Protein AF-A0A2T4UR59-F1 (afdb_monomer)

Organism: NCBI:txid1328867

Solvent-accessible surface area (backbone atoms only — not comparable to full-atom values): 42823 Å² total; per-residue (Å²): 145,85,80,87,81,84,85,86,85,82,85,82,84,80,84,79,84,79,87,77,90,80,88,79,94,71,85,86,74,57,68,52,73,51,76,54,74,57,86,53,96,92,55,79,56,76,52,78,48,81,48,75,57,76,88,79,81,82,74,79,90,66,83,77,55,69,66,47,56,52,28,46,53,28,44,76,69,71,34,22,68,61,21,36,53,54,49,52,52,50,26,62,75,52,42,82,84,19,71,66,63,47,52,65,55,45,51,51,19,53,55,47,53,75,57,45,66,96,44,80,66,34,50,48,51,51,50,45,52,49,47,38,58,72,62,43,53,73,45,45,63,61,48,49,52,52,49,49,51,50,51,48,51,39,39,52,46,22,42,54,55,56,61,48,87,69,74,78,76,70,80,70,51,76,68,53,45,52,50,29,47,51,51,16,52,52,28,44,54,51,23,51,51,51,51,52,51,53,52,52,52,62,75,71,68,70,82,70,75,88,70,87,68,94,64,100,64,88,70,74,72,64,70,71,71,59,48,56,44,50,50,30,42,51,51,17,23,50,29,44,24,56,33,50,74,68,46,72,37,73,42,74,46,30,41,38,65,83,64,44,66,68,59,12,50,51,47,27,51,51,37,53,55,44,34,44,49,45,31,22,31,75,59,35,67,64,58,41,68,45,40,40,44,14,45,62,40,53,87,46,71,71,76,76,76,63,87,47,69,68,56,40,52,52,49,48,53,48,45,66,67,54,51,67,56,39,25,38,36,42,36,40,32,73,55,62,45,34,30,39,35,39,34,23,46,56,87,39,79,77,45,73,46,79,46,60,58,62,60,55,96,92,44,76,63,82,58,64,93,86,42,51,68,60,38,46,58,51,50,42,45,27,49,32,20,37,51,50,40,60,47,42,78,75,42,77,62,41,61,46,43,40,64,46,79,41,16,57,23,49,11,30,28,26,42,20,42,56,79,28,57,88,39,60,70,62,18,43,41,31,20,35,48,15,24,70,72,22,65,47,24,43,57,32,46,54,42,40,54,43,72,74,48,70,82,59,67,51,45,62,52,35,48,52,50,35,54,38,30,53,54,48,25,54,52,28,48,76,74,63,23,51,70,61,20,48,14,34,49,47,40,32,44,51,39,52,45,52,28,36,75,52,34,76,84,59,55,34,65,69,57,49,69,58,52,54,52,51,51,53,50,47,53,54,54,50,50,62,56,29,75,76,70,59,89,53,68,54,59,54,53,42,52,54,52,44,52,55,36,49,56,47,42,55,60,76,45,58,93,50,55,68,38,76,80,76,58,102,81,54,67,67,71,59,59,67,42,65,28,32,65,45,10,36,55,36,13,52,51,29,47,74,74,65,39,43,60,54,16,43,55,32,31,53,48,14,55,45,35,68,66,46,55,57,42,54,74,70,34,67,71,47,32,50,40,50,89,39,70,41,44,28,52,68,76,47,62,88,57,56,63,54,69,43,70,39,82,88,36,41,87,45,42,69,40,38,44,74,74,67,41,90,50,50,52,62,37,43,78,52,74,81,41,70,65,58,16,57,77,46,71,45,51,64,69,55,41,42,54,49,24,53,51,12,40,56,45,40,38,62,71,71,50,87,52,60,69,63,48,101,87,45,49,47,59,71,41,44,47,60,50,42,47,44,53,72,52,41,88,41,88,39,28,66,34,56,66,30,40,45,50,58,49,39,71,56,47,42,60,63,41,58,84,87,38,46,76,56,40,59,62,54,52,48,53,54,45,56,77,48,69,76,50,122

pLDDT: mean 79.57, std 17.16, range [24.64, 98.0]

Secondary structure (DSSP, 8-state):
---SSS-----------------------EEEEEEEEEEETTEEEEEEEEEEEPPPPPPP-----HHHHHHHHHHHTT-HHHHHHHHHHHHHHHGGGGTTTTHHHHHHHHHHHHT--SSHHHHHHHHHHHHIIIIIHHHHHHHHHHHHHHHHHHHHHHHHHHHS---------HHHHHHHHHHHHHHHHHHHHHHHHHHHHHHHS-----------------THHHHHHHHHHHHHHHHHHHHHHT---EEEEEE-TT--HHHHHHHHHHHHHHHHHHHHSPP--SSS-SS----TTTTTS-PPPPSSHHHHHHHHHHHHHH-S-SEEEEEEE-SSSEEEEEEEETTEEEEEEEEESS--TTSPPSS-TT-HHHHHHHHHHHHHHHHHHHHHTTSS--GGGTT---HHHHHHHHHHHHTTTT-HHHHHHHHHHHHHH-TT-HHHHHHHHHHHHTT---HHHHHHHHHHHHHHHHHHHHTT-HHHHHHHHHHHHHHHHHHHHH-TTPPBPTTHHHHHHHHHHHHHHHHHHHTTT---HHHHHHHHHHHHHHHHHHHHTTTPPBPPPPPTT-GGGTTS--SHHHHHHHHHHHHHTT-HHHHHHHHHHHHTSHHHHHHTTT-HHHHHTTTSHHHHHHT-SSS---GGGSTTTGGGHHHHHHTT-SSGGGGGGS---HHHHHHTT--HHHHHHHHHHHHHHHHHHHSPPPEEETTEEGGGGHHHHHHHHHTTTSTTTSSHHHHHHHHHHHHGGGS-GGGHHHHHHHHHHHHHHTT---

Foldseek 3Di:
DPPPPDPPDDDDPDDDDDDDDDDDDDDDFDKDKDWDWDDDPPDIDIDIDIDTDDDDDDDPDDDQDVLLVVLVVCVVVLNLVVSLVSLVVVLVVVDPVSPCPNVVSNVSSVVSVVLDGPDPVSVVVVVVVVCCVPPVVVLCVVVVVVVVVLVLVLLVLLLVLLPDPPPQDPAQDPVNLVVLVVLLVVLLVVLVVLVVVVSVVVVPDPPPPPPPDPDPPPPPPPPVSVVVSVVSSNSSSNSVSVSLLQAPEEAEWEAEQVRDPVVRVVLSVLLLVLLCVQAQDAFDDQQATQHLRHNPCNVRYDDDQPPDPVSNVVVVVVCVSSDDNQWYWYWYANDLFWIKIFIDGSNHTQDIDIGGQQPDPQDDRLDDPPPSVVSNSLVSLLNSLQVLLSVVVNHPRSLSQQQFNHSNLSSLQNCLSHVCVVVLLSSLLSLLVSCVVPLRRVSSVSVNLCSQQVPDLALLLLVLSLLLLVLSLVVCVVVPSLSRSLSSLLSSLSSLLSNCVSPLLDAAEPCVVVSVVSNVVSLVVVVVVCVVVDDDPSSVVSVVSVVVSVVSNCVSNPVGHYDDDDDPVDDSVLSVGLNLVSLQVSLLVCVVVVNLSSSLSSNPSVCSDPVSLVVCLVDLSLLLCVVDPSSCVSNPHQDQQQLCNQSLNVVQVVLCVVVVNPGLLVLLPDDLDPVVCVSSVHDSVSSVLSNVLSVLLNLLVVDAFDALDPPRTCNSCSSVLSNLCSVVVDPLNAALQSSLVSVLSRCLSVDDPVSSVVSSVSSSVSVVSSVSHD

Nearest PDB structures (foldseek):
  5cwq-assembly1_A  TM=2.868E-01  e=3.160E+00  synthetic construct
  8qai-assembly1_A  TM=2.058E-01  e=2.809E+00  synthetic construct
  6xr1-assembly1_A  TM=1.713E-01  e=2.136E+00  synthetic construct

Sequence (774 aa):
MMIALLLSSWAVVTATSAVATDAGSSGPVVIVEETVTTPAPGTTTTTTRTSTSIPSVEPPVTAVDPVCTAATTLLDQNRPTAALALIDAERTARGDDGAQLCADERRAALMADTTGPQGPTGDADRAWESVVGQWIAPLLGGLLIALGWTALVFIVAVRALTALPWAQSRRSGRGSQAALAAGATGSIVFALGMLAGLLSQRGRGLRLEESGAAGEAITQAPSAFWLAPAALLAVAAVLTALHLLGRLRVSLQATDKEGDADRSQQRTTQLIALLGRVGGSPPAGVEIPRGSDVTSLGDSMLLPAPANALAKAVLGVLAALIGSTPWKVVLDYLDDDTAAVVVSRNGRTVQTAVLSTSAGAGAEPLYGADETEQKRSMLCPLAAGVVIVALSRAHPGFEGLAGATDGRSVGLQYVATTTFADDHRTAELLLGRALKIDPGNRAADVALQNLLHRGATDAAELRAYRDSLAATADRLREDGHTLLAQRVMITYFAVLVNLHAAASDTLRPHDLAQRHAQMSELLAQTERLDRLTEQDPLLLATRQRYAVLTTAVETEYEGVGEEPLPGPGDTAGLYSRLDPHGAYNSALVALQTGDDALAEFLVRPALTLLELRRWIRRDPDVVRNRGRAAVARMVGSRSPVGLWDLELFAPHRAACRRAGFMTPLALAAVAADEKTAADLNITMTGLRRLTEAAGVAARLWSVDAPAVADETTLAEWRVDVAEIVLDGHSADGSTLLGVVEALGRRVRPALPEGDRDAFGPIATAWLIELDLVT

Radius of gyration: 42.96 Å; Cα contacts (8 Å, |Δi|>4): 950; chains: 1; bounding box: 102×63×139 Å

Structure (mmCIF, N/CA/C/O backbone):
data_AF-A0A2T4UR59-F1
#
_entry.id   AF-A0A2T4UR59-F1
#
loop_
_atom_site.group_PDB
_atom_site.id
_atom_site.type_symbol
_atom_site.label_atom_id
_atom_site.label_alt_id
_atom_site.label_comp_id
_atom_site.label_asym_id
_atom_site.label_entity_id
_atom_site.label_seq_id
_atom_site.pdbx_PDB_ins_code
_atom_site.Cartn_x
_atom_site.Cartn_y
_atom_site.Cartn_z
_atom_site.occupancy
_atom_site.B_iso_or_equiv
_atom_site.auth_seq_id
_atom_site.auth_comp_id
_atom_site.auth_asym_id
_atom_site.auth_atom_id
_atom_site.pdbx_PDB_model_num
ATOM 1 N N . MET A 1 1 ? -23.744 -31.073 18.237 1.00 37.19 1 MET A N 1
ATOM 2 C CA . MET A 1 1 ? -23.943 -32.193 19.185 1.00 37.19 1 MET A CA 1
ATOM 3 C C . MET A 1 1 ? -22.911 -32.135 20.323 1.00 37.19 1 MET A C 1
ATOM 5 O O . MET A 1 1 ? -22.251 -33.116 20.612 1.00 37.19 1 MET A O 1
ATOM 9 N N . MET A 1 2 ? -22.752 -30.960 20.952 1.00 26.59 2 MET A N 1
ATOM 10 C CA . MET A 1 2 ? -21.727 -30.684 21.979 1.00 26.59 2 MET A CA 1
ATOM 11 C C . MET A 1 2 ? -22.259 -29.661 23.007 1.00 26.59 2 MET A C 1
ATOM 13 O O . MET A 1 2 ? -21.553 -28.762 23.440 1.00 26.59 2 MET A O 1
ATOM 17 N N . ILE A 1 3 ? -23.562 -29.753 23.315 1.00 29.39 3 ILE A N 1
ATOM 18 C CA . ILE A 1 3 ? -24.298 -28.842 24.219 1.00 29.39 3 ILE A CA 1
ATOM 19 C C . ILE A 1 3 ? -24.905 -29.609 25.419 1.00 29.39 3 ILE A C 1
ATOM 21 O O . ILE A 1 3 ? -25.454 -29.012 26.333 1.00 29.39 3 ILE A O 1
ATOM 25 N N . ALA A 1 4 ? -24.738 -30.935 25.494 1.00 28.03 4 ALA A N 1
ATOM 26 C CA . ALA A 1 4 ? -25.395 -31.773 26.505 1.00 28.03 4 ALA A CA 1
ATOM 27 C C . ALA A 1 4 ? -24.540 -32.122 27.749 1.00 28.03 4 ALA A C 1
ATOM 29 O O . ALA A 1 4 ? -24.976 -32.932 28.555 1.00 28.03 4 ALA A O 1
ATOM 30 N N . LEU A 1 5 ? -23.344 -31.543 27.933 1.00 27.12 5 LEU A N 1
ATOM 31 C CA . LEU A 1 5 ? -22.382 -31.997 28.963 1.00 27.12 5 LEU A CA 1
ATOM 32 C C . LEU A 1 5 ? -21.957 -30.945 30.007 1.00 27.12 5 LEU A C 1
ATOM 34 O O . LEU A 1 5 ? -21.051 -31.202 30.788 1.00 27.12 5 LEU A O 1
ATOM 38 N N . LEU A 1 6 ? -22.614 -29.781 30.077 1.00 26.16 6 LEU A N 1
ATOM 39 C CA . LEU A 1 6 ? -22.234 -28.688 30.997 1.00 26.16 6 LEU A CA 1
ATOM 40 C C . LEU A 1 6 ? -23.231 -28.423 32.144 1.00 26.16 6 LEU A C 1
ATOM 42 O O . LEU A 1 6 ? -23.203 -27.352 32.741 1.00 26.16 6 LEU A O 1
ATOM 46 N N . LEU A 1 7 ? -24.098 -29.386 32.483 1.00 27.09 7 LEU A N 1
ATOM 47 C CA . LEU A 1 7 ? -25.155 -29.208 33.498 1.00 27.09 7 LEU A CA 1
ATOM 48 C C . LEU A 1 7 ? -25.011 -30.046 34.783 1.00 27.09 7 LEU A C 1
ATOM 50 O O . LEU A 1 7 ? -25.939 -30.091 35.582 1.00 27.09 7 LEU A O 1
ATOM 54 N N . SER A 1 8 ? -23.860 -30.662 35.054 1.00 26.83 8 SER A N 1
ATOM 55 C CA . SER A 1 8 ? -23.680 -31.505 36.248 1.00 26.83 8 SER A CA 1
ATOM 56 C C . SER A 1 8 ? -22.456 -31.108 37.073 1.00 26.83 8 SER A C 1
ATOM 58 O O . SER A 1 8 ? -21.433 -31.780 36.990 1.00 26.83 8 SER A O 1
ATOM 60 N N . SER A 1 9 ? -22.539 -30.018 37.847 1.00 25.59 9 SER A N 1
ATOM 61 C CA . SER A 1 9 ? -21.675 -29.746 39.020 1.00 25.59 9 SER A CA 1
ATOM 62 C C . SER A 1 9 ? -22.150 -28.498 39.777 1.00 25.59 9 SER A C 1
ATOM 64 O O . SER A 1 9 ? -21.549 -27.435 39.676 1.00 25.59 9 SER A O 1
ATOM 66 N N . TRP A 1 10 ? -23.241 -28.616 40.534 1.00 24.64 10 TRP A N 1
ATOM 67 C CA . TRP A 1 10 ? -23.560 -27.698 41.634 1.00 24.64 10 TRP A CA 1
ATOM 68 C C . TRP A 1 10 ? -23.743 -28.552 42.890 1.00 24.64 10 TRP A C 1
ATOM 70 O O . TRP A 1 10 ? -24.820 -29.085 43.145 1.00 24.64 10 TRP A O 1
ATOM 80 N N . ALA A 1 11 ? -22.654 -28.749 43.636 1.00 27.00 11 ALA A N 1
ATOM 81 C CA . ALA A 1 11 ? -22.707 -29.317 44.974 1.00 27.00 11 ALA A CA 1
ATOM 82 C C . ALA A 1 11 ? -23.085 -28.197 45.949 1.00 27.00 11 ALA A C 1
ATOM 84 O O . ALA A 1 11 ? -22.326 -27.259 46.185 1.00 27.00 11 ALA A O 1
ATOM 85 N N . VAL A 1 12 ? -24.302 -28.296 46.466 1.00 27.22 12 VAL A N 1
ATOM 86 C CA . VAL A 1 12 ? -24.841 -27.485 47.551 1.00 27.22 12 VAL A CA 1
ATOM 87 C C . VAL A 1 12 ? -24.113 -27.871 48.843 1.00 27.22 12 VAL A C 1
ATOM 89 O O . VAL A 1 12 ? -24.238 -29.002 49.304 1.00 27.22 12 VAL A O 1
ATOM 92 N N . VAL A 1 13 ? -23.363 -26.944 49.443 1.00 25.98 13 VAL A N 1
ATOM 93 C CA . VAL A 1 13 ? -22.933 -27.056 50.845 1.00 25.98 13 VAL A CA 1
ATOM 94 C C . VAL A 1 13 ? -24.024 -26.418 51.701 1.00 25.98 13 VAL A C 1
ATOM 96 O O . VAL A 1 13 ? -24.027 -25.215 51.944 1.00 25.98 13 VAL A O 1
ATOM 99 N N . THR A 1 14 ? -24.995 -27.223 52.126 1.00 28.62 14 THR A N 1
ATOM 100 C CA . THR A 1 14 ? -25.899 -26.889 53.232 1.00 28.62 14 THR A CA 1
ATOM 101 C C . THR A 1 14 ? -25.214 -27.269 54.536 1.00 28.62 14 THR A C 1
ATOM 103 O O . THR A 1 14 ? -25.176 -28.444 54.895 1.00 28.62 14 THR A O 1
ATOM 106 N N . ALA A 1 15 ? -24.670 -26.287 55.251 1.00 26.05 15 ALA A N 1
ATOM 107 C CA . ALA A 1 15 ? -24.312 -26.461 56.652 1.00 26.05 15 ALA A CA 1
ATOM 108 C C . ALA A 1 15 ? -25.579 -26.271 57.501 1.00 26.05 15 ALA A C 1
ATOM 110 O O . ALA A 1 15 ? -26.026 -25.153 57.741 1.00 26.05 15 ALA A O 1
ATOM 111 N N . THR A 1 16 ? -26.189 -27.382 57.907 1.00 28.06 16 THR A N 1
ATOM 112 C CA . THR A 1 16 ? -27.223 -27.440 58.945 1.00 28.06 16 THR A CA 1
ATOM 113 C C . THR A 1 16 ? -26.572 -27.274 60.315 1.00 28.06 16 THR A C 1
ATOM 115 O O . THR A 1 16 ? -25.803 -28.134 60.743 1.00 28.06 16 THR A O 1
ATOM 118 N N . SER A 1 17 ? -26.885 -26.190 61.020 1.00 28.58 17 SER A N 1
ATOM 119 C CA . SER A 1 17 ? -26.572 -26.023 62.439 1.00 28.58 17 SER A CA 1
ATOM 120 C C . SER A 1 17 ? -27.524 -26.885 63.274 1.00 28.58 17 SER A C 1
ATOM 122 O O . SER A 1 17 ? -28.715 -26.600 63.384 1.00 28.58 17 SER A O 1
ATOM 124 N N . ALA A 1 18 ? -26.995 -27.967 63.847 1.00 29.89 18 ALA A N 1
ATOM 125 C CA . ALA A 1 18 ? -27.681 -28.757 64.860 1.00 29.89 18 ALA A CA 1
ATOM 126 C C . ALA A 1 18 ? -27.572 -28.049 66.219 1.00 29.89 18 ALA A C 1
ATOM 128 O O . ALA A 1 18 ? -26.476 -27.753 66.693 1.00 29.89 18 ALA A O 1
ATOM 129 N N . VAL A 1 19 ? -28.722 -27.780 66.835 1.00 35.47 19 VAL A N 1
ATOM 130 C CA . VAL A 1 19 ? -28.835 -27.349 68.231 1.00 35.47 19 VAL A CA 1
ATOM 131 C C . VAL A 1 19 ? -28.645 -28.582 69.111 1.00 35.47 19 VAL A C 1
ATOM 133 O O . VAL A 1 19 ? -29.460 -29.501 69.063 1.00 35.47 19 VAL A O 1
ATOM 136 N N . ALA A 1 20 ? -27.581 -28.598 69.912 1.00 32.44 20 ALA A N 1
ATOM 137 C CA . ALA A 1 20 ? -27.433 -29.509 71.039 1.00 32.44 20 ALA A CA 1
ATOM 138 C C . ALA A 1 20 ? -27.548 -28.687 72.327 1.00 32.44 20 ALA A C 1
ATOM 140 O O . ALA A 1 20 ? -26.686 -27.871 72.646 1.00 32.44 20 ALA A O 1
ATOM 141 N N . THR A 1 21 ? -28.658 -28.873 73.031 1.00 39.84 21 THR A N 1
ATOM 142 C CA . THR A 1 21 ? -28.815 -28.500 74.435 1.00 39.84 21 THR A CA 1
ATOM 143 C C . THR A 1 21 ? -27.981 -29.445 75.285 1.00 39.84 21 THR A C 1
ATOM 145 O O . THR A 1 21 ? -28.242 -30.645 75.253 1.00 39.84 21 THR A O 1
ATOM 148 N N . ASP A 1 22 ? -27.054 -28.917 76.081 1.00 32.12 22 ASP A N 1
ATOM 149 C CA . ASP A 1 22 ? -26.674 -29.589 77.318 1.00 32.12 22 ASP A CA 1
ATOM 150 C C . ASP A 1 22 ? -26.284 -28.590 78.408 1.00 32.12 22 ASP A C 1
ATOM 152 O O . ASP A 1 22 ? -25.680 -27.544 78.157 1.00 32.12 22 ASP A O 1
ATOM 156 N N . ALA A 1 23 ? -26.728 -28.904 79.619 1.00 41.69 23 ALA A N 1
ATOM 157 C CA . ALA A 1 23 ? -26.637 -28.080 80.809 1.00 41.69 23 ALA A CA 1
ATOM 158 C C . ALA A 1 23 ? -25.366 -28.415 81.599 1.00 41.69 23 ALA A C 1
ATOM 160 O O . ALA A 1 23 ? -25.072 -29.579 81.856 1.00 41.69 23 ALA A O 1
ATOM 161 N N . GLY A 1 24 ? -24.644 -27.394 82.057 1.00 33.44 24 GLY A N 1
ATOM 162 C CA . GLY A 1 24 ? -23.515 -27.572 82.968 1.00 33.44 24 GLY A CA 1
ATOM 163 C C . GLY A 1 24 ? -22.918 -26.234 83.379 1.00 33.44 24 GLY A C 1
ATOM 164 O O . GLY A 1 24 ? -22.247 -25.576 82.594 1.00 33.44 24 GLY A O 1
ATOM 165 N N . SER A 1 25 ? -23.208 -25.811 84.606 1.00 46.84 25 SER A N 1
ATOM 166 C CA . SER A 1 25 ? -22.794 -24.531 85.174 1.00 46.84 25 SER A CA 1
ATOM 167 C C . SER A 1 25 ? -21.294 -24.482 85.499 1.00 46.84 25 SER A C 1
ATOM 169 O O . SER A 1 25 ? -20.838 -25.138 86.436 1.00 46.84 25 SER A O 1
ATOM 171 N N . SER A 1 26 ? -20.559 -23.616 84.809 1.00 41.81 26 SER A N 1
ATOM 172 C CA . SER A 1 26 ? -19.331 -22.969 85.290 1.00 41.81 26 SER A CA 1
ATOM 173 C C . SER A 1 26 ? -19.119 -21.684 84.474 1.00 41.81 26 SER A C 1
ATOM 175 O O . SER A 1 26 ? -19.309 -21.674 83.261 1.00 41.81 26 SER A O 1
ATOM 177 N N . GLY A 1 27 ? -18.865 -20.558 85.153 1.00 45.84 27 GLY A N 1
ATOM 178 C CA . GLY A 1 27 ? -18.909 -19.211 84.558 1.00 45.84 27 GLY A CA 1
ATOM 179 C C . GLY A 1 27 ? -17.920 -19.010 83.397 1.00 45.84 27 GLY A C 1
ATOM 180 O O . GLY A 1 27 ? -16.833 -19.591 83.426 1.00 45.84 27 GLY A O 1
ATOM 181 N N . PRO A 1 28 ? -18.262 -18.207 82.370 1.00 44.53 28 PRO A N 1
ATOM 182 C CA . PRO A 1 28 ? -17.493 -18.173 81.136 1.00 44.53 28 PRO A CA 1
ATOM 183 C C . PRO A 1 28 ? -16.232 -17.315 81.286 1.00 44.53 28 PRO A C 1
ATOM 185 O O . PRO A 1 28 ? -16.301 -16.113 81.539 1.00 44.53 28 PRO A O 1
ATOM 188 N N . VAL A 1 29 ? -15.071 -17.927 81.060 1.00 49.69 29 VAL A N 1
ATOM 189 C CA . VAL A 1 29 ? -13.860 -17.209 80.650 1.00 49.69 29 VAL A CA 1
ATOM 190 C C . VAL A 1 29 ? -14.003 -16.940 79.154 1.00 49.69 29 VAL A C 1
ATOM 192 O O . VAL A 1 29 ? -14.059 -17.879 78.361 1.00 49.69 29 VAL A O 1
ATOM 195 N N . VAL A 1 30 ? -14.104 -15.670 78.760 1.00 50.84 30 VAL A N 1
ATOM 196 C CA . VAL A 1 30 ? -14.170 -15.286 77.345 1.00 50.84 30 VAL A CA 1
ATOM 197 C C . VAL A 1 30 ? -12.742 -15.196 76.813 1.00 50.84 30 VAL A C 1
ATOM 199 O O . VAL A 1 30 ? -11.970 -14.318 77.204 1.00 50.84 30 VAL A O 1
ATOM 202 N N . ILE A 1 31 ? -12.384 -16.139 75.944 1.00 54.47 31 ILE A N 1
ATOM 203 C CA . ILE A 1 31 ? -11.135 -16.127 75.183 1.00 54.47 31 ILE A CA 1
ATOM 204 C C . ILE A 1 31 ? -11.483 -15.618 73.786 1.00 54.47 31 ILE A C 1
ATOM 206 O O . ILE A 1 31 ? -12.300 -16.226 73.096 1.00 54.47 31 ILE A O 1
ATOM 210 N N . VAL A 1 32 ? -10.889 -14.496 73.384 1.00 56.41 32 VAL A N 1
ATOM 211 C CA . VAL A 1 32 ? -11.038 -13.955 72.027 1.00 56.41 32 VAL A CA 1
ATOM 212 C C . VAL A 1 32 ? -9.741 -14.225 71.276 1.00 56.41 32 VAL A C 1
ATOM 214 O O . VAL A 1 32 ? -8.672 -13.763 71.685 1.00 56.41 32 VAL A O 1
ATOM 217 N N . GLU A 1 33 ? -9.839 -14.996 70.195 1.00 57.78 33 GLU A N 1
ATOM 218 C CA . GLU A 1 33 ? -8.743 -15.215 69.254 1.00 57.78 33 GLU A CA 1
ATOM 219 C C . GLU A 1 33 ? -8.955 -14.345 68.022 1.00 57.78 33 GLU A C 1
ATOM 221 O O . GLU A 1 33 ? -9.969 -14.449 67.333 1.00 57.78 33 GLU A O 1
ATOM 226 N N . GLU A 1 34 ? -7.984 -13.483 67.743 1.00 54.25 34 GLU A N 1
ATOM 227 C CA . GLU A 1 34 ? -7.977 -12.648 66.550 1.00 54.25 34 GLU A CA 1
ATOM 228 C C . GLU A 1 34 ? -6.825 -13.100 65.650 1.00 54.25 34 GLU A C 1
ATOM 230 O O . GLU A 1 34 ? -5.660 -13.156 66.063 1.00 54.25 34 GLU A O 1
ATOM 235 N N . THR A 1 35 ? -7.157 -13.484 64.417 1.00 53.09 35 THR A N 1
ATOM 236 C CA . THR A 1 35 ? -6.186 -13.926 63.414 1.00 53.09 35 THR A CA 1
ATOM 237 C C . THR A 1 35 ? -6.081 -12.871 62.326 1.00 53.09 35 THR A C 1
ATOM 239 O O . THR A 1 35 ? -7.022 -12.659 61.562 1.00 53.09 35 THR A O 1
ATOM 242 N N . VAL A 1 36 ? -4.922 -12.222 62.230 1.00 50.28 36 VAL A N 1
ATOM 243 C CA . VAL A 1 36 ? -4.656 -11.221 61.192 1.00 50.28 36 VAL A CA 1
ATOM 244 C C . VAL A 1 36 ? -3.676 -11.810 60.186 1.00 50.28 36 VAL A C 1
ATOM 246 O O . VAL A 1 36 ? -2.610 -12.310 60.550 1.00 50.28 36 VAL A O 1
ATOM 249 N N . THR A 1 37 ? -4.057 -11.765 58.909 1.00 50.03 37 THR A N 1
ATOM 250 C CA . THR A 1 37 ? -3.233 -12.251 57.798 1.00 50.03 37 THR A CA 1
ATOM 251 C C . THR A 1 37 ? -2.845 -11.074 56.918 1.00 50.03 37 THR A C 1
ATOM 253 O O . THR A 1 37 ? -3.713 -10.433 56.325 1.00 50.03 37 THR A O 1
ATOM 256 N N . THR A 1 38 ? -1.547 -10.795 56.819 1.00 50.56 38 THR A N 1
ATOM 257 C CA . THR A 1 38 ? -1.034 -9.665 56.033 1.00 50.56 38 THR A CA 1
ATOM 258 C C . THR A 1 38 ? -0.304 -10.195 54.796 1.00 50.56 38 THR A C 1
ATOM 260 O O . THR A 1 38 ? 0.663 -10.945 54.947 1.00 50.56 38 THR A O 1
ATOM 263 N N . PRO A 1 39 ? -0.733 -9.854 53.567 1.00 49.12 39 PRO A N 1
ATOM 264 C CA . PRO A 1 39 ? -0.068 -10.333 52.361 1.00 49.12 39 PRO A CA 1
ATOM 265 C C . PRO A 1 39 ? 1.173 -9.494 52.015 1.00 49.12 39 PRO A C 1
ATOM 267 O O . PRO A 1 39 ? 1.097 -8.270 51.913 1.00 49.12 39 PRO A O 1
ATOM 270 N N . ALA A 1 40 ? 2.296 -10.173 51.767 1.00 49.19 40 ALA A N 1
ATOM 271 C CA . ALA A 1 40 ? 3.491 -9.638 51.111 1.00 49.19 40 ALA A CA 1
ATOM 272 C C . ALA A 1 40 ? 3.848 -10.516 49.889 1.00 49.19 40 ALA A C 1
ATOM 274 O O . ALA A 1 40 ? 3.470 -11.693 49.859 1.00 49.19 40 ALA A O 1
ATOM 275 N N . PRO A 1 41 ? 4.548 -9.994 48.861 1.00 41.62 41 PRO A N 1
ATOM 276 C CA . PRO A 1 41 ? 4.847 -10.767 47.660 1.00 41.62 41 PRO A CA 1
ATOM 277 C C . PRO A 1 41 ? 5.809 -11.914 48.001 1.00 41.62 41 PRO A C 1
ATOM 279 O O . PRO A 1 41 ? 6.951 -11.673 48.382 1.00 41.62 41 PRO A O 1
ATOM 282 N N . GLY A 1 42 ? 5.339 -13.157 47.867 1.00 56.88 42 GLY A N 1
ATOM 283 C CA . GLY A 1 42 ? 6.155 -14.372 47.994 1.00 56.88 42 GLY A CA 1
ATOM 284 C C . GLY A 1 42 ? 5.988 -15.184 49.284 1.00 56.88 42 GLY A C 1
ATOM 285 O O . GLY A 1 42 ? 6.397 -16.339 49.293 1.00 56.88 42 GLY A O 1
ATOM 286 N N . THR A 1 43 ? 5.340 -14.661 50.332 1.00 44.41 43 THR A N 1
ATOM 287 C CA . THR A 1 43 ? 5.030 -15.433 51.558 1.00 44.41 43 THR A CA 1
ATOM 288 C C . THR A 1 43 ? 3.863 -14.816 52.327 1.00 44.41 43 THR A C 1
ATOM 290 O O . THR A 1 43 ? 3.773 -13.595 52.453 1.00 44.41 43 THR A O 1
ATOM 293 N N . THR A 1 44 ? 2.979 -15.657 52.868 1.00 49.06 44 THR A N 1
ATOM 294 C CA . THR A 1 44 ? 1.870 -15.241 53.739 1.00 49.06 44 THR A CA 1
ATOM 295 C C . THR A 1 44 ? 2.217 -15.580 55.185 1.00 49.06 44 THR A C 1
ATOM 297 O O . THR A 1 44 ? 2.415 -16.750 55.505 1.00 49.06 44 THR A O 1
ATOM 300 N N . THR A 1 45 ? 2.293 -14.572 56.054 1.00 46.00 45 THR A N 1
ATOM 301 C CA . THR A 1 45 ? 2.544 -14.768 57.490 1.00 46.00 45 THR A CA 1
ATOM 302 C C . THR A 1 45 ? 1.237 -14.566 58.248 1.00 46.00 45 THR A C 1
ATOM 304 O O . THR A 1 45 ? 0.633 -13.494 58.174 1.00 46.00 45 THR A O 1
ATOM 307 N N . THR A 1 46 ? 0.793 -15.599 58.962 1.00 54.34 46 THR A N 1
ATOM 308 C CA . THR A 1 46 ? -0.410 -15.562 59.801 1.00 54.34 46 THR A CA 1
ATOM 309 C C . THR A 1 46 ? 0.012 -15.511 61.263 1.00 54.34 46 THR A C 1
ATOM 311 O O . THR A 1 46 ? 0.717 -16.404 61.732 1.00 54.34 46 THR A O 1
ATOM 314 N N . THR A 1 47 ? -0.423 -14.476 61.983 1.00 57.00 47 THR A N 1
ATOM 315 C CA . THR A 1 47 ? -0.148 -14.321 63.417 1.00 57.00 47 THR A CA 1
ATOM 316 C C . THR A 1 47 ? -1.467 -14.397 64.176 1.00 57.00 47 THR A C 1
ATOM 318 O O . THR A 1 47 ? -2.351 -13.563 63.971 1.00 57.00 47 THR A O 1
ATOM 321 N N . THR A 1 48 ? -1.601 -15.391 65.053 1.00 58.06 48 THR A N 1
ATOM 322 C CA . THR A 1 48 ? -2.764 -15.548 65.939 1.00 58.06 48 THR A CA 1
ATOM 323 C C . THR A 1 48 ? -2.437 -14.966 67.305 1.00 58.06 48 THR A C 1
ATOM 325 O O . THR A 1 48 ? -1.403 -15.300 67.888 1.00 58.06 48 THR A O 1
ATOM 328 N N . ARG A 1 49 ? -3.306 -14.094 67.825 1.00 55.19 49 ARG A N 1
ATOM 329 C CA . ARG A 1 49 ? -3.175 -13.536 69.175 1.00 55.19 49 ARG A CA 1
ATOM 330 C C . ARG A 1 49 ? -4.367 -13.969 70.024 1.00 55.19 49 ARG A C 1
ATOM 332 O O . ARG A 1 49 ? -5.509 -13.699 69.661 1.00 55.19 49 ARG A O 1
ATOM 339 N N . THR A 1 50 ? -4.085 -14.611 71.153 1.00 55.97 50 THR A N 1
ATOM 340 C CA . THR A 1 50 ? -5.092 -15.086 72.109 1.00 55.97 50 THR A CA 1
ATOM 341 C C . THR A 1 50 ? -5.099 -14.157 73.322 1.00 55.97 50 THR A C 1
ATOM 343 O O . THR A 1 50 ? -4.094 -14.060 74.028 1.00 55.97 50 THR A O 1
ATOM 346 N N . SER A 1 51 ? -6.216 -13.472 73.572 1.00 47.88 51 SER A N 1
ATOM 347 C CA . SER A 1 51 ? -6.406 -12.642 74.769 1.00 47.88 51 SER A CA 1
ATOM 348 C C . SER A 1 51 ? -7.446 -13.281 75.688 1.00 47.88 51 SER A C 1
ATOM 350 O O . SER A 1 51 ? -8.558 -13.590 75.264 1.00 47.88 51 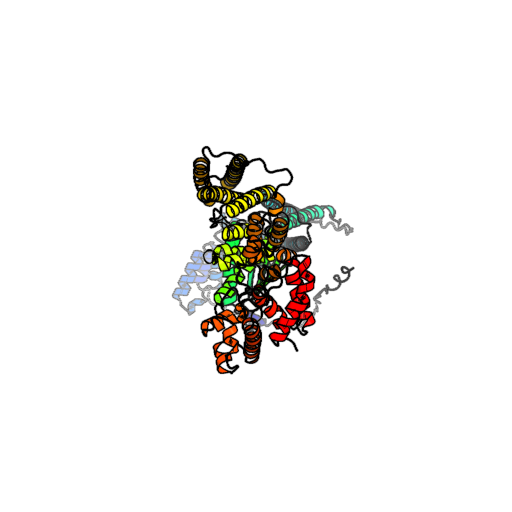SER A O 1
ATOM 352 N N . THR A 1 52 ? -7.075 -13.474 76.957 1.00 54.91 52 THR A N 1
ATOM 353 C CA . THR A 1 52 ? -7.947 -14.019 78.010 1.00 54.91 52 THR A CA 1
ATOM 354 C C . THR A 1 52 ? -8.335 -12.889 78.960 1.00 54.91 52 THR A C 1
ATOM 356 O O . THR A 1 52 ? -7.463 -12.340 79.632 1.00 54.91 52 THR A O 1
ATOM 359 N N . SER A 1 53 ? -9.618 -12.522 79.025 1.00 47.12 53 SER A N 1
ATOM 360 C CA . SER A 1 53 ? -10.107 -11.534 79.998 1.00 47.12 53 SER A CA 1
ATOM 361 C C . SER A 1 53 ? -10.681 -12.230 81.234 1.00 47.12 53 SER A C 1
ATOM 363 O O . SER A 1 53 ? -11.619 -13.019 81.119 1.00 47.12 53 SER A O 1
ATOM 365 N N . ILE A 1 54 ? -10.139 -11.922 82.414 1.00 52.72 54 ILE A N 1
ATOM 366 C CA . ILE A 1 54 ? -10.677 -12.337 83.720 1.00 52.72 54 ILE A CA 1
ATOM 367 C C . ILE A 1 54 ? -11.643 -11.235 84.198 1.00 52.72 54 ILE A C 1
ATOM 369 O O . ILE A 1 54 ? -11.301 -10.059 84.050 1.00 52.72 54 ILE A O 1
ATOM 373 N N . PRO A 1 55 ? -12.831 -11.556 84.749 1.00 43.66 55 PRO A N 1
ATOM 374 C CA . PRO A 1 55 ? -13.752 -10.544 85.263 1.00 43.66 55 PRO A CA 1
ATOM 375 C C . PRO A 1 55 ? -13.095 -9.720 86.379 1.00 43.66 55 PRO A C 1
ATOM 377 O O . PRO A 1 55 ? -12.602 -10.263 87.368 1.00 43.66 55 PRO A O 1
ATOM 380 N N . SER A 1 56 ? -13.076 -8.401 86.185 1.00 45.88 56 SER A N 1
ATOM 381 C CA . SER A 1 56 ? -12.540 -7.429 87.136 1.00 45.88 56 SER A CA 1
ATOM 382 C C . SER A 1 56 ? -13.418 -7.389 88.385 1.00 45.88 56 SER A C 1
ATOM 384 O O . SER A 1 56 ? -14.617 -7.137 88.296 1.00 45.88 56 SER A O 1
ATOM 386 N N . VAL A 1 57 ? -12.812 -7.637 89.546 1.00 41.97 57 VAL A N 1
ATOM 387 C CA . VAL A 1 57 ? -13.435 -7.457 90.862 1.00 41.97 57 VAL A CA 1
ATOM 388 C C . VAL A 1 57 ? -13.761 -5.972 91.044 1.00 41.97 57 VAL A C 1
ATOM 390 O O . VAL A 1 57 ? -12.892 -5.121 90.863 1.00 41.97 57 VAL A O 1
ATOM 393 N N . GLU A 1 58 ? -15.021 -5.679 91.363 1.00 38.00 58 GLU A N 1
ATOM 394 C CA . GLU A 1 58 ? -15.563 -4.340 91.607 1.00 38.00 58 GLU A CA 1
ATOM 395 C C . GLU A 1 58 ? -14.869 -3.709 92.836 1.00 38.00 58 GLU A C 1
ATOM 397 O O . GLU A 1 58 ? -14.952 -4.268 93.936 1.00 38.00 58 GLU A O 1
ATOM 402 N N . PRO A 1 59 ? -14.122 -2.598 92.683 1.00 47.81 59 PRO A N 1
ATOM 403 C CA . PRO A 1 59 ? -13.506 -1.922 93.815 1.00 47.81 59 PRO A CA 1
ATOM 404 C C . PRO A 1 59 ? -14.567 -1.158 94.628 1.00 47.81 59 PRO A C 1
ATOM 406 O O . PRO A 1 59 ? -15.578 -0.715 94.080 1.00 47.81 59 PRO A O 1
ATOM 409 N N . PRO A 1 60 ? -14.357 -0.984 95.945 1.00 44.06 60 PRO A N 1
ATOM 410 C CA . PRO A 1 60 ? -15.290 -0.273 96.810 1.00 44.06 60 PRO A CA 1
ATOM 411 C C . PRO A 1 60 ? -15.472 1.170 96.332 1.00 44.06 60 PRO A C 1
ATOM 413 O O . PRO A 1 60 ? -14.490 1.833 96.009 1.00 44.06 60 PRO A O 1
ATOM 416 N N . VAL A 1 61 ? -16.729 1.632 96.322 1.00 46.62 61 VAL A N 1
ATOM 417 C CA . VAL A 1 61 ? -17.181 2.977 95.932 1.00 46.62 61 VAL A CA 1
ATOM 418 C C . VAL A 1 61 ? -16.312 4.050 96.595 1.00 46.62 61 VAL A C 1
ATOM 420 O O . VAL A 1 61 ? -16.547 4.470 97.729 1.00 46.62 61 VAL A O 1
ATOM 423 N N . THR A 1 62 ? -15.270 4.475 95.888 1.00 52.25 62 THR A N 1
ATOM 424 C CA . THR A 1 62 ? -14.478 5.653 96.220 1.00 52.25 62 THR A CA 1
ATOM 425 C C . THR A 1 62 ? -15.312 6.889 95.928 1.00 52.25 62 THR A C 1
ATOM 427 O O . THR A 1 62 ? -16.053 6.922 94.946 1.00 52.25 62 THR A O 1
ATOM 430 N N . ALA A 1 63 ? -15.207 7.889 96.803 1.00 59.66 63 ALA A N 1
ATOM 431 C CA . ALA A 1 63 ? -15.889 9.171 96.679 1.00 59.66 63 ALA A CA 1
ATOM 432 C C . ALA A 1 63 ? -15.822 9.693 95.233 1.00 59.66 63 ALA A C 1
ATOM 434 O O . ALA A 1 63 ? -14.731 9.838 94.680 1.00 59.66 63 ALA A O 1
ATOM 435 N N . VAL A 1 64 ? -16.991 9.922 94.626 1.00 70.38 64 VAL A N 1
ATOM 436 C CA . VAL A 1 64 ? -17.115 10.406 93.246 1.00 70.38 64 VAL A CA 1
ATOM 437 C C . VAL A 1 64 ? -16.358 11.725 93.134 1.00 70.38 64 VAL A C 1
ATOM 439 O O . VAL A 1 64 ? -16.619 12.655 93.901 1.00 70.38 64 VAL A O 1
ATOM 442 N N . ASP A 1 65 ? -15.403 11.795 92.205 1.00 84.44 65 ASP A N 1
ATOM 443 C CA . ASP A 1 65 ? -14.627 13.011 91.984 1.00 84.44 65 ASP A CA 1
ATOM 444 C C . ASP A 1 65 ? -15.599 14.148 91.597 1.00 84.44 65 ASP A C 1
ATOM 446 O O . ASP A 1 65 ? -16.439 13.973 90.698 1.00 84.44 65 ASP A O 1
ATOM 450 N N . PRO A 1 66 ? -15.547 15.308 92.279 1.00 90.31 66 PRO A N 1
ATOM 451 C CA . PRO A 1 66 ? -16.457 16.419 92.012 1.00 90.31 66 PRO A CA 1
ATOM 452 C C . PRO A 1 66 ? -16.402 16.885 90.550 1.00 90.31 66 PRO A C 1
ATOM 454 O O . PRO A 1 66 ? -17.407 17.379 90.038 1.00 90.31 66 PRO A O 1
ATOM 457 N N . VAL A 1 67 ? -15.278 16.675 89.852 1.00 92.69 67 VAL A N 1
ATOM 458 C CA . VAL A 1 67 ? -15.125 17.014 88.433 1.00 92.69 67 VAL A CA 1
ATOM 459 C C . VAL A 1 67 ? -15.980 16.112 87.542 1.00 92.69 67 VAL A C 1
ATOM 461 O O . VAL A 1 67 ? -16.640 16.618 86.635 1.00 92.69 67 VAL A O 1
ATOM 464 N N . CYS A 1 68 ? -16.064 14.808 87.824 1.00 93.94 68 CYS A N 1
ATOM 465 C CA . CYS A 1 68 ? -16.906 13.896 87.040 1.00 93.94 68 CYS A CA 1
ATOM 466 C C . CYS A 1 68 ? -18.398 14.178 87.268 1.00 93.94 68 CYS A C 1
ATOM 468 O O . CYS A 1 68 ? -19.197 14.165 86.331 1.00 93.94 68 CYS A O 1
ATOM 470 N N . THR A 1 69 ? -18.768 14.564 88.493 1.00 93.75 69 THR A N 1
ATOM 471 C CA . THR A 1 69 ? -20.144 14.983 88.812 1.00 93.75 69 THR A CA 1
ATOM 472 C C . THR A 1 69 ? -20.518 16.284 88.087 1.00 93.75 69 THR A C 1
ATOM 474 O O . THR A 1 69 ? -21.607 16.406 87.519 1.00 93.75 69 THR A O 1
ATOM 477 N N . ALA A 1 70 ? -19.601 17.256 88.047 1.00 94.50 70 ALA A N 1
ATOM 478 C CA . ALA A 1 70 ? -19.792 18.501 87.309 1.00 94.50 70 ALA A CA 1
ATOM 479 C C . ALA A 1 70 ? -19.863 18.268 85.790 1.00 94.50 70 ALA A C 1
ATOM 481 O O . ALA A 1 70 ? -20.709 18.860 85.118 1.00 94.50 70 ALA A O 1
ATOM 482 N N . ALA A 1 71 ? -19.035 17.370 85.250 1.00 94.88 71 ALA A N 1
ATOM 483 C CA . ALA A 1 71 ? -19.083 16.990 83.844 1.00 94.88 71 ALA A CA 1
ATOM 484 C C . ALA A 1 71 ? -20.399 16.285 83.479 1.00 94.88 71 ALA A C 1
ATOM 486 O O . ALA A 1 71 ? -20.997 16.617 82.458 1.00 94.88 71 ALA A O 1
ATOM 487 N N . THR A 1 72 ? -20.900 15.399 84.344 1.00 95.25 72 THR A N 1
ATOM 488 C CA . THR A 1 72 ? -22.221 14.767 84.183 1.00 95.25 72 THR A CA 1
ATOM 489 C C . THR A 1 72 ? -23.328 15.820 84.160 1.00 95.25 72 THR A C 1
ATOM 491 O O . THR A 1 72 ? -24.145 15.839 83.247 1.00 95.25 72 THR A O 1
ATOM 494 N N . THR A 1 73 ? -23.284 16.792 85.076 1.00 94.69 73 THR A N 1
ATOM 495 C CA . THR A 1 73 ? -24.256 17.900 85.103 1.00 94.69 73 THR A CA 1
ATOM 496 C C . THR A 1 73 ? -24.222 18.728 83.810 1.00 94.69 73 THR A C 1
ATOM 498 O O . THR A 1 73 ? -25.263 19.159 83.316 1.00 94.69 73 THR A O 1
ATOM 501 N N . LEU A 1 74 ? -23.037 18.957 83.231 1.00 94.25 74 LEU A N 1
ATOM 502 C CA . LEU A 1 74 ? -22.896 19.651 81.945 1.00 94.25 74 LEU A CA 1
ATOM 503 C C . LEU A 1 74 ? -23.441 18.825 80.772 1.00 94.25 74 LEU A C 1
ATOM 505 O O . LEU A 1 74 ? -24.001 19.403 79.839 1.00 94.25 74 LEU A O 1
ATOM 509 N N . LEU A 1 75 ? -23.319 17.497 80.819 1.00 91.25 75 LEU A N 1
ATOM 510 C CA . LEU A 1 75 ? -23.924 16.600 79.833 1.00 91.25 75 LEU A CA 1
ATOM 511 C C . LEU A 1 75 ? -25.448 16.584 79.938 1.00 91.25 75 LEU A C 1
ATOM 513 O O . LEU A 1 75 ? -26.115 16.719 78.915 1.00 91.25 75 LEU A O 1
ATOM 517 N N . ASP A 1 76 ? -25.995 16.545 81.152 1.00 90.62 76 ASP A N 1
ATOM 518 C CA . ASP A 1 76 ? -27.442 16.617 81.395 1.00 90.62 76 ASP A CA 1
ATOM 519 C C . ASP A 1 76 ? -28.038 17.958 80.933 1.00 90.62 76 ASP A C 1
ATOM 521 O O . ASP A 1 76 ? -29.181 18.032 80.483 1.00 90.62 76 ASP A O 1
ATOM 525 N N . GLN A 1 77 ? -27.244 19.033 80.979 1.00 89.81 77 GLN A N 1
ATOM 526 C CA . GLN A 1 77 ? -27.591 20.348 80.425 1.00 89.81 77 GLN A CA 1
ATOM 527 C C . GLN A 1 77 ? -27.380 20.455 78.906 1.00 89.81 77 GLN A C 1
ATOM 529 O O . GLN A 1 77 ? -27.529 21.541 78.343 1.00 89.81 77 GLN A O 1
ATOM 534 N N . ASN A 1 78 ? -27.028 19.355 78.239 1.00 86.75 78 ASN A N 1
ATOM 535 C CA . ASN A 1 78 ? -26.755 19.280 76.807 1.00 86.75 78 ASN A CA 1
ATOM 536 C C . ASN A 1 78 ? -25.601 20.201 76.353 1.00 86.75 78 ASN A C 1
ATOM 538 O O . ASN A 1 78 ? -25.651 20.825 75.292 1.00 86.75 78 ASN A O 1
ATOM 542 N N . ARG A 1 79 ? -24.545 20.310 77.174 1.00 87.44 79 ARG A N 1
ATOM 543 C CA . ARG A 1 79 ? -23.326 21.098 76.904 1.00 87.44 79 ARG A CA 1
ATOM 544 C C . ARG A 1 79 ? -22.080 20.197 76.822 1.00 87.44 79 ARG A C 1
ATOM 546 O O . ARG A 1 79 ? -21.153 20.362 77.621 1.00 87.44 79 ARG A O 1
ATOM 553 N N . PRO A 1 80 ? -22.016 19.262 75.855 1.00 90.88 80 PRO A N 1
ATOM 554 C CA . PRO A 1 80 ? -20.967 18.243 75.799 1.00 90.88 80 PRO A CA 1
ATOM 555 C C . PRO A 1 80 ? -19.561 18.815 75.584 1.00 90.88 80 PRO A C 1
ATOM 557 O O . PRO A 1 80 ? -18.616 18.329 76.196 1.00 90.88 80 PRO A O 1
ATOM 560 N N . THR A 1 81 ? -19.413 19.899 74.816 1.00 90.06 81 THR A N 1
ATOM 561 C CA . THR A 1 81 ? -18.122 20.588 74.625 1.00 90.06 81 THR A CA 1
ATOM 562 C C . THR A 1 81 ? -17.576 21.190 75.917 1.00 90.06 81 THR A C 1
ATOM 564 O O . THR A 1 81 ? -16.375 21.130 76.172 1.00 90.06 81 THR A O 1
ATOM 567 N N . ALA A 1 82 ? -18.451 21.735 76.767 1.00 92.12 82 ALA A N 1
ATOM 568 C CA . ALA A 1 82 ? -18.058 22.262 78.071 1.00 92.12 82 ALA A CA 1
ATOM 569 C C . ALA A 1 82 ? -17.670 21.133 79.039 1.00 92.12 82 ALA A C 1
ATOM 571 O O . ALA A 1 82 ? -16.707 21.287 79.788 1.00 92.12 82 ALA A O 1
ATOM 572 N N . ALA A 1 83 ? -18.381 19.999 78.999 1.00 94.62 83 ALA A N 1
ATOM 573 C CA . ALA A 1 83 ? -18.032 18.809 79.773 1.00 94.62 83 ALA A CA 1
ATOM 574 C C . ALA A 1 83 ? -16.668 18.236 79.346 1.00 94.62 83 ALA A C 1
ATOM 576 O O . ALA A 1 83 ? -15.825 17.966 80.197 1.00 94.62 83 ALA A O 1
ATOM 577 N N . LEU A 1 84 ? -16.416 18.128 78.037 1.00 94.50 84 LEU A N 1
ATOM 578 C CA . LEU A 1 84 ? -15.133 17.693 77.472 1.00 94.50 84 LEU A CA 1
ATOM 579 C C . LEU A 1 84 ? -13.981 18.608 77.878 1.00 94.50 84 LEU A C 1
ATOM 581 O O . LEU A 1 84 ? -12.968 18.119 78.365 1.00 94.50 84 LEU A O 1
ATOM 585 N N . ALA A 1 85 ? -14.155 19.925 77.738 1.00 95.19 85 ALA A N 1
ATOM 586 C CA . ALA A 1 85 ? -13.135 20.896 78.122 1.00 95.19 85 ALA A CA 1
ATOM 587 C C . ALA A 1 85 ? -12.813 20.832 79.624 1.00 95.19 85 ALA A C 1
ATOM 589 O O . ALA A 1 85 ? -11.646 20.923 79.999 1.00 95.19 85 ALA A O 1
ATOM 590 N N . LEU A 1 86 ? -13.829 20.640 80.476 1.00 95.88 86 LEU A N 1
ATOM 591 C CA . LEU A 1 86 ? -13.650 20.470 81.918 1.00 95.88 86 LEU A CA 1
ATOM 592 C C . LEU A 1 86 ? -12.851 19.197 82.239 1.00 95.88 86 LEU A C 1
ATOM 594 O O . LEU A 1 86 ? -11.897 19.252 83.013 1.00 95.88 86 LEU A O 1
ATOM 598 N N . ILE A 1 87 ? -13.212 18.068 81.621 1.00 95.31 87 ILE A N 1
ATOM 599 C CA . ILE A 1 87 ? -12.529 16.788 81.838 1.00 95.31 87 ILE A CA 1
ATOM 600 C C . ILE A 1 87 ? -11.086 16.842 81.315 1.00 95.31 87 ILE A C 1
ATOM 602 O O . ILE A 1 87 ? -10.166 16.424 82.014 1.00 95.31 87 ILE A O 1
ATOM 606 N N . ASP A 1 88 ? -10.862 17.362 80.107 1.00 94.50 88 ASP A N 1
ATOM 607 C CA . ASP A 1 88 ? -9.530 17.419 79.497 1.00 94.50 88 ASP A CA 1
ATOM 608 C C . ASP A 1 88 ? -8.595 18.378 80.249 1.00 94.50 88 ASP A C 1
ATOM 610 O O . ASP A 1 88 ? -7.413 18.066 80.421 1.00 94.50 88 ASP A O 1
ATOM 614 N N . ALA A 1 89 ? -9.111 19.504 80.759 1.00 95.31 89 ALA A N 1
ATOM 615 C CA . ALA A 1 89 ? -8.343 20.414 81.606 1.00 95.31 89 ALA A CA 1
ATOM 616 C C . ALA A 1 89 ? -7.868 19.721 82.893 1.00 95.31 89 ALA A C 1
ATOM 618 O O . ALA A 1 89 ? -6.690 19.816 83.240 1.00 95.31 89 ALA A O 1
ATOM 619 N N . GLU A 1 90 ? -8.750 18.970 83.558 1.00 95.06 90 GLU A N 1
ATOM 620 C CA . GLU A 1 90 ? -8.408 18.269 84.799 1.00 95.06 90 GLU A CA 1
ATOM 621 C C . GLU A 1 90 ? -7.440 17.100 84.558 1.00 95.06 90 GLU A C 1
ATOM 623 O O . GLU A 1 90 ? -6.474 16.923 85.303 1.00 95.06 90 GLU A O 1
ATOM 628 N N . ARG A 1 91 ? -7.635 16.329 83.479 1.00 93.94 91 ARG A N 1
ATOM 629 C CA . ARG A 1 91 ? -6.710 15.247 83.092 1.00 93.94 91 ARG A CA 1
ATOM 630 C C . ARG A 1 91 ? -5.321 15.793 82.779 1.00 93.94 91 ARG A C 1
ATOM 632 O O . ARG A 1 91 ? -4.329 15.203 83.191 1.00 93.94 91 ARG A O 1
ATOM 639 N N . THR A 1 92 ? -5.247 16.945 82.113 1.00 92.75 92 THR A N 1
ATOM 640 C CA . THR A 1 92 ? -3.972 17.615 81.822 1.00 92.75 92 THR A CA 1
ATOM 641 C C . THR A 1 92 ? -3.300 18.117 83.101 1.00 92.75 92 THR A C 1
ATOM 643 O O . THR A 1 92 ? -2.090 17.968 83.251 1.00 92.75 92 THR A O 1
ATOM 646 N N . ALA A 1 93 ? -4.068 18.668 84.048 1.00 92.25 93 ALA A N 1
ATOM 647 C CA . ALA A 1 93 ? -3.541 19.176 85.315 1.00 92.25 93 ALA A CA 1
ATOM 648 C C . ALA A 1 93 ? -2.960 18.072 86.218 1.00 92.25 93 ALA A C 1
ATOM 650 O O . ALA A 1 93 ? -1.992 18.321 86.935 1.00 92.25 93 ALA A O 1
ATOM 651 N N . ARG A 1 94 ? -3.525 16.857 86.176 1.00 90.38 94 ARG A N 1
ATOM 652 C CA . ARG A 1 94 ? -3.083 15.713 86.997 1.00 90.38 94 ARG A CA 1
ATOM 653 C C . ARG A 1 94 ? -2.044 14.805 86.324 1.00 90.38 94 ARG A C 1
ATOM 655 O O . ARG A 1 94 ? -1.510 13.923 86.989 1.00 90.38 94 ARG A O 1
ATOM 662 N N . GLY A 1 95 ? -1.732 15.015 85.044 1.00 89.94 95 GLY A N 1
ATOM 663 C CA . GLY A 1 95 ? -0.743 14.215 84.313 1.00 89.94 95 GLY A CA 1
ATOM 664 C C . GLY A 1 95 ? -1.148 12.741 84.167 1.00 89.94 95 GLY A C 1
ATOM 665 O O . GLY A 1 95 ? -2.326 12.430 83.985 1.00 89.94 95 GLY A O 1
ATOM 666 N N . ASP A 1 96 ? -0.173 11.830 84.247 1.00 81.25 96 ASP A N 1
ATOM 667 C CA . ASP A 1 96 ? -0.375 10.392 83.997 1.00 81.25 96 ASP A CA 1
ATOM 668 C C . ASP A 1 96 ? -1.378 9.742 84.970 1.00 81.25 96 ASP A C 1
ATOM 670 O O . ASP A 1 96 ? -2.171 8.891 84.562 1.00 81.25 96 ASP A O 1
ATOM 674 N N . ASP A 1 97 ? -1.440 10.212 86.220 1.00 79.19 97 ASP A N 1
ATOM 675 C CA . ASP A 1 97 ? -2.390 9.722 87.233 1.00 79.19 97 ASP A CA 1
ATOM 676 C C . ASP A 1 97 ? -3.843 10.149 86.934 1.00 79.19 97 ASP A C 1
ATOM 678 O O . ASP A 1 97 ? -4.803 9.513 87.372 1.00 79.19 97 ASP A O 1
ATOM 682 N N . GLY A 1 98 ? -4.031 11.214 86.144 1.00 80.19 98 GLY A N 1
ATOM 683 C CA . GLY A 1 98 ? -5.334 11.693 85.679 1.00 80.19 98 GLY A CA 1
ATOM 684 C C . GLY A 1 98 ? -5.841 10.979 84.428 1.00 80.19 98 GLY A C 1
ATOM 685 O O . GLY A 1 98 ? -6.982 11.192 84.021 1.00 80.19 98 GLY A O 1
ATOM 686 N N . ALA A 1 99 ? -5.040 10.115 83.800 1.00 83.19 99 ALA A N 1
ATOM 687 C CA . ALA A 1 99 ? -5.342 9.572 82.480 1.00 83.19 99 ALA A CA 1
ATOM 688 C C . ALA A 1 99 ? -6.597 8.689 82.418 1.00 83.19 99 ALA A C 1
ATOM 690 O O . ALA A 1 99 ? -7.051 8.413 81.313 1.00 83.19 99 ALA A O 1
ATOM 691 N N . GLN A 1 100 ? -7.189 8.269 83.541 1.00 87.25 100 GLN A N 1
ATOM 692 C CA . GLN A 1 100 ? -8.480 7.562 83.576 1.00 87.25 100 GLN A CA 1
ATOM 693 C C . GLN A 1 100 ? -9.619 8.366 84.225 1.00 87.25 100 GLN A C 1
ATOM 695 O O . GLN A 1 100 ? -10.746 7.878 84.287 1.00 87.25 100 GLN A O 1
ATOM 700 N N . LEU A 1 101 ? -9.368 9.608 84.651 1.00 88.56 101 LEU A N 1
ATOM 701 C CA . LEU A 1 101 ? -10.381 10.433 85.305 1.00 88.56 101 LEU A CA 1
ATOM 702 C C . LEU A 1 101 ? -11.557 10.722 84.354 1.00 88.56 101 LEU A C 1
ATOM 704 O O . LEU A 1 101 ? -11.360 11.160 83.213 1.00 88.56 101 LEU A O 1
ATOM 708 N N . CYS A 1 102 ? -12.773 10.464 84.839 1.00 92.75 102 CYS A N 1
ATOM 709 C CA . CYS A 1 102 ? -14.042 10.665 84.136 1.00 92.75 102 CYS A CA 1
ATOM 710 C C . CYS A 1 102 ? -14.077 10.033 82.729 1.00 92.75 102 CYS A C 1
ATOM 712 O O . CYS A 1 102 ? -14.449 10.673 81.740 1.00 92.75 102 CYS A O 1
ATOM 714 N N . ALA A 1 103 ? -13.562 8.805 82.587 1.00 91.38 103 ALA A N 1
ATOM 715 C CA . ALA A 1 103 ? -13.463 8.137 81.288 1.00 91.38 103 ALA A CA 1
ATOM 716 C C . ALA A 1 103 ? -14.834 7.914 80.627 1.00 91.38 103 ALA A C 1
ATOM 718 O O . ALA A 1 103 ? -14.951 8.083 79.408 1.00 91.38 103 ALA A O 1
ATOM 719 N N . ASP A 1 104 ? -15.853 7.596 81.423 1.00 92.75 104 ASP A N 1
ATOM 720 C CA . ASP A 1 104 ? -17.207 7.341 80.938 1.00 92.75 104 ASP A CA 1
ATOM 721 C C . ASP A 1 104 ? -17.903 8.639 80.525 1.00 92.75 104 ASP A C 1
ATOM 723 O O . ASP A 1 104 ? -18.446 8.724 79.422 1.00 92.75 104 ASP A O 1
ATOM 727 N N . GLU A 1 105 ? -17.785 9.697 81.327 1.00 94.25 105 GLU A N 1
ATOM 728 C CA . GLU A 1 105 ? -18.326 11.022 81.021 1.00 94.25 105 GLU A CA 1
ATOM 729 C C . GLU A 1 105 ? -17.635 11.631 79.799 1.00 94.25 105 GLU A C 1
ATOM 731 O O . GLU A 1 105 ? -18.291 12.225 78.946 1.00 94.25 105 GLU A O 1
ATOM 736 N N . ARG A 1 106 ? -16.321 11.432 79.637 1.00 92.94 106 ARG A N 1
ATOM 737 C CA . ARG A 1 106 ? -15.592 11.892 78.444 1.00 92.94 106 ARG A CA 1
ATOM 738 C C . ARG A 1 106 ? -16.057 11.167 77.187 1.00 92.94 106 ARG A C 1
ATOM 740 O O . ARG A 1 106 ? -16.206 11.792 76.139 1.00 92.94 106 ARG A O 1
ATOM 747 N N . ARG A 1 107 ? -16.292 9.853 77.273 1.00 91.06 107 ARG A N 1
ATOM 748 C CA . ARG A 1 107 ? -16.845 9.067 76.161 1.00 91.06 107 ARG A CA 1
ATOM 749 C C . ARG A 1 107 ? -18.262 9.536 75.822 1.00 91.06 107 ARG A C 1
ATOM 751 O O . ARG A 1 107 ? -18.554 9.722 74.643 1.00 91.06 107 ARG A O 1
ATOM 758 N N . ALA A 1 108 ? -19.109 9.759 76.826 1.00 88.00 108 ALA A N 1
ATOM 759 C CA . ALA A 1 108 ? -20.459 10.282 76.636 1.00 88.00 108 ALA A CA 1
ATOM 760 C C . ALA A 1 108 ? -20.441 11.678 75.990 1.00 88.00 108 ALA A C 1
ATOM 762 O O . ALA A 1 108 ? -21.170 11.917 75.031 1.00 88.00 108 ALA A O 1
ATOM 763 N N . ALA A 1 109 ? -19.543 12.560 76.434 1.00 88.19 109 ALA A N 1
ATOM 764 C CA . ALA A 1 109 ? -19.349 13.887 75.862 1.00 88.19 109 ALA A CA 1
ATOM 765 C C . ALA A 1 109 ? -18.889 13.843 74.397 1.00 88.19 109 ALA A C 1
ATOM 767 O O . ALA A 1 109 ? -19.431 14.576 73.579 1.00 88.19 109 ALA A O 1
ATOM 768 N N . LEU A 1 110 ? -17.959 12.952 74.035 1.00 88.81 110 LEU A N 1
ATOM 769 C CA . LEU A 1 110 ? -17.516 12.775 72.643 1.00 88.81 110 LEU A CA 1
ATOM 770 C C . LEU A 1 110 ? -18.631 12.231 71.737 1.00 88.81 110 LEU A C 1
ATOM 772 O O . LEU A 1 110 ? -18.763 12.664 70.591 1.00 88.81 110 LEU A O 1
ATOM 776 N N . MET A 1 111 ? -19.455 11.303 72.235 1.00 82.00 111 MET A N 1
ATOM 777 C CA . MET A 1 111 ? -20.614 10.809 71.479 1.00 82.00 111 MET A CA 1
ATOM 778 C C . MET A 1 111 ? -21.702 11.880 71.323 1.00 82.00 111 MET A C 1
ATOM 780 O O . MET A 1 111 ? -22.312 11.995 70.262 1.00 82.00 111 MET A O 1
ATOM 784 N N . ALA A 1 112 ? -21.922 12.702 72.349 1.00 80.25 112 ALA A N 1
ATOM 785 C CA . ALA A 1 112 ? -22.869 13.812 72.291 1.00 80.25 112 ALA A CA 1
ATOM 786 C C . ALA A 1 112 ? -22.377 14.966 71.392 1.00 80.25 112 ALA A C 1
ATOM 788 O O . ALA A 1 112 ? -23.179 15.595 70.710 1.00 80.25 112 ALA A O 1
ATOM 789 N N . ASP A 1 113 ? -21.067 15.223 71.334 1.00 79.56 113 ASP A N 1
ATOM 790 C CA . ASP A 1 113 ? -20.480 16.247 70.458 1.00 79.56 113 ASP A CA 1
ATOM 791 C C . ASP A 1 113 ? -20.517 15.830 68.975 1.00 79.56 113 ASP A C 1
ATOM 793 O O . ASP A 1 113 ? -20.820 16.633 68.095 1.00 79.56 113 ASP A O 1
ATOM 797 N N . THR A 1 114 ? -20.308 14.539 68.689 1.00 72.38 114 THR A N 1
ATOM 798 C CA . THR A 1 114 ? -20.379 13.992 67.318 1.00 72.38 114 THR A CA 1
ATOM 799 C C . THR A 1 114 ? -21.801 13.877 66.767 1.00 72.38 114 THR A C 1
ATOM 801 O O . THR A 1 114 ? -21.974 13.898 65.551 1.00 72.38 114 THR A O 1
ATOM 804 N N . THR A 1 115 ? -22.818 13.799 67.628 1.00 61.44 115 THR A N 1
ATOM 805 C CA . THR A 1 115 ? -24.235 13.729 67.220 1.00 61.44 115 THR A CA 1
ATOM 806 C C . THR A 1 115 ? -24.909 15.103 67.081 1.00 61.44 115 THR A C 1
ATOM 808 O O . THR A 1 115 ? -26.038 15.178 66.593 1.00 61.44 115 THR A O 1
ATOM 811 N N . GLY A 1 116 ? -24.202 16.192 67.422 1.00 56.28 116 GLY A N 1
ATOM 812 C CA . GLY A 1 116 ? -24.656 17.581 67.296 1.00 56.28 116 GLY A CA 1
ATOM 813 C C . GLY A 1 116 ? -25.764 17.973 68.295 1.00 56.28 116 GLY A C 1
ATOM 814 O O . GLY A 1 116 ? -26.521 17.126 68.769 1.00 56.28 116 GLY A O 1
ATOM 815 N N . PRO A 1 117 ? -25.902 19.268 68.649 1.00 55.81 117 PRO A N 1
ATOM 816 C CA . PRO A 1 117 ? -26.939 19.713 69.579 1.00 55.81 117 PRO A CA 1
ATOM 817 C C . PRO A 1 117 ? -28.347 19.425 69.035 1.00 55.81 117 PRO A C 1
ATOM 819 O O . PRO A 1 117 ? -28.589 19.494 67.828 1.00 55.81 117 PRO A O 1
ATOM 822 N N . GLN A 1 118 ? -29.301 19.148 69.934 1.00 52.03 118 GLN A N 1
ATOM 823 C CA . GLN A 1 118 ? -30.719 19.053 69.573 1.00 52.03 118 GLN A CA 1
ATOM 824 C C . GLN A 1 118 ? -31.171 20.383 68.957 1.00 52.03 118 GLN A C 1
ATOM 826 O O . GLN A 1 118 ? -31.251 21.412 69.626 1.00 52.03 118 GLN A O 1
ATOM 831 N N . GLY A 1 119 ? -31.412 20.352 67.653 1.00 55.34 119 GLY A N 1
ATOM 832 C CA . GLY A 1 119 ? -31.750 21.496 66.827 1.00 55.34 119 GLY A CA 1
ATOM 833 C C . GLY A 1 119 ? -32.084 21.032 65.408 1.00 55.34 119 GLY A C 1
ATOM 834 O O . GLY A 1 119 ? -31.823 19.878 65.063 1.00 55.34 119 GLY A O 1
ATOM 835 N N . PRO A 1 120 ? -32.636 21.914 64.561 1.00 49.72 120 PRO A N 1
ATOM 836 C CA . PRO A 1 120 ? -33.208 21.549 63.262 1.00 49.72 120 PRO A CA 1
ATOM 837 C C . PRO A 1 120 ? -32.236 20.845 62.300 1.00 49.72 120 PRO A C 1
ATOM 839 O O . PRO A 1 120 ? -32.680 20.105 61.430 1.00 49.72 120 PRO A O 1
ATOM 842 N N . THR A 1 121 ? -30.922 21.027 62.460 1.00 44.34 121 THR A N 1
ATOM 843 C CA . THR A 1 121 ? -29.898 20.296 61.697 1.00 44.34 121 THR A CA 1
ATOM 844 C C . THR A 1 121 ? -29.635 18.891 62.250 1.00 44.34 121 THR A C 1
ATOM 846 O O . THR A 1 121 ? -29.609 17.942 61.477 1.00 44.34 121 THR A O 1
ATOM 849 N N . GLY A 1 122 ? -29.538 18.715 63.573 1.00 49.28 122 GLY A N 1
ATOM 850 C CA . GLY A 1 122 ? -29.372 17.392 64.198 1.00 49.28 122 GLY A CA 1
ATOM 851 C C . GLY A 1 122 ? -30.643 16.532 64.163 1.00 49.28 122 GLY A C 1
ATOM 852 O O . GLY A 1 122 ? -30.570 15.305 64.126 1.00 49.28 122 GLY A O 1
ATOM 853 N N . ASP A 1 123 ? -31.822 17.159 64.134 1.00 58.69 123 ASP A N 1
ATOM 854 C CA . ASP A 1 123 ? -33.090 16.465 63.890 1.00 58.69 123 ASP A CA 1
ATOM 855 C C . ASP A 1 123 ? -33.224 16.025 62.426 1.00 58.69 123 ASP A C 1
ATOM 857 O O . ASP A 1 123 ? -33.834 14.990 62.171 1.00 58.69 123 ASP A O 1
ATOM 861 N N . ALA A 1 124 ? -32.624 16.749 61.471 1.00 54.53 124 ALA A N 1
ATOM 862 C CA . ALA A 1 124 ? -32.586 16.334 60.070 1.00 54.53 124 ALA A CA 1
ATOM 863 C C . ALA A 1 124 ? -31.689 15.105 59.864 1.00 54.53 124 ALA A C 1
ATOM 865 O O . ALA A 1 124 ? -32.106 14.179 59.172 1.00 54.53 124 ALA A O 1
ATOM 866 N N . ASP A 1 125 ? -30.524 15.046 60.514 1.00 50.97 125 ASP A N 1
ATOM 867 C CA . ASP A 1 125 ? -29.632 13.882 60.436 1.00 50.97 125 ASP A CA 1
ATOM 868 C C . ASP A 1 125 ? -30.226 12.659 61.148 1.00 50.97 125 ASP A C 1
ATOM 870 O O . ASP A 1 125 ? -30.244 11.570 60.578 1.00 50.97 125 ASP A O 1
ATOM 874 N N . ARG A 1 126 ? -30.840 12.829 62.329 1.00 63.97 126 ARG A N 1
ATOM 875 C CA . ARG A 1 126 ? -31.568 11.738 63.007 1.00 63.97 126 ARG A CA 1
ATOM 876 C C . ARG A 1 126 ? -32.814 11.295 62.240 1.00 63.97 126 ARG A C 1
ATOM 878 O O . ARG A 1 126 ? -33.116 10.102 62.200 1.00 63.97 126 ARG A O 1
ATOM 885 N N . ALA A 1 127 ? -33.540 12.219 61.608 1.00 67.50 127 ALA A N 1
ATOM 886 C CA . ALA A 1 127 ? -34.650 11.881 60.720 1.00 67.50 127 ALA A CA 1
ATOM 887 C C . ALA A 1 127 ? -34.156 11.158 59.462 1.00 67.50 127 ALA A C 1
ATOM 889 O O . ALA A 1 127 ? -34.806 10.219 59.010 1.00 67.50 127 ALA A O 1
ATOM 890 N N . TRP A 1 128 ? -32.997 11.537 58.923 1.00 63.22 128 TRP A N 1
ATOM 891 C CA . TRP A 1 128 ? -32.384 10.863 57.788 1.00 63.22 128 TRP A CA 1
ATOM 892 C C . TRP A 1 128 ? -31.891 9.464 58.155 1.00 63.22 128 TRP A C 1
ATOM 894 O O . TRP A 1 128 ? -32.223 8.523 57.447 1.00 63.22 128 TRP A O 1
ATOM 904 N N . GLU A 1 129 ? -31.195 9.276 59.277 1.00 67.31 129 GLU A N 1
ATOM 905 C CA . GLU A 1 129 ? -30.782 7.954 59.768 1.00 67.31 129 GLU A CA 1
ATOM 906 C C . GLU A 1 129 ? -31.978 7.060 60.109 1.00 67.31 129 GLU A C 1
ATOM 908 O O . GLU A 1 129 ? -31.965 5.873 59.796 1.00 67.31 129 GLU A O 1
ATOM 913 N N . SER A 1 130 ? -33.045 7.627 60.675 1.00 72.12 130 SER A N 1
ATOM 914 C CA . SER A 1 130 ? -34.335 6.958 60.875 1.00 72.12 130 SER A CA 1
ATOM 915 C C . SER A 1 130 ? -34.945 6.503 59.546 1.00 72.12 130 SER A C 1
ATOM 917 O O . SER A 1 130 ? -35.325 5.340 59.396 1.00 72.12 130 SER A O 1
ATOM 919 N N . VAL A 1 131 ? -34.974 7.383 58.541 1.00 68.38 131 VAL A N 1
ATOM 920 C CA . VAL A 1 131 ? -35.465 7.066 57.194 1.00 68.38 131 VAL A CA 1
ATOM 921 C C . VAL A 1 131 ? -34.582 6.010 56.527 1.00 68.38 131 VAL A C 1
ATOM 923 O O . VAL A 1 131 ? -35.099 5.046 55.964 1.00 68.38 131 VAL A O 1
ATOM 926 N N . VAL A 1 132 ? -33.259 6.129 56.631 1.00 66.50 132 VAL A N 1
ATOM 927 C CA . VAL A 1 132 ? -32.301 5.153 56.110 1.00 66.50 132 VAL A CA 1
ATOM 928 C C . VAL A 1 132 ? -32.501 3.810 56.809 1.00 66.50 132 VAL A C 1
ATOM 930 O O . VAL A 1 132 ? -32.645 2.801 56.131 1.00 66.50 132 VAL A O 1
ATOM 933 N N . GLY A 1 133 ? -32.585 3.776 58.136 1.00 66.50 133 GLY A N 1
ATOM 934 C CA . GLY A 1 133 ? -32.731 2.558 58.928 1.00 66.50 133 GLY A CA 1
ATOM 935 C C . GLY A 1 133 ? -34.075 1.856 58.734 1.00 66.50 133 GLY A C 1
ATOM 936 O O . GLY A 1 133 ? -34.107 0.640 58.561 1.00 66.50 133 GLY A O 1
ATOM 937 N N . GLN A 1 134 ? -35.187 2.596 58.712 1.00 70.06 134 GLN A N 1
ATOM 938 C CA . GLN A 1 134 ? -36.522 2.011 58.541 1.00 70.06 134 GLN A CA 1
ATOM 939 C C . GLN A 1 134 ? -36.868 1.688 57.089 1.00 70.06 134 GLN A C 1
ATOM 941 O O . GLN A 1 134 ? -37.564 0.704 56.846 1.00 70.06 134 GLN A O 1
ATOM 946 N N . TRP A 1 135 ? -36.421 2.497 56.126 1.00 59.06 135 TRP A N 1
ATOM 947 C CA . TRP A 1 135 ? -36.880 2.380 54.740 1.00 59.06 135 TRP A CA 1
ATOM 948 C C . TRP A 1 135 ? -35.796 1.898 53.777 1.00 59.06 135 TRP A C 1
ATOM 950 O O . TRP A 1 135 ? -36.115 1.156 52.852 1.00 59.06 135 TRP A O 1
ATOM 960 N N . ILE A 1 136 ? -34.529 2.275 53.970 1.00 54.53 136 ILE A N 1
ATOM 961 C CA . ILE A 1 136 ? -33.455 2.009 52.993 1.00 54.53 136 ILE A CA 1
ATOM 962 C C . ILE A 1 136 ? -32.659 0.742 53.350 1.00 54.53 136 ILE A C 1
ATOM 964 O O . ILE A 1 136 ? -32.449 -0.110 52.488 1.00 54.53 136 ILE A O 1
ATOM 968 N N . ALA A 1 137 ? -32.262 0.564 54.610 1.00 65.75 137 ALA A N 1
ATOM 969 C CA . ALA A 1 137 ? -31.487 -0.568 55.118 1.00 65.75 137 ALA A CA 1
ATOM 970 C C . ALA A 1 137 ? -32.159 -1.943 54.906 1.00 65.75 137 ALA A C 1
ATOM 972 O O . ALA A 1 137 ? -31.485 -2.844 54.401 1.00 65.75 137 ALA A O 1
ATOM 973 N N . PRO A 1 138 ? -33.466 -2.141 55.182 1.00 63.66 138 PRO A N 1
ATOM 974 C CA . PRO A 1 138 ? -34.124 -3.421 54.906 1.00 63.66 138 PRO A CA 1
ATOM 975 C C . PRO A 1 138 ? -34.288 -3.706 53.405 1.00 63.66 138 PRO A C 1
ATOM 977 O O . PRO A 1 138 ? -34.362 -4.867 53.004 1.00 63.66 138 PRO A O 1
ATOM 980 N N . LEU A 1 139 ? -34.302 -2.672 52.554 1.00 55.66 139 LEU A N 1
ATOM 981 C CA . LEU A 1 139 ? -34.314 -2.837 51.099 1.00 55.66 139 LEU A CA 1
ATOM 982 C C . LEU A 1 139 ? -32.915 -3.128 50.542 1.00 55.66 139 LEU A C 1
ATOM 984 O O . LEU A 1 139 ? -32.807 -3.892 49.588 1.00 55.66 139 LEU A O 1
ATOM 988 N N . LEU A 1 140 ? -31.854 -2.581 51.143 1.00 61.34 140 LEU A N 1
ATOM 989 C CA . LEU A 1 140 ? -30.468 -2.687 50.674 1.00 61.34 140 LEU A CA 1
ATOM 990 C C . LEU A 1 140 ? -30.005 -4.139 50.497 1.00 61.34 140 LEU A C 1
ATOM 992 O O . LEU A 1 140 ? -29.447 -4.451 49.453 1.00 61.34 140 LEU A O 1
ATOM 996 N N . GLY A 1 141 ? -30.281 -5.048 51.437 1.00 68.12 141 GLY A N 1
ATOM 997 C CA . GLY A 1 141 ? -29.836 -6.446 51.323 1.00 68.12 141 GLY A CA 1
ATOM 998 C C . GLY A 1 141 ? -30.418 -7.172 50.101 1.00 68.12 141 GLY A C 1
ATOM 999 O O . GLY A 1 141 ? -29.683 -7.710 49.273 1.00 68.12 141 GLY A O 1
ATOM 1000 N N . GLY A 1 142 ? -31.746 -7.143 49.943 1.00 65.94 142 GLY A N 1
ATOM 1001 C CA . GLY A 1 142 ? -32.430 -7.788 48.815 1.00 65.94 142 GLY A CA 1
ATOM 1002 C C . GLY A 1 142 ? -32.227 -7.062 47.482 1.00 65.94 142 GLY A C 1
ATOM 1003 O O . GLY A 1 142 ? -32.040 -7.706 46.449 1.00 65.94 142 GLY A O 1
ATOM 1004 N N . LEU A 1 143 ? -32.210 -5.726 47.502 1.00 67.38 143 LEU A N 1
ATOM 1005 C CA . LEU A 1 143 ? -31.947 -4.885 46.334 1.00 67.38 143 LEU A CA 1
ATOM 1006 C C . LEU A 1 143 ? -30.524 -5.101 45.814 1.00 67.38 143 LEU A C 1
ATOM 1008 O O . LEU A 1 143 ? -30.356 -5.257 44.611 1.00 67.38 143 LEU A O 1
ATOM 1012 N N . LEU A 1 144 ? -29.510 -5.152 46.683 1.00 71.94 144 LEU A N 1
ATOM 1013 C CA . LEU A 1 144 ? -28.122 -5.376 46.271 1.00 71.94 144 LEU A CA 1
ATOM 1014 C C . LEU A 1 144 ? -27.922 -6.771 45.681 1.00 71.94 144 LEU A C 1
ATOM 1016 O O . LEU A 1 144 ? -27.229 -6.899 44.676 1.00 71.94 144 LEU A O 1
ATOM 1020 N N . ILE A 1 145 ? -28.563 -7.804 46.239 1.00 72.19 145 ILE A N 1
ATOM 1021 C CA . ILE A 1 145 ? -28.521 -9.159 45.666 1.00 72.19 145 ILE A CA 1
ATOM 1022 C C . ILE A 1 145 ? -29.210 -9.186 44.293 1.00 72.19 145 ILE A C 1
ATOM 1024 O O . ILE A 1 145 ? -28.659 -9.740 43.341 1.00 72.19 145 ILE A O 1
ATOM 1028 N N . ALA A 1 146 ? -30.383 -8.559 44.153 1.00 72.50 146 ALA A N 1
ATOM 1029 C CA . ALA A 1 146 ? -31.101 -8.480 42.879 1.00 72.50 146 ALA A CA 1
ATOM 1030 C C . ALA A 1 146 ? -30.338 -7.655 41.824 1.00 72.50 146 ALA A C 1
ATOM 1032 O O . ALA A 1 146 ? -30.251 -8.056 40.661 1.00 72.50 146 ALA A O 1
ATOM 1033 N N . LEU A 1 147 ? -29.739 -6.530 42.220 1.00 75.00 147 LEU A N 1
ATOM 1034 C CA . LEU A 1 147 ? -28.862 -5.719 41.373 1.00 75.00 147 LEU A CA 1
ATOM 1035 C C . LEU A 1 147 ? -27.595 -6.486 40.983 1.00 75.00 147 LEU A C 1
ATOM 1037 O O . LEU A 1 147 ? -27.199 -6.454 39.824 1.00 75.00 147 LEU A O 1
ATOM 1041 N N . GLY A 1 148 ? -26.998 -7.232 41.914 1.00 75.75 148 GLY A N 1
ATOM 1042 C CA . GLY A 1 148 ? -25.849 -8.093 41.648 1.00 75.75 148 GLY A CA 1
ATOM 1043 C C . GLY A 1 148 ? -26.163 -9.173 40.613 1.00 75.75 148 GLY A C 1
ATOM 1044 O O . GLY A 1 148 ? -25.428 -9.322 39.639 1.00 75.75 148 GLY A O 1
ATOM 1045 N N . TRP A 1 149 ? -27.290 -9.877 40.762 1.00 76.38 149 TRP A N 1
ATOM 1046 C CA . TRP A 1 149 ? -27.734 -10.889 39.798 1.00 76.38 149 TRP A CA 1
ATOM 1047 C C . TRP A 1 149 ? -28.094 -10.302 38.435 1.00 76.38 149 TRP A C 1
ATOM 1049 O O . TRP A 1 149 ? -27.693 -10.850 37.411 1.00 76.38 149 TRP A O 1
ATOM 1059 N N . THR A 1 150 ? -28.821 -9.184 38.394 1.00 76.62 150 THR A N 1
ATOM 1060 C CA . THR A 1 150 ? -29.167 -8.522 37.124 1.00 76.62 150 THR A CA 1
ATOM 1061 C C . THR A 1 150 ? -27.929 -7.991 36.410 1.00 76.62 150 THR A C 1
ATOM 1063 O O . THR A 1 150 ? -27.802 -8.199 35.204 1.00 76.62 150 THR A O 1
ATOM 1066 N N . ALA A 1 151 ? -26.978 -7.400 37.137 1.00 77.94 151 ALA A N 1
ATOM 1067 C CA . ALA A 1 151 ? -25.689 -6.997 36.586 1.00 77.94 151 ALA A CA 1
ATOM 1068 C C . ALA A 1 151 ? -24.905 -8.205 36.052 1.00 77.94 151 ALA A C 1
ATOM 1070 O O . ALA A 1 151 ? -24.405 -8.154 34.931 1.00 77.94 151 ALA A O 1
ATOM 1071 N N . LEU A 1 152 ? -24.846 -9.312 36.801 1.00 79.75 152 LEU A N 1
ATOM 1072 C CA . LEU A 1 152 ? -24.172 -10.538 36.371 1.00 79.75 152 LEU A CA 1
ATOM 1073 C C . LEU A 1 152 ? -24.792 -11.108 35.087 1.00 79.75 152 LEU A C 1
ATOM 1075 O O . LEU A 1 152 ? -24.069 -11.375 34.130 1.00 79.75 152 LEU A O 1
ATOM 1079 N N . VAL A 1 153 ? -26.120 -11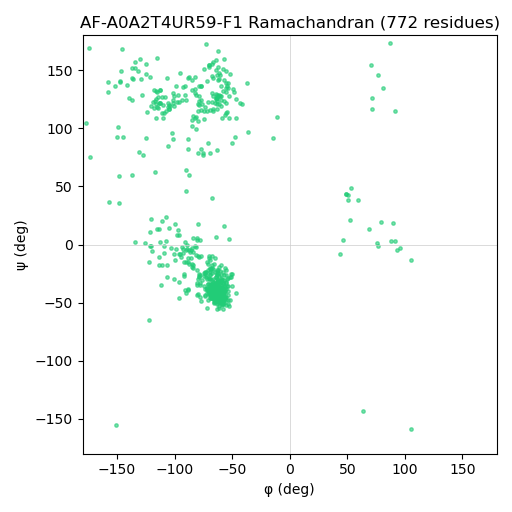.256 35.037 1.00 81.25 153 VAL A N 1
ATOM 1080 C CA . VAL A 1 153 ? -26.841 -11.748 33.850 1.00 81.25 153 VAL A CA 1
ATOM 1081 C C . VAL A 1 153 ? -26.620 -10.819 32.662 1.00 81.25 153 VAL A C 1
ATOM 1083 O O . VAL A 1 153 ? -26.351 -11.295 31.562 1.00 81.25 153 VAL A O 1
ATOM 1086 N N . PHE A 1 154 ? -26.676 -9.504 32.876 1.00 82.38 154 PHE A N 1
ATOM 1087 C CA . PHE A 1 154 ? -26.394 -8.515 31.842 1.00 82.38 154 PHE A CA 1
ATOM 1088 C C . PHE A 1 154 ? -24.967 -8.656 31.295 1.00 82.38 154 PHE A C 1
ATOM 1090 O O . PHE A 1 154 ? -24.782 -8.712 30.082 1.00 82.38 154 PHE A O 1
ATOM 1097 N N . ILE A 1 155 ? -23.962 -8.788 32.166 1.00 80.81 155 ILE A N 1
ATOM 1098 C CA . ILE A 1 155 ? -22.558 -8.979 31.775 1.00 80.81 155 ILE A CA 1
ATOM 1099 C C . ILE A 1 155 ? -22.387 -10.273 30.973 1.00 80.81 155 ILE A C 1
ATOM 1101 O O . ILE A 1 155 ? -21.769 -10.263 29.907 1.00 80.81 155 ILE A O 1
ATOM 1105 N N . VAL A 1 156 ? -22.960 -11.382 31.449 1.00 82.25 156 VAL A N 1
ATOM 1106 C CA . VAL A 1 156 ? -22.910 -12.677 30.755 1.00 82.25 156 VAL A CA 1
ATOM 1107 C C . VAL A 1 156 ? -23.603 -12.590 29.395 1.00 82.25 156 VAL A C 1
ATOM 1109 O O . VAL A 1 156 ? -23.056 -13.082 28.411 1.00 82.25 156 VAL A O 1
ATOM 1112 N N . ALA A 1 157 ? -24.757 -11.924 29.309 1.00 83.19 157 ALA A N 1
ATOM 1113 C CA . ALA A 1 157 ? -25.484 -11.726 28.060 1.00 83.19 157 ALA A CA 1
ATOM 1114 C C . ALA A 1 157 ? -24.685 -10.875 27.067 1.00 83.19 157 ALA A C 1
ATOM 1116 O O . ALA A 1 157 ? -24.505 -11.294 25.927 1.00 83.19 157 ALA A O 1
ATOM 1117 N N . VAL A 1 158 ? -24.141 -9.728 27.492 1.00 82.00 158 VAL A N 1
ATOM 1118 C CA . VAL A 1 158 ? -23.272 -8.887 26.653 1.00 82.00 158 VAL A CA 1
ATOM 1119 C C . VAL A 1 158 ? -22.083 -9.698 26.144 1.00 82.00 158 VAL A C 1
ATOM 1121 O O . VAL A 1 158 ? -21.798 -9.666 24.951 1.00 82.00 158 VAL A O 1
ATOM 1124 N N . ARG A 1 159 ? -21.426 -10.476 27.010 1.00 80.94 159 ARG A N 1
ATOM 1125 C CA . ARG A 1 159 ? -20.267 -11.301 26.642 1.00 80.94 159 ARG A CA 1
ATOM 1126 C C . ARG A 1 159 ? -20.621 -12.441 25.686 1.00 80.94 159 ARG A C 1
ATOM 1128 O O . ARG A 1 159 ? -19.881 -12.707 24.743 1.00 80.94 159 ARG A O 1
ATOM 1135 N N . ALA A 1 160 ? -21.748 -13.114 25.907 1.00 83.06 160 ALA A N 1
ATOM 1136 C CA . ALA A 1 160 ? -22.242 -14.145 25.002 1.00 83.06 160 ALA A CA 1
ATOM 1137 C C . ALA A 1 160 ? -22.572 -13.543 23.629 1.00 83.06 160 ALA A C 1
ATOM 1139 O O . ALA A 1 160 ? -22.182 -14.095 22.602 1.00 83.06 160 ALA A O 1
ATOM 1140 N N . LEU A 1 161 ? -23.219 -12.374 23.613 1.00 83.19 161 LEU A N 1
ATOM 1141 C CA . LEU A 1 161 ? -23.547 -11.653 22.390 1.00 83.19 161 LEU A CA 1
ATOM 1142 C C . LEU A 1 161 ? -22.282 -11.199 21.654 1.00 83.19 161 LEU A C 1
ATOM 1144 O O . LEU A 1 161 ? -22.192 -11.430 20.456 1.00 83.19 161 LEU A O 1
ATOM 1148 N N . THR A 1 162 ? -21.269 -10.634 22.313 1.00 78.81 162 THR A N 1
ATOM 1149 C CA . THR A 1 162 ? -20.031 -10.197 21.633 1.00 78.81 162 THR A CA 1
ATOM 1150 C C . THR A 1 162 ? -19.171 -11.349 21.103 1.00 78.81 162 THR A C 1
ATOM 1152 O O . THR A 1 162 ? -18.369 -11.130 20.189 1.00 78.81 162 THR A O 1
ATOM 1155 N N . ALA A 1 163 ? -19.338 -12.564 21.636 1.00 78.62 163 ALA A N 1
ATOM 1156 C CA . ALA A 1 163 ? -18.660 -13.773 21.165 1.00 78.62 163 ALA A CA 1
ATOM 1157 C C . ALA A 1 163 ? -19.315 -14.404 19.920 1.00 78.62 163 ALA A C 1
ATOM 1159 O O . ALA A 1 163 ? -18.655 -15.153 19.185 1.00 78.62 163 ALA A O 1
ATOM 1160 N N . LEU A 1 164 ? -20.596 -14.112 19.660 1.00 80.88 164 LEU A N 1
ATOM 1161 C CA . LEU A 1 164 ? -21.301 -14.635 18.490 1.00 80.88 164 LEU A CA 1
ATOM 1162 C C . LEU A 1 164 ? -20.661 -14.122 17.184 1.00 80.88 164 LEU A C 1
ATOM 1164 O O . LEU A 1 164 ? -20.171 -12.993 17.119 1.00 80.88 164 LEU A O 1
ATOM 1168 N N . PRO A 1 165 ? -20.655 -14.927 16.107 1.00 75.12 165 PRO A N 1
ATOM 1169 C CA . PRO A 1 165 ? -20.250 -14.476 14.782 1.00 75.12 165 PRO A CA 1
ATOM 1170 C C . PRO A 1 165 ? -21.368 -13.619 14.176 1.00 75.12 165 PRO A C 1
ATOM 1172 O O . PRO A 1 165 ? -22.139 -14.091 13.344 1.00 75.12 165 PRO A O 1
ATOM 1175 N N . TRP A 1 166 ? -21.492 -12.363 14.611 1.00 71.69 166 TRP A N 1
ATOM 1176 C CA . TRP A 1 166 ? -22.416 -11.427 13.973 1.00 71.69 166 TRP A CA 1
ATOM 1177 C C . TRP A 1 166 ? -22.002 -11.285 12.509 1.00 71.69 166 TRP A C 1
ATOM 1179 O O . TRP A 1 166 ? -20.873 -10.878 12.222 1.00 71.69 166 TRP A O 1
ATOM 1189 N N . ALA A 1 167 ? -22.903 -11.647 11.590 1.00 60.56 167 ALA A N 1
ATOM 1190 C CA . ALA A 1 167 ? -22.738 -11.348 10.176 1.00 60.56 167 ALA A CA 1
ATOM 1191 C C . ALA A 1 167 ? -22.514 -9.839 10.075 1.00 60.56 167 ALA A C 1
ATOM 1193 O O . ALA A 1 167 ? -23.385 -9.079 10.492 1.00 60.56 167 ALA A O 1
ATOM 1194 N N . GLN A 1 168 ? -21.307 -9.449 9.647 1.00 57.25 168 GLN A N 1
ATOM 1195 C CA . GLN A 1 168 ? -20.747 -8.098 9.721 1.00 57.25 168 GLN A CA 1
ATOM 1196 C C . GLN A 1 168 ? -21.828 -7.034 9.503 1.00 57.25 168 GLN A C 1
ATOM 1198 O O . GLN A 1 168 ? -22.207 -6.726 8.371 1.00 57.25 168 GLN A O 1
ATOM 1203 N N . SER A 1 169 ? -22.368 -6.499 10.601 1.00 45.59 169 SER A N 1
ATOM 1204 C CA . SER A 1 169 ? -23.395 -5.472 10.524 1.00 45.59 169 SER A CA 1
ATOM 1205 C C . SER A 1 169 ? -22.734 -4.242 9.925 1.00 45.59 169 SER A C 1
ATOM 1207 O O . SER A 1 169 ? -21.770 -3.714 10.482 1.00 45.59 169 SER A O 1
ATOM 1209 N N . ARG A 1 170 ? -23.227 -3.867 8.746 1.00 54.81 170 ARG A N 1
ATOM 1210 C CA . ARG A 1 170 ? -22.756 -2.775 7.893 1.00 54.81 170 ARG A CA 1
ATOM 1211 C C . ARG A 1 170 ? -22.289 -1.553 8.693 1.00 54.81 170 ARG A C 1
ATOM 1213 O O . ARG A 1 170 ? -22.948 -1.146 9.646 1.00 54.81 170 ARG A O 1
ATOM 1220 N N . ARG A 1 171 ? -21.176 -0.977 8.217 1.00 56.38 171 ARG A N 1
ATOM 1221 C CA . ARG A 1 171 ? -20.558 0.321 8.556 1.00 56.38 171 ARG A CA 1
ATOM 1222 C C . ARG A 1 171 ? -21.499 1.255 9.334 1.00 56.38 171 ARG A C 1
ATOM 1224 O O . ARG A 1 171 ? -22.248 2.030 8.745 1.00 56.38 171 ARG A O 1
ATOM 1231 N N . SER A 1 172 ? -21.460 1.189 10.661 1.00 58.44 172 SER A N 1
ATOM 1232 C CA . SER A 1 172 ? -22.236 2.077 11.523 1.00 58.44 172 SER A CA 1
ATOM 1233 C C . SER A 1 172 ? -21.433 3.373 11.719 1.00 58.44 172 SER A C 1
ATOM 1235 O O . SER A 1 172 ? -20.401 3.354 12.391 1.00 58.44 172 SER A O 1
ATOM 1237 N N . GLY A 1 173 ? -21.844 4.488 11.106 1.00 70.19 173 GLY A N 1
ATOM 1238 C CA . GLY A 1 173 ? -21.159 5.782 11.265 1.00 70.19 173 GLY A CA 1
ATOM 1239 C C . GLY A 1 173 ? -21.183 6.308 12.712 1.00 70.19 173 GLY A C 1
ATOM 1240 O O . GLY A 1 173 ? -21.979 5.839 13.530 1.00 70.19 173 GLY A O 1
ATOM 1241 N N . ARG A 1 174 ? -20.360 7.320 13.036 1.00 70.81 174 ARG A N 1
ATOM 1242 C CA . ARG A 1 174 ? -20.258 7.917 14.393 1.00 70.81 174 ARG A CA 1
ATOM 1243 C C . ARG A 1 174 ? -21.629 8.227 15.025 1.00 70.81 174 ARG A C 1
ATOM 1245 O O . ARG A 1 174 ? -21.854 7.894 16.186 1.00 70.81 174 ARG A O 1
ATOM 1252 N N . GLY A 1 175 ? -22.575 8.766 14.248 1.00 76.06 175 GLY A N 1
ATOM 1253 C CA . GLY A 1 175 ? -23.933 9.070 14.724 1.00 76.06 175 GLY A CA 1
ATOM 1254 C C . GLY A 1 175 ? -24.729 7.838 15.175 1.00 76.06 175 GLY A C 1
ATOM 1255 O O . GLY A 1 175 ? -25.399 7.872 16.203 1.00 76.06 175 GLY A O 1
ATOM 1256 N N . SER A 1 176 ? -24.596 6.713 14.470 1.00 79.94 176 SER A N 1
ATOM 1257 C CA . SER A 1 176 ? -25.251 5.462 14.870 1.00 79.94 176 SER A CA 1
ATOM 1258 C C . SER A 1 176 ? -24.647 4.868 16.146 1.00 79.94 176 SER A C 1
ATOM 1260 O O . SER A 1 176 ? -25.382 4.349 16.977 1.00 79.94 176 SER A O 1
ATOM 1262 N N . GLN A 1 177 ? -23.337 5.019 16.366 1.00 78.50 177 GLN A N 1
ATOM 1263 C CA . GLN A 1 177 ? -22.686 4.589 17.607 1.00 78.50 177 GLN A CA 1
ATOM 1264 C C . GLN A 1 177 ? -23.145 5.410 18.817 1.00 78.50 177 GLN A C 1
ATOM 1266 O O . GLN A 1 177 ? -23.386 4.842 19.882 1.00 78.50 177 GLN A O 1
ATOM 1271 N N . ALA A 1 178 ? -23.328 6.723 18.648 1.00 79.62 178 ALA A N 1
ATOM 1272 C CA . ALA A 1 178 ? -23.913 7.578 19.679 1.00 79.62 178 ALA A CA 1
ATOM 1273 C C . ALA A 1 178 ? -25.374 7.194 19.973 1.00 79.62 178 ALA A C 1
ATOM 1275 O O . ALA A 1 178 ? -25.754 7.080 21.138 1.00 79.62 178 ALA A O 1
ATOM 1276 N N . ALA A 1 179 ? -26.171 6.915 18.936 1.00 82.31 179 ALA A N 1
ATOM 1277 C CA . ALA A 1 179 ? -27.550 6.454 19.091 1.00 82.31 179 ALA A CA 1
ATOM 1278 C C . ALA A 1 179 ? -27.637 5.093 19.805 1.00 82.31 179 ALA A C 1
ATOM 1280 O O . ALA A 1 179 ? -28.479 4.919 20.684 1.00 82.31 179 ALA A O 1
ATOM 1281 N N . LEU A 1 180 ? -26.739 4.150 19.493 1.00 83.06 180 LEU A N 1
ATOM 1282 C CA . LEU A 1 180 ? -26.648 2.858 20.183 1.00 83.06 180 LEU A CA 1
ATOM 1283 C C . LEU A 1 180 ? -26.282 3.032 21.662 1.00 83.06 180 LEU A C 1
ATOM 1285 O O . LEU A 1 180 ? -26.905 2.409 22.520 1.00 83.06 180 LEU A O 1
ATOM 1289 N N . ALA A 1 181 ? -25.317 3.902 21.975 1.00 78.75 181 ALA A N 1
ATOM 1290 C CA . ALA A 1 181 ? -24.930 4.196 23.353 1.00 78.75 181 ALA A CA 1
ATOM 1291 C C . ALA A 1 181 ? -26.074 4.851 24.147 1.00 78.75 181 ALA A C 1
ATOM 1293 O O . ALA A 1 181 ? -26.363 4.437 25.274 1.00 78.75 181 ALA A O 1
ATOM 1294 N N . ALA A 1 182 ? -26.757 5.834 23.555 1.00 83.12 182 ALA A N 1
ATOM 1295 C CA . ALA A 1 182 ? -27.910 6.493 24.163 1.00 83.12 182 ALA A CA 1
ATOM 1296 C C . ALA A 1 182 ? -29.078 5.514 24.365 1.00 83.12 182 ALA A C 1
ATOM 1298 O O . ALA A 1 182 ? -29.655 5.466 25.450 1.00 83.12 182 ALA A O 1
ATOM 1299 N N . GLY A 1 183 ? -29.372 4.677 23.365 1.00 81.12 183 GLY A N 1
ATOM 1300 C CA . GLY A 1 183 ? -30.404 3.644 23.442 1.00 81.12 183 GLY A CA 1
ATOM 1301 C C . GLY A 1 183 ? -30.113 2.597 24.518 1.00 81.12 183 GLY A C 1
ATOM 1302 O O . GLY A 1 183 ? -31.004 2.251 25.294 1.00 81.12 183 GLY A O 1
ATOM 1303 N N . ALA A 1 184 ? -28.862 2.136 24.620 1.00 79.56 184 ALA A N 1
ATOM 1304 C CA . ALA A 1 184 ? -28.438 1.217 25.673 1.00 79.56 184 ALA A CA 1
ATOM 1305 C C . ALA A 1 184 ? -28.602 1.849 27.060 1.00 79.56 184 ALA A C 1
ATOM 1307 O O . ALA A 1 184 ? -29.222 1.258 27.941 1.00 79.56 184 ALA A O 1
ATOM 1308 N N . THR A 1 185 ? -28.106 3.076 27.237 1.00 78.12 185 THR A N 1
ATOM 1309 C CA . THR A 1 185 ? -28.169 3.790 28.521 1.00 78.12 185 THR A CA 1
ATOM 1310 C C . THR A 1 185 ? -29.615 4.046 28.942 1.00 78.12 185 THR A C 1
ATOM 1312 O O . THR A 1 185 ? -29.986 3.750 30.076 1.00 78.12 185 THR A O 1
ATOM 1315 N N . GLY A 1 186 ? -30.457 4.517 28.017 1.00 82.19 186 GLY A N 1
ATOM 1316 C CA . GLY A 1 186 ? -31.883 4.728 28.263 1.00 82.19 186 GLY A CA 1
ATOM 1317 C C . GLY A 1 186 ? -32.611 3.438 28.648 1.00 82.19 186 GLY A C 1
ATOM 1318 O O . GLY A 1 186 ? -33.386 3.435 29.602 1.00 82.19 186 GLY A O 1
ATOM 1319 N N . SER A 1 187 ? -32.302 2.323 27.975 1.00 78.50 187 SER A N 1
ATOM 1320 C CA . SER A 1 187 ? -32.893 1.010 28.278 1.00 78.50 187 SER A CA 1
ATOM 1321 C C . SER A 1 187 ? -32.501 0.505 29.672 1.00 78.50 187 SER A C 1
ATOM 1323 O O . SER A 1 187 ? -33.354 -0.008 30.395 1.00 78.50 187 SER A O 1
ATOM 1325 N N . ILE A 1 188 ? -31.239 0.692 30.083 1.00 78.81 188 ILE A N 1
ATOM 1326 C CA . ILE A 1 188 ? -30.752 0.314 31.423 1.00 78.81 188 ILE A CA 1
ATOM 1327 C C . ILE A 1 188 ? -31.444 1.147 32.503 1.00 78.81 188 ILE A C 1
ATOM 1329 O O . ILE A 1 188 ? -31.964 0.585 33.466 1.00 78.81 188 ILE A O 1
ATOM 1333 N N . VAL A 1 189 ? -31.480 2.474 32.346 1.00 82.75 189 VAL A N 1
ATOM 1334 C CA . VAL A 1 189 ? -32.109 3.377 33.324 1.00 82.75 189 VAL A CA 1
ATOM 1335 C C . VAL A 1 189 ? -33.594 3.052 33.477 1.00 82.75 189 VAL A C 1
ATOM 1337 O O . VAL A 1 189 ? -34.093 2.973 34.599 1.00 82.75 189 VAL A O 1
ATOM 1340 N N . PHE A 1 190 ? -34.292 2.788 32.370 1.00 83.31 190 PHE A N 1
ATOM 1341 C CA . PHE A 1 190 ? -35.705 2.424 32.400 1.00 83.31 190 PHE A CA 1
ATOM 1342 C C . PHE A 1 190 ? -35.943 1.056 33.062 1.00 83.31 190 PHE A C 1
ATOM 1344 O O . PHE A 1 190 ? -36.842 0.924 33.894 1.00 83.31 190 PHE A O 1
ATOM 1351 N N . ALA A 1 191 ? -35.102 0.054 32.775 1.00 80.81 191 ALA A N 1
ATOM 1352 C CA . ALA A 1 191 ? -35.179 -1.259 33.416 1.00 80.81 191 ALA A CA 1
ATOM 1353 C C . ALA A 1 191 ? -34.943 -1.180 34.933 1.00 80.81 191 ALA A C 1
ATOM 1355 O O . ALA A 1 191 ? -35.711 -1.754 35.704 1.00 80.81 191 ALA A O 1
ATOM 1356 N N . LEU A 1 192 ? -33.918 -0.436 35.365 1.00 79.81 192 LEU A N 1
ATOM 1357 C CA . LEU A 1 192 ? -33.617 -0.217 36.783 1.00 79.81 192 LEU A CA 1
ATOM 1358 C C . LEU A 1 192 ? -34.739 0.555 37.487 1.00 79.81 192 LEU A C 1
ATOM 1360 O O . LEU A 1 192 ? -35.116 0.194 38.600 1.00 79.81 192 LEU A O 1
ATOM 1364 N N . GLY A 1 193 ? -35.316 1.563 36.825 1.00 83.44 193 GLY A N 1
ATOM 1365 C CA . GLY A 1 193 ? -36.477 2.301 37.322 1.00 83.44 193 GLY A CA 1
ATOM 1366 C C . GLY A 1 193 ? -37.699 1.403 37.534 1.00 83.44 193 GLY A C 1
ATOM 1367 O O . GLY A 1 193 ? -38.315 1.454 38.600 1.00 83.44 193 GLY A O 1
ATOM 1368 N N . MET A 1 194 ? -38.014 0.520 36.573 1.00 82.44 194 MET A N 1
ATOM 1369 C CA . MET A 1 194 ? -39.070 -0.488 36.748 1.00 82.44 194 MET A CA 1
ATOM 1370 C C . MET A 1 194 ? -38.755 -1.442 37.902 1.00 82.44 194 MET A C 1
ATOM 1372 O O . MET A 1 194 ? -39.632 -1.706 38.721 1.00 82.44 194 MET A O 1
ATOM 1376 N N . LEU A 1 195 ? -37.518 -1.939 37.999 1.00 81.00 195 LEU A N 1
ATOM 1377 C CA . LEU A 1 195 ? -37.118 -2.878 39.050 1.00 81.00 195 LEU A CA 1
ATOM 1378 C C . LEU A 1 195 ? -37.253 -2.252 40.449 1.00 81.00 195 LEU A C 1
ATOM 1380 O O . LEU A 1 195 ? -37.806 -2.871 41.356 1.00 81.00 195 LEU A O 1
ATOM 1384 N N . ALA A 1 196 ? -36.806 -1.003 40.608 1.00 80.00 196 ALA A N 1
ATOM 1385 C CA . ALA A 1 196 ? -36.941 -0.242 41.846 1.00 80.00 196 ALA A CA 1
ATOM 1386 C C . ALA A 1 196 ? -38.415 0.031 42.189 1.00 80.00 196 ALA A C 1
ATOM 1388 O O . ALA A 1 196 ? -38.829 -0.160 43.334 1.00 80.00 196 ALA A O 1
ATOM 1389 N N . GLY A 1 197 ? -39.230 0.401 41.194 1.00 81.19 197 GLY A N 1
ATOM 1390 C CA . GLY A 1 197 ? -40.676 0.560 41.350 1.00 81.19 197 GLY A CA 1
ATOM 1391 C C . GLY A 1 197 ? -41.349 -0.720 41.852 1.00 81.19 197 GLY A C 1
ATOM 1392 O O . GLY A 1 197 ? -42.091 -0.678 42.835 1.00 81.19 197 GLY A O 1
ATOM 1393 N N . LEU A 1 198 ? -41.023 -1.868 41.251 1.00 77.94 198 LEU A N 1
ATOM 1394 C CA . LEU A 1 198 ? -41.544 -3.184 41.638 1.00 77.94 198 LEU A CA 1
ATOM 1395 C C . LEU A 1 198 ? -41.144 -3.575 43.066 1.00 77.94 198 LEU A C 1
ATOM 1397 O O . LEU A 1 198 ? -41.981 -4.033 43.845 1.00 77.94 198 LEU A O 1
ATOM 1401 N N . LEU A 1 199 ? -39.882 -3.356 43.438 1.00 76.06 199 LEU A N 1
ATOM 1402 C CA . LEU A 1 199 ? -39.398 -3.631 44.792 1.00 76.06 199 LEU A CA 1
ATOM 1403 C C . LEU A 1 199 ? -40.064 -2.716 45.829 1.00 76.06 199 LEU A C 1
ATOM 1405 O O . LEU A 1 199 ? -40.426 -3.181 46.909 1.00 76.06 199 LEU A O 1
ATOM 1409 N N . SER A 1 200 ? -40.316 -1.449 45.482 1.00 76.56 200 SER A N 1
ATOM 1410 C CA . SER A 1 200 ? -41.025 -0.512 46.361 1.00 76.56 200 SER A CA 1
ATOM 1411 C C . SER A 1 200 ? -42.486 -0.911 46.600 1.00 76.56 200 SER A C 1
ATOM 1413 O O . SER A 1 200 ? -42.976 -0.794 47.721 1.00 76.56 200 SER A O 1
ATOM 1415 N N . GLN A 1 201 ? -43.178 -1.445 45.583 1.00 75.19 201 GLN A N 1
ATOM 1416 C CA . GLN A 1 201 ? -44.541 -1.959 45.745 1.00 75.19 201 GLN A CA 1
ATOM 1417 C C . GLN A 1 201 ? -44.572 -3.209 46.628 1.00 75.19 201 GLN A C 1
ATOM 1419 O O . GLN A 1 201 ? -45.451 -3.336 47.479 1.00 75.19 201 GLN A O 1
ATOM 1424 N N . ARG A 1 202 ? -43.570 -4.086 46.497 1.00 70.62 202 ARG A N 1
ATOM 1425 C CA . ARG A 1 202 ? -43.429 -5.275 47.345 1.00 70.62 202 ARG A CA 1
ATOM 1426 C C . ARG A 1 202 ? -43.177 -4.921 48.815 1.00 70.62 202 ARG A C 1
ATOM 1428 O O . ARG A 1 202 ? -43.709 -5.592 49.691 1.00 70.62 202 ARG A O 1
ATOM 1435 N N . GLY A 1 203 ? -42.424 -3.850 49.079 1.00 67.12 203 GLY A N 1
ATOM 1436 C CA . GLY A 1 203 ? -42.195 -3.334 50.434 1.00 67.12 203 GLY A CA 1
ATOM 1437 C C . GLY A 1 203 ? -43.403 -2.621 51.055 1.00 67.12 203 GLY A C 1
ATOM 1438 O O . GLY A 1 203 ? -43.505 -2.557 52.276 1.00 67.12 203 GLY A O 1
ATOM 1439 N N . ARG A 1 204 ? -44.335 -2.099 50.242 1.00 68.06 204 ARG A N 1
ATOM 1440 C CA . ARG A 1 204 ? -45.480 -1.300 50.719 1.00 68.06 204 ARG A CA 1
ATOM 1441 C C . ARG A 1 204 ? -46.747 -2.094 51.056 1.00 68.06 204 ARG A C 1
ATOM 1443 O O . ARG A 1 204 ? -47.619 -1.513 51.693 1.00 68.06 204 ARG A O 1
ATOM 1450 N N . GLY A 1 205 ? -46.903 -3.357 50.644 1.00 51.84 205 GLY A N 1
ATOM 1451 C CA . GLY A 1 205 ? -48.270 -3.891 50.525 1.00 51.84 205 GLY A CA 1
ATOM 1452 C C . GLY A 1 205 ? -48.504 -5.395 50.582 1.00 51.84 205 GLY A C 1
ATOM 1453 O O . GLY A 1 205 ? -49.420 -5.851 49.913 1.00 51.84 205 GLY A O 1
ATOM 1454 N N . LEU A 1 206 ? -47.767 -6.159 51.391 1.00 48.00 206 LEU A N 1
ATOM 1455 C CA . LEU A 1 206 ? -48.256 -7.455 51.893 1.00 48.00 206 LEU A CA 1
ATOM 1456 C C .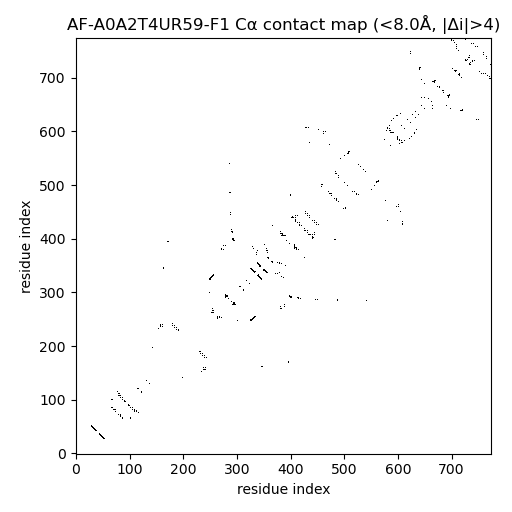 LEU A 1 206 ? -47.918 -7.604 53.384 1.00 48.00 206 LEU A C 1
ATOM 1458 O O . LEU A 1 206 ? -47.238 -8.536 53.801 1.00 48.00 206 LEU A O 1
ATOM 1462 N N . ARG A 1 207 ? -48.427 -6.689 54.217 1.00 50.41 207 ARG A N 1
ATOM 1463 C CA . ARG A 1 207 ? -48.871 -7.122 55.546 1.00 50.41 207 ARG A CA 1
ATOM 1464 C C . ARG A 1 207 ? -50.132 -7.937 55.289 1.00 50.41 207 ARG A C 1
ATOM 1466 O O . ARG A 1 207 ? -51.215 -7.373 55.206 1.00 50.41 207 ARG A O 1
ATOM 1473 N N . LEU A 1 208 ? -49.965 -9.233 55.030 1.00 48.59 208 LEU A N 1
ATOM 1474 C CA . LEU A 1 208 ? -51.069 -10.175 55.147 1.00 48.59 208 LEU A CA 1
ATOM 1475 C C . LEU A 1 208 ? -51.593 -9.994 56.567 1.00 48.59 208 LEU A C 1
ATOM 1477 O O . LEU A 1 208 ? -50.850 -10.213 57.524 1.00 48.59 208 LEU A O 1
ATOM 1481 N N . GLU A 1 209 ? -52.815 -9.477 56.684 1.00 47.88 209 GLU A N 1
ATOM 1482 C CA . GLU A 1 209 ? -53.536 -9.474 57.946 1.00 47.88 209 GLU A CA 1
ATOM 1483 C C . GLU A 1 209 ? -53.409 -10.868 58.547 1.00 47.88 209 GLU A C 1
ATOM 1485 O O . GLU A 1 209 ? -53.730 -11.871 57.909 1.00 47.88 209 GLU A O 1
ATOM 1490 N N . GLU A 1 210 ? -52.918 -10.906 59.778 1.00 50.34 210 GLU A N 1
ATOM 1491 C CA . GLU A 1 210 ? -52.727 -12.071 60.635 1.00 50.34 210 GLU A CA 1
ATOM 1492 C C . GLU A 1 210 ? -54.085 -12.668 61.062 1.00 50.34 210 GLU A C 1
ATOM 1494 O O . GLU A 1 210 ? -54.304 -13.054 62.203 1.00 50.34 210 GLU A O 1
ATOM 1499 N N . SER A 1 211 ? -55.058 -12.717 60.151 1.00 48.75 211 SER A N 1
ATOM 1500 C CA . SER A 1 211 ? -56.366 -13.320 60.362 1.00 48.75 211 SER A CA 1
ATOM 1501 C C . SER A 1 211 ? -56.324 -14.795 59.965 1.00 48.75 211 SER A C 1
ATOM 1503 O O . SER A 1 211 ? -56.969 -15.211 59.017 1.00 48.75 211 SER A O 1
ATOM 1505 N N . GLY A 1 212 ? -55.517 -15.577 60.692 1.00 48.41 212 GLY A N 1
ATOM 1506 C CA . GLY A 1 212 ? -55.744 -16.981 61.084 1.00 48.41 212 GLY A CA 1
ATOM 1507 C C . GLY A 1 212 ? -56.239 -18.052 60.093 1.00 48.41 212 GLY A C 1
ATOM 1508 O O . GLY A 1 212 ? -56.463 -19.179 60.526 1.00 48.41 212 GLY A O 1
ATOM 1509 N N . ALA A 1 213 ? -56.413 -17.785 58.803 1.00 49.38 213 ALA A N 1
ATOM 1510 C CA . ALA A 1 213 ? -56.895 -18.755 57.833 1.00 49.38 213 ALA A CA 1
ATOM 1511 C C . ALA A 1 213 ? -55.713 -19.268 57.012 1.00 49.38 213 ALA A C 1
ATOM 1513 O O . ALA A 1 213 ? -55.292 -18.659 56.029 1.00 49.38 213 ALA A O 1
ATOM 1514 N N . ALA A 1 214 ? -55.173 -20.409 57.440 1.00 49.31 214 ALA A N 1
ATOM 1515 C CA . ALA A 1 214 ? -54.256 -21.229 56.661 1.00 49.31 214 ALA A CA 1
ATOM 1516 C C . ALA A 1 214 ? -54.973 -21.742 55.396 1.00 49.31 214 ALA A C 1
ATOM 1518 O O . ALA A 1 214 ? -55.503 -22.849 55.367 1.00 49.31 214 ALA A O 1
ATOM 1519 N N . GLY A 1 215 ? -55.046 -20.901 54.367 1.00 45.00 215 GLY A N 1
ATOM 1520 C CA . GLY A 1 215 ? -55.516 -21.247 53.033 1.00 45.00 215 GLY A CA 1
ATOM 1521 C C . GLY A 1 215 ? -54.385 -21.037 52.038 1.00 45.00 215 GLY A C 1
ATOM 1522 O O . GLY A 1 215 ? -53.893 -19.922 51.885 1.00 45.00 215 GLY A O 1
ATOM 1523 N N . GLU A 1 216 ? -53.961 -22.120 51.394 1.00 51.50 216 GLU A N 1
ATOM 1524 C CA . GLU A 1 216 ? -52.973 -22.188 50.317 1.00 51.50 216 GLU A CA 1
ATOM 1525 C C . GLU A 1 216 ? -53.266 -21.182 49.192 1.00 51.50 216 GLU A C 1
ATOM 1527 O O . GLU A 1 216 ? -53.917 -21.485 48.197 1.00 51.50 216 GLU A O 1
ATOM 1532 N N . ALA A 1 217 ? -52.776 -19.958 49.329 1.00 48.19 217 ALA A N 1
ATOM 1533 C CA . ALA A 1 217 ? -52.832 -18.970 48.264 1.00 48.19 217 ALA A CA 1
ATOM 1534 C C . ALA A 1 217 ? -51.613 -18.052 48.353 1.00 48.19 217 ALA A C 1
ATOM 1536 O O . ALA A 1 217 ? -51.729 -16.833 48.447 1.00 48.19 217 ALA A O 1
ATOM 1537 N N . ILE A 1 218 ? -50.409 -18.632 48.268 1.00 51.16 218 ILE A N 1
ATOM 1538 C CA . ILE A 1 218 ? -49.261 -17.882 47.745 1.00 51.16 218 ILE A CA 1
ATOM 1539 C C . ILE A 1 218 ? -49.553 -17.692 46.253 1.00 51.16 218 ILE A C 1
ATOM 1541 O O . ILE A 1 218 ? -49.101 -18.450 45.396 1.00 51.16 218 ILE A O 1
ATOM 1545 N N . THR A 1 219 ? -50.422 -16.727 45.956 1.00 47.38 219 THR A N 1
ATOM 1546 C CA . THR A 1 219 ? -50.802 -16.335 44.606 1.00 47.38 219 THR A CA 1
ATOM 1547 C C . THR A 1 219 ? -49.535 -15.968 43.857 1.00 47.38 219 THR A C 1
ATOM 1549 O O . THR A 1 219 ? -48.867 -14.983 44.180 1.00 47.38 219 THR A O 1
ATOM 1552 N N . GLN A 1 220 ? -49.198 -16.803 42.875 1.00 52.53 220 GLN A N 1
ATOM 1553 C CA . GLN A 1 220 ? -48.185 -16.545 41.868 1.00 52.53 220 GLN A CA 1
ATOM 1554 C C . GLN A 1 220 ? -48.414 -15.135 41.322 1.00 52.53 220 GLN A C 1
ATOM 1556 O O . GLN A 1 220 ? -49.396 -14.887 40.623 1.00 52.53 220 GLN A O 1
ATOM 1561 N N . ALA A 1 221 ? -47.529 -14.194 41.656 1.00 53.25 221 ALA A N 1
ATOM 1562 C CA . ALA A 1 221 ? -47.489 -12.932 40.936 1.00 53.25 221 ALA A CA 1
ATOM 1563 C C . ALA A 1 221 ? -47.382 -13.279 39.438 1.00 53.25 221 ALA A C 1
ATOM 1565 O O . ALA A 1 221 ? -46.520 -14.094 39.089 1.00 53.25 221 ALA A O 1
ATOM 1566 N N . PRO A 1 222 ? -48.256 -12.746 38.564 1.00 58.19 222 PRO A N 1
ATOM 1567 C CA . PRO A 1 222 ? -48.299 -13.162 37.171 1.00 58.19 222 PRO A CA 1
ATOM 1568 C C . PRO A 1 222 ? -46.909 -13.000 36.553 1.00 58.19 222 PRO A C 1
ATOM 1570 O O . PRO A 1 222 ? -46.342 -11.907 36.564 1.00 58.19 222 PRO A O 1
ATOM 1573 N N . SER A 1 223 ? -46.349 -14.098 36.037 1.00 61.19 223 SER A N 1
ATOM 1574 C CA . SER A 1 223 ? -44.985 -14.185 35.487 1.00 61.19 223 SER A CA 1
ATOM 1575 C C . SER A 1 223 ? -44.678 -13.092 34.456 1.00 61.19 223 SER A C 1
ATOM 1577 O O . SER A 1 223 ? -43.530 -12.669 34.328 1.00 61.19 223 SER A O 1
ATOM 1579 N N . ALA A 1 224 ? -45.716 -12.557 33.806 1.00 61.31 224 ALA A N 1
ATOM 1580 C CA . ALA A 1 224 ? -45.668 -11.404 32.914 1.00 61.31 224 ALA A CA 1
ATOM 1581 C C . ALA A 1 224 ? -45.015 -10.142 33.521 1.00 61.31 224 ALA A C 1
ATOM 1583 O O . ALA A 1 224 ? -44.400 -9.374 32.784 1.00 61.31 224 ALA A O 1
ATOM 1584 N N . PHE A 1 225 ? -45.073 -9.936 34.843 1.00 68.44 225 PHE A N 1
ATOM 1585 C CA . PHE A 1 225 ? -44.511 -8.743 35.496 1.00 68.44 225 PHE A CA 1
ATOM 1586 C C . PHE A 1 225 ? -42.977 -8.696 35.509 1.00 68.44 225 PHE A C 1
ATOM 1588 O O . PHE A 1 225 ? -42.400 -7.611 35.478 1.00 68.44 225 PHE A O 1
ATOM 1595 N N . TRP A 1 226 ? -42.304 -9.851 35.509 1.00 73.00 226 TRP A N 1
ATOM 1596 C CA . TRP A 1 226 ? -40.838 -9.919 35.433 1.00 73.00 226 TRP A CA 1
ATOM 1597 C C . TRP A 1 226 ? -40.320 -9.921 33.990 1.00 73.00 226 TRP A C 1
ATOM 1599 O O . TRP A 1 226 ? -39.153 -9.606 33.758 1.00 73.00 226 TRP A O 1
ATOM 1609 N N . LEU A 1 227 ? -41.186 -10.214 33.011 1.00 78.50 227 LEU A N 1
ATOM 1610 C CA . LEU A 1 227 ? -40.807 -10.262 31.597 1.00 78.50 227 LEU A CA 1
ATOM 1611 C C . LEU A 1 227 ? -40.439 -8.881 31.046 1.00 78.50 227 LEU A C 1
ATOM 1613 O O . LEU A 1 227 ? -39.502 -8.789 30.262 1.00 78.50 227 LEU A O 1
ATOM 1617 N N . ALA A 1 228 ? -41.119 -7.810 31.467 1.00 79.25 228 ALA A N 1
ATOM 1618 C CA . ALA A 1 228 ? -40.840 -6.455 30.981 1.00 79.25 228 ALA A CA 1
ATOM 1619 C C . ALA A 1 228 ? -39.419 -5.952 31.333 1.00 79.25 228 ALA A C 1
ATOM 1621 O O . ALA A 1 228 ? -38.670 -5.625 30.407 1.00 79.25 228 ALA A O 1
ATOM 1622 N N . PRO A 1 229 ? -38.980 -5.927 32.612 1.00 78.88 229 PRO A N 1
ATOM 1623 C CA . PRO A 1 229 ? -37.615 -5.519 32.948 1.00 78.88 229 PRO A CA 1
ATOM 1624 C C . PRO A 1 229 ? -36.560 -6.486 32.390 1.00 78.88 229 PRO A C 1
ATOM 1626 O O . PRO A 1 229 ? -35.494 -6.038 31.971 1.00 78.88 229 PRO A O 1
ATOM 1629 N N . ALA A 1 230 ? -36.857 -7.789 32.311 1.00 79.19 230 ALA A N 1
ATOM 1630 C CA . ALA A 1 230 ? -35.960 -8.761 31.684 1.00 79.19 230 ALA A CA 1
ATOM 1631 C C . ALA A 1 230 ? -35.789 -8.507 30.174 1.00 79.19 230 ALA A C 1
ATOM 1633 O O . ALA A 1 230 ? -34.666 -8.529 29.672 1.00 79.19 230 ALA A O 1
ATOM 1634 N N . ALA A 1 231 ? -36.875 -8.207 29.455 1.00 83.38 231 ALA A N 1
ATOM 1635 C CA . ALA A 1 231 ? -36.836 -7.863 28.036 1.00 83.38 231 ALA A CA 1
ATOM 1636 C C . ALA A 1 231 ? -36.052 -6.564 27.793 1.00 83.38 231 ALA A C 1
ATOM 1638 O O . ALA A 1 231 ? -35.228 -6.511 26.884 1.00 83.38 231 ALA A O 1
ATOM 1639 N N . LEU A 1 232 ? -36.239 -5.542 28.634 1.00 84.12 232 LEU A N 1
ATOM 1640 C CA . LEU A 1 232 ? -35.477 -4.291 28.556 1.00 84.12 232 LEU A CA 1
ATOM 1641 C C . LEU A 1 232 ? -33.985 -4.495 28.831 1.00 84.12 232 LEU A C 1
ATOM 1643 O O . LEU A 1 232 ? -33.160 -3.930 28.119 1.00 84.12 232 LEU A O 1
ATOM 1647 N N . LEU A 1 233 ? -33.626 -5.327 29.815 1.00 82.00 233 LEU A N 1
ATOM 1648 C CA . LEU A 1 233 ? -32.231 -5.698 30.070 1.00 82.00 233 LEU A CA 1
ATOM 1649 C C . LEU A 1 233 ? -31.627 -6.486 28.904 1.00 82.00 233 LEU A C 1
ATOM 1651 O O . LEU A 1 233 ? -30.467 -6.264 28.566 1.00 82.00 233 LEU A O 1
ATOM 1655 N N . ALA A 1 234 ? -32.397 -7.361 28.255 1.00 81.62 234 ALA A N 1
ATOM 1656 C CA . ALA A 1 234 ? -31.949 -8.070 27.059 1.00 81.62 234 ALA A CA 1
ATOM 1657 C C . ALA A 1 234 ? -31.720 -7.107 25.880 1.00 81.62 234 ALA A C 1
ATOM 1659 O O . ALA A 1 234 ? -30.677 -7.175 25.230 1.00 81.62 234 ALA A O 1
ATOM 1660 N N . VAL A 1 235 ? -32.640 -6.163 25.640 1.00 85.94 235 VAL A N 1
ATOM 1661 C CA . VAL A 1 235 ? -32.475 -5.102 24.629 1.00 85.94 235 VAL A CA 1
ATOM 1662 C C . VAL A 1 235 ? -31.258 -4.238 24.951 1.00 85.94 235 VAL A C 1
ATOM 1664 O O . VAL A 1 235 ? -30.425 -4.006 24.077 1.00 85.94 235 VAL A O 1
ATOM 1667 N N . ALA A 1 236 ? -31.101 -3.819 26.207 1.00 84.12 236 ALA A N 1
ATOM 1668 C CA . ALA A 1 236 ? -29.930 -3.087 26.663 1.00 84.12 236 ALA A CA 1
ATOM 1669 C C . ALA A 1 236 ? -28.640 -3.874 26.404 1.00 84.12 236 ALA A C 1
ATOM 1671 O O . ALA A 1 236 ? -27.691 -3.310 25.872 1.00 84.12 236 ALA A O 1
ATOM 1672 N N . ALA A 1 237 ? -28.611 -5.174 26.714 1.00 83.94 237 ALA A N 1
ATOM 1673 C CA . ALA A 1 237 ? -27.443 -6.022 26.498 1.00 83.94 237 ALA A CA 1
ATOM 1674 C C . ALA A 1 237 ? -27.093 -6.126 25.008 1.00 83.94 237 ALA A C 1
ATOM 1676 O O . ALA A 1 237 ? -25.922 -6.031 24.649 1.00 83.94 237 ALA A O 1
ATOM 1677 N N . VAL A 1 238 ? -28.096 -6.241 24.131 1.00 84.75 238 VAL A N 1
ATOM 1678 C CA . VAL A 1 238 ? -27.912 -6.217 22.672 1.00 84.75 238 VAL A CA 1
ATOM 1679 C C . VAL A 1 238 ? -27.354 -4.875 22.201 1.00 84.75 238 VAL A C 1
ATOM 1681 O O . VAL A 1 238 ? -26.362 -4.853 21.476 1.00 84.75 238 VAL A O 1
ATOM 1684 N N . LEU A 1 239 ? -27.933 -3.754 22.634 1.00 84.88 239 LEU A N 1
ATOM 1685 C CA . LEU A 1 239 ? -27.471 -2.417 22.249 1.00 84.88 239 LEU A CA 1
ATOM 1686 C C . LEU A 1 239 ? -26.058 -2.128 22.773 1.00 84.88 239 LEU A C 1
ATOM 1688 O O . LEU A 1 239 ? -25.224 -1.599 22.040 1.00 84.88 239 LEU A O 1
ATOM 1692 N N . THR A 1 240 ? -25.754 -2.522 24.012 1.00 81.19 240 THR A N 1
ATOM 1693 C CA . THR A 1 240 ? -24.410 -2.425 24.588 1.00 81.19 240 THR A CA 1
ATOM 1694 C C . THR A 1 240 ? -23.424 -3.317 23.844 1.00 81.19 240 THR A C 1
ATOM 1696 O O . THR A 1 240 ? -22.333 -2.854 23.526 1.00 81.19 240 THR A O 1
ATOM 1699 N N . ALA A 1 241 ? -23.789 -4.556 23.507 1.00 81.44 241 ALA A N 1
ATOM 1700 C CA . ALA A 1 241 ? -22.940 -5.439 22.713 1.00 81.44 241 ALA A CA 1
ATOM 1701 C C . ALA A 1 241 ? -22.646 -4.833 21.331 1.00 81.44 241 ALA A C 1
ATOM 1703 O O . ALA A 1 241 ? -21.486 -4.767 20.937 1.00 81.44 241 ALA A O 1
ATOM 1704 N N . LEU A 1 242 ? -23.660 -4.307 20.635 1.00 82.38 242 LEU A N 1
ATOM 1705 C CA . LEU A 1 242 ? -23.500 -3.611 19.352 1.00 82.38 242 LEU A CA 1
ATOM 1706 C C . LEU A 1 242 ? -22.612 -2.363 19.465 1.00 82.38 242 LEU A C 1
ATOM 1708 O O . LEU A 1 242 ? -21.759 -2.129 18.608 1.00 82.38 242 LEU A O 1
ATOM 1712 N N . HIS A 1 243 ? -22.767 -1.587 20.539 1.00 82.81 243 HIS A N 1
ATOM 1713 C CA . HIS A 1 243 ? -21.917 -0.430 20.810 1.00 82.81 243 HIS A CA 1
ATOM 1714 C C . HIS A 1 243 ? -20.456 -0.834 21.070 1.00 82.81 243 HIS A C 1
ATOM 1716 O O . HIS A 1 243 ? -19.526 -0.259 20.505 1.00 82.81 243 HIS A O 1
ATOM 1722 N N . LEU A 1 244 ? -20.230 -1.861 21.895 1.00 78.50 244 LEU A N 1
ATOM 1723 C CA . LEU A 1 244 ? -18.890 -2.373 22.191 1.00 78.50 244 LEU A CA 1
ATOM 1724 C C . LEU A 1 244 ? -18.228 -2.992 20.953 1.00 78.50 244 LEU A C 1
ATOM 1726 O O . LEU A 1 244 ? -17.032 -2.797 20.747 1.00 78.50 244 LEU A O 1
ATOM 1730 N N . LEU A 1 245 ? -19.000 -3.670 20.098 1.00 76.81 245 LEU A N 1
ATOM 1731 C CA . LEU A 1 245 ? -18.523 -4.230 18.831 1.00 76.81 245 LEU A CA 1
ATOM 1732 C C . LEU A 1 245 ? -18.034 -3.155 17.857 1.00 76.81 245 LEU A C 1
ATOM 1734 O O . LEU A 1 245 ? -17.112 -3.427 17.082 1.00 76.81 245 LEU A O 1
ATOM 1738 N N . GLY A 1 246 ? -18.632 -1.963 17.900 1.00 77.19 246 GLY A N 1
ATOM 1739 C CA . GLY A 1 246 ? -18.241 -0.815 17.084 1.00 77.19 246 GLY A CA 1
ATOM 1740 C C . GLY A 1 246 ? -17.126 0.046 17.676 1.00 77.19 246 GLY A C 1
ATOM 1741 O O . GLY A 1 246 ? -16.639 0.947 16.998 1.00 77.19 246 GLY A O 1
ATOM 1742 N N . ARG A 1 247 ? -16.680 -0.209 18.914 1.00 79.75 247 ARG A N 1
ATOM 1743 C CA . ARG A 1 247 ? -15.581 0.557 19.513 1.00 79.75 247 ARG A CA 1
ATOM 1744 C C . ARG A 1 247 ? -14.220 0.121 18.971 1.00 79.75 247 ARG A C 1
ATOM 1746 O O . ARG A 1 247 ? -13.797 -1.026 19.118 1.00 79.75 247 ARG A O 1
ATOM 1753 N N . LEU A 1 248 ? -13.484 1.093 18.444 1.00 80.19 248 LEU A N 1
ATOM 1754 C CA . LEU A 1 248 ? -12.062 1.001 18.119 1.00 80.19 248 LEU A CA 1
ATOM 1755 C C . LEU A 1 248 ? -11.231 1.191 19.395 1.00 80.19 248 LEU A C 1
ATOM 1757 O O . LEU A 1 248 ? -10.729 2.272 19.673 1.00 80.19 248 LEU A O 1
ATOM 1761 N N . ARG A 1 249 ? -11.128 0.145 20.219 1.00 81.62 249 ARG A N 1
ATOM 1762 C CA . ARG A 1 249 ? -10.196 0.113 21.356 1.00 81.62 249 ARG A CA 1
ATOM 1763 C C . ARG A 1 249 ? -9.235 -1.047 21.195 1.00 81.62 249 ARG A C 1
ATOM 1765 O O . ARG A 1 249 ? -9.669 -2.200 21.181 1.00 81.62 249 ARG A O 1
ATOM 1772 N N . VAL A 1 250 ? -7.953 -0.718 21.106 1.00 85.06 250 VAL A N 1
ATOM 1773 C CA . VAL A 1 250 ? -6.871 -1.668 20.856 1.00 85.06 250 VAL A CA 1
ATOM 1774 C C . VAL A 1 250 ? -5.997 -1.760 22.102 1.00 85.06 250 VAL A C 1
ATOM 1776 O O . VAL A 1 250 ? -5.471 -0.757 22.569 1.00 85.06 250 VAL A O 1
ATOM 1779 N N . SER A 1 251 ? -5.863 -2.963 22.656 1.00 87.75 251 SER A N 1
ATOM 1780 C CA . SER A 1 251 ? -4.804 -3.289 23.613 1.00 87.75 251 SER A CA 1
ATOM 1781 C C . SER A 1 251 ? -3.613 -3.831 22.838 1.00 87.75 251 SER A C 1
ATOM 1783 O O . SER A 1 251 ? -3.775 -4.728 22.011 1.00 87.75 251 SER A O 1
ATOM 1785 N N . LEU A 1 252 ? -2.437 -3.266 23.090 1.00 90.00 252 LEU A N 1
ATOM 1786 C CA . LEU A 1 252 ? -1.187 -3.635 22.438 1.00 90.00 252 LEU A CA 1
ATOM 1787 C C . LEU A 1 252 ? -0.250 -4.193 23.499 1.00 90.00 252 LEU A C 1
ATOM 1789 O O . LEU A 1 252 ? -0.084 -3.591 24.558 1.00 90.00 252 LEU A O 1
ATOM 1793 N N . GLN A 1 253 ? 0.348 -5.334 23.198 1.00 90.81 253 GLN A N 1
ATOM 1794 C CA . GLN A 1 253 ? 1.383 -5.948 24.008 1.00 90.81 253 GLN A CA 1
ATOM 1795 C C . GLN A 1 253 ? 2.467 -6.455 23.063 1.00 90.81 253 GLN A C 1
ATOM 1797 O O . GLN A 1 253 ? 2.167 -7.207 22.140 1.00 90.81 253 GLN A O 1
ATOM 1802 N N . ALA A 1 254 ? 3.704 -6.023 23.277 1.00 92.19 254 ALA A N 1
ATOM 1803 C CA . ALA A 1 254 ? 4.865 -6.554 22.582 1.00 92.19 254 ALA A CA 1
ATOM 1804 C C . ALA A 1 254 ? 5.780 -7.252 23.590 1.00 92.19 254 ALA A C 1
ATOM 1806 O O . ALA A 1 254 ? 6.092 -6.668 24.628 1.00 92.19 254 ALA A O 1
ATOM 1807 N N . THR A 1 255 ? 6.198 -8.473 23.278 1.00 90.69 255 THR A N 1
ATOM 1808 C CA . THR A 1 255 ? 7.071 -9.297 24.115 1.00 90.69 255 THR A CA 1
ATOM 1809 C C . THR A 1 255 ? 8.408 -9.484 23.410 1.00 90.69 255 THR A C 1
ATOM 1811 O O . THR A 1 255 ? 8.460 -9.948 22.271 1.00 90.69 255 THR A O 1
ATOM 1814 N N . ASP A 1 256 ? 9.487 -9.072 24.076 1.00 92.00 256 ASP A N 1
ATOM 1815 C CA . ASP A 1 256 ? 10.855 -9.249 23.580 1.00 92.00 256 ASP A CA 1
ATOM 1816 C C . ASP A 1 256 ? 11.249 -10.735 23.557 1.00 92.00 256 ASP A C 1
ATOM 1818 O O . ASP A 1 256 ? 10.729 -11.529 24.343 1.00 92.00 256 ASP A O 1
ATOM 1822 N N . LYS A 1 257 ? 12.202 -11.108 22.695 1.00 90.06 257 LYS A N 1
ATOM 1823 C CA . LYS A 1 257 ? 12.641 -12.505 22.524 1.00 90.06 257 LYS A CA 1
ATOM 1824 C C . LYS A 1 257 ? 13.187 -13.139 23.812 1.00 90.06 257 LYS A C 1
ATOM 1826 O O . LYS A 1 257 ? 13.066 -14.343 24.010 1.00 90.06 257 LYS A O 1
ATOM 1831 N N . GLU A 1 258 ? 13.774 -12.328 24.696 1.00 90.19 258 GLU A N 1
ATOM 1832 C CA . GLU A 1 258 ? 14.314 -12.756 25.996 1.00 90.19 258 GLU A CA 1
ATOM 1833 C C . GLU A 1 258 ? 13.262 -12.703 27.121 1.00 90.19 258 GLU A C 1
ATOM 1835 O O . GLU A 1 258 ? 13.547 -13.086 28.253 1.00 90.19 258 GLU A O 1
ATOM 1840 N N . GLY A 1 259 ? 12.045 -12.224 26.835 1.00 86.12 259 GLY A N 1
ATOM 1841 C CA . GLY A 1 259 ? 11.000 -12.014 27.838 1.00 86.12 259 GLY A CA 1
ATOM 1842 C C . GLY A 1 259 ? 11.298 -10.878 28.824 1.00 86.12 259 GLY A C 1
ATOM 1843 O O . GLY A 1 259 ? 10.622 -10.766 29.846 1.00 86.12 259 GLY A O 1
ATOM 1844 N N . ASP A 1 260 ? 12.293 -10.035 28.532 1.00 90.69 260 ASP A N 1
ATOM 1845 C CA . ASP A 1 260 ? 12.685 -8.911 29.379 1.00 90.69 260 ASP A CA 1
ATOM 1846 C C . ASP A 1 260 ? 11.555 -7.873 29.486 1.00 90.69 260 ASP A C 1
ATOM 1848 O O . ASP A 1 260 ? 11.019 -7.403 28.475 1.00 90.69 260 ASP A O 1
ATOM 1852 N N . ALA A 1 261 ? 11.167 -7.532 30.718 1.00 87.06 261 ALA A N 1
ATOM 1853 C CA . ALA A 1 261 ? 9.994 -6.700 30.983 1.00 87.06 261 ALA A CA 1
ATOM 1854 C C . ALA A 1 261 ? 10.185 -5.250 30.509 1.00 87.06 261 ALA A C 1
ATOM 1856 O O . ALA A 1 261 ? 9.277 -4.682 29.894 1.00 87.06 261 ALA A O 1
ATOM 1857 N N . ASP A 1 262 ? 11.372 -4.681 30.729 1.00 86.38 262 ASP A N 1
ATOM 1858 C CA . ASP A 1 262 ? 11.683 -3.292 30.382 1.00 86.38 262 ASP A CA 1
ATOM 1859 C C . ASP A 1 262 ? 11.744 -3.112 28.860 1.00 86.38 262 ASP A C 1
ATOM 1861 O O . ASP A 1 262 ? 11.106 -2.212 28.298 1.00 86.38 262 ASP A O 1
ATOM 1865 N N . ARG A 1 263 ? 12.424 -4.024 28.152 1.00 86.44 263 ARG A N 1
ATOM 1866 C CA . ARG A 1 263 ? 12.441 -4.045 26.682 1.00 86.44 263 ARG A CA 1
ATOM 1867 C C . ARG A 1 263 ? 11.054 -4.279 26.101 1.00 86.44 263 ARG A C 1
ATOM 1869 O O . ARG A 1 263 ? 10.666 -3.579 25.166 1.00 86.44 263 ARG A O 1
ATOM 1876 N N . SER A 1 264 ? 10.274 -5.204 26.659 1.00 87.81 264 SER A N 1
ATOM 1877 C CA . SER A 1 264 ? 8.891 -5.460 26.224 1.00 87.81 264 SER A CA 1
ATOM 1878 C C . SER A 1 264 ? 8.016 -4.203 26.353 1.00 87.81 264 SER A C 1
ATOM 1880 O O . SER A 1 264 ? 7.254 -3.858 25.440 1.00 87.81 264 SER A O 1
ATOM 1882 N N . GLN A 1 265 ? 8.174 -3.436 27.437 1.00 86.44 265 GLN A N 1
ATOM 1883 C CA . GLN A 1 265 ? 7.486 -2.155 27.618 1.00 86.44 265 GLN A CA 1
ATOM 1884 C C . GLN A 1 265 ? 7.947 -1.098 26.600 1.00 86.44 265 GLN A C 1
ATOM 1886 O O . GLN A 1 265 ? 7.111 -0.392 26.020 1.00 86.44 265 GLN A O 1
ATOM 1891 N N . GLN A 1 266 ? 9.252 -1.007 26.327 1.00 87.75 266 GLN A N 1
ATOM 1892 C CA . GLN A 1 266 ? 9.796 -0.108 25.305 1.00 87.75 266 GLN A CA 1
ATOM 1893 C C . GLN A 1 266 ? 9.242 -0.441 23.911 1.00 87.75 266 GLN A C 1
ATOM 1895 O O . GLN A 1 266 ? 8.786 0.454 23.197 1.00 87.75 266 GLN A O 1
ATOM 1900 N N . ARG A 1 267 ? 9.209 -1.726 23.536 1.00 88.31 267 ARG A N 1
ATOM 1901 C CA . ARG A 1 267 ? 8.650 -2.200 22.257 1.00 88.31 267 ARG A CA 1
ATOM 1902 C C . ARG A 1 267 ? 7.159 -1.934 22.148 1.00 88.31 267 ARG A C 1
ATOM 1904 O O . ARG A 1 267 ? 6.696 -1.467 21.111 1.00 88.31 267 ARG A O 1
ATOM 1911 N N . THR A 1 268 ? 6.416 -2.149 23.230 1.00 91.19 268 THR A N 1
ATOM 1912 C CA . THR A 1 268 ? 4.985 -1.831 23.283 1.00 91.19 268 THR A CA 1
ATOM 1913 C C . THR A 1 268 ? 4.759 -0.336 23.049 1.00 91.19 268 THR A C 1
ATOM 1915 O O . THR A 1 268 ? 3.921 0.044 22.234 1.00 91.19 268 THR A O 1
ATOM 1918 N N . THR A 1 269 ? 5.561 0.519 23.688 1.00 90.00 269 THR A N 1
ATOM 1919 C CA . THR A 1 269 ? 5.509 1.979 23.504 1.00 90.00 269 THR A CA 1
ATOM 1920 C C . THR A 1 269 ? 5.848 2.378 22.066 1.00 90.00 269 THR A C 1
ATOM 1922 O O . THR A 1 269 ? 5.153 3.202 21.471 1.00 90.00 269 THR A O 1
ATOM 1925 N N . GLN A 1 270 ? 6.872 1.758 21.473 1.00 90.25 270 GLN A N 1
ATOM 1926 C CA . GLN A 1 270 ? 7.257 1.984 20.080 1.00 90.25 270 GLN A CA 1
ATOM 1927 C C . GLN A 1 270 ? 6.139 1.579 19.109 1.00 90.25 270 GLN A C 1
ATOM 1929 O O . GLN A 1 270 ? 5.837 2.332 18.183 1.00 90.25 270 GLN A O 1
ATOM 1934 N N . LEU A 1 271 ? 5.499 0.427 19.331 1.00 91.56 271 LEU A N 1
ATOM 1935 C CA . LEU A 1 271 ? 4.376 -0.043 18.524 1.00 91.56 271 LEU A CA 1
ATOM 1936 C C . LEU A 1 271 ? 3.160 0.881 18.651 1.00 91.56 271 LEU A C 1
ATOM 1938 O O . LEU A 1 271 ? 2.552 1.197 17.636 1.00 91.56 271 LEU A O 1
ATOM 1942 N N . ILE A 1 272 ? 2.826 1.357 19.857 1.00 90.75 272 ILE A N 1
ATOM 1943 C CA . ILE A 1 272 ? 1.751 2.344 20.069 1.00 90.75 272 ILE A CA 1
ATOM 1944 C C . ILE A 1 272 ? 2.050 3.628 19.292 1.00 90.75 272 ILE A C 1
ATOM 1946 O O . ILE A 1 272 ? 1.199 4.115 18.548 1.00 90.75 272 ILE A O 1
ATOM 1950 N N . ALA A 1 273 ? 3.266 4.162 19.434 1.00 89.81 273 ALA A N 1
ATOM 1951 C CA . ALA A 1 273 ? 3.673 5.387 18.758 1.00 89.81 273 ALA A CA 1
ATOM 1952 C C . ALA A 1 273 ? 3.636 5.236 17.230 1.00 89.81 273 ALA A C 1
ATOM 1954 O O . ALA A 1 273 ? 3.186 6.141 16.529 1.00 89.81 273 ALA A O 1
ATOM 1955 N N . LEU A 1 274 ? 4.084 4.092 16.707 1.00 91.06 274 LEU A N 1
ATOM 1956 C CA . LEU A 1 274 ? 4.021 3.806 15.279 1.00 91.06 274 LEU A CA 1
ATOM 1957 C C . LEU A 1 274 ? 2.596 3.573 14.807 1.00 91.06 274 LEU A C 1
ATOM 1959 O O . LEU A 1 274 ? 2.238 4.115 13.779 1.00 91.06 274 LEU A O 1
ATOM 1963 N N . LEU A 1 275 ? 1.753 2.858 15.544 1.00 91.75 275 LEU A N 1
ATOM 1964 C CA . LEU A 1 275 ? 0.357 2.667 15.161 1.00 91.75 275 LEU A CA 1
ATOM 1965 C C . LEU A 1 275 ? -0.412 3.994 15.135 1.00 91.75 275 LEU A C 1
ATOM 1967 O O . LEU A 1 275 ? -1.216 4.210 14.232 1.00 91.75 275 LEU A O 1
ATOM 1971 N N . GLY A 1 276 ? -0.109 4.907 16.063 1.00 88.12 276 GLY A N 1
ATOM 1972 C CA . GLY A 1 276 ? -0.589 6.287 16.018 1.00 88.12 276 GLY A CA 1
ATOM 1973 C C . GLY A 1 276 ? -0.079 7.051 14.792 1.00 88.12 276 GLY A C 1
ATOM 1974 O O . GLY A 1 276 ? -0.833 7.814 14.198 1.00 88.12 276 GLY A O 1
ATOM 1975 N N . ARG A 1 277 ? 1.163 6.809 14.348 1.00 88.44 277 ARG A N 1
ATOM 1976 C CA . ARG A 1 277 ? 1.679 7.410 13.108 1.00 88.44 277 ARG A CA 1
ATOM 1977 C C . ARG A 1 277 ? 1.058 6.805 11.855 1.00 88.44 277 ARG A C 1
ATOM 1979 O O . ARG A 1 277 ? 0.502 7.532 11.047 1.00 88.44 277 ARG A O 1
ATOM 1986 N N . VAL A 1 278 ? 1.116 5.485 11.700 1.00 88.06 278 VAL A N 1
ATOM 1987 C CA . VAL A 1 278 ? 0.603 4.798 10.514 1.00 88.06 278 VAL A CA 1
ATOM 1988 C C . VAL A 1 278 ? -0.911 5.005 10.399 1.00 88.06 278 VAL A C 1
ATOM 1990 O O . VAL A 1 278 ? -1.372 5.295 9.306 1.00 88.06 278 VAL A O 1
ATOM 1993 N N . GLY A 1 279 ? -1.672 4.907 11.497 1.00 85.88 279 GLY A N 1
ATOM 1994 C CA . GLY A 1 279 ? -3.141 4.898 11.481 1.00 85.88 279 GLY A CA 1
ATOM 1995 C C . GLY A 1 279 ? -3.854 6.142 12.020 1.00 85.88 279 GLY A C 1
ATOM 1996 O O . GLY A 1 279 ? -5.086 6.164 12.055 1.00 85.88 279 GLY A O 1
ATOM 1997 N N . GLY A 1 280 ? -3.115 7.143 12.495 1.00 84.06 280 GLY A N 1
ATOM 1998 C CA . GLY A 1 280 ? -3.676 8.375 13.053 1.00 84.06 280 GLY A CA 1
ATOM 1999 C C . GLY A 1 280 ? -3.006 9.657 12.562 1.00 84.06 280 GLY A C 1
ATOM 2000 O O . GLY A 1 280 ? -3.396 10.728 13.018 1.00 84.06 280 GLY A O 1
ATOM 2001 N N . SER A 1 281 ? -2.017 9.578 11.664 1.00 82.56 281 SER A N 1
ATOM 2002 C CA . SER A 1 281 ? -1.423 10.787 11.080 1.00 82.56 281 SER A CA 1
ATOM 2003 C C . SER A 1 281 ? -2.280 11.305 9.932 1.00 82.56 281 SER A C 1
ATOM 2005 O O . SER A 1 281 ? -2.833 10.496 9.182 1.00 82.56 281 SER A O 1
ATOM 2007 N N . PRO A 1 282 ? -2.381 12.635 9.767 1.00 83.00 282 PRO A N 1
ATOM 2008 C CA . PRO A 1 282 ? -3.032 13.205 8.601 1.00 83.00 282 PRO A CA 1
ATOM 2009 C C . PRO A 1 282 ? -2.331 12.722 7.322 1.00 83.00 282 PRO A C 1
ATOM 2011 O O . PRO A 1 282 ? -1.123 12.446 7.355 1.00 83.00 282 PRO A O 1
ATOM 2014 N N . PRO A 1 283 ? -3.060 12.616 6.199 1.00 85.75 283 PRO A N 1
ATOM 2015 C CA . PRO A 1 283 ? -2.467 12.262 4.922 1.00 85.75 283 PRO A CA 1
ATOM 2016 C C . PRO A 1 283 ? -1.300 13.200 4.589 1.00 85.75 283 PRO A C 1
ATOM 2018 O O . PRO A 1 283 ? -1.369 14.406 4.821 1.00 85.75 283 PRO A O 1
ATOM 2021 N N . ALA A 1 284 ? -0.212 12.657 4.043 1.00 87.88 284 ALA A N 1
ATOM 2022 C CA . ALA A 1 284 ? 1.003 13.426 3.764 1.00 87.88 284 ALA A CA 1
ATOM 2023 C C . ALA A 1 284 ? 1.566 13.136 2.368 1.00 87.88 284 ALA A C 1
ATOM 2025 O O . ALA A 1 284 ? 1.318 12.078 1.792 1.00 87.88 284 ALA A O 1
ATOM 2026 N N . GLY A 1 285 ? 2.342 14.084 1.834 1.00 91.50 285 GLY A N 1
ATOM 2027 C CA . GLY A 1 285 ? 2.902 14.026 0.480 1.00 91.50 285 GLY A CA 1
ATOM 2028 C C . GLY A 1 285 ? 1.901 14.462 -0.594 1.00 91.50 285 GLY A C 1
ATOM 2029 O O . GLY A 1 285 ? 0.735 14.090 -0.554 1.00 91.50 285 GLY A O 1
ATOM 2030 N N . VAL A 1 286 ? 2.350 15.292 -1.540 1.00 93.44 286 VAL A N 1
ATOM 2031 C CA . VAL A 1 286 ? 1.478 15.897 -2.568 1.00 93.44 286 VAL A CA 1
ATOM 2032 C C . VAL A 1 286 ? 1.390 15.033 -3.835 1.00 93.44 286 VAL A C 1
ATOM 2034 O O . VAL A 1 286 ? 0.316 14.899 -4.406 1.00 93.44 286 VAL A O 1
ATOM 2037 N N . GLU A 1 287 ? 2.501 14.424 -4.261 1.00 93.31 287 GLU A N 1
ATOM 2038 C CA . GLU A 1 287 ? 2.577 13.585 -5.477 1.00 93.31 287 GLU A CA 1
ATOM 2039 C C . GLU A 1 287 ? 2.417 12.082 -5.168 1.00 93.31 287 GLU A C 1
ATOM 2041 O O . GLU A 1 287 ? 1.834 11.339 -5.956 1.00 93.31 287 GLU A O 1
ATOM 2046 N N . ILE A 1 288 ? 2.877 11.638 -3.992 1.00 93.44 288 ILE A N 1
ATOM 2047 C CA . ILE A 1 288 ? 2.777 10.249 -3.514 1.00 93.44 288 ILE A CA 1
ATOM 2048 C C . ILE A 1 288 ? 2.378 10.204 -2.035 1.00 93.44 288 ILE A C 1
ATOM 2050 O O . ILE A 1 288 ? 2.709 11.138 -1.296 1.00 93.44 288 ILE A O 1
ATOM 2054 N N . PRO A 1 289 ? 1.694 9.137 -1.583 1.00 91.88 289 PRO A N 1
ATOM 2055 C CA . PRO A 1 289 ? 1.402 8.937 -0.168 1.00 91.88 289 PRO A CA 1
ATOM 2056 C C . PRO A 1 289 ? 2.695 8.751 0.637 1.00 91.88 289 PRO A C 1
ATOM 2058 O O . PRO A 1 289 ? 3.498 7.864 0.344 1.00 91.88 289 PRO A O 1
ATOM 2061 N N . ARG A 1 290 ? 2.889 9.570 1.676 1.00 89.75 290 ARG A N 1
ATOM 2062 C CA . ARG A 1 290 ? 3.938 9.377 2.690 1.00 89.75 290 ARG A CA 1
ATOM 2063 C C . ARG A 1 290 ? 3.318 8.776 3.946 1.00 89.75 290 ARG A C 1
ATOM 2065 O O . ARG A 1 290 ? 2.856 9.497 4.825 1.00 89.75 290 ARG A O 1
ATOM 2072 N N . GLY A 1 291 ? 3.297 7.448 4.013 1.00 87.00 291 GLY A N 1
ATOM 2073 C CA . GLY A 1 291 ? 2.600 6.686 5.052 1.00 87.00 291 GLY A CA 1
ATOM 2074 C C . GLY A 1 291 ? 1.302 6.041 4.552 1.00 87.00 291 GLY A C 1
ATOM 2075 O O . GLY A 1 291 ? 1.163 5.805 3.356 1.00 87.00 291 GLY A O 1
ATOM 2076 N N . SER A 1 292 ? 0.368 5.702 5.454 1.00 83.88 292 SER A N 1
ATOM 2077 C CA . SER A 1 292 ? -0.840 4.927 5.087 1.00 83.88 292 SER A CA 1
ATOM 2078 C C . SER A 1 292 ? -2.114 5.757 4.861 1.00 83.88 292 SER A C 1
ATOM 2080 O O . SER A 1 292 ? -3.145 5.195 4.505 1.00 83.88 292 SER A O 1
ATOM 2082 N N . ASP A 1 293 ? -2.058 7.079 5.080 1.00 87.00 293 ASP A N 1
ATOM 2083 C CA . ASP A 1 293 ? -3.191 8.023 4.973 1.00 87.00 293 ASP A CA 1
ATOM 2084 C C . ASP A 1 293 ? -4.449 7.639 5.769 1.00 87.00 293 ASP A C 1
ATOM 2086 O O . ASP A 1 293 ? -5.560 8.090 5.485 1.00 87.00 293 ASP A O 1
ATOM 2090 N N . VAL A 1 294 ? -4.292 6.788 6.777 1.00 87.25 294 VAL A N 1
ATOM 2091 C CA . VAL A 1 294 ? -5.369 6.417 7.684 1.00 87.25 294 VAL A CA 1
ATOM 2092 C C . VAL A 1 294 ? -5.365 7.398 8.852 1.00 87.25 294 VAL A C 1
ATOM 2094 O O . VAL A 1 294 ? -4.366 7.532 9.552 1.00 87.25 294 VAL A O 1
ATOM 2097 N N . THR A 1 295 ? -6.503 8.053 9.085 1.00 83.81 295 THR A N 1
ATOM 2098 C CA . THR A 1 295 ? -6.704 9.006 10.193 1.00 83.81 295 THR A CA 1
ATOM 2099 C C . THR A 1 295 ? -7.629 8.473 11.287 1.00 83.81 295 THR A C 1
ATOM 2101 O O . THR A 1 295 ? -7.758 9.081 12.351 1.00 83.81 295 THR A O 1
ATOM 2104 N N . SER A 1 296 ? -8.270 7.319 11.076 1.00 81.06 296 SER A N 1
ATOM 2105 C CA . SER A 1 296 ? -9.342 6.820 11.948 1.00 81.06 296 SER A CA 1
ATOM 2106 C C . SER A 1 296 ? -8.899 6.464 13.373 1.00 81.06 296 SER A C 1
ATOM 2108 O O . SER A 1 296 ? -9.749 6.369 14.264 1.00 81.06 296 SER A O 1
ATOM 2110 N N . LEU A 1 297 ? -7.595 6.300 13.627 1.00 81.88 297 LEU A N 1
ATOM 2111 C CA . LEU A 1 297 ? -7.064 5.964 14.952 1.00 81.88 297 LEU A CA 1
ATOM 2112 C C . LEU A 1 297 ? -6.677 7.189 15.796 1.00 81.88 297 LEU A C 1
ATOM 2114 O O . LEU A 1 297 ? -6.549 7.032 17.012 1.00 81.88 297 LEU A O 1
ATOM 2118 N N . GLY A 1 298 ? -6.551 8.384 15.201 1.00 70.75 298 GLY A N 1
ATOM 2119 C CA . GLY A 1 298 ? -6.070 9.600 15.880 1.00 70.75 298 GLY A CA 1
ATOM 2120 C C . GLY A 1 298 ? -6.887 9.980 17.121 1.00 70.75 298 GLY A C 1
ATOM 2121 O O . GLY A 1 298 ? -6.329 10.156 18.201 1.00 70.75 298 GLY A O 1
ATOM 2122 N N . ASP A 1 299 ? -8.219 9.978 17.005 1.00 62.03 299 ASP A N 1
ATOM 2123 C CA . ASP A 1 299 ? -9.127 10.360 18.102 1.00 62.03 299 ASP A CA 1
ATOM 2124 C C . ASP A 1 299 ? -9.434 9.215 19.086 1.00 62.03 299 ASP A C 1
ATOM 2126 O O . ASP A 1 299 ? -9.957 9.432 20.180 1.00 62.03 299 ASP A O 1
ATOM 2130 N N . SER A 1 300 ? -9.185 7.963 18.682 1.00 60.41 300 SER A N 1
ATOM 2131 C CA . SER A 1 300 ? -9.791 6.781 19.324 1.00 60.41 300 SER A CA 1
ATOM 2132 C C . SER A 1 300 ? -8.824 5.967 20.190 1.00 60.41 300 SER A C 1
ATOM 2134 O O . SER A 1 300 ? -9.272 5.165 21.013 1.00 60.41 300 SER A O 1
ATOM 2136 N N . MET A 1 301 ? -7.508 6.146 20.023 1.00 58.75 301 MET A N 1
ATOM 2137 C CA . MET A 1 301 ? -6.499 5.291 20.666 1.00 58.75 301 MET A CA 1
ATOM 2138 C C . MET A 1 301 ? -6.222 5.620 22.135 1.00 58.75 301 MET A C 1
ATOM 2140 O O . MET A 1 301 ? -5.865 4.719 22.893 1.00 58.75 301 MET A O 1
ATOM 2144 N N . LEU A 1 302 ? -6.375 6.876 22.562 1.00 53.34 302 LEU A N 1
ATOM 2145 C CA . LEU A 1 302 ? -5.824 7.342 23.837 1.00 53.34 302 LEU A CA 1
ATOM 2146 C C . LEU A 1 302 ? -6.872 8.094 24.657 1.00 53.34 302 LEU A C 1
ATOM 2148 O O . LEU A 1 302 ? -6.872 9.317 24.733 1.00 53.34 302 LEU A O 1
ATOM 2152 N N . LEU A 1 303 ? -7.749 7.353 25.336 1.00 50.31 303 LEU A N 1
ATOM 2153 C CA . LEU A 1 303 ? -8.368 7.919 26.532 1.00 50.31 303 LEU A CA 1
ATOM 2154 C C . LEU A 1 303 ? -7.345 7.803 27.667 1.00 50.31 303 LEU A C 1
ATOM 2156 O O . LEU A 1 303 ? -6.950 6.675 27.985 1.00 50.31 303 LEU A O 1
ATOM 2160 N N . PRO A 1 304 ? -6.909 8.919 28.283 1.00 44.94 304 PRO A N 1
ATOM 2161 C CA . PRO A 1 304 ? -6.075 8.846 29.470 1.00 44.94 304 PRO A CA 1
ATOM 2162 C C . PRO A 1 304 ? -6.790 7.991 30.516 1.00 44.94 304 PRO A C 1
ATOM 2164 O O . PRO A 1 304 ? -8.005 8.107 30.715 1.00 44.94 304 PRO A O 1
ATOM 2167 N N . ALA A 1 305 ? -6.044 7.095 31.167 1.00 51.75 305 ALA A N 1
ATOM 2168 C CA . ALA A 1 305 ? -6.582 6.341 32.288 1.00 51.75 305 ALA A CA 1
ATOM 2169 C C . ALA A 1 305 ? -7.162 7.341 33.308 1.00 51.75 305 ALA A C 1
ATOM 2171 O O . ALA A 1 305 ? -6.506 8.347 33.593 1.00 51.75 305 ALA A O 1
ATOM 2172 N N . PRO A 1 306 ? -8.372 7.110 33.850 1.00 47.09 306 PRO A N 1
ATOM 2173 C CA . PRO A 1 306 ? -8.997 8.060 34.764 1.00 47.09 306 PRO A CA 1
ATOM 2174 C C . PRO A 1 306 ? -8.054 8.349 35.940 1.00 47.09 306 PRO A C 1
ATOM 2176 O O . PRO A 1 306 ? -7.511 7.421 36.535 1.00 47.09 306 PRO A O 1
ATOM 2179 N N . ALA A 1 307 ? -7.831 9.625 36.267 1.00 54.97 307 ALA A N 1
ATOM 2180 C CA . ALA A 1 307 ? -6.856 10.015 37.292 1.00 54.97 307 ALA A CA 1
ATOM 2181 C C . ALA A 1 307 ? -7.238 9.513 38.702 1.00 54.97 307 ALA A C 1
ATOM 2183 O O . ALA A 1 307 ? -6.367 9.232 39.523 1.00 54.97 307 ALA A O 1
ATOM 2184 N N . ASN A 1 308 ? -8.536 9.329 38.962 1.00 70.56 308 ASN A N 1
ATOM 2185 C CA . ASN A 1 308 ? -9.063 8.982 40.280 1.00 70.56 308 ASN A CA 1
ATOM 2186 C C . ASN A 1 308 ? -8.942 7.473 40.565 1.00 70.56 308 ASN A C 1
ATOM 2188 O O . ASN A 1 308 ? -9.422 6.647 39.785 1.00 70.56 308 ASN A O 1
ATOM 2192 N N . ALA A 1 309 ? -8.372 7.107 41.719 1.00 68.81 309 ALA A N 1
ATOM 2193 C CA . ALA A 1 309 ? -8.171 5.713 42.136 1.00 68.81 309 ALA A CA 1
ATOM 2194 C C . ALA A 1 309 ? -9.479 4.898 42.186 1.00 68.81 309 ALA A C 1
ATOM 2196 O O . ALA A 1 309 ? -9.512 3.760 41.726 1.00 68.81 309 ALA A O 1
ATOM 2197 N N . LEU A 1 310 ? -10.578 5.505 42.653 1.00 58.31 310 LEU A N 1
ATOM 2198 C CA . LEU A 1 310 ? -11.903 4.876 42.666 1.00 58.31 310 LEU A CA 1
ATOM 2199 C C . LEU A 1 310 ? -12.416 4.597 41.245 1.00 58.31 310 LEU A C 1
ATOM 2201 O O . LEU A 1 310 ? -12.904 3.507 40.964 1.00 58.31 310 LEU A O 1
ATOM 2205 N N . ALA A 1 311 ? -12.252 5.552 40.325 1.00 58.03 311 ALA A N 1
ATOM 2206 C CA . ALA A 1 311 ? -12.642 5.370 38.930 1.00 58.03 311 ALA A CA 1
ATOM 2207 C C . ALA A 1 311 ? -11.789 4.291 38.248 1.00 58.03 311 ALA A C 1
ATOM 2209 O O . ALA A 1 311 ? -12.342 3.498 37.496 1.00 58.03 311 ALA A O 1
ATOM 2210 N N . LYS A 1 312 ? -10.482 4.201 38.550 1.00 65.12 312 LYS A N 1
ATOM 2211 C CA . LYS A 1 312 ? -9.609 3.097 38.107 1.00 65.12 312 LYS A CA 1
ATOM 2212 C C . LYS A 1 312 ? -10.053 1.745 38.660 1.00 65.12 312 LYS A C 1
ATOM 2214 O O . LYS A 1 312 ? -10.090 0.789 37.896 1.00 65.12 312 LYS A O 1
ATOM 2219 N N . ALA A 1 313 ? -10.404 1.660 39.943 1.00 65.75 313 ALA A N 1
ATOM 2220 C CA . ALA A 1 313 ? -10.874 0.420 40.559 1.00 65.75 313 ALA A CA 1
ATOM 2221 C C . ALA A 1 313 ? -12.203 -0.042 39.942 1.00 65.75 313 ALA A C 1
ATOM 2223 O O . ALA A 1 313 ? -12.322 -1.193 39.529 1.00 65.75 313 ALA A O 1
ATOM 2224 N N . VAL A 1 314 ? -13.167 0.871 39.777 1.00 61.97 314 VAL A N 1
ATOM 2225 C CA . VAL A 1 314 ? -14.451 0.583 39.120 1.00 61.97 314 VAL A CA 1
ATOM 2226 C C . VAL A 1 314 ? -14.250 0.210 37.649 1.00 61.97 314 VAL A C 1
ATOM 2228 O O . VAL A 1 314 ? -14.828 -0.778 37.201 1.00 61.97 314 VAL A O 1
ATOM 2231 N N . LEU A 1 315 ? -13.396 0.924 36.898 1.00 63.53 315 LEU A N 1
ATOM 2232 C CA . LEU A 1 315 ? -13.060 0.548 35.518 1.00 63.53 315 LEU A CA 1
ATOM 2233 C C . LEU A 1 315 ? -12.340 -0.797 35.450 1.00 63.53 315 LEU A C 1
ATOM 2235 O O . LEU A 1 315 ? -12.564 -1.535 34.501 1.00 63.53 315 LEU A O 1
ATOM 2239 N N . GLY A 1 316 ? -11.476 -1.104 36.416 1.00 65.25 316 GLY A N 1
ATOM 2240 C CA . GLY A 1 316 ? -10.739 -2.361 36.499 1.00 65.25 316 GLY A CA 1
ATOM 2241 C C . GLY A 1 316 ? -11.675 -3.541 36.730 1.00 65.25 316 GLY A C 1
ATOM 2242 O O . GLY A 1 316 ? -11.589 -4.535 36.016 1.00 65.25 316 GLY A O 1
ATOM 2243 N N . VAL A 1 317 ? -12.635 -3.393 37.647 1.00 61.62 317 VAL A N 1
ATOM 2244 C CA . VAL A 1 317 ? -13.691 -4.386 37.889 1.00 61.62 317 VAL A CA 1
ATOM 2245 C C . VAL A 1 317 ? -14.605 -4.518 36.668 1.00 61.62 317 VAL A C 1
ATOM 2247 O O . VAL A 1 317 ? -14.857 -5.636 36.225 1.00 61.62 317 VAL A O 1
ATOM 2250 N N . LEU A 1 318 ? -15.036 -3.408 36.051 1.00 58.56 318 LEU A N 1
ATOM 2251 C CA . LEU A 1 318 ? -15.809 -3.454 34.803 1.00 58.56 318 LEU A CA 1
ATOM 2252 C C . LEU A 1 318 ? -15.020 -4.103 33.657 1.00 58.56 318 LEU A C 1
ATOM 2254 O O . LEU A 1 318 ? -15.589 -4.883 32.905 1.00 58.56 318 LEU A O 1
ATOM 2258 N N . ALA A 1 319 ? -13.729 -3.807 33.505 1.00 65.56 319 ALA A N 1
ATOM 2259 C CA . ALA A 1 319 ? -12.883 -4.367 32.453 1.00 65.56 319 ALA A CA 1
ATOM 2260 C C . ALA A 1 319 ? -12.624 -5.865 32.665 1.00 65.56 319 ALA A C 1
ATOM 2262 O O . ALA A 1 319 ? -12.632 -6.628 31.697 1.00 65.56 319 ALA A O 1
ATOM 2263 N N . ALA A 1 320 ? -12.451 -6.294 33.919 1.00 65.25 320 ALA A N 1
ATOM 2264 C CA . ALA A 1 320 ? -12.326 -7.699 34.291 1.00 65.25 320 ALA A CA 1
ATOM 2265 C C . ALA A 1 320 ? -13.633 -8.478 34.052 1.00 65.25 320 ALA A C 1
ATOM 2267 O O . ALA A 1 320 ? -13.596 -9.597 33.541 1.00 65.25 320 ALA A O 1
ATOM 2268 N N . LEU A 1 321 ? -14.785 -7.873 34.365 1.00 57.59 321 LEU A N 1
ATOM 2269 C CA . LEU A 1 321 ? -16.104 -8.493 34.211 1.00 57.59 321 LEU A CA 1
ATOM 2270 C C . LEU A 1 321 ? -16.593 -8.517 32.756 1.00 57.59 321 LEU A C 1
ATOM 2272 O O . LEU A 1 321 ? -17.012 -9.563 32.261 1.00 57.59 321 LEU A O 1
ATOM 2276 N N . ILE A 1 322 ? -16.523 -7.382 32.056 1.00 58.28 322 ILE A N 1
ATOM 2277 C CA . ILE A 1 322 ? -16.996 -7.248 30.669 1.00 58.28 322 ILE A CA 1
ATOM 2278 C C . ILE A 1 322 ? -16.044 -7.958 29.703 1.00 58.28 322 ILE A C 1
ATOM 2280 O O . ILE A 1 322 ? -16.494 -8.467 28.682 1.00 58.28 322 ILE A O 1
ATOM 2284 N N . GLY A 1 323 ? -14.767 -8.101 30.069 1.00 51.94 323 GLY A N 1
ATOM 2285 C CA . GLY A 1 323 ? -13.817 -8.934 29.351 1.00 51.94 323 GLY A CA 1
ATOM 2286 C C . GLY A 1 323 ? -13.413 -8.346 28.001 1.00 51.94 323 GLY A C 1
ATOM 2287 O O . GLY A 1 323 ? -14.187 -8.292 27.051 1.00 51.94 323 GLY A O 1
ATOM 2288 N N . SER A 1 324 ? -12.125 -8.033 27.908 1.00 58.34 324 SER A N 1
ATOM 2289 C CA . SER A 1 324 ? -11.372 -7.679 26.703 1.00 58.34 324 SER A CA 1
ATOM 2290 C C . SER A 1 324 ? -11.683 -6.311 26.096 1.00 58.34 324 SER A C 1
ATOM 2292 O O . SER A 1 324 ? -12.807 -5.964 25.741 1.00 58.34 324 SER A O 1
ATOM 2294 N N . THR A 1 325 ? -10.622 -5.526 25.912 1.00 66.31 325 THR A N 1
ATOM 2295 C CA . THR A 1 325 ? -10.588 -4.571 24.811 1.00 66.31 325 THR A CA 1
ATOM 2296 C C . THR A 1 325 ? -11.020 -5.313 23.544 1.00 66.31 325 THR A C 1
ATOM 2298 O O . THR A 1 325 ? -10.508 -6.409 23.293 1.00 66.31 325 THR A O 1
ATOM 2301 N N . PRO A 1 326 ? -11.960 -4.762 22.757 1.00 79.25 326 PRO A N 1
ATOM 2302 C CA . PRO A 1 326 ? -12.517 -5.459 21.607 1.00 79.25 326 PRO A CA 1
ATOM 2303 C C . PRO A 1 326 ? -11.429 -5.901 20.639 1.00 79.25 326 PRO A C 1
ATOM 2305 O O . PRO A 1 326 ? -11.613 -6.909 19.973 1.00 79.25 326 PRO A O 1
ATOM 2308 N N . TRP A 1 327 ? -10.289 -5.206 20.613 1.00 88.50 327 TRP A N 1
ATOM 2309 C CA . TRP A 1 327 ? -9.093 -5.612 19.897 1.00 88.50 327 TRP A CA 1
ATOM 2310 C C . TRP A 1 327 ? -7.942 -5.840 20.869 1.00 88.50 327 TRP A C 1
ATOM 2312 O O . TRP A 1 327 ? -7.672 -5.007 21.741 1.00 88.50 327 TRP A O 1
ATOM 2322 N N . LYS A 1 328 ? -7.251 -6.964 20.709 1.00 90.25 328 LYS A N 1
ATOM 2323 C CA . LYS A 1 328 ? -5.986 -7.253 21.380 1.00 90.25 328 LYS A CA 1
ATOM 2324 C C . LYS A 1 328 ? -4.967 -7.666 20.332 1.00 90.25 328 LYS A C 1
ATOM 2326 O O . LYS A 1 328 ? -5.229 -8.563 19.531 1.00 90.25 328 LYS A O 1
ATOM 2331 N N . VAL A 1 329 ? -3.820 -7.012 20.369 1.00 93.81 329 VAL A N 1
ATOM 2332 C CA . VAL A 1 329 ? -2.677 -7.257 19.501 1.00 93.81 329 VAL A CA 1
ATOM 2333 C C . VAL A 1 329 ? -1.534 -7.736 20.377 1.00 93.81 329 VAL A C 1
ATOM 2335 O O . VAL A 1 329 ? -1.174 -7.067 21.346 1.00 93.81 329 VAL A O 1
ATOM 2338 N N . VAL A 1 330 ? -0.987 -8.892 20.027 1.00 94.31 330 VAL A N 1
ATOM 2339 C CA . VAL A 1 330 ? 0.224 -9.443 20.631 1.00 94.31 330 VAL A CA 1
ATOM 2340 C C . VAL A 1 330 ? 1.300 -9.478 19.553 1.00 94.31 330 VAL A C 1
ATOM 2342 O O . VAL A 1 330 ? 1.042 -9.977 18.458 1.00 94.31 330 VAL A O 1
ATOM 2345 N N . LEU A 1 331 ? 2.458 -8.893 19.841 1.00 95.62 331 LEU A N 1
ATOM 2346 C CA . LEU A 1 331 ? 3.643 -8.915 18.990 1.00 95.62 331 LEU A CA 1
ATOM 2347 C C . LEU A 1 331 ? 4.756 -9.654 19.730 1.00 95.62 331 LEU A C 1
ATOM 2349 O O . LEU A 1 331 ? 5.315 -9.117 20.681 1.00 95.62 331 LEU A O 1
ATOM 2353 N N . ASP A 1 332 ? 5.090 -10.850 19.272 1.00 95.62 332 ASP A N 1
ATOM 2354 C CA . ASP A 1 332 ? 6.132 -11.679 19.865 1.00 95.62 332 ASP A CA 1
ATOM 2355 C C . ASP A 1 332 ? 7.369 -11.643 18.966 1.00 95.62 332 ASP A C 1
ATOM 2357 O O . ASP A 1 332 ? 7.318 -12.062 17.806 1.00 95.62 332 ASP A O 1
ATOM 2361 N N . TYR A 1 333 ? 8.482 -11.121 19.479 1.00 93.50 333 TYR A N 1
ATOM 2362 C CA . TYR A 1 333 ? 9.760 -11.165 18.771 1.00 93.50 333 TYR A CA 1
ATOM 2363 C C . TYR A 1 333 ? 10.339 -12.574 18.882 1.00 93.50 333 TYR A C 1
ATOM 2365 O O . TYR A 1 333 ? 10.550 -13.071 19.986 1.00 93.50 333 TYR A O 1
ATOM 2373 N N . LEU A 1 334 ? 10.573 -13.223 17.740 1.00 92.31 334 LEU A N 1
ATOM 2374 C CA . LEU A 1 334 ? 11.145 -14.572 17.704 1.00 92.31 334 LEU A CA 1
ATOM 2375 C C . LEU A 1 334 ? 12.676 -14.497 17.673 1.00 92.31 334 LEU A C 1
ATOM 2377 O O . LEU A 1 334 ? 13.355 -15.258 18.357 1.00 92.31 334 LEU A O 1
ATOM 2381 N N . ASP A 1 335 ? 13.207 -13.532 16.927 1.00 89.69 335 ASP A N 1
ATOM 2382 C CA . ASP A 1 335 ? 14.626 -13.200 16.849 1.00 89.69 335 ASP A CA 1
ATOM 2383 C C . ASP A 1 335 ? 14.797 -11.695 16.523 1.00 89.69 335 ASP A C 1
ATOM 2385 O O . ASP A 1 335 ? 13.948 -10.868 16.868 1.00 89.69 335 ASP A O 1
ATOM 2389 N N . ASP A 1 336 ? 15.932 -11.311 15.932 1.00 87.38 336 ASP A N 1
ATOM 2390 C CA . ASP A 1 336 ? 16.246 -9.914 15.621 1.00 87.38 336 ASP A CA 1
ATOM 2391 C C . ASP A 1 336 ? 15.657 -9.419 14.298 1.00 87.38 336 ASP A C 1
ATOM 2393 O O . ASP A 1 336 ? 15.528 -8.207 14.098 1.00 87.38 336 ASP A O 1
ATOM 2397 N N . ASP A 1 337 ? 15.305 -10.331 13.399 1.00 88.88 337 ASP A N 1
ATOM 2398 C CA . ASP A 1 337 ? 14.820 -10.038 12.060 1.00 88.88 337 ASP A CA 1
ATOM 2399 C C . ASP A 1 337 ? 13.423 -10.599 11.785 1.00 88.88 337 ASP A C 1
ATOM 2401 O O . ASP A 1 337 ? 12.879 -10.330 10.711 1.00 88.88 337 ASP A O 1
ATOM 2405 N N . THR A 1 338 ? 12.817 -11.292 12.749 1.00 91.88 338 THR A N 1
ATOM 2406 C CA . THR A 1 338 ? 11.504 -11.917 12.676 1.00 91.88 338 THR A CA 1
ATOM 2407 C C . THR A 1 338 ? 10.658 -11.690 13.931 1.00 91.88 338 THR A C 1
ATOM 2409 O O . THR A 1 338 ? 11.118 -11.678 15.075 1.00 91.88 338 THR A O 1
ATOM 2412 N N . ALA A 1 339 ? 9.359 -11.505 13.707 1.00 94.69 339 ALA A N 1
ATOM 2413 C CA . ALA A 1 339 ? 8.368 -11.390 14.770 1.00 94.69 339 ALA A CA 1
ATOM 2414 C C . ALA A 1 339 ? 7.037 -11.996 14.326 1.00 94.69 339 ALA A C 1
ATOM 2416 O O . ALA A 1 339 ? 6.683 -11.947 13.149 1.00 94.69 339 ALA A O 1
ATOM 2417 N N . ALA A 1 340 ? 6.268 -12.537 15.260 1.00 96.06 340 ALA A N 1
ATOM 2418 C CA . ALA A 1 340 ? 4.902 -12.975 15.028 1.00 96.06 340 ALA A CA 1
ATOM 2419 C C . ALA A 1 340 ? 3.934 -11.927 15.573 1.00 96.06 340 ALA A C 1
ATOM 2421 O O . ALA A 1 340 ? 4.049 -11.497 16.717 1.00 96.06 340 ALA A O 1
ATOM 2422 N N . VAL A 1 341 ? 2.953 -11.521 14.769 1.00 96.88 341 VAL A N 1
ATOM 2423 C CA . VAL A 1 341 ? 1.864 -10.663 15.233 1.00 96.88 341 VAL A CA 1
ATOM 2424 C C . VAL A 1 341 ? 0.556 -11.435 15.210 1.00 96.88 341 VAL A C 1
ATOM 2426 O O . VAL A 1 341 ? 0.213 -12.097 14.226 1.00 96.88 341 VAL A O 1
ATOM 2429 N N . VAL A 1 342 ? -0.190 -11.332 16.303 1.00 96.25 342 VAL A N 1
ATOM 2430 C CA . VAL A 1 342 ? -1.503 -11.943 16.477 1.00 96.25 342 VAL A CA 1
ATOM 2431 C C . VAL A 1 342 ? -2.491 -10.845 16.827 1.00 96.25 342 VAL A C 1
ATOM 2433 O O . VAL A 1 342 ? -2.428 -10.235 17.894 1.00 96.25 342 VAL A O 1
ATOM 2436 N N . VAL A 1 343 ? -3.432 -10.601 15.924 1.00 95.25 343 VAL A N 1
ATOM 2437 C CA . VAL A 1 343 ? -4.552 -9.692 16.136 1.00 95.25 343 VAL A CA 1
ATOM 2438 C C . VAL A 1 343 ? -5.781 -10.523 16.458 1.00 95.25 343 VAL A C 1
ATOM 2440 O O . VAL A 1 343 ? -6.199 -11.398 15.693 1.00 95.25 343 VAL A O 1
ATOM 2443 N N . SER A 1 344 ? -6.387 -10.229 17.599 1.00 92.44 344 SER A N 1
ATOM 2444 C CA . SER A 1 344 ? -7.612 -10.862 18.062 1.00 92.44 344 SER A CA 1
ATOM 2445 C C . SER A 1 344 ? -8.705 -9.829 18.288 1.00 92.44 344 SER A C 1
ATOM 2447 O O . SER A 1 344 ? -8.442 -8.708 18.730 1.00 92.44 344 SER A O 1
ATOM 2449 N N . ARG A 1 345 ? -9.942 -10.222 17.982 1.00 88.69 345 ARG A N 1
ATOM 2450 C CA . ARG A 1 345 ? -11.151 -9.453 18.242 1.00 88.69 345 ARG A CA 1
ATOM 2451 C C . ARG A 1 345 ? -12.062 -10.235 19.181 1.00 88.69 345 ARG A C 1
ATOM 2453 O O . ARG A 1 345 ? -12.428 -11.363 18.860 1.00 88.69 345 ARG A O 1
ATOM 2460 N N . ASN A 1 346 ? -12.421 -9.660 20.328 1.00 82.75 346 ASN A N 1
ATOM 2461 C CA . ASN A 1 346 ? -13.247 -10.308 21.361 1.00 82.75 346 ASN A CA 1
ATOM 2462 C C . ASN A 1 346 ? -12.754 -11.727 21.722 1.00 82.75 346 ASN A C 1
ATOM 2464 O O . ASN A 1 346 ? -13.530 -12.680 21.782 1.00 82.75 346 ASN A O 1
ATOM 2468 N N . GLY A 1 347 ? -11.435 -11.891 21.869 1.00 82.62 347 GLY A N 1
ATOM 2469 C CA . GLY A 1 347 ? -10.802 -13.179 22.179 1.00 82.62 347 GLY A CA 1
ATOM 2470 C C . GLY A 1 347 ? -10.679 -14.162 21.008 1.00 82.62 347 GLY A C 1
ATOM 2471 O O . GLY A 1 347 ? -10.114 -15.236 21.189 1.00 82.62 347 GLY A O 1
ATOM 2472 N N . ARG A 1 348 ? -11.155 -13.820 19.804 1.00 84.38 348 ARG A N 1
ATOM 2473 C CA . ARG A 1 348 ? -10.986 -14.640 18.595 1.00 84.38 348 ARG A CA 1
ATOM 2474 C C . ARG A 1 348 ? -9.859 -14.094 17.740 1.00 84.38 348 ARG A C 1
ATOM 2476 O O . ARG A 1 348 ? -9.881 -12.921 17.385 1.00 84.38 348 ARG A O 1
ATOM 2483 N N . THR A 1 349 ? -8.907 -14.933 17.359 1.00 91.31 349 THR A N 1
ATOM 2484 C CA . THR A 1 349 ? -7.865 -14.547 16.403 1.00 91.31 349 THR A CA 1
ATOM 2485 C C . THR A 1 349 ? -8.494 -14.229 15.049 1.00 91.31 349 THR A C 1
ATOM 2487 O O . THR A 1 349 ? -9.185 -15.068 14.474 1.00 91.31 349 THR A O 1
ATOM 2490 N N . VAL A 1 350 ? -8.288 -13.004 14.563 1.00 91.50 350 VAL A N 1
ATOM 2491 C CA . VAL A 1 350 ? -8.800 -12.532 13.265 1.00 91.50 350 VAL A CA 1
ATOM 2492 C C . VAL A 1 350 ? -7.700 -12.423 12.221 1.00 91.50 350 VAL A C 1
ATOM 2494 O O . VAL A 1 350 ? -7.977 -12.554 11.032 1.00 91.50 350 VAL A O 1
ATOM 2497 N N . GLN A 1 351 ? -6.460 -12.192 12.651 1.00 93.88 351 GLN A N 1
ATOM 2498 C CA . GLN A 1 351 ? -5.315 -12.119 11.759 1.00 93.88 351 GLN A CA 1
ATOM 2499 C C . GLN A 1 351 ? -4.050 -12.537 12.494 1.00 93.88 351 GLN A C 1
ATOM 2501 O O . GLN A 1 351 ? -3.818 -12.135 13.631 1.00 93.88 351 GLN A O 1
ATOM 2506 N N . THR A 1 352 ? -3.232 -13.335 11.826 1.00 94.75 352 THR A N 1
ATOM 2507 C CA . THR A 1 352 ? -1.886 -13.698 12.255 1.00 94.75 352 THR A CA 1
ATOM 2508 C C . THR A 1 352 ? -0.939 -13.436 11.098 1.00 94.75 352 THR A C 1
ATOM 2510 O O . THR A 1 352 ? -1.299 -13.638 9.937 1.00 94.75 352 THR A O 1
ATOM 2513 N N . ALA A 1 353 ? 0.264 -12.963 11.395 1.00 95.38 353 ALA A N 1
ATOM 2514 C CA . ALA A 1 353 ? 1.307 -12.816 10.393 1.00 95.38 353 ALA A CA 1
ATOM 2515 C C . ALA A 1 353 ? 2.673 -13.053 11.028 1.00 95.38 353 ALA A C 1
ATOM 2517 O O . ALA A 1 353 ? 2.930 -12.596 12.139 1.00 95.38 353 ALA A O 1
ATOM 2518 N N . VAL A 1 354 ? 3.549 -13.731 10.292 1.00 93.94 354 VAL A N 1
ATOM 2519 C CA . VAL A 1 354 ? 4.981 -13.743 10.587 1.00 93.94 354 VAL A CA 1
ATOM 2520 C C . VAL A 1 354 ? 5.619 -12.643 9.751 1.00 93.94 354 VAL A C 1
ATOM 2522 O O . VAL A 1 354 ? 5.433 -12.569 8.533 1.00 93.94 354 VAL A O 1
ATOM 2525 N N . LEU A 1 355 ? 6.309 -11.751 10.438 1.00 93.62 355 LEU A N 1
ATOM 2526 C CA . LEU A 1 355 ? 7.014 -10.603 9.905 1.00 93.62 355 LEU A CA 1
ATOM 2527 C C . LEU A 1 355 ? 8.480 -10.991 9.789 1.00 93.62 355 LEU A C 1
ATOM 2529 O O . LEU A 1 355 ? 9.023 -11.601 10.705 1.00 93.62 355 LEU A O 1
ATOM 2533 N N . SER A 1 356 ? 9.112 -10.636 8.677 1.00 89.19 356 SER A N 1
ATOM 2534 C CA . SER A 1 356 ? 10.552 -10.791 8.519 1.00 89.19 356 SER A CA 1
ATOM 2535 C C . SER A 1 356 ? 11.120 -9.602 7.763 1.00 89.19 356 SER A C 1
ATOM 2537 O O . SER A 1 356 ? 10.536 -9.150 6.774 1.00 89.19 356 SER A O 1
ATOM 2539 N N . THR A 1 357 ? 12.263 -9.113 8.228 1.00 85.56 357 THR A N 1
ATOM 2540 C CA . THR A 1 357 ? 13.070 -8.118 7.511 1.00 85.56 357 THR A CA 1
ATOM 2541 C C . THR A 1 357 ? 14.012 -8.763 6.502 1.00 85.56 357 THR A C 1
ATOM 2543 O O . THR A 1 357 ? 14.454 -8.100 5.566 1.00 85.56 357 THR A O 1
ATOM 2546 N N . SER A 1 358 ? 14.254 -10.073 6.613 1.00 77.12 358 SER A N 1
ATOM 2547 C CA . SER A 1 358 ? 14.958 -10.825 5.581 1.00 77.12 358 SER A CA 1
ATOM 2548 C C . SER A 1 358 ? 14.113 -10.885 4.306 1.00 77.12 358 SER A C 1
ATOM 2550 O O . SER A 1 358 ? 12.877 -10.966 4.336 1.00 77.12 358 SER A O 1
ATOM 2552 N N . ALA A 1 359 ? 14.771 -10.824 3.153 1.00 63.47 359 ALA A N 1
ATOM 2553 C CA . ALA A 1 359 ? 14.113 -10.899 1.854 1.00 63.47 359 ALA A CA 1
ATOM 2554 C C . ALA A 1 359 ? 13.770 -12.348 1.428 1.00 63.47 359 ALA A C 1
ATOM 2556 O O . ALA A 1 359 ? 13.191 -12.555 0.363 1.00 63.47 359 ALA A O 1
ATOM 2557 N N . GLY A 1 360 ? 14.030 -13.338 2.294 1.00 60.97 360 GLY A N 1
ATOM 2558 C CA . GLY A 1 360 ? 13.895 -14.767 2.002 1.00 60.97 360 GLY A CA 1
ATOM 2559 C C . GLY A 1 360 ? 15.157 -15.365 1.369 1.00 60.97 360 GLY A C 1
ATOM 2560 O O . GLY A 1 360 ? 16.113 -14.655 1.058 1.00 60.97 360 GLY A O 1
ATOM 2561 N N . ALA A 1 361 ? 15.174 -16.690 1.193 1.00 47.19 361 ALA A N 1
ATOM 2562 C CA . ALA A 1 361 ? 16.304 -17.390 0.585 1.00 47.19 361 ALA A CA 1
ATOM 2563 C C . ALA A 1 361 ? 16.536 -16.899 -0.857 1.00 47.19 361 ALA A C 1
ATOM 2565 O O . ALA A 1 361 ? 15.646 -16.993 -1.700 1.00 47.19 361 ALA A O 1
ATOM 2566 N N . GLY A 1 362 ? 17.731 -16.368 -1.129 1.00 50.44 362 GLY A N 1
ATOM 2567 C CA . GLY A 1 362 ? 18.156 -15.937 -2.465 1.00 50.44 362 GLY A CA 1
ATOM 2568 C C . GLY A 1 362 ? 17.921 -14.463 -2.805 1.00 50.44 362 GLY A C 1
ATOM 2569 O O . GLY A 1 362 ? 18.370 -14.039 -3.866 1.00 50.44 362 GLY A O 1
ATOM 2570 N N . ALA A 1 363 ? 17.281 -13.674 -1.940 1.00 56.47 363 ALA A N 1
ATOM 2571 C CA . ALA A 1 363 ? 17.112 -12.237 -2.152 1.00 56.47 363 ALA A CA 1
ATOM 2572 C C . ALA A 1 363 ? 18.203 -11.417 -1.437 1.00 56.47 363 ALA A C 1
ATOM 2574 O O . ALA A 1 363 ? 18.701 -11.815 -0.383 1.00 56.47 363 ALA A O 1
ATOM 2575 N N . GLU A 1 364 ? 18.589 -10.280 -2.027 1.00 56.34 364 GLU A N 1
ATOM 2576 C CA . GLU A 1 364 ? 19.598 -9.382 -1.451 1.00 56.34 364 GLU A CA 1
ATOM 2577 C C . GLU A 1 364 ? 19.102 -8.882 -0.079 1.00 56.34 364 GLU A C 1
ATOM 2579 O O . GLU A 1 364 ? 17.950 -8.444 0.030 1.00 56.34 364 GLU A O 1
ATOM 2584 N N . PRO A 1 365 ? 19.906 -9.001 0.993 1.00 62.59 365 PRO A N 1
ATOM 2585 C CA . PRO A 1 365 ? 19.483 -8.549 2.307 1.00 62.59 365 PRO A CA 1
ATOM 2586 C C . PRO A 1 365 ? 19.289 -7.028 2.285 1.00 62.59 365 PRO A C 1
ATOM 2588 O O . PRO A 1 365 ? 20.172 -6.293 1.856 1.00 62.59 365 PRO A O 1
ATOM 2591 N N . LEU A 1 366 ? 18.127 -6.569 2.763 1.00 66.00 366 LEU A N 1
ATOM 2592 C CA . LEU A 1 366 ? 17.771 -5.142 2.842 1.00 66.00 366 LEU A CA 1
ATOM 2593 C C . LEU A 1 366 ? 18.687 -4.346 3.783 1.00 66.00 366 LEU A C 1
ATOM 2595 O O . LEU A 1 366 ? 18.776 -3.132 3.671 1.00 66.00 366 LEU A O 1
ATOM 2599 N N . TYR A 1 367 ? 19.342 -5.044 4.707 1.00 68.56 367 TYR A N 1
ATOM 2600 C CA . TYR A 1 367 ? 20.213 -4.487 5.732 1.00 68.56 367 TYR A CA 1
ATOM 2601 C C . TYR A 1 367 ? 21.529 -5.255 5.767 1.00 68.56 367 TYR A C 1
ATOM 2603 O O . TYR A 1 367 ? 21.552 -6.473 5.548 1.00 68.56 367 TYR A O 1
ATOM 2611 N N . GLY A 1 368 ? 22.610 -4.572 6.134 1.00 63.12 368 GLY A N 1
ATOM 2612 C CA . GLY A 1 368 ? 23.887 -5.209 6.438 1.00 63.12 368 GLY A CA 1
ATOM 2613 C C . GLY A 1 368 ? 23.762 -6.259 7.551 1.00 63.12 368 GLY A C 1
ATOM 2614 O O . GLY A 1 368 ? 22.810 -6.264 8.341 1.00 63.12 368 GLY A O 1
ATOM 2615 N N . ALA A 1 369 ? 24.726 -7.182 7.640 1.00 61.19 369 ALA A N 1
ATOM 2616 C CA . ALA A 1 369 ? 24.745 -8.196 8.702 1.00 61.19 369 ALA A CA 1
ATOM 2617 C C . ALA A 1 369 ? 24.692 -7.552 10.103 1.00 61.19 369 ALA A C 1
ATOM 2619 O O . ALA A 1 369 ? 23.919 -8.013 10.943 1.00 61.19 369 ALA A O 1
ATOM 2620 N N . ASP A 1 370 ? 25.384 -6.422 10.277 1.00 63.47 370 ASP A N 1
ATOM 2621 C CA . ASP A 1 370 ? 25.595 -5.746 11.564 1.00 63.47 370 ASP A CA 1
ATOM 2622 C C . ASP A 1 370 ? 24.501 -4.719 11.940 1.00 63.47 370 ASP A C 1
ATOM 2624 O O . ASP A 1 370 ? 24.542 -4.117 13.011 1.00 63.47 370 ASP A O 1
ATOM 2628 N N . GLU A 1 371 ? 23.479 -4.519 11.099 1.00 77.00 371 GLU A N 1
ATOM 2629 C CA . GLU A 1 371 ? 22.439 -3.488 11.285 1.00 77.00 371 GLU A CA 1
ATOM 2630 C C . GLU A 1 371 ? 21.226 -3.987 12.092 1.00 77.00 371 GLU A C 1
ATOM 2632 O O . GLU A 1 371 ? 20.060 -3.780 11.744 1.00 77.00 371 GLU A O 1
ATOM 2637 N N . THR A 1 372 ? 21.491 -4.674 13.201 1.00 76.19 372 THR A N 1
ATOM 2638 C CA . THR A 1 372 ? 20.475 -5.341 14.031 1.00 76.19 372 THR A CA 1
ATOM 2639 C C . THR A 1 372 ? 19.398 -4.381 14.546 1.00 76.19 372 THR A C 1
ATOM 2641 O O . THR A 1 372 ? 18.217 -4.722 14.586 1.00 76.19 372 THR A O 1
ATOM 2644 N N . GLU A 1 373 ? 19.770 -3.157 14.921 1.00 77.62 373 GLU A N 1
ATOM 2645 C CA . GLU A 1 373 ? 18.810 -2.171 15.425 1.00 77.62 373 GLU A CA 1
ATOM 2646 C C . GLU A 1 373 ? 17.847 -1.681 14.335 1.00 77.62 373 GLU A C 1
ATOM 2648 O O . GLU A 1 373 ? 16.646 -1.548 14.591 1.00 77.62 373 GLU A O 1
ATOM 2653 N N . GLN A 1 374 ? 18.339 -1.494 13.107 1.00 77.62 374 GLN A N 1
ATOM 2654 C CA . GLN A 1 374 ? 17.506 -1.065 11.988 1.00 77.62 374 GLN A CA 1
ATOM 2655 C C . GLN A 1 374 ? 16.514 -2.164 11.593 1.00 77.62 374 GLN A C 1
ATOM 2657 O O . GLN A 1 374 ? 15.317 -1.879 11.498 1.00 77.62 374 GLN A O 1
ATOM 2662 N N . LYS A 1 375 ? 16.972 -3.425 11.509 1.00 81.94 375 LYS A N 1
ATOM 2663 C CA . LYS A 1 375 ? 16.112 -4.608 11.308 1.00 81.94 375 LYS A CA 1
ATOM 2664 C C . LYS A 1 375 ? 14.992 -4.657 12.349 1.00 81.94 375 LYS A C 1
ATOM 2666 O O . LYS A 1 375 ? 13.809 -4.659 12.008 1.00 81.94 375 LYS A O 1
ATOM 2671 N N . ARG A 1 376 ? 15.338 -4.569 13.637 1.00 79.62 376 ARG A N 1
ATOM 2672 C CA . ARG A 1 376 ? 14.337 -4.561 14.717 1.00 79.62 376 ARG A CA 1
ATOM 2673 C C . ARG A 1 376 ? 13.366 -3.385 14.606 1.00 79.62 376 ARG A C 1
ATOM 2675 O O . ARG A 1 376 ? 12.182 -3.542 14.905 1.00 79.62 376 ARG A O 1
ATOM 2682 N N . SER A 1 377 ? 13.835 -2.211 14.181 1.00 81.56 377 SER A N 1
ATOM 2683 C CA . SER A 1 377 ? 12.979 -1.029 14.051 1.00 81.56 377 SER A CA 1
ATOM 2684 C C . SER A 1 377 ? 11.959 -1.142 12.908 1.00 81.56 377 SER A C 1
ATOM 2686 O O . SER A 1 377 ? 10.872 -0.584 13.035 1.00 81.56 377 SER A O 1
ATOM 2688 N N . MET A 1 378 ? 12.246 -1.929 11.862 1.00 89.06 378 MET A N 1
ATOM 2689 C CA . MET A 1 378 ? 11.335 -2.206 10.741 1.00 89.06 378 MET A CA 1
ATOM 2690 C C . MET A 1 378 ? 10.190 -3.174 11.097 1.00 89.06 378 MET A C 1
ATOM 2692 O O . MET A 1 378 ? 9.114 -3.107 10.497 1.00 89.06 378 MET A O 1
ATOM 2696 N N . LEU A 1 379 ? 10.360 -4.037 12.103 1.00 93.00 379 LEU A N 1
ATOM 2697 C CA . LEU A 1 379 ? 9.314 -4.983 12.518 1.00 93.00 379 LEU A CA 1
ATOM 2698 C C . LEU A 1 379 ? 8.069 -4.279 13.084 1.00 93.00 379 LEU A C 1
ATOM 2700 O O . LEU A 1 379 ? 6.947 -4.723 12.838 1.00 93.00 379 LEU A O 1
ATOM 2704 N N . CYS A 1 380 ? 8.232 -3.150 13.782 1.00 92.75 380 CYS A N 1
ATOM 2705 C CA . CYS A 1 380 ? 7.099 -2.403 14.337 1.00 92.75 380 CYS A CA 1
ATOM 2706 C C . CYS A 1 380 ? 6.194 -1.767 13.258 1.00 92.75 380 CYS A C 1
ATOM 2708 O O . CYS A 1 380 ? 4.977 -1.923 13.363 1.00 92.75 380 CYS A O 1
ATOM 2710 N N . PRO A 1 381 ? 6.713 -1.083 12.215 1.00 92.56 381 PRO A N 1
ATOM 2711 C CA . PRO A 1 381 ? 5.905 -0.634 11.079 1.00 92.56 381 PRO A CA 1
ATOM 2712 C C . PRO A 1 381 ? 5.166 -1.770 10.364 1.00 92.56 381 PRO A C 1
ATOM 2714 O O . PRO A 1 381 ? 3.991 -1.620 10.030 1.00 92.56 381 PRO A O 1
ATOM 2717 N N . LEU A 1 382 ? 5.818 -2.925 10.177 1.00 94.81 382 LEU A N 1
ATOM 2718 C CA . LEU A 1 382 ? 5.181 -4.111 9.594 1.00 94.81 382 LEU A CA 1
ATOM 2719 C C . LEU A 1 382 ? 4.020 -4.613 10.464 1.00 94.81 382 LEU A C 1
ATOM 2721 O O . LEU A 1 382 ? 2.926 -4.864 9.957 1.00 94.81 382 LEU A O 1
ATOM 2725 N N . ALA A 1 383 ? 4.226 -4.689 11.781 1.00 95.88 383 ALA A N 1
ATOM 2726 C CA . ALA A 1 383 ? 3.181 -5.043 12.736 1.00 95.88 383 ALA A CA 1
ATOM 2727 C C . ALA A 1 383 ? 2.025 -4.031 12.712 1.00 95.88 383 ALA A C 1
ATOM 2729 O O . ALA A 1 383 ? 0.861 -4.431 12.674 1.00 95.88 383 ALA A O 1
ATOM 2730 N N . ALA A 1 384 ? 2.326 -2.729 12.673 1.00 95.19 384 ALA A N 1
ATOM 2731 C CA . ALA A 1 384 ? 1.320 -1.674 12.586 1.00 95.19 384 ALA A CA 1
ATOM 2732 C C . ALA A 1 384 ? 0.472 -1.795 11.309 1.00 95.19 384 ALA A C 1
ATOM 2734 O O . ALA A 1 384 ? -0.752 -1.693 11.387 1.00 95.19 384 ALA A O 1
ATOM 2735 N N . GLY A 1 385 ? 1.089 -2.097 10.161 1.00 95.88 385 GLY A N 1
ATOM 2736 C CA . GLY A 1 385 ? 0.374 -2.373 8.912 1.00 95.88 385 GLY A CA 1
ATOM 2737 C C . GLY A 1 385 ? -0.600 -3.551 9.037 1.00 95.88 385 GLY A C 1
ATOM 2738 O O . GLY A 1 385 ? -1.762 -3.439 8.640 1.00 95.88 385 GLY A O 1
ATOM 2739 N N . VAL A 1 386 ? -0.181 -4.657 9.668 1.00 96.81 386 VAL A N 1
ATOM 2740 C CA . VAL A 1 386 ? -1.058 -5.813 9.957 1.00 96.81 386 VAL A CA 1
ATOM 2741 C C . VAL A 1 386 ? -2.233 -5.435 10.849 1.00 96.81 386 VAL A C 1
ATOM 2743 O O . VAL A 1 386 ? -3.365 -5.829 10.565 1.00 96.81 386 VAL A O 1
ATOM 2746 N N . VAL A 1 387 ? -1.996 -4.642 11.894 1.00 95.56 387 VAL A N 1
ATOM 2747 C CA . VAL A 1 387 ? -3.065 -4.165 12.777 1.00 95.56 387 VAL A CA 1
ATOM 2748 C C . VAL A 1 387 ? -4.055 -3.289 12.011 1.00 95.56 387 VAL A C 1
ATOM 2750 O O . VAL A 1 387 ? -5.259 -3.493 12.128 1.00 95.56 387 VAL A O 1
ATOM 2753 N N . ILE A 1 388 ? -3.576 -2.354 11.192 1.00 94.88 388 ILE A N 1
ATOM 2754 C CA . ILE A 1 388 ? -4.429 -1.425 10.442 1.00 94.88 388 ILE A CA 1
ATOM 2755 C C . ILE A 1 388 ? -5.311 -2.156 9.430 1.00 94.88 388 ILE A C 1
ATOM 2757 O O . ILE A 1 388 ? -6.508 -1.883 9.364 1.00 94.88 388 ILE A O 1
ATOM 2761 N N . VAL A 1 389 ? -4.769 -3.134 8.703 1.00 95.88 389 VAL A N 1
ATOM 2762 C CA . VAL A 1 389 ? -5.561 -3.958 7.777 1.00 95.88 389 VAL A CA 1
ATOM 2763 C C . VAL A 1 389 ? -6.567 -4.846 8.519 1.00 95.88 389 VAL A C 1
ATOM 2765 O O . VAL A 1 389 ? -7.694 -5.034 8.061 1.00 95.88 389 VAL A O 1
ATOM 2768 N N . ALA A 1 390 ? -6.218 -5.366 9.698 1.00 94.62 390 ALA A N 1
ATOM 2769 C CA . ALA A 1 390 ? -7.175 -6.111 10.514 1.00 94.62 390 ALA A CA 1
ATOM 2770 C C . ALA A 1 390 ? -8.345 -5.218 10.974 1.00 94.62 390 ALA A C 1
ATOM 2772 O O . ALA A 1 390 ? -9.499 -5.657 10.976 1.00 94.62 390 ALA A O 1
ATOM 2773 N N . LEU A 1 391 ? -8.055 -3.964 11.335 1.00 92.75 391 LEU A N 1
ATOM 2774 C CA . LEU A 1 391 ? -9.055 -2.978 11.743 1.00 92.75 391 LEU A CA 1
ATOM 2775 C C . LEU A 1 391 ? -9.923 -2.516 10.562 1.00 92.75 391 LEU A C 1
ATOM 2777 O O . LEU A 1 391 ? -11.143 -2.438 10.721 1.00 92.75 391 LEU A O 1
ATOM 2781 N N . SER A 1 392 ? -9.340 -2.295 9.380 1.00 92.06 392 SER A N 1
ATOM 2782 C CA . SER A 1 392 ? -10.060 -1.826 8.184 1.00 92.06 392 SER A CA 1
ATOM 2783 C C . SER A 1 392 ? -11.140 -2.796 7.706 1.00 92.06 392 SER A C 1
ATOM 2785 O O . SER A 1 392 ? -12.195 -2.388 7.223 1.00 92.06 392 SER A O 1
ATOM 2787 N N . ARG A 1 393 ? -10.941 -4.102 7.916 1.00 91.31 393 ARG A N 1
ATOM 2788 C CA . ARG A 1 393 ? -11.949 -5.132 7.609 1.00 91.31 393 ARG A CA 1
ATOM 2789 C C . ARG A 1 393 ? -13.189 -5.052 8.501 1.00 91.31 393 ARG A C 1
ATOM 2791 O O . ARG A 1 393 ? -14.225 -5.623 8.165 1.00 91.31 393 ARG A O 1
ATOM 2798 N N . ALA A 1 394 ? -13.084 -4.403 9.657 1.00 86.62 394 ALA A N 1
ATOM 2799 C CA . ALA A 1 394 ? -14.157 -4.318 10.640 1.00 86.62 394 ALA A CA 1
ATOM 2800 C C . ALA A 1 394 ? -14.752 -2.914 10.788 1.00 86.62 394 ALA A C 1
ATOM 2802 O O . ALA A 1 394 ? -15.859 -2.802 11.318 1.00 86.62 394 ALA A O 1
ATOM 2803 N N . HIS A 1 395 ? -14.051 -1.872 10.333 1.00 85.38 395 HIS A N 1
ATOM 2804 C CA . HIS A 1 395 ? -14.412 -0.474 10.564 1.00 85.38 395 HIS A CA 1
ATOM 2805 C C . HIS A 1 395 ? -14.248 0.374 9.291 1.00 85.38 395 HIS A C 1
ATOM 2807 O O . HIS A 1 395 ? -13.314 0.141 8.529 1.00 85.38 395 HIS A O 1
ATOM 2813 N N . PRO A 1 396 ? -15.133 1.360 9.042 1.00 84.25 396 PRO A N 1
ATOM 2814 C CA . PRO A 1 396 ? -14.923 2.376 8.003 1.00 84.25 396 PRO A CA 1
ATOM 2815 C C . PRO A 1 396 ? -13.827 3.379 8.413 1.00 84.25 396 PRO A C 1
ATOM 2817 O O . PRO A 1 396 ? -13.392 3.370 9.566 1.00 84.25 396 PRO A O 1
ATOM 2820 N N . GLY A 1 397 ? -13.415 4.278 7.513 1.00 83.00 397 GLY A N 1
ATOM 2821 C CA . GLY A 1 397 ? -12.380 5.283 7.814 1.00 83.00 397 GLY A CA 1
ATOM 2822 C C . GLY A 1 397 ? -10.952 4.810 7.518 1.00 83.00 397 GLY A C 1
ATOM 2823 O O . GLY A 1 397 ? -9.993 5.332 8.083 1.00 83.00 397 GLY A O 1
ATOM 2824 N N . PHE A 1 398 ? -10.810 3.771 6.697 1.00 90.25 398 PHE A N 1
ATOM 2825 C CA . PHE A 1 398 ? -9.530 3.196 6.267 1.00 90.25 398 PHE A CA 1
ATOM 2826 C C . PHE A 1 398 ? -9.382 3.251 4.741 1.00 90.25 398 PHE A C 1
ATOM 2828 O O . PHE A 1 398 ? -8.635 2.478 4.147 1.00 90.25 398 PHE A O 1
ATOM 2835 N N . GLU A 1 399 ? -10.114 4.155 4.090 1.00 86.69 399 GLU A N 1
ATOM 2836 C CA . GLU A 1 399 ? -10.130 4.325 2.637 1.00 86.69 399 GLU A CA 1
ATOM 2837 C C . GLU A 1 399 ? -8.747 4.733 2.090 1.00 86.69 399 GLU A C 1
ATOM 2839 O O . GLU A 1 399 ? -8.447 4.446 0.929 1.00 86.69 399 GLU A O 1
ATOM 2844 N N . GLY A 1 400 ? -7.886 5.313 2.943 1.00 87.62 400 GLY A N 1
ATOM 2845 C CA . GLY A 1 400 ? -6.477 5.625 2.662 1.00 87.62 400 GLY A CA 1
ATOM 2846 C C . GLY A 1 400 ? -5.600 4.408 2.342 1.00 87.62 400 GLY A C 1
ATOM 2847 O O . GLY A 1 400 ? -4.597 4.549 1.653 1.00 87.62 400 GLY A O 1
ATOM 2848 N N . LEU A 1 401 ? -6.025 3.192 2.716 1.00 93.06 401 LEU A N 1
ATOM 2849 C CA . LEU A 1 401 ? -5.325 1.952 2.352 1.00 93.06 401 LEU A CA 1
ATOM 2850 C C . LEU A 1 401 ? -5.416 1.600 0.862 1.00 93.06 401 LEU A C 1
ATOM 2852 O O . LEU A 1 401 ? -4.750 0.666 0.423 1.00 93.06 401 LEU A O 1
ATOM 2856 N N . ALA A 1 402 ? -6.254 2.305 0.094 1.00 91.81 402 ALA A N 1
ATOM 2857 C CA . ALA A 1 402 ? -6.285 2.241 -1.367 1.00 91.81 402 ALA A CA 1
ATOM 2858 C C . ALA A 1 402 ? -6.353 0.818 -1.965 1.00 91.81 402 ALA A C 1
ATOM 2860 O O . ALA A 1 402 ? -5.710 0.529 -2.972 1.00 91.81 402 ALA A O 1
ATOM 2861 N N . GLY A 1 403 ? -7.118 -0.076 -1.331 1.00 91.19 403 GLY A N 1
ATOM 2862 C CA . GLY A 1 403 ? -7.304 -1.458 -1.786 1.00 91.19 403 GLY A CA 1
ATOM 2863 C C . GLY A 1 403 ? -6.382 -2.495 -1.138 1.00 91.19 403 GLY A C 1
ATOM 2864 O O . GLY A 1 403 ? -6.569 -3.682 -1.395 1.00 91.19 403 GLY A O 1
ATOM 2865 N N . ALA A 1 404 ? -5.453 -2.094 -0.263 1.00 95.56 404 ALA A N 1
ATOM 2866 C CA . ALA A 1 404 ? -4.567 -3.032 0.420 1.00 95.56 404 ALA A CA 1
ATOM 2867 C C . ALA A 1 404 ? -5.341 -4.023 1.314 1.00 95.56 404 ALA A C 1
ATOM 2869 O O . ALA A 1 404 ? -6.142 -3.650 2.178 1.00 95.56 404 ALA A O 1
ATOM 2870 N N . THR A 1 405 ? -5.065 -5.309 1.116 1.00 95.31 405 THR A N 1
ATOM 2871 C CA . THR A 1 405 ? -5.661 -6.454 1.805 1.00 95.31 405 THR A CA 1
ATOM 2872 C C . THR A 1 405 ? -4.677 -7.218 2.692 1.00 95.31 405 THR A C 1
ATOM 2874 O O . THR A 1 405 ? -5.137 -7.936 3.587 1.00 95.31 405 THR A O 1
ATOM 2877 N N . ASP A 1 406 ? -3.360 -7.045 2.520 1.00 96.19 406 ASP A N 1
ATOM 2878 C CA . ASP A 1 406 ? -2.317 -7.614 3.385 1.00 96.19 406 ASP A CA 1
ATOM 2879 C C . ASP A 1 406 ? -1.528 -6.508 4.099 1.00 96.19 406 ASP A C 1
ATOM 2881 O O . ASP A 1 406 ? -0.872 -5.661 3.493 1.00 96.19 406 ASP A O 1
ATOM 2885 N N . GLY A 1 407 ? -1.543 -6.533 5.430 1.00 95.19 407 GLY A N 1
ATOM 2886 C CA . GLY A 1 407 ? -0.883 -5.498 6.219 1.00 95.19 407 GLY A CA 1
ATOM 2887 C C . GLY A 1 407 ? 0.644 -5.539 6.195 1.00 95.19 407 GLY A C 1
ATOM 2888 O O . GLY A 1 407 ? 1.269 -4.528 6.508 1.00 95.19 407 GLY A O 1
ATOM 2889 N N . ARG A 1 408 ? 1.263 -6.649 5.769 1.00 95.62 408 ARG A N 1
ATOM 2890 C CA . ARG A 1 408 ? 2.712 -6.685 5.508 1.00 95.62 408 ARG A CA 1
ATOM 2891 C C . ARG A 1 408 ? 3.070 -5.752 4.354 1.00 95.62 408 ARG A C 1
ATOM 2893 O O . ARG A 1 408 ? 4.062 -5.038 4.446 1.00 95.62 408 ARG A O 1
ATOM 2900 N N . SER A 1 409 ? 2.237 -5.716 3.311 1.00 95.62 409 SER A N 1
ATOM 2901 C CA . SER A 1 409 ? 2.403 -4.806 2.174 1.00 95.62 409 SER A CA 1
ATOM 2902 C C . SER A 1 409 ? 2.279 -3.342 2.604 1.00 95.62 409 SER A C 1
ATOM 2904 O O . SER A 1 409 ? 3.149 -2.534 2.288 1.00 95.62 409 SER A O 1
ATOM 2906 N N . VAL A 1 410 ? 1.270 -3.013 3.421 1.00 96.25 410 VAL A N 1
ATOM 2907 C CA . VAL A 1 410 ? 1.089 -1.659 3.986 1.00 96.25 410 VAL A CA 1
ATOM 2908 C C . VAL A 1 410 ? 2.298 -1.231 4.819 1.00 96.25 410 VAL A C 1
ATOM 2910 O O . VAL A 1 410 ? 2.792 -0.114 4.680 1.00 96.25 410 VAL A O 1
ATOM 2913 N N . GLY A 1 411 ? 2.815 -2.121 5.668 1.00 94.81 411 GLY A N 1
ATOM 2914 C CA . GLY A 1 411 ? 4.001 -1.829 6.467 1.00 94.81 411 GLY A CA 1
ATOM 2915 C C . GLY A 1 411 ? 5.258 -1.598 5.619 1.00 94.81 411 GLY A C 1
ATOM 2916 O O . GLY A 1 411 ? 6.006 -0.664 5.894 1.00 94.81 411 GLY A O 1
ATOM 2917 N N . LEU A 1 412 ? 5.475 -2.400 4.568 1.00 95.12 412 LEU A N 1
ATOM 2918 C CA . LEU A 1 412 ? 6.590 -2.215 3.628 1.00 95.12 412 LEU A CA 1
ATOM 2919 C C . LEU A 1 412 ? 6.482 -0.880 2.883 1.00 95.12 412 LEU A C 1
ATOM 2921 O O . LEU A 1 412 ? 7.462 -0.142 2.811 1.00 95.12 412 LEU A O 1
ATOM 2925 N N . GLN A 1 413 ? 5.287 -0.542 2.396 1.00 96.25 413 GLN A N 1
ATOM 2926 C CA . GLN A 1 413 ? 5.003 0.733 1.738 1.00 96.25 413 GLN A CA 1
ATOM 2927 C C . GLN A 1 413 ? 5.238 1.927 2.673 1.00 96.25 413 GLN A C 1
ATOM 2929 O O . GLN A 1 413 ? 5.862 2.911 2.271 1.00 96.25 413 GLN A O 1
ATOM 2934 N N . TYR A 1 414 ? 4.811 1.834 3.936 1.00 95.12 414 TYR A N 1
ATOM 2935 C CA . TYR A 1 414 ? 5.091 2.858 4.942 1.00 95.12 414 TYR A CA 1
ATOM 2936 C C . TYR A 1 414 ? 6.600 3.051 5.139 1.00 95.12 414 TYR A C 1
ATOM 2938 O O . TYR A 1 414 ? 7.084 4.179 5.105 1.00 95.12 414 TYR A O 1
ATOM 2946 N N . VAL A 1 415 ? 7.359 1.967 5.318 1.00 93.81 415 VAL A N 1
ATOM 2947 C CA . VAL A 1 415 ? 8.813 2.031 5.544 1.00 93.81 415 VAL A CA 1
ATOM 2948 C C . VAL A 1 415 ? 9.538 2.610 4.327 1.00 93.81 415 VAL A C 1
ATOM 2950 O O . VAL A 1 415 ? 10.379 3.493 4.487 1.00 93.81 415 VAL A O 1
ATOM 2953 N N . ALA A 1 416 ? 9.166 2.187 3.117 1.00 94.31 416 ALA A N 1
ATOM 2954 C CA . ALA A 1 416 ? 9.749 2.689 1.875 1.00 94.31 416 ALA A CA 1
ATOM 2955 C C . ALA A 1 416 ? 9.528 4.198 1.689 1.00 94.31 416 ALA A C 1
ATOM 2957 O O . ALA A 1 416 ? 10.456 4.929 1.364 1.00 94.31 416 ALA A O 1
ATOM 2958 N N . THR A 1 417 ? 8.309 4.678 1.945 1.00 94.88 417 THR A N 1
ATOM 2959 C CA . THR A 1 417 ? 7.917 6.080 1.701 1.00 94.88 417 THR A CA 1
ATOM 2960 C C . THR A 1 417 ? 8.245 7.035 2.850 1.00 94.88 417 THR A C 1
ATOM 2962 O O . THR A 1 417 ? 8.029 8.243 2.722 1.00 94.88 417 THR A O 1
ATOM 2965 N N . THR A 1 418 ? 8.755 6.523 3.976 1.00 92.31 418 THR A N 1
ATOM 2966 C CA . THR A 1 418 ? 9.124 7.337 5.143 1.00 92.31 418 THR A CA 1
ATOM 2967 C C . THR A 1 418 ? 10.586 7.159 5.534 1.00 92.31 418 THR A C 1
ATOM 2969 O O . THR A 1 418 ? 11.355 8.107 5.439 1.00 92.31 418 THR A O 1
ATOM 2972 N N . THR A 1 419 ? 10.991 5.962 5.960 1.00 90.44 419 THR A N 1
ATOM 2973 C CA . THR A 1 419 ? 12.348 5.684 6.451 1.00 90.44 419 THR A CA 1
ATOM 2974 C C . THR A 1 419 ? 13.380 5.688 5.329 1.00 90.44 419 THR A C 1
ATOM 2976 O O . THR A 1 419 ? 14.468 6.214 5.524 1.00 90.44 419 THR A O 1
ATOM 2979 N N . PHE A 1 420 ? 13.031 5.142 4.163 1.00 90.81 420 PHE A N 1
ATOM 2980 C CA . PHE A 1 420 ? 13.923 5.056 3.001 1.00 90.81 420 PHE A CA 1
ATOM 2981 C C . PHE A 1 420 ? 13.534 6.015 1.878 1.00 90.81 420 PHE A C 1
ATOM 2983 O O . PHE A 1 420 ? 13.895 5.789 0.730 1.00 90.81 420 PHE A O 1
ATOM 2990 N N . ALA A 1 421 ? 12.825 7.101 2.197 1.00 90.88 421 ALA A N 1
ATOM 2991 C CA . ALA A 1 421 ? 12.398 8.066 1.186 1.00 90.88 421 ALA A CA 1
ATOM 2992 C C . ALA A 1 421 ? 13.581 8.645 0.382 1.00 90.88 421 ALA A C 1
ATOM 2994 O O . ALA A 1 421 ? 13.420 8.937 -0.799 1.00 90.88 421 ALA A O 1
ATOM 2995 N N . ASP A 1 422 ? 14.759 8.759 1.009 1.00 89.56 422 ASP A N 1
ATOM 2996 C CA . ASP A 1 422 ? 15.985 9.276 0.390 1.00 89.56 422 ASP A CA 1
ATOM 2997 C C . ASP A 1 422 ? 16.897 8.171 -0.195 1.00 89.56 422 ASP A C 1
ATOM 2999 O O . ASP A 1 422 ? 17.833 8.470 -0.935 1.00 89.56 422 ASP A O 1
ATOM 3003 N N . ASP A 1 423 ? 16.633 6.890 0.097 1.00 88.94 423 ASP A N 1
ATOM 3004 C CA . ASP A 1 423 ? 17.350 5.741 -0.476 1.00 88.94 423 ASP A CA 1
ATOM 3005 C C . ASP A 1 423 ? 16.469 5.049 -1.520 1.00 88.94 423 ASP A C 1
ATOM 3007 O O . ASP A 1 423 ? 15.762 4.072 -1.248 1.00 88.94 423 ASP A O 1
ATOM 3011 N N . HIS A 1 424 ? 16.526 5.578 -2.744 1.00 89.69 424 HIS A N 1
ATOM 3012 C CA . HIS A 1 424 ? 15.669 5.145 -3.846 1.00 89.69 424 HIS A CA 1
ATOM 3013 C C . HIS A 1 424 ? 15.777 3.644 -4.132 1.00 89.69 424 HIS A C 1
ATOM 3015 O O . HIS A 1 424 ? 14.761 3.006 -4.395 1.00 89.69 424 HIS A O 1
ATOM 3021 N N . ARG A 1 425 ? 16.980 3.057 -4.053 1.00 85.69 425 ARG A N 1
ATOM 3022 C CA . ARG A 1 425 ? 17.178 1.634 -4.367 1.00 85.69 425 ARG A CA 1
ATOM 3023 C C . ARG A 1 425 ? 16.470 0.751 -3.344 1.00 85.69 425 ARG A C 1
ATOM 3025 O O . ARG A 1 425 ? 15.791 -0.204 -3.716 1.00 85.69 425 ARG A O 1
ATOM 3032 N N . THR A 1 426 ? 16.621 1.061 -2.060 1.00 85.62 426 THR A N 1
ATOM 3033 C CA . THR A 1 426 ? 15.969 0.292 -0.995 1.00 85.62 426 THR A CA 1
ATOM 3034 C C . THR A 1 426 ? 14.455 0.499 -1.022 1.00 85.62 426 THR A C 1
ATOM 3036 O O . THR A 1 426 ? 13.704 -0.472 -0.914 1.00 85.62 426 THR A O 1
ATOM 3039 N N . ALA A 1 427 ? 13.986 1.731 -1.243 1.00 91.31 427 ALA A N 1
ATOM 3040 C CA . ALA A 1 427 ? 12.563 2.023 -1.394 1.00 91.31 427 ALA A CA 1
ATOM 3041 C C . ALA A 1 427 ? 11.928 1.265 -2.573 1.00 91.31 427 ALA A C 1
ATOM 3043 O O . ALA A 1 427 ? 10.859 0.678 -2.404 1.00 91.31 427 ALA A O 1
ATOM 3044 N N . GLU A 1 428 ? 12.598 1.204 -3.728 1.00 90.38 428 GLU A N 1
ATOM 3045 C CA . GLU A 1 428 ? 12.155 0.445 -4.905 1.00 90.38 428 GLU A CA 1
ATOM 3046 C C . GLU A 1 428 ? 11.957 -1.043 -4.580 1.00 90.38 428 GLU A C 1
ATOM 3048 O O . GLU A 1 428 ? 10.886 -1.601 -4.828 1.00 90.38 428 GLU A O 1
ATOM 3053 N N . LEU A 1 429 ? 12.953 -1.679 -3.950 1.00 87.38 429 LEU A N 1
ATOM 3054 C CA . LEU A 1 429 ? 12.888 -3.092 -3.558 1.00 87.38 429 LEU A CA 1
ATOM 3055 C C . LEU A 1 429 ? 11.760 -3.365 -2.553 1.00 87.38 429 LEU A C 1
ATOM 3057 O O . LEU A 1 429 ? 11.054 -4.373 -2.653 1.00 87.38 429 LEU A O 1
ATOM 3061 N N . LEU A 1 430 ? 11.575 -2.471 -1.578 1.00 91.75 430 LEU A N 1
ATOM 3062 C CA . LEU A 1 430 ? 10.519 -2.586 -0.575 1.00 91.75 430 LEU A CA 1
ATOM 3063 C C . LEU A 1 430 ? 9.123 -2.457 -1.193 1.00 91.75 430 LEU A C 1
ATOM 3065 O O . LEU A 1 430 ? 8.237 -3.240 -0.846 1.00 91.75 430 LEU A O 1
ATOM 3069 N N . LEU A 1 431 ? 8.927 -1.510 -2.113 1.00 94.31 431 LEU A N 1
ATOM 3070 C CA . LEU A 1 431 ? 7.655 -1.304 -2.807 1.00 94.31 431 LEU A CA 1
ATOM 3071 C C . LEU A 1 431 ? 7.344 -2.453 -3.775 1.00 94.31 431 LEU A C 1
ATOM 3073 O O . LEU A 1 431 ? 6.228 -2.971 -3.760 1.00 94.31 431 LEU A O 1
ATOM 3077 N N . GLY A 1 432 ? 8.335 -2.934 -4.531 1.00 91.00 432 GLY A N 1
ATOM 3078 C CA . GLY A 1 432 ? 8.190 -4.129 -5.368 1.00 91.00 432 GLY A CA 1
ATOM 3079 C C . GLY A 1 432 ? 7.789 -5.359 -4.547 1.00 91.00 432 GLY A C 1
ATOM 3080 O O . GLY A 1 432 ? 6.855 -6.086 -4.896 1.00 91.00 432 GLY A O 1
ATOM 3081 N N . ARG A 1 433 ? 8.414 -5.557 -3.377 1.00 90.81 433 ARG A N 1
ATOM 3082 C CA . ARG A 1 433 ? 8.031 -6.623 -2.436 1.00 90.81 433 ARG A CA 1
ATOM 3083 C C . ARG A 1 433 ? 6.627 -6.423 -1.862 1.00 90.81 433 ARG A C 1
ATOM 3085 O O . ARG A 1 433 ? 5.903 -7.405 -1.698 1.00 90.81 433 ARG A O 1
ATOM 3092 N N . ALA A 1 434 ? 6.238 -5.187 -1.553 1.00 93.94 434 ALA A N 1
ATOM 3093 C CA . ALA A 1 434 ? 4.897 -4.868 -1.075 1.00 93.94 434 ALA A CA 1
ATOM 3094 C C . ALA A 1 434 ? 3.834 -5.294 -2.102 1.00 93.94 434 ALA A C 1
ATOM 3096 O O . ALA A 1 434 ? 2.863 -5.958 -1.734 1.00 93.94 434 ALA A O 1
ATOM 3097 N N . LEU A 1 435 ? 4.058 -5.001 -3.384 1.00 94.19 435 LEU A N 1
ATOM 3098 C CA . LEU A 1 435 ? 3.159 -5.381 -4.478 1.00 94.19 435 LEU A CA 1
ATOM 3099 C C . LEU A 1 435 ? 3.165 -6.880 -4.770 1.00 94.19 435 LEU A C 1
ATOM 3101 O O . LEU A 1 435 ? 2.118 -7.440 -5.071 1.00 94.19 435 LEU A O 1
ATOM 3105 N N . LYS A 1 436 ? 4.306 -7.561 -4.611 1.00 90.69 436 LYS A N 1
ATOM 3106 C CA . LYS A 1 436 ? 4.347 -9.030 -4.678 1.00 90.69 436 LYS A CA 1
ATOM 3107 C C . LYS A 1 436 ? 3.461 -9.676 -3.610 1.00 90.69 436 LYS A C 1
ATOM 3109 O O . LYS A 1 436 ? 2.811 -10.682 -3.874 1.00 90.69 436 LYS A O 1
ATOM 3114 N N . ILE A 1 437 ? 3.474 -9.135 -2.390 1.00 92.75 437 ILE A N 1
ATOM 3115 C CA . ILE A 1 437 ? 2.651 -9.645 -1.285 1.00 92.75 437 ILE A CA 1
ATOM 3116 C C . ILE A 1 437 ? 1.174 -9.315 -1.510 1.00 92.75 437 ILE A C 1
ATOM 3118 O O . ILE A 1 437 ? 0.315 -10.150 -1.237 1.00 92.75 437 ILE A O 1
ATOM 3122 N N . ASP A 1 438 ? 0.887 -8.105 -1.981 1.00 95.31 438 ASP A N 1
ATOM 3123 C CA . ASP A 1 438 ? -0.470 -7.614 -2.182 1.00 95.31 438 ASP A CA 1
ATOM 3124 C C . ASP A 1 438 ? -0.549 -6.713 -3.420 1.00 95.31 438 ASP A C 1
ATOM 3126 O O . ASP A 1 438 ? -0.357 -5.496 -3.317 1.00 95.31 438 ASP A O 1
ATOM 3130 N N . PRO A 1 439 ? -0.880 -7.293 -4.587 1.00 92.00 439 PRO A N 1
ATOM 3131 C CA . PRO A 1 439 ? -1.100 -6.540 -5.820 1.00 92.00 439 PRO A CA 1
ATOM 3132 C C . PRO A 1 439 ? -2.236 -5.511 -5.712 1.00 92.00 439 PRO A C 1
ATOM 3134 O O . PRO A 1 439 ? -2.338 -4.610 -6.539 1.00 92.00 439 PRO A O 1
ATOM 3137 N N . GLY A 1 440 ? -3.112 -5.640 -4.705 1.00 92.19 440 GLY A N 1
ATOM 3138 C CA . GLY A 1 440 ? -4.195 -4.698 -4.435 1.00 92.19 440 GLY A CA 1
ATOM 3139 C C . GLY A 1 440 ? -3.747 -3.406 -3.748 1.00 92.19 440 GLY A C 1
ATOM 3140 O O . GLY A 1 440 ? -4.542 -2.471 -3.665 1.00 92.19 440 GLY A O 1
ATOM 3141 N N . ASN A 1 441 ? -2.500 -3.316 -3.269 1.00 95.69 441 ASN A N 1
ATOM 3142 C CA . ASN A 1 441 ? -1.984 -2.126 -2.596 1.00 95.69 441 ASN A CA 1
ATOM 3143 C C . ASN A 1 441 ? -1.624 -1.015 -3.599 1.00 95.69 441 ASN A C 1
ATOM 3145 O O . ASN A 1 441 ? -0.463 -0.816 -3.961 1.00 95.69 441 ASN A O 1
ATOM 3149 N N . ARG A 1 442 ? -2.629 -0.244 -4.024 1.00 94.56 442 ARG A N 1
ATOM 3150 C CA . ARG A 1 442 ? -2.452 0.813 -5.035 1.00 94.56 442 ARG A CA 1
ATOM 3151 C C . ARG A 1 442 ? -1.608 1.987 -4.552 1.00 94.56 442 ARG A C 1
ATOM 3153 O O . ARG A 1 442 ? -1.00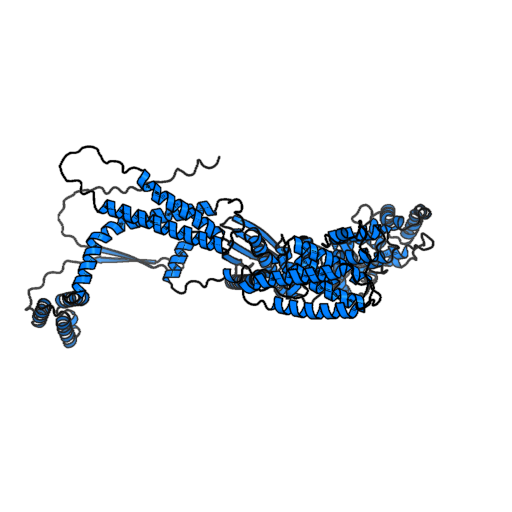8 2.675 -5.370 1.00 94.56 442 ARG A O 1
ATOM 3160 N N . ALA A 1 443 ? -1.543 2.226 -3.242 1.00 95.19 443 ALA A N 1
ATOM 3161 C CA . ALA A 1 443 ? -0.655 3.241 -2.683 1.00 95.19 443 ALA A CA 1
ATOM 3162 C C . ALA A 1 443 ? 0.821 2.870 -2.911 1.00 95.19 443 ALA A C 1
ATOM 3164 O O . ALA A 1 443 ? 1.622 3.736 -3.262 1.00 95.19 443 ALA A O 1
ATOM 3165 N N . ALA A 1 444 ? 1.166 1.583 -2.765 1.00 96.25 444 ALA A N 1
ATOM 3166 C CA . ALA A 1 444 ? 2.500 1.077 -3.082 1.00 96.25 444 ALA A CA 1
ATOM 3167 C C . ALA A 1 444 ? 2.797 1.140 -4.584 1.00 96.25 444 ALA A C 1
ATOM 3169 O O . ALA A 1 444 ? 3.901 1.528 -4.954 1.00 96.25 444 ALA A O 1
ATOM 3170 N N . ASP A 1 445 ? 1.815 0.817 -5.431 1.00 94.69 445 ASP A N 1
ATOM 3171 C CA . ASP A 1 445 ? 1.958 0.887 -6.890 1.00 94.69 445 ASP A CA 1
ATOM 3172 C C . ASP A 1 445 ? 2.245 2.321 -7.340 1.00 94.69 445 ASP A C 1
ATOM 3174 O O . ASP A 1 445 ? 3.292 2.591 -7.916 1.00 94.69 445 ASP A O 1
ATOM 3178 N N . VAL A 1 446 ? 1.399 3.281 -6.956 1.00 95.50 446 VAL A N 1
ATOM 3179 C CA . VAL A 1 446 ? 1.597 4.701 -7.290 1.00 95.50 446 VAL A CA 1
ATOM 3180 C C . VAL A 1 446 ? 2.954 5.219 -6.804 1.00 95.50 446 VAL A C 1
ATOM 3182 O O . VAL A 1 446 ? 3.631 5.938 -7.542 1.00 95.50 446 VAL A O 1
ATOM 3185 N N . ALA A 1 447 ? 3.374 4.849 -5.590 1.00 96.38 447 ALA A N 1
ATOM 3186 C CA . ALA A 1 447 ? 4.685 5.225 -5.068 1.00 96.38 447 ALA A CA 1
ATOM 3187 C C . ALA A 1 447 ? 5.834 4.604 -5.881 1.00 96.38 447 ALA A C 1
ATOM 3189 O O . ALA A 1 447 ? 6.807 5.299 -6.173 1.00 96.38 447 ALA A O 1
ATOM 3190 N N . LEU A 1 448 ? 5.715 3.334 -6.285 1.00 95.75 448 LEU A N 1
ATOM 3191 C CA . LEU A 1 448 ? 6.718 2.655 -7.103 1.00 95.75 448 LEU A CA 1
ATOM 3192 C C . LEU A 1 448 ? 6.821 3.284 -8.493 1.00 95.75 448 LEU A C 1
ATOM 3194 O O . LEU A 1 448 ? 7.918 3.629 -8.923 1.00 95.75 448 LEU A O 1
ATOM 3198 N N . GLN A 1 449 ? 5.690 3.488 -9.172 1.00 94.19 449 GLN A N 1
ATOM 3199 C CA . GLN A 1 449 ? 5.658 4.114 -10.496 1.00 94.19 449 GLN A CA 1
ATOM 3200 C C . GLN A 1 449 ? 6.274 5.517 -10.462 1.00 94.19 449 GLN A C 1
ATOM 3202 O O . GLN A 1 449 ? 7.040 5.891 -11.348 1.00 94.19 449 GLN A O 1
ATOM 3207 N N . ASN A 1 450 ? 5.981 6.295 -9.417 1.00 95.31 450 ASN A N 1
ATOM 3208 C CA . ASN A 1 450 ? 6.596 7.605 -9.236 1.00 95.31 450 ASN A CA 1
ATOM 3209 C C . ASN A 1 450 ? 8.111 7.500 -9.059 1.00 95.31 450 ASN A C 1
ATOM 3211 O O . ASN A 1 450 ? 8.841 8.198 -9.752 1.00 95.31 450 ASN A O 1
ATOM 3215 N N . LEU A 1 451 ? 8.598 6.591 -8.215 1.00 94.94 451 LEU A N 1
ATOM 3216 C CA . LEU A 1 451 ? 10.034 6.396 -8.023 1.00 94.94 451 LEU A CA 1
ATOM 3217 C C . LEU A 1 451 ? 10.747 6.007 -9.330 1.00 94.94 451 LEU A C 1
ATOM 3219 O O . LEU A 1 451 ? 11.819 6.535 -9.619 1.00 94.94 451 LEU A O 1
ATOM 3223 N N . LEU A 1 452 ? 10.134 5.135 -10.136 1.00 91.25 452 LEU A N 1
ATOM 3224 C CA . LEU A 1 452 ? 10.713 4.624 -11.382 1.00 91.25 452 LEU A CA 1
ATOM 3225 C C . LEU A 1 452 ? 10.706 5.639 -12.536 1.00 91.25 452 LEU A C 1
ATOM 3227 O O . LEU A 1 452 ? 11.641 5.641 -13.337 1.00 91.25 452 LEU A O 1
ATOM 3231 N N . HIS A 1 453 ? 9.664 6.472 -12.640 1.00 93.69 453 HIS A N 1
ATOM 3232 C CA . HIS A 1 453 ? 9.386 7.240 -13.863 1.00 93.69 453 HIS A CA 1
ATOM 3233 C C . HIS A 1 453 ? 9.343 8.760 -13.669 1.00 93.69 453 HIS A C 1
ATOM 3235 O O . HIS A 1 453 ? 9.435 9.508 -14.642 1.00 93.69 453 HIS A O 1
ATOM 3241 N N . ARG A 1 454 ? 9.256 9.273 -12.433 1.00 92.69 454 ARG A N 1
ATOM 3242 C CA . ARG A 1 454 ? 9.137 10.723 -12.173 1.00 92.69 454 ARG A CA 1
ATOM 3243 C C . ARG A 1 454 ? 10.315 11.541 -12.705 1.00 92.69 454 ARG A C 1
ATOM 3245 O O . ARG A 1 454 ? 10.128 12.713 -13.046 1.00 92.69 454 ARG A O 1
ATOM 3252 N N . GLY A 1 455 ? 11.501 10.934 -12.725 1.00 89.56 455 GLY A N 1
ATOM 3253 C CA . GLY A 1 455 ? 12.750 11.516 -13.218 1.00 89.56 455 GLY A CA 1
ATOM 3254 C C . GLY A 1 455 ? 13.092 11.157 -14.665 1.00 89.56 455 GLY A C 1
ATOM 3255 O O . GLY A 1 455 ? 14.204 11.454 -15.095 1.00 89.56 455 GLY A O 1
ATOM 3256 N N . ALA A 1 456 ? 12.188 10.504 -15.403 1.00 90.50 456 ALA A N 1
ATOM 3257 C CA . ALA A 1 456 ? 12.425 10.167 -16.800 1.00 90.50 456 ALA A CA 1
ATOM 3258 C C . ALA A 1 456 ? 12.597 11.433 -17.657 1.00 90.50 456 ALA A C 1
ATOM 3260 O O . ALA A 1 456 ? 11.920 12.442 -17.453 1.00 90.50 456 ALA A O 1
ATOM 3261 N N . THR A 1 457 ? 13.513 11.362 -18.621 1.00 91.38 457 THR A N 1
ATOM 3262 C CA . THR A 1 457 ? 13.768 12.416 -19.619 1.00 91.38 457 THR A CA 1
ATOM 3263 C C . THR A 1 457 ? 13.397 11.978 -21.030 1.00 91.38 457 THR A C 1
ATOM 3265 O O . THR A 1 457 ? 13.406 12.795 -21.944 1.00 91.38 457 THR A O 1
ATOM 3268 N N . ASP A 1 458 ? 13.125 10.688 -21.226 1.00 90.38 458 ASP A N 1
ATOM 3269 C CA . ASP A 1 458 ? 12.678 10.159 -22.506 1.00 90.38 458 ASP A CA 1
ATOM 3270 C C . ASP A 1 458 ? 11.189 10.456 -22.708 1.00 90.38 458 ASP A C 1
ATOM 3272 O O . ASP A 1 458 ? 10.352 10.157 -21.853 1.00 90.38 458 ASP A O 1
ATOM 3276 N N . ALA A 1 459 ? 10.853 11.053 -23.850 1.00 92.69 459 ALA A N 1
ATOM 3277 C CA . ALA A 1 459 ? 9.489 11.477 -24.137 1.00 92.69 459 ALA A CA 1
ATOM 3278 C C . ALA A 1 459 ? 8.530 10.286 -24.292 1.00 92.69 459 ALA A C 1
ATOM 3280 O O . ALA A 1 459 ? 7.359 10.399 -23.934 1.00 92.69 459 ALA A O 1
ATOM 3281 N N . ALA A 1 460 ? 8.999 9.142 -24.802 1.00 88.75 460 ALA A N 1
ATOM 3282 C CA . ALA A 1 460 ? 8.152 7.960 -24.937 1.00 88.75 460 ALA A CA 1
ATOM 3283 C C . ALA A 1 460 ? 7.819 7.354 -23.563 1.00 88.75 460 ALA A C 1
ATOM 3285 O O . ALA A 1 460 ? 6.650 7.084 -23.286 1.00 88.75 460 ALA A O 1
ATOM 3286 N N . GLU A 1 461 ? 8.808 7.245 -22.673 1.00 88.69 461 GLU A N 1
ATOM 3287 C CA . GLU A 1 461 ? 8.597 6.834 -21.281 1.00 88.69 461 GLU A CA 1
ATOM 3288 C C . GLU A 1 461 ? 7.634 7.777 -20.536 1.00 88.69 461 GLU A C 1
ATOM 3290 O O . GLU A 1 461 ? 6.715 7.315 -19.858 1.00 88.69 461 GLU A O 1
ATOM 3295 N N . LEU A 1 462 ? 7.793 9.097 -20.689 1.00 93.88 462 LEU A N 1
ATOM 3296 C CA . LEU A 1 462 ? 6.909 10.083 -20.058 1.00 93.88 462 LEU A CA 1
ATOM 3297 C C . LEU A 1 462 ? 5.466 10.010 -20.585 1.00 93.88 462 LEU A C 1
ATOM 3299 O O . LEU A 1 462 ? 4.537 10.183 -19.794 1.00 93.88 462 LEU A O 1
ATOM 3303 N N . ARG A 1 463 ? 5.250 9.712 -21.877 1.00 92.94 463 ARG A N 1
ATOM 3304 C CA . ARG A 1 463 ? 3.904 9.459 -22.433 1.00 92.94 463 ARG A CA 1
ATOM 3305 C C . ARG A 1 463 ? 3.272 8.205 -21.838 1.00 92.94 463 ARG A C 1
ATOM 3307 O O . ARG A 1 463 ? 2.156 8.279 -21.336 1.00 92.94 463 ARG A O 1
ATOM 3314 N N . ALA A 1 464 ? 4.002 7.089 -21.804 1.00 90.19 464 ALA A N 1
ATOM 3315 C CA . ALA A 1 464 ? 3.502 5.856 -21.196 1.00 90.19 464 ALA A CA 1
ATOM 3316 C C . ALA A 1 464 ? 3.175 6.055 -19.704 1.00 90.19 464 ALA A C 1
ATOM 3318 O O . ALA A 1 464 ? 2.146 5.586 -19.210 1.00 90.19 464 ALA A O 1
ATOM 3319 N N . TYR A 1 465 ? 4.003 6.825 -18.989 1.00 94.31 465 TYR A N 1
ATOM 3320 C CA . TYR A 1 465 ? 3.744 7.151 -17.592 1.00 94.31 465 TYR A CA 1
ATOM 3321 C C . TYR A 1 465 ? 2.513 8.052 -17.416 1.00 94.31 465 TYR A C 1
ATOM 3323 O O . TYR A 1 465 ? 1.676 7.780 -16.555 1.00 94.31 465 TYR A O 1
ATOM 3331 N N . ARG A 1 466 ? 2.355 9.085 -18.253 1.00 94.94 466 ARG A N 1
ATOM 3332 C CA . ARG A 1 466 ? 1.153 9.934 -18.307 1.00 94.94 466 ARG A CA 1
ATOM 3333 C C . ARG A 1 466 ? -0.112 9.090 -18.491 1.00 94.94 466 ARG A C 1
ATOM 3335 O O . ARG A 1 466 ? -1.054 9.240 -17.714 1.00 94.94 466 ARG A O 1
ATOM 3342 N N . ASP A 1 467 ? -0.122 8.199 -19.477 1.00 91.75 467 ASP A N 1
ATOM 3343 C CA . ASP A 1 467 ? -1.292 7.381 -19.818 1.00 91.75 467 ASP A CA 1
ATOM 3344 C C . ASP A 1 467 ? -1.628 6.390 -18.691 1.00 91.75 467 ASP A C 1
ATOM 3346 O O . ASP A 1 467 ? -2.789 6.224 -18.303 1.00 91.75 467 ASP A O 1
ATOM 3350 N N . SER A 1 468 ? -0.596 5.807 -18.073 1.00 91.50 468 SER A N 1
ATOM 3351 C CA . SER A 1 468 ? -0.722 4.974 -16.875 1.00 91.50 468 SER A CA 1
ATOM 3352 C C . SER A 1 468 ? -1.338 5.729 -15.686 1.00 91.50 468 SER A C 1
ATOM 3354 O O . SER A 1 468 ? -2.242 5.213 -15.014 1.00 91.50 468 SER A O 1
ATOM 3356 N N . LEU A 1 469 ? -0.900 6.969 -15.429 1.00 94.62 469 LEU A N 1
ATOM 3357 C CA . LEU A 1 469 ? -1.450 7.819 -14.368 1.00 94.62 469 LEU A CA 1
ATOM 3358 C C . LEU A 1 469 ? -2.915 8.174 -14.639 1.00 94.62 469 LEU A C 1
ATOM 3360 O O . LEU A 1 469 ? -3.732 8.090 -13.724 1.00 94.62 469 LEU A O 1
ATOM 3364 N N . ALA A 1 470 ? -3.262 8.508 -15.883 1.00 93.56 470 ALA A N 1
ATOM 3365 C CA . ALA A 1 470 ? -4.633 8.800 -16.293 1.00 93.56 470 ALA A CA 1
ATOM 3366 C C . ALA A 1 470 ? -5.569 7.606 -16.026 1.00 93.56 470 ALA A C 1
ATOM 3368 O O . ALA A 1 470 ? -6.572 7.739 -15.317 1.00 93.56 470 ALA A O 1
ATOM 3369 N N . ALA A 1 471 ? -5.184 6.409 -16.484 1.00 91.19 471 ALA A N 1
ATOM 3370 C CA . ALA A 1 471 ? -5.937 5.179 -16.240 1.00 91.19 471 ALA A CA 1
ATOM 3371 C C . ALA A 1 471 ? -6.039 4.839 -14.740 1.00 91.19 471 ALA A C 1
ATOM 3373 O O . ALA A 1 471 ? -7.066 4.349 -14.261 1.00 91.19 471 ALA A O 1
ATOM 3374 N N . THR A 1 472 ? -4.981 5.107 -13.972 1.00 92.75 472 THR A N 1
ATOM 3375 C CA . THR A 1 472 ? -4.956 4.874 -12.523 1.00 92.75 472 THR A CA 1
ATOM 3376 C C . THR A 1 472 ? -5.864 5.847 -11.772 1.00 92.75 472 THR A C 1
ATOM 3378 O O . THR A 1 472 ? -6.580 5.424 -10.861 1.00 92.75 472 THR A O 1
ATOM 3381 N N . ALA A 1 473 ? -5.895 7.122 -12.164 1.00 94.38 473 ALA A N 1
ATOM 3382 C CA . ALA A 1 473 ? -6.772 8.127 -11.572 1.00 94.38 473 ALA A CA 1
ATOM 3383 C C 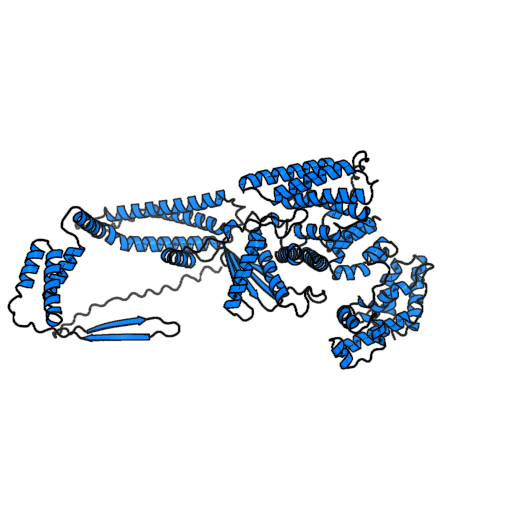. ALA A 1 473 ? -8.254 7.781 -11.773 1.00 94.38 473 ALA A C 1
ATOM 3385 O O . ALA A 1 473 ? -9.028 7.865 -10.815 1.00 94.38 473 ALA A O 1
ATOM 3386 N N . ASP A 1 474 ? -8.639 7.335 -12.974 1.00 92.81 474 ASP A N 1
ATOM 3387 C CA . ASP A 1 474 ? -10.018 6.924 -13.265 1.00 92.81 474 ASP A CA 1
ATOM 3388 C C . ASP A 1 474 ? -10.462 5.768 -12.361 1.00 92.81 474 ASP A C 1
ATOM 3390 O O . ASP A 1 474 ? -11.481 5.882 -11.676 1.00 92.81 474 ASP A O 1
ATOM 3394 N N . ARG A 1 475 ? -9.645 4.712 -12.248 1.00 91.25 475 ARG A N 1
ATOM 3395 C CA . ARG A 1 475 ? -9.937 3.562 -11.374 1.00 91.25 475 ARG A CA 1
ATOM 3396 C C . ARG A 1 475 ? -10.022 3.944 -9.901 1.00 91.25 475 ARG A C 1
ATOM 3398 O O . ARG A 1 475 ? -10.922 3.510 -9.191 1.00 91.25 475 ARG A O 1
ATOM 3405 N N . LEU A 1 476 ? -9.072 4.741 -9.409 1.00 93.25 476 LEU A N 1
ATOM 3406 C CA . LEU A 1 476 ? -9.077 5.176 -8.010 1.00 93.25 476 LEU A CA 1
ATOM 3407 C C . LEU A 1 476 ? -10.325 5.995 -7.682 1.00 93.25 476 LEU A C 1
ATOM 3409 O O . LEU A 1 476 ? -10.874 5.851 -6.592 1.00 93.25 476 LEU A O 1
ATOM 3413 N N . ARG A 1 477 ? -10.790 6.824 -8.618 1.00 92.50 477 ARG A N 1
ATOM 3414 C CA . ARG A 1 477 ? -12.024 7.592 -8.463 1.00 92.50 477 ARG A CA 1
ATOM 3415 C C . ARG A 1 477 ? -13.254 6.686 -8.436 1.00 92.50 477 ARG A C 1
ATOM 3417 O O . ARG A 1 477 ? -14.099 6.868 -7.563 1.00 92.50 477 ARG A O 1
ATOM 3424 N N . GLU A 1 478 ? -13.341 5.714 -9.342 1.00 91.25 478 GLU A N 1
ATOM 3425 C CA . GLU A 1 478 ? -14.431 4.726 -9.380 1.00 91.25 478 GLU A CA 1
ATOM 3426 C C . GLU A 1 478 ? -14.523 3.913 -8.082 1.00 91.25 478 GLU A C 1
ATOM 3428 O O . GLU A 1 478 ? -15.618 3.694 -7.564 1.00 91.25 478 GLU A O 1
ATOM 3433 N N . ASP A 1 479 ? -13.376 3.555 -7.504 1.00 90.06 479 ASP A N 1
ATOM 3434 C CA . ASP A 1 479 ? -13.295 2.809 -6.244 1.00 90.06 479 ASP A CA 1
ATOM 3435 C C . ASP A 1 479 ? -13.428 3.689 -4.983 1.00 90.06 479 ASP A C 1
ATOM 3437 O O . ASP A 1 479 ? -13.433 3.182 -3.858 1.00 90.06 479 ASP A O 1
ATOM 3441 N N . GLY A 1 480 ? -13.567 5.011 -5.140 1.00 90.50 480 GLY A N 1
ATOM 3442 C CA . GLY A 1 480 ? -13.765 5.955 -4.035 1.00 90.50 480 GLY A CA 1
ATOM 3443 C C . GLY A 1 480 ? -12.492 6.333 -3.264 1.00 90.50 480 GLY A C 1
ATOM 3444 O O . GLY A 1 480 ? -12.576 6.835 -2.143 1.00 90.50 480 GLY A O 1
ATOM 3445 N N . HIS A 1 481 ? -11.307 6.130 -3.840 1.00 91.88 481 HIS A N 1
ATOM 3446 C CA . HIS A 1 481 ? -10.011 6.507 -3.264 1.00 91.88 481 HIS A CA 1
ATOM 3447 C C . HIS A 1 481 ? -9.625 7.955 -3.617 1.00 91.88 481 HIS A C 1
ATOM 3449 O O . HIS A 1 481 ? -8.591 8.214 -4.237 1.00 91.88 481 HIS A O 1
ATOM 3455 N N . THR A 1 482 ? -10.461 8.915 -3.205 1.00 91.81 482 THR A N 1
ATOM 3456 C CA . THR A 1 482 ? -10.391 10.338 -3.595 1.00 91.81 482 THR A CA 1
ATOM 3457 C C . THR A 1 482 ? -9.012 10.975 -3.389 1.00 91.81 482 THR A C 1
ATOM 3459 O O . THR A 1 482 ? -8.501 11.620 -4.302 1.00 91.81 482 THR A O 1
ATOM 3462 N N . LEU A 1 483 ? -8.384 10.794 -2.220 1.00 92.19 483 LEU A N 1
ATOM 3463 C CA . LEU A 1 483 ? -7.093 11.431 -1.917 1.00 92.19 483 LEU A CA 1
ATOM 3464 C C . LEU A 1 483 ? -5.951 10.874 -2.770 1.00 92.19 483 LEU A C 1
ATOM 3466 O O . LEU A 1 483 ? -5.145 11.639 -3.292 1.00 92.19 483 LEU A O 1
ATOM 3470 N N . LEU A 1 484 ? -5.890 9.552 -2.960 1.00 94.75 484 LEU A N 1
ATOM 3471 C CA . LEU A 1 484 ? -4.862 8.965 -3.818 1.00 94.75 484 LEU A CA 1
ATOM 3472 C C . LEU A 1 484 ? -5.080 9.367 -5.284 1.00 94.75 484 LEU A C 1
ATOM 3474 O O . LEU A 1 484 ? -4.110 9.696 -5.961 1.00 94.75 484 LEU A O 1
ATOM 3478 N N . ALA A 1 485 ? -6.335 9.436 -5.746 1.00 95.88 485 ALA A N 1
ATOM 3479 C CA . ALA A 1 485 ? -6.662 9.933 -7.082 1.00 95.88 485 ALA A CA 1
ATOM 3480 C C . ALA A 1 485 ? -6.168 11.376 -7.295 1.00 95.88 485 ALA A C 1
ATOM 3482 O O . ALA A 1 485 ? -5.589 11.670 -8.336 1.00 95.88 485 ALA A O 1
ATOM 3483 N N . GLN A 1 486 ? -6.309 12.264 -6.301 1.00 95.69 486 GLN A N 1
ATOM 3484 C CA . GLN A 1 486 ? -5.772 13.632 -6.383 1.00 95.69 486 GLN A CA 1
ATOM 3485 C C . GLN A 1 486 ? -4.258 13.654 -6.561 1.00 95.69 486 GLN A C 1
ATOM 3487 O O . GLN A 1 486 ? -3.758 14.389 -7.407 1.00 95.69 486 GLN A O 1
ATOM 3492 N N . ARG A 1 487 ? -3.523 12.840 -5.796 1.00 96.06 487 ARG A N 1
ATOM 3493 C CA . ARG A 1 487 ? -2.060 12.773 -5.911 1.00 96.06 487 ARG A CA 1
ATOM 3494 C C . ARG A 1 487 ? -1.6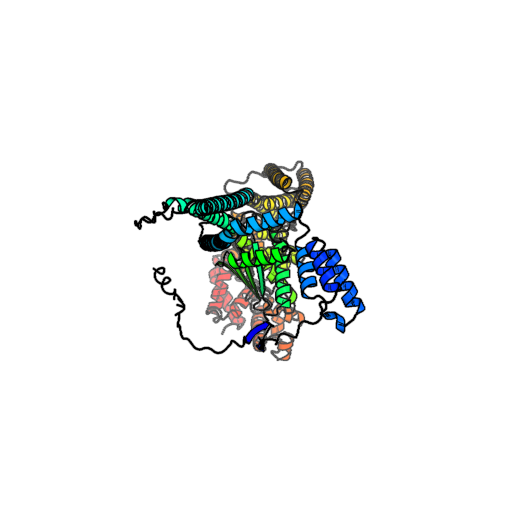17 12.265 -7.277 1.00 96.06 487 ARG A C 1
ATOM 3496 O O . ARG A 1 487 ? -0.736 12.857 -7.893 1.00 96.06 487 ARG A O 1
ATOM 3503 N N . VAL A 1 488 ? -2.280 11.223 -7.780 1.00 96.81 488 VAL A N 1
ATOM 3504 C CA . VAL A 1 488 ? -2.051 10.703 -9.135 1.00 96.81 488 VAL A CA 1
ATOM 3505 C C . VAL A 1 488 ? -2.305 11.792 -10.180 1.00 96.81 488 VAL A C 1
ATOM 3507 O O . VAL A 1 488 ? -1.482 11.968 -11.073 1.00 96.81 488 VAL A O 1
ATOM 3510 N N . MET A 1 489 ? -3.371 12.584 -10.031 1.00 97.62 489 MET A N 1
ATOM 3511 C CA . MET A 1 489 ? -3.670 13.705 -10.929 1.00 97.62 489 MET A CA 1
ATOM 3512 C C . MET A 1 489 ? -2.640 14.836 -10.835 1.00 97.62 489 MET A C 1
ATOM 3514 O O . MET A 1 489 ? -2.243 15.382 -11.860 1.00 97.62 489 MET A O 1
ATOM 3518 N N . ILE A 1 490 ? -2.150 15.180 -9.640 1.00 97.56 490 ILE A N 1
ATOM 3519 C CA . ILE A 1 490 ? -1.044 16.141 -9.507 1.00 97.56 490 ILE A CA 1
ATOM 3520 C C . ILE A 1 490 ? 0.189 15.639 -10.261 1.00 97.56 490 ILE A C 1
ATOM 3522 O O . ILE A 1 490 ? 0.785 16.395 -11.030 1.00 97.56 490 ILE A O 1
ATOM 3526 N N . THR A 1 491 ? 0.560 14.374 -10.062 1.00 97.50 491 THR A N 1
ATOM 3527 C CA . THR A 1 491 ? 1.697 13.771 -10.759 1.00 97.50 491 THR A CA 1
ATOM 3528 C C . THR A 1 491 ? 1.465 13.757 -12.269 1.00 97.50 491 THR A C 1
ATOM 3530 O O . THR A 1 491 ? 2.385 14.079 -13.011 1.00 97.50 491 THR A O 1
ATOM 3533 N N . TYR A 1 492 ? 0.239 13.494 -12.732 1.00 97.62 492 TYR A N 1
ATOM 3534 C CA . TYR A 1 492 ? -0.136 13.568 -14.148 1.00 97.62 492 TYR A CA 1
ATOM 3535 C C . TYR A 1 492 ? 0.172 14.949 -14.747 1.00 97.62 492 TYR A C 1
ATOM 3537 O O . TYR A 1 492 ? 0.898 15.038 -15.736 1.00 97.62 492 TYR A O 1
ATOM 3545 N N . PHE A 1 493 ? -0.284 16.041 -14.120 1.00 98.00 493 PHE A N 1
ATOM 3546 C CA . PHE A 1 493 ? 0.009 17.393 -14.617 1.00 98.00 493 PHE A CA 1
ATOM 3547 C C . PHE A 1 493 ? 1.503 17.732 -14.553 1.00 98.00 493 PHE A C 1
ATOM 3549 O O . PHE A 1 493 ? 2.023 18.387 -15.452 1.00 98.00 493 PHE A O 1
ATOM 3556 N N . ALA A 1 494 ? 2.220 17.261 -13.528 1.00 97.56 494 ALA A N 1
ATOM 3557 C CA . ALA A 1 494 ? 3.669 17.433 -13.449 1.00 97.56 494 ALA A CA 1
ATOM 3558 C C . ALA A 1 494 ? 4.406 16.693 -14.581 1.00 97.56 494 ALA A C 1
ATOM 3560 O O . ALA A 1 494 ? 5.367 17.222 -15.140 1.00 97.56 494 ALA A O 1
ATOM 3561 N N . VAL A 1 495 ? 3.943 15.494 -14.945 1.00 97.31 495 VAL A N 1
ATOM 3562 C CA . VAL A 1 495 ? 4.485 14.716 -16.065 1.00 97.31 495 VAL A CA 1
ATOM 3563 C C . VAL A 1 495 ? 4.206 15.403 -17.401 1.00 97.31 495 VAL A C 1
ATOM 3565 O O . VAL A 1 495 ? 5.089 15.396 -18.246 1.00 97.31 495 VAL A O 1
ATOM 3568 N N . LEU A 1 496 ? 3.058 16.066 -17.589 1.00 97.38 496 LEU A N 1
ATOM 3569 C CA . LEU A 1 496 ? 2.779 16.825 -18.819 1.00 97.38 496 LEU A CA 1
ATOM 3570 C C . LEU A 1 496 ? 3.766 17.966 -19.067 1.00 97.38 496 LEU A C 1
ATOM 3572 O O . LEU A 1 496 ? 4.195 18.154 -20.206 1.00 97.38 496 LEU A O 1
ATOM 3576 N N . VAL A 1 497 ? 4.136 18.699 -18.011 1.00 96.94 497 VAL A N 1
ATOM 3577 C CA . VAL A 1 497 ? 5.156 19.757 -18.090 1.00 96.94 497 VAL A CA 1
ATOM 3578 C C . VAL A 1 497 ? 6.510 19.153 -18.464 1.00 96.94 497 VAL A C 1
ATOM 3580 O O . VAL A 1 497 ? 7.170 19.623 -19.386 1.00 96.94 497 VAL A O 1
ATOM 3583 N N . ASN A 1 498 ? 6.903 18.064 -17.797 1.00 96.44 498 ASN A N 1
ATOM 3584 C CA . ASN A 1 498 ? 8.151 17.363 -18.099 1.00 96.44 498 ASN A CA 1
ATOM 3585 C C . ASN A 1 498 ? 8.178 16.790 -19.525 1.00 96.44 498 ASN A C 1
ATOM 3587 O O . ASN A 1 498 ? 9.214 16.831 -20.181 1.00 96.44 498 ASN A O 1
ATOM 3591 N N . LEU A 1 499 ? 7.052 16.257 -19.999 1.00 96.12 499 LEU A N 1
ATOM 3592 C CA . LEU A 1 499 ? 6.909 15.690 -21.335 1.00 96.12 499 LEU A CA 1
ATOM 3593 C C . LEU A 1 499 ? 7.083 16.762 -22.409 1.00 96.12 499 LEU A C 1
ATOM 3595 O O . LEU A 1 499 ? 7.836 16.542 -23.353 1.00 96.12 499 LEU A O 1
ATOM 3599 N N . HIS A 1 500 ? 6.456 17.927 -22.237 1.00 96.00 500 HIS A N 1
ATOM 3600 C CA . HIS A 1 500 ? 6.645 19.044 -23.160 1.00 96.00 500 HIS A CA 1
ATOM 3601 C C . HIS A 1 500 ? 8.096 19.544 -23.148 1.00 96.00 500 HIS A C 1
ATOM 3603 O O . HIS A 1 500 ? 8.684 19.774 -24.200 1.00 96.00 500 HIS A O 1
ATOM 3609 N N . ALA A 1 501 ? 8.722 19.626 -21.969 1.00 95.12 501 ALA A N 1
ATOM 3610 C CA . ALA A 1 501 ? 10.131 19.998 -21.858 1.00 95.12 501 ALA A CA 1
ATOM 3611 C C . ALA A 1 501 ? 11.077 18.989 -22.544 1.00 95.12 501 ALA A C 1
ATOM 3613 O O . ALA A 1 501 ? 12.109 19.385 -23.084 1.00 95.12 501 ALA A O 1
ATOM 3614 N N . ALA A 1 502 ? 10.739 17.696 -22.527 1.00 94.38 502 ALA A N 1
ATOM 3615 C CA . ALA A 1 502 ? 11.500 16.645 -23.202 1.00 94.38 502 ALA A CA 1
ATOM 3616 C C . ALA A 1 502 ? 11.254 16.602 -24.722 1.00 94.38 502 ALA A C 1
ATOM 3618 O O . ALA A 1 502 ? 12.161 16.258 -25.480 1.00 94.38 502 ALA A O 1
ATOM 3619 N N . ALA A 1 503 ? 10.041 16.939 -25.167 1.00 95.31 503 ALA A N 1
ATOM 3620 C CA . ALA A 1 503 ? 9.630 16.954 -26.567 1.00 95.31 503 ALA A CA 1
ATOM 3621 C C . ALA A 1 503 ? 8.543 18.017 -26.795 1.00 95.31 503 ALA A C 1
ATOM 3623 O O . ALA A 1 503 ? 7.349 17.746 -26.637 1.00 95.31 503 ALA A O 1
ATOM 3624 N N . SER A 1 504 ? 8.964 19.225 -27.178 1.00 92.94 504 SER A N 1
ATOM 3625 C CA . SER A 1 504 ? 8.087 20.398 -27.322 1.00 92.94 504 SER A CA 1
ATOM 3626 C C . SER A 1 504 ? 7.106 20.310 -28.494 1.00 92.94 504 SER A C 1
ATOM 3628 O O . SER A 1 504 ? 6.148 21.074 -28.567 1.00 92.94 504 SER A O 1
ATOM 3630 N N . ASP A 1 505 ? 7.314 19.365 -29.408 1.00 91.31 505 ASP A N 1
ATOM 3631 C CA . ASP A 1 505 ? 6.399 19.025 -30.497 1.00 91.31 505 ASP A CA 1
ATOM 3632 C C . ASP A 1 505 ? 5.301 18.032 -30.077 1.00 91.31 505 ASP A C 1
ATOM 3634 O O . ASP A 1 505 ? 4.424 17.706 -30.880 1.00 91.31 505 ASP A O 1
ATOM 3638 N N . THR A 1 506 ? 5.323 17.548 -28.829 1.00 92.31 506 THR A N 1
ATOM 3639 C CA . THR A 1 506 ? 4.308 16.620 -28.323 1.00 92.31 506 THR A CA 1
ATOM 3640 C C . THR A 1 506 ? 2.939 17.287 -28.308 1.00 92.31 506 THR A C 1
ATOM 3642 O O . THR A 1 506 ? 2.752 18.343 -27.707 1.00 92.31 506 THR A O 1
ATOM 3645 N N . LEU A 1 507 ? 1.972 16.634 -28.951 1.00 93.81 507 LEU A N 1
ATOM 3646 C CA . LEU A 1 507 ? 0.591 17.094 -29.023 1.00 93.81 507 LEU A CA 1
ATOM 3647 C C . LEU A 1 507 ? -0.062 17.154 -27.634 1.00 93.81 507 LEU A C 1
ATOM 3649 O O . LEU A 1 507 ? 0.281 16.419 -26.706 1.00 93.81 507 LEU A O 1
ATOM 3653 N N . ARG A 1 508 ? -1.043 18.040 -27.501 1.00 93.69 508 ARG A N 1
ATOM 3654 C CA . ARG A 1 508 ? -1.854 18.198 -26.298 1.00 93.69 508 ARG A CA 1
ATOM 3655 C C . ARG A 1 508 ? -2.742 16.962 -26.093 1.00 93.69 508 ARG A C 1
ATOM 3657 O O . ARG A 1 508 ? -3.468 16.616 -27.022 1.00 93.69 508 ARG A O 1
ATOM 3664 N N . PRO A 1 509 ? -2.783 16.346 -24.897 1.00 94.06 509 PRO A N 1
ATOM 3665 C CA . PRO A 1 509 ? -3.684 15.224 -24.639 1.00 94.06 509 PRO A CA 1
ATOM 3666 C C . PRO A 1 509 ? -5.150 15.606 -24.870 1.00 94.06 509 PRO A C 1
ATOM 3668 O O . PRO A 1 509 ? -5.615 16.628 -24.353 1.00 94.06 509 PRO A O 1
ATOM 3671 N N . HIS A 1 510 ? -5.882 14.763 -25.598 1.00 92.69 510 HIS A N 1
ATOM 3672 C CA . HIS A 1 510 ? -7.295 14.988 -25.933 1.00 92.69 510 HIS A CA 1
ATOM 3673 C C . HIS A 1 510 ? -8.219 15.019 -24.701 1.00 92.69 510 HIS A C 1
ATOM 3675 O O . HIS A 1 510 ? -9.277 15.646 -24.691 1.00 92.69 510 HIS A O 1
ATOM 3681 N N . ASP A 1 511 ? -7.829 14.343 -23.620 1.00 92.12 511 ASP A N 1
ATOM 3682 C CA . ASP A 1 511 ? -8.605 14.258 -22.385 1.00 92.12 511 ASP A CA 1
ATOM 3683 C C . ASP A 1 511 ? -8.254 15.367 -21.375 1.00 92.12 511 ASP A C 1
ATOM 3685 O O . ASP A 1 511 ? -8.841 15.424 -20.292 1.00 92.12 511 ASP A O 1
ATOM 3689 N N . LEU A 1 512 ? -7.351 16.302 -21.705 1.00 95.38 512 LEU A N 1
ATOM 3690 C CA . LEU A 1 512 ? -6.831 17.284 -20.745 1.00 95.38 512 LEU A CA 1
ATOM 3691 C C . LEU A 1 512 ? -7.934 18.129 -20.080 1.00 95.38 512 LEU A C 1
ATOM 3693 O O . LEU A 1 512 ? -7.902 18.357 -18.869 1.00 95.38 512 LEU A O 1
ATOM 3697 N N . ALA A 1 513 ? -8.945 18.565 -20.838 1.00 95.12 513 ALA A N 1
ATOM 3698 C CA . ALA A 1 513 ? -10.073 19.320 -20.284 1.00 95.12 513 ALA A CA 1
ATOM 3699 C C . ALA A 1 513 ? -10.894 18.485 -19.282 1.00 95.12 513 ALA A C 1
ATOM 3701 O O . ALA A 1 513 ? -11.277 18.978 -18.216 1.00 95.12 513 ALA A O 1
ATOM 3702 N N . GLN A 1 514 ? -11.109 17.200 -19.586 1.00 95.44 514 GLN A N 1
ATOM 3703 C CA . GLN A 1 514 ? -11.743 16.257 -18.667 1.00 95.44 514 GLN A CA 1
ATOM 3704 C C . GLN A 1 514 ? -10.892 16.076 -17.404 1.00 95.44 514 GLN A C 1
ATOM 3706 O O . GLN A 1 514 ? -11.439 16.085 -16.302 1.00 95.44 514 GLN A O 1
ATOM 3711 N N . ARG A 1 515 ? -9.563 15.983 -17.532 1.00 96.44 515 ARG A N 1
ATOM 3712 C CA . ARG A 1 515 ? -8.635 15.861 -16.395 1.00 96.44 515 ARG A CA 1
ATOM 3713 C C . ARG A 1 515 ? -8.683 17.073 -15.465 1.00 96.44 515 ARG A C 1
ATOM 3715 O O . ARG A 1 515 ? -8.732 16.899 -14.245 1.00 96.44 515 ARG A O 1
ATOM 3722 N N . HIS A 1 516 ? -8.767 18.291 -16.001 1.00 97.38 516 HIS A N 1
ATOM 3723 C CA . HIS A 1 516 ? -8.979 19.490 -15.181 1.00 97.38 516 HIS A CA 1
ATOM 3724 C C . HIS A 1 516 ? -10.316 19.459 -14.430 1.00 97.38 516 HIS A C 1
ATOM 3726 O O . HIS A 1 516 ? -10.367 19.780 -13.238 1.00 97.38 516 HIS A O 1
ATOM 3732 N N . ALA A 1 517 ? -11.398 19.053 -15.100 1.00 97.00 517 ALA A N 1
ATOM 3733 C CA . ALA A 1 517 ? -12.714 18.939 -14.475 1.00 97.00 517 ALA A CA 1
ATOM 3734 C C . ALA A 1 517 ? -12.719 17.889 -13.350 1.00 97.00 517 ALA A C 1
ATOM 3736 O O . ALA A 1 517 ? -13.217 18.163 -12.257 1.00 97.00 517 ALA A O 1
ATOM 3737 N N . GLN A 1 518 ? -12.096 16.730 -13.586 1.00 96.00 518 GLN A N 1
ATOM 3738 C CA . GLN A 1 518 ? -11.936 15.667 -12.593 1.00 96.00 518 GLN A CA 1
ATOM 3739 C C . GLN A 1 518 ? -11.155 16.144 -11.361 1.00 96.00 518 GLN A C 1
ATOM 3741 O O . GLN A 1 518 ? -11.606 15.936 -10.236 1.00 96.00 518 GLN A O 1
ATOM 3746 N N . MET A 1 519 ? -10.013 16.817 -11.540 1.00 97.38 519 MET A N 1
ATOM 3747 C CA . MET A 1 519 ? -9.218 17.310 -10.408 1.00 97.38 519 MET A CA 1
ATOM 3748 C C . MET A 1 519 ? -9.983 18.355 -9.583 1.00 97.38 519 MET A C 1
ATOM 3750 O O . MET A 1 519 ? -9.991 18.301 -8.353 1.00 97.38 519 MET A O 1
ATOM 3754 N N . SER A 1 520 ? -10.691 19.270 -10.249 1.00 97.06 520 SER A N 1
ATOM 3755 C CA . SER A 1 520 ? -11.558 20.258 -9.597 1.00 97.06 520 SER A CA 1
ATOM 3756 C C . SER A 1 520 ? -12.697 19.605 -8.801 1.00 97.06 520 SER A C 1
ATOM 3758 O O . SER A 1 520 ? -12.986 20.031 -7.681 1.00 97.06 520 SER A O 1
ATOM 3760 N N . GLU A 1 521 ? -13.319 18.549 -9.334 1.00 96.75 521 GLU A N 1
ATOM 3761 C CA . GLU A 1 521 ? -14.337 17.772 -8.622 1.00 96.75 521 GLU A CA 1
ATOM 3762 C C . GLU A 1 521 ? -13.758 17.110 -7.366 1.00 96.75 521 GLU A C 1
ATOM 3764 O O . GLU A 1 521 ? -14.324 17.251 -6.280 1.00 96.75 521 GLU A O 1
ATOM 3769 N N . LEU A 1 522 ? -12.610 16.438 -7.491 1.00 95.06 522 LEU A N 1
ATOM 3770 C CA . LEU A 1 522 ? -11.940 15.783 -6.370 1.00 95.06 522 LEU A CA 1
ATOM 3771 C C . LEU A 1 522 ? -11.603 16.791 -5.259 1.00 95.06 522 LEU A C 1
ATOM 3773 O O . LEU A 1 522 ? -11.905 16.535 -4.093 1.00 95.06 522 LEU A O 1
ATOM 3777 N N . LEU A 1 523 ? -11.037 17.953 -5.606 1.00 95.12 523 LEU A N 1
ATOM 3778 C CA . LEU A 1 523 ? -10.724 19.014 -4.641 1.00 95.12 523 LEU A CA 1
ATOM 3779 C C . LEU A 1 523 ? -11.981 19.534 -3.932 1.00 95.12 523 LEU A C 1
ATOM 3781 O O . LEU A 1 523 ? -11.969 19.718 -2.715 1.00 95.12 523 LEU A O 1
ATOM 3785 N N . ALA A 1 524 ? -13.081 19.726 -4.666 1.00 94.31 524 ALA A N 1
ATOM 3786 C CA . ALA A 1 524 ? -14.352 20.152 -4.088 1.00 94.31 524 ALA A CA 1
ATOM 3787 C C . ALA A 1 524 ? -14.954 19.091 -3.148 1.00 94.31 524 ALA A C 1
ATOM 3789 O O . ALA A 1 524 ? -15.563 19.445 -2.136 1.00 94.31 524 ALA A O 1
ATOM 3790 N N . GLN A 1 525 ? -14.790 17.799 -3.454 1.00 92.00 525 GLN A N 1
ATOM 3791 C CA . GLN A 1 525 ? -15.210 16.706 -2.574 1.00 92.00 525 GLN A CA 1
ATOM 3792 C C . GLN A 1 525 ? -14.402 16.697 -1.269 1.00 92.00 525 GLN A C 1
ATOM 3794 O O . GLN A 1 525 ? -15.005 16.665 -0.194 1.00 92.00 525 GLN A O 1
ATOM 3799 N N . THR A 1 526 ? -13.070 16.796 -1.339 1.00 90.25 526 THR A N 1
ATOM 3800 C CA . THR A 1 526 ? -12.223 16.856 -0.135 1.00 90.25 526 THR A CA 1
ATOM 3801 C C . THR A 1 526 ? -12.511 18.100 0.692 1.00 90.25 526 THR A C 1
ATOM 3803 O O . THR A 1 526 ? -12.660 17.985 1.900 1.00 90.25 526 THR A O 1
ATOM 3806 N N . GLU A 1 527 ? -12.702 19.267 0.073 1.00 90.44 527 GLU A N 1
ATOM 3807 C CA . GLU A 1 527 ? -13.044 20.495 0.800 1.00 90.44 527 GLU A CA 1
ATOM 3808 C C . GLU A 1 527 ? -14.364 20.366 1.581 1.00 90.44 527 GLU A C 1
ATOM 3810 O O . GLU A 1 527 ? -14.485 20.870 2.697 1.00 90.44 527 GLU A O 1
ATOM 3815 N N . ARG A 1 528 ? -15.367 19.663 1.036 1.00 89.06 528 ARG A N 1
ATOM 3816 C CA . ARG A 1 528 ? -16.623 19.402 1.764 1.00 89.06 528 ARG A CA 1
ATOM 3817 C C . ARG A 1 528 ? -16.409 18.525 2.997 1.00 89.06 528 ARG A C 1
ATOM 3819 O O . ARG A 1 528 ? -17.085 18.750 3.996 1.00 89.06 528 ARG A O 1
ATOM 3826 N N . LEU A 1 529 ? -15.507 17.546 2.924 1.00 82.69 529 LEU A N 1
ATOM 3827 C CA . LEU A 1 529 ? -15.150 16.683 4.055 1.00 82.69 529 LEU A CA 1
ATOM 3828 C C . LEU A 1 529 ? -14.282 17.429 5.083 1.00 82.69 529 LEU A C 1
ATOM 3830 O O . LEU A 1 529 ? -14.484 17.285 6.286 1.00 82.69 529 LEU A O 1
ATOM 3834 N N . ASP A 1 530 ? -13.371 18.274 4.611 1.00 79.44 530 ASP A N 1
ATOM 3835 C CA . ASP A 1 530 ? -12.436 19.051 5.425 1.00 79.44 530 ASP A CA 1
ATOM 3836 C C . ASP A 1 530 ? -13.129 20.148 6.245 1.00 79.44 530 ASP A C 1
ATOM 3838 O O . ASP A 1 530 ? -12.886 20.301 7.440 1.00 79.44 530 ASP A O 1
ATOM 3842 N N . ARG A 1 531 ? -14.117 20.842 5.660 1.00 75.44 531 ARG A N 1
ATOM 3843 C CA . ARG A 1 531 ? -14.956 21.816 6.390 1.00 75.44 531 ARG A CA 1
ATOM 3844 C C . ARG A 1 531 ? -15.668 21.217 7.609 1.00 75.44 531 ARG A C 1
ATOM 3846 O O . ARG A 1 531 ? -16.103 21.969 8.476 1.00 75.44 531 ARG A O 1
ATOM 3853 N N . LEU A 1 532 ? -15.813 19.893 7.671 1.00 63.19 532 LEU A N 1
ATOM 3854 C CA . LEU A 1 532 ? -16.383 19.184 8.817 1.00 63.19 532 LEU A CA 1
ATOM 3855 C C . LEU A 1 532 ? -15.334 18.804 9.876 1.00 63.19 532 LEU A C 1
ATOM 3857 O O . LEU A 1 532 ? -15.725 18.447 10.985 1.00 63.19 532 LEU A O 1
ATOM 3861 N N . THR A 1 533 ? -14.040 18.855 9.543 1.00 64.00 533 THR A N 1
ATOM 3862 C CA . THR A 1 533 ? -12.949 18.220 10.307 1.00 64.00 533 THR A CA 1
ATOM 3863 C C . THR A 1 533 ? -11.810 19.184 10.702 1.00 64.00 533 THR A C 1
ATOM 3865 O O . THR A 1 533 ? -10.913 18.754 11.413 1.00 64.00 533 THR A O 1
ATOM 3868 N N . GLU A 1 534 ? -11.910 20.477 10.350 1.00 63.53 534 GLU A N 1
ATOM 3869 C CA . GLU A 1 534 ? -10.875 21.537 10.463 1.00 63.53 534 GLU A CA 1
ATOM 3870 C C . GLU A 1 534 ? -9.773 21.469 9.387 1.00 63.53 534 GLU A C 1
ATOM 3872 O O . GLU A 1 534 ? -9.407 20.394 8.939 1.00 63.53 534 GLU A O 1
ATOM 3877 N N . GLN A 1 535 ? -9.271 22.646 8.973 1.00 61.47 535 GLN A N 1
ATOM 3878 C CA . GLN A 1 535 ? -8.473 22.883 7.755 1.00 61.47 535 GLN A CA 1
ATOM 3879 C C . GLN A 1 535 ? -7.237 21.972 7.600 1.00 61.47 535 GLN A C 1
ATOM 3881 O O . GLN A 1 535 ? -6.216 22.191 8.257 1.00 61.47 535 GLN A O 1
ATOM 3886 N N . ASP A 1 536 ? -7.283 21.030 6.654 1.00 78.81 536 ASP A N 1
ATOM 3887 C CA . ASP A 1 536 ? -6.172 20.135 6.314 1.00 78.81 536 ASP A CA 1
ATOM 3888 C C . ASP A 1 536 ? -5.053 20.871 5.528 1.00 78.81 536 ASP A C 1
ATOM 3890 O O . ASP A 1 536 ? -5.274 21.347 4.403 1.00 78.81 536 ASP A O 1
ATOM 3894 N N . PRO A 1 537 ? -3.812 20.954 6.058 1.00 85.06 537 PRO A N 1
ATOM 3895 C CA . PRO A 1 537 ? -2.685 21.578 5.362 1.00 85.06 537 PRO A CA 1
ATOM 3896 C C . PRO A 1 537 ? -2.327 20.888 4.036 1.00 85.06 537 PRO A C 1
ATOM 3898 O O . PRO A 1 537 ? -1.820 21.552 3.124 1.00 85.06 537 PRO A O 1
ATOM 3901 N N . LEU A 1 538 ? -2.600 19.585 3.882 1.00 88.31 538 LEU A N 1
ATOM 3902 C CA . LEU A 1 538 ? -2.351 18.879 2.626 1.00 88.31 538 LEU A CA 1
ATOM 3903 C C . LEU A 1 538 ? -3.279 19.379 1.516 1.00 88.31 538 LEU A C 1
ATOM 3905 O O . LEU A 1 538 ? -2.834 19.530 0.374 1.00 88.31 538 LEU A O 1
ATOM 3909 N N . LEU A 1 539 ? -4.544 19.671 1.829 1.00 90.94 539 LEU A N 1
ATOM 3910 C CA . LEU A 1 539 ? -5.499 20.198 0.854 1.00 90.94 539 LEU A CA 1
ATOM 3911 C C . LEU A 1 539 ? -5.016 21.544 0.299 1.00 90.94 539 LEU A C 1
ATOM 3913 O O . LEU A 1 539 ? -5.033 21.754 -0.916 1.00 90.94 539 LEU A O 1
ATOM 3917 N N . LEU A 1 540 ? -4.529 22.436 1.167 1.00 90.75 540 LEU A N 1
ATOM 3918 C CA . LEU A 1 540 ? -3.979 23.727 0.749 1.00 90.75 540 LEU A CA 1
ATOM 3919 C C . LEU A 1 540 ? -2.746 23.553 -0.148 1.00 90.75 540 LEU A C 1
ATOM 3921 O O . LEU A 1 540 ? -2.688 24.144 -1.230 1.00 90.75 540 LEU A O 1
ATOM 3925 N N . ALA A 1 541 ? -1.797 22.707 0.263 1.00 92.75 541 ALA A N 1
ATOM 3926 C CA . ALA A 1 541 ? -0.595 22.418 -0.517 1.00 92.75 541 ALA A CA 1
ATOM 3927 C C . ALA A 1 541 ? -0.936 21.823 -1.895 1.00 92.75 541 ALA A C 1
ATOM 3929 O O . ALA A 1 541 ? -0.370 22.230 -2.911 1.00 92.75 541 ALA A O 1
ATOM 3930 N N . THR A 1 542 ? -1.911 20.912 -1.946 1.00 93.88 542 THR A N 1
ATOM 3931 C CA . THR A 1 542 ? -2.392 20.283 -3.183 1.00 93.88 542 THR A CA 1
ATOM 3932 C C . THR A 1 542 ? -3.046 21.307 -4.109 1.00 93.88 542 THR A C 1
ATOM 3934 O O . THR A 1 542 ? -2.732 21.338 -5.297 1.00 93.88 542 THR A O 1
ATOM 3937 N N . ARG A 1 543 ? -3.894 22.207 -3.586 1.00 95.06 543 ARG A N 1
ATOM 3938 C CA . ARG A 1 543 ? -4.511 23.290 -4.377 1.00 95.06 543 ARG A CA 1
ATOM 3939 C C . ARG A 1 543 ? -3.473 24.241 -4.952 1.00 95.06 543 ARG A C 1
ATOM 3941 O O . ARG A 1 543 ? -3.542 24.572 -6.132 1.00 95.06 543 ARG A O 1
ATOM 3948 N N . GLN A 1 544 ? -2.514 24.666 -4.132 1.00 96.06 544 GLN A N 1
ATOM 3949 C CA . GLN A 1 544 ? -1.453 25.563 -4.576 1.00 96.06 544 GLN A CA 1
ATOM 3950 C C . GLN A 1 544 ? -0.602 24.904 -5.665 1.00 96.06 544 GLN A C 1
ATOM 3952 O O . GLN A 1 544 ? -0.340 25.516 -6.699 1.00 96.06 544 GLN A O 1
ATOM 3957 N N . ARG A 1 545 ? -0.216 23.637 -5.468 1.00 96.50 545 ARG A N 1
ATOM 3958 C CA . ARG A 1 545 ? 0.545 22.874 -6.461 1.00 96.50 545 ARG A CA 1
ATOM 3959 C C . ARG A 1 545 ? -0.237 22.697 -7.760 1.00 96.50 545 ARG A C 1
ATOM 3961 O O . ARG A 1 545 ? 0.330 22.916 -8.825 1.00 96.50 545 ARG A O 1
ATOM 3968 N N . TYR A 1 546 ? -1.522 22.352 -7.678 1.00 97.38 546 TYR A N 1
ATOM 3969 C CA . TYR A 1 546 ? -2.386 22.199 -8.846 1.00 97.38 546 TYR A CA 1
ATOM 3970 C C . TYR A 1 546 ? -2.528 23.501 -9.639 1.00 97.38 546 TYR A C 1
ATOM 3972 O O . TYR A 1 546 ? -2.431 23.469 -10.862 1.00 97.38 546 TYR A O 1
ATOM 3980 N N . ALA A 1 547 ? -2.704 24.642 -8.966 1.00 97.50 547 ALA A N 1
ATOM 3981 C CA . ALA A 1 547 ? -2.800 25.941 -9.630 1.00 97.50 547 ALA A CA 1
ATOM 3982 C C . ALA A 1 547 ? -1.525 26.265 -10.424 1.00 97.50 547 ALA A C 1
ATOM 3984 O O . ALA A 1 547 ? -1.608 26.615 -11.597 1.00 97.50 547 ALA A O 1
ATOM 3985 N N . VAL A 1 548 ? -0.350 26.062 -9.815 1.00 97.94 548 VAL A N 1
ATOM 3986 C CA . VAL A 1 548 ? 0.945 26.268 -10.486 1.00 97.94 548 VAL A CA 1
ATOM 3987 C C . VAL A 1 548 ? 1.101 25.342 -11.693 1.00 97.94 548 VAL A C 1
ATOM 3989 O O . VAL A 1 548 ? 1.483 25.799 -12.767 1.00 97.94 548 VAL A O 1
ATOM 3992 N N . LEU A 1 549 ? 0.791 24.052 -11.534 1.00 97.62 549 LEU A N 1
ATOM 3993 C CA . LEU A 1 549 ? 0.902 23.077 -12.620 1.00 97.62 549 LEU A CA 1
ATOM 3994 C C . LEU A 1 549 ? -0.095 23.347 -13.750 1.00 97.62 549 LEU A C 1
ATOM 3996 O O . LEU A 1 549 ? 0.260 23.186 -14.908 1.00 97.62 549 LEU A O 1
ATOM 4000 N N . THR A 1 550 ? -1.310 23.791 -13.429 1.00 97.25 550 THR A N 1
ATOM 4001 C CA . THR A 1 550 ? -2.324 24.145 -14.432 1.00 97.25 550 THR A CA 1
ATOM 4002 C C . THR A 1 550 ? -1.846 25.306 -15.290 1.00 97.25 550 THR A C 1
ATOM 4004 O O . THR A 1 550 ? -1.822 25.178 -16.507 1.00 97.25 550 THR A O 1
ATOM 4007 N N . THR A 1 551 ? -1.373 26.393 -14.673 1.00 97.81 551 THR A N 1
ATOM 4008 C CA . THR A 1 551 ? -0.827 27.536 -15.419 1.00 97.81 551 THR A CA 1
ATOM 4009 C C . THR A 1 551 ? 0.368 27.132 -16.283 1.00 97.81 551 THR A C 1
ATOM 4011 O O . THR A 1 551 ? 0.470 27.575 -17.424 1.00 97.81 551 THR A O 1
ATOM 4014 N N . ALA A 1 552 ? 1.254 26.271 -15.772 1.00 97.50 552 ALA A N 1
ATOM 4015 C CA . ALA A 1 552 ? 2.379 25.762 -16.550 1.00 97.50 552 ALA A CA 1
ATOM 4016 C C . ALA A 1 552 ? 1.906 24.942 -17.761 1.00 97.50 552 ALA A C 1
ATOM 4018 O O . ALA A 1 552 ? 2.296 25.242 -18.879 1.00 97.50 552 ALA A O 1
ATOM 4019 N N . VAL A 1 553 ? 1.014 23.964 -17.568 1.00 97.19 553 VAL A N 1
ATOM 4020 C CA . VAL A 1 553 ? 0.486 23.134 -18.665 1.00 97.19 553 VAL A CA 1
ATOM 4021 C C . VAL A 1 553 ? -0.247 23.980 -19.710 1.00 97.19 553 VAL A C 1
ATOM 4023 O O . VAL A 1 553 ? -0.062 23.760 -20.902 1.00 97.19 553 VAL A O 1
ATOM 4026 N N . GLU A 1 554 ? -1.050 24.960 -19.295 1.00 96.06 554 GLU A N 1
ATOM 4027 C CA . GLU A 1 554 ? -1.736 25.866 -20.224 1.00 96.06 554 GLU A CA 1
ATOM 4028 C C . GLU A 1 554 ? -0.756 26.706 -21.050 1.00 96.06 554 GLU A C 1
ATOM 4030 O O . GLU A 1 554 ? -0.995 26.903 -22.237 1.00 96.06 554 GLU A O 1
ATOM 4035 N N . THR A 1 555 ? 0.347 27.150 -20.439 1.00 97.12 555 THR A N 1
ATOM 4036 C CA . THR A 1 555 ? 1.389 27.945 -21.110 1.00 97.12 555 THR A CA 1
ATOM 4037 C C . THR A 1 555 ? 2.188 27.098 -22.101 1.00 97.12 555 THR A C 1
ATOM 4039 O O . THR A 1 555 ? 2.372 27.499 -23.244 1.00 97.12 555 THR A O 1
ATOM 4042 N N . GLU A 1 556 ? 2.644 25.913 -21.684 1.00 95.81 556 GLU A N 1
ATOM 4043 C CA . GLU A 1 556 ? 3.479 25.030 -22.514 1.00 95.81 556 GLU A CA 1
ATOM 4044 C C . GLU A 1 556 ? 2.704 24.461 -23.718 1.00 95.81 556 GLU A C 1
ATOM 4046 O O . GLU A 1 556 ? 3.254 24.299 -24.801 1.00 95.81 556 GLU A O 1
ATOM 4051 N N . TYR A 1 557 ? 1.402 24.192 -23.569 1.00 95.44 557 TYR A N 1
ATOM 4052 C CA . TYR A 1 557 ? 0.568 23.653 -24.653 1.00 95.44 557 TYR A CA 1
ATOM 4053 C C . TYR A 1 557 ? -0.233 24.731 -25.408 1.00 95.44 557 TYR A C 1
ATOM 4055 O O . TYR A 1 557 ? -1.140 24.401 -26.182 1.00 95.44 557 TYR A O 1
ATOM 4063 N N . GLU A 1 558 ? 0.071 26.019 -25.215 1.00 95.38 558 GLU A N 1
ATOM 4064 C CA . GLU A 1 558 ? -0.578 27.100 -25.958 1.00 95.38 558 GLU A CA 1
ATOM 4065 C C . GLU A 1 558 ? -0.232 27.009 -27.455 1.00 95.38 558 GLU A C 1
ATOM 4067 O O . GLU A 1 558 ? 0.927 27.020 -27.859 1.00 95.38 558 GLU A O 1
ATOM 4072 N N . GLY A 1 559 ? -1.254 26.896 -28.310 1.00 92.38 559 GLY A N 1
ATOM 4073 C CA . GLY A 1 559 ? -1.072 26.776 -29.763 1.00 92.38 559 GLY A CA 1
ATOM 4074 C C . GLY A 1 559 ? -0.592 25.402 -30.254 1.00 92.38 559 GLY A C 1
ATOM 4075 O O . GLY A 1 559 ? -0.444 25.220 -31.463 1.00 92.38 559 GLY A O 1
ATOM 4076 N N . VAL A 1 560 ? -0.399 24.428 -29.359 1.00 94.50 560 VAL A N 1
ATOM 4077 C CA . VAL A 1 560 ? -0.070 23.039 -29.708 1.00 94.50 560 VAL A CA 1
ATOM 4078 C C . VAL A 1 560 ? -1.339 22.294 -30.147 1.00 94.50 560 VAL A C 1
ATOM 4080 O O . VAL A 1 560 ? -2.400 22.434 -29.535 1.00 94.50 560 VAL A O 1
ATOM 4083 N N . GLY A 1 561 ? -1.241 21.505 -31.222 1.00 92.88 561 GLY A N 1
ATOM 4084 C CA . GLY A 1 561 ? -2.350 20.682 -31.719 1.00 92.88 561 GLY A CA 1
ATOM 4085 C C . GLY A 1 561 ? -2.781 19.603 -30.720 1.00 92.88 561 GLY A C 1
ATOM 4086 O O . GLY A 1 561 ? -2.017 19.220 -29.841 1.00 92.88 561 GLY A O 1
ATOM 4087 N N . GLU A 1 562 ? -4.005 19.101 -30.856 1.00 94.69 562 GLU A N 1
ATOM 4088 C CA . GLU A 1 562 ? -4.559 18.061 -29.980 1.00 94.69 562 GLU A CA 1
ATOM 4089 C C . GLU A 1 562 ? -4.233 16.654 -30.502 1.00 94.69 562 GLU A C 1
ATOM 4091 O O . GLU A 1 562 ? -4.213 16.416 -31.713 1.00 94.69 562 GLU A O 1
ATOM 4096 N N . GLU A 1 563 ? -3.964 15.720 -29.590 1.00 91.88 563 GLU A N 1
ATOM 4097 C CA . GLU A 1 563 ? -3.824 14.300 -29.900 1.00 91.88 563 GLU A CA 1
ATOM 4098 C C . GLU A 1 563 ? -5.141 13.762 -30.487 1.00 91.88 563 GLU A C 1
ATOM 4100 O O . GLU A 1 563 ? -6.228 14.145 -30.048 1.00 91.88 563 GLU A O 1
ATOM 4105 N N . PRO A 1 564 ? -5.087 12.860 -31.479 1.00 89.44 564 PRO A N 1
ATOM 4106 C CA . PRO A 1 564 ? -6.288 12.194 -31.955 1.00 89.44 564 PRO A CA 1
ATOM 4107 C C . PRO A 1 564 ? -6.898 11.332 -30.845 1.00 89.44 564 PRO A C 1
ATOM 4109 O O . PRO A 1 564 ? -6.190 10.787 -29.996 1.00 89.44 564 PRO A O 1
ATOM 4112 N N . LEU A 1 565 ? -8.224 11.177 -30.883 1.00 84.56 565 LEU A N 1
ATOM 4113 C CA . LEU A 1 565 ? -8.923 10.262 -29.985 1.00 84.56 565 LEU A CA 1
ATOM 4114 C C . LEU A 1 565 ? -8.337 8.845 -30.114 1.00 84.56 565 LEU A C 1
ATOM 4116 O O . LEU A 1 565 ? -8.160 8.374 -31.245 1.00 84.56 565 LEU A O 1
ATOM 4120 N N . PRO A 1 566 ? -8.084 8.159 -28.986 1.00 78.75 566 PRO A N 1
ATOM 4121 C CA . PRO A 1 566 ? -7.618 6.786 -28.986 1.00 78.75 566 PRO A CA 1
ATOM 4122 C C . PRO A 1 566 ? -8.602 5.894 -29.748 1.00 78.75 566 PRO A C 1
ATOM 4124 O O . PRO A 1 566 ? -9.824 6.077 -29.692 1.00 78.75 566 PRO A O 1
ATOM 4127 N N . GLY A 1 567 ? -8.071 4.933 -30.500 1.00 76.75 567 GLY A N 1
ATOM 4128 C CA . GLY A 1 567 ? -8.897 4.007 -31.271 1.00 76.75 567 GLY A CA 1
ATOM 4129 C C . GLY A 1 567 ? -9.721 3.098 -30.344 1.00 76.75 567 GLY A C 1
ATOM 4130 O O . GLY A 1 567 ? -9.316 2.838 -29.217 1.00 76.75 567 GLY A O 1
ATOM 4131 N N . PRO A 1 568 ? -10.850 2.514 -30.785 1.00 57.94 568 PRO A N 1
ATOM 4132 C CA . PRO A 1 568 ? -11.696 1.644 -29.948 1.00 57.94 568 PRO A CA 1
ATOM 4133 C C . PRO A 1 568 ? -11.041 0.327 -29.464 1.00 57.94 568 PRO A C 1
ATOM 4135 O O . PRO A 1 568 ? -11.719 -0.503 -28.864 1.00 57.94 568 PRO A O 1
ATOM 4138 N N . GLY A 1 569 ? -9.744 0.121 -29.707 1.00 60.75 569 GLY A N 1
ATOM 4139 C CA . GLY A 1 569 ? -8.942 -0.984 -29.170 1.00 60.75 569 GLY A CA 1
ATOM 4140 C C . GLY A 1 569 ? -7.826 -0.538 -28.221 1.00 60.75 569 GLY A C 1
ATOM 4141 O O . GLY A 1 569 ? -6.919 -1.328 -27.974 1.00 60.75 569 GLY A O 1
ATOM 4142 N N . ASP A 1 570 ? -7.844 0.713 -27.751 1.00 60.22 570 ASP A N 1
ATOM 4143 C CA . ASP A 1 570 ? -6.676 1.306 -27.107 1.00 60.22 570 ASP A CA 1
ATOM 4144 C C . ASP A 1 570 ? -6.316 0.737 -25.729 1.00 60.22 570 ASP A C 1
ATOM 4146 O O . ASP A 1 570 ? -7.140 0.250 -24.951 1.00 60.22 570 ASP A O 1
ATOM 4150 N N . THR A 1 571 ? -5.023 0.862 -25.460 1.00 60.84 571 THR A N 1
ATOM 4151 C CA . THR A 1 571 ? -4.153 0.281 -24.424 1.00 60.84 571 THR A CA 1
ATOM 4152 C C . THR A 1 571 ? -4.581 0.421 -22.953 1.00 60.84 571 THR A C 1
ATOM 4154 O O . THR A 1 571 ? -3.867 -0.049 -22.067 1.00 60.84 571 THR A O 1
ATOM 4157 N N . ALA A 1 572 ? -5.756 0.975 -22.639 1.00 60.19 572 ALA A N 1
ATOM 4158 C CA . ALA A 1 572 ? -6.224 1.208 -21.266 1.00 60.19 572 ALA A CA 1
ATOM 4159 C C . ALA A 1 572 ? -6.224 -0.065 -20.389 1.00 60.19 572 ALA A C 1
ATOM 4161 O O . ALA A 1 572 ? -5.962 -0.003 -19.184 1.00 60.19 572 ALA A O 1
ATOM 4162 N N . GLY A 1 573 ? -6.461 -1.234 -20.998 1.00 63.53 573 GLY A N 1
ATOM 4163 C CA . GLY A 1 573 ? -6.361 -2.534 -20.330 1.00 63.53 573 GLY A CA 1
ATOM 4164 C C . GLY A 1 573 ? -4.929 -2.950 -19.962 1.00 63.53 573 GLY A C 1
ATOM 4165 O O . GLY A 1 573 ? -4.740 -3.625 -18.952 1.00 63.53 573 GLY A O 1
ATOM 4166 N N . LEU A 1 574 ? -3.912 -2.521 -20.719 1.00 66.38 574 LEU A N 1
ATOM 4167 C CA . LEU A 1 574 ? -2.504 -2.878 -20.477 1.00 66.38 574 LEU A CA 1
ATOM 4168 C C . LEU A 1 574 ? -1.950 -2.215 -19.214 1.00 66.38 574 LEU A C 1
ATOM 4170 O O . LEU A 1 574 ? -1.144 -2.815 -18.503 1.00 66.38 574 LEU A O 1
ATOM 4174 N N . TYR A 1 575 ? -2.466 -1.035 -18.870 1.00 69.81 575 TYR A N 1
ATOM 4175 C CA . TYR A 1 575 ? -2.136 -0.322 -17.635 1.00 69.81 575 TYR A CA 1
ATOM 4176 C C . TYR A 1 575 ? -2.969 -0.785 -16.427 1.00 69.81 575 TYR A C 1
ATOM 4178 O O . TYR A 1 575 ? -2.908 -0.165 -15.367 1.00 69.81 575 TYR A O 1
ATOM 4186 N N . SER A 1 576 ? -3.804 -1.827 -16.564 1.00 60.19 576 SER A N 1
ATOM 4187 C CA . SER A 1 576 ? -4.780 -2.250 -15.546 1.00 60.19 576 SER A CA 1
ATOM 4188 C C . SER A 1 576 ? -4.163 -2.794 -14.259 1.00 60.19 576 SER A C 1
ATOM 4190 O O . SER A 1 576 ? -4.818 -2.718 -13.215 1.00 60.19 576 SER A O 1
ATOM 4192 N N . ARG A 1 577 ? -2.975 -3.400 -14.332 1.00 63.31 577 ARG A N 1
ATOM 4193 C CA . ARG A 1 577 ? -2.304 -4.058 -13.205 1.00 63.31 577 ARG A CA 1
ATOM 4194 C C . ARG A 1 577 ? -0.798 -3.948 -13.377 1.00 63.31 577 ARG A C 1
ATOM 4196 O O . ARG A 1 577 ? -0.213 -4.691 -14.157 1.00 63.31 577 ARG A O 1
ATOM 4203 N N . LEU A 1 578 ? -0.201 -3.006 -12.656 1.00 72.75 578 LEU A N 1
ATOM 4204 C CA . LEU A 1 578 ? 1.238 -2.754 -12.687 1.00 72.75 578 LEU A CA 1
ATOM 4205 C C . LEU A 1 578 ? 1.976 -3.381 -11.500 1.00 72.75 578 LEU A C 1
ATOM 4207 O O . LEU A 1 578 ? 3.134 -3.048 -11.246 1.00 72.75 578 LEU A O 1
ATOM 4211 N N . ASP A 1 579 ? 1.350 -4.340 -10.803 1.00 82.62 579 ASP A N 1
ATOM 4212 C CA . ASP A 1 579 ? 2.118 -5.226 -9.934 1.00 82.62 579 ASP A CA 1
ATOM 4213 C C . ASP A 1 579 ? 3.236 -5.894 -10.756 1.00 82.62 579 ASP A C 1
ATOM 4215 O O . ASP A 1 579 ? 3.046 -6.116 -11.953 1.00 82.62 579 ASP A O 1
ATOM 4219 N N . PRO A 1 580 ? 4.394 -6.227 -10.165 1.00 84.81 580 PRO A N 1
ATOM 4220 C CA . PRO A 1 580 ? 5.544 -6.698 -10.930 1.00 84.81 580 PRO A CA 1
ATOM 4221 C C . PRO A 1 580 ? 5.247 -7.838 -11.922 1.00 84.81 580 PRO A C 1
ATOM 4223 O O . PRO A 1 580 ? 5.815 -7.859 -13.011 1.00 84.81 580 PRO A O 1
ATOM 4226 N N . HIS A 1 581 ? 4.338 -8.766 -11.596 1.00 88.00 581 HIS A N 1
ATOM 4227 C CA . HIS A 1 581 ? 3.962 -9.853 -12.505 1.00 88.00 581 HIS A CA 1
ATOM 4228 C C . HIS A 1 581 ? 2.961 -9.400 -13.573 1.00 88.00 581 HIS A C 1
ATOM 4230 O O . HIS A 1 581 ? 3.103 -9.770 -14.739 1.00 88.00 581 HIS A O 1
ATOM 4236 N N . GLY A 1 582 ? 1.956 -8.606 -13.196 1.00 87.94 582 GLY A N 1
ATOM 4237 C CA . GLY A 1 582 ? 1.026 -7.980 -14.137 1.00 87.94 582 GLY A CA 1
ATOM 4238 C C . GLY A 1 582 ? 1.755 -7.119 -15.168 1.00 87.94 582 GLY A C 1
ATOM 4239 O O . GLY A 1 582 ? 1.566 -7.308 -16.368 1.00 87.94 582 GLY A O 1
ATOM 4240 N N . ALA A 1 583 ? 2.673 -6.274 -14.702 1.00 88.38 583 ALA A N 1
ATOM 4241 C CA . ALA A 1 583 ? 3.512 -5.407 -15.517 1.00 88.38 583 ALA A CA 1
ATOM 4242 C C . ALA A 1 583 ? 4.402 -6.220 -16.471 1.00 88.38 583 ALA A C 1
ATOM 4244 O O . ALA A 1 583 ? 4.472 -5.910 -17.657 1.00 88.38 583 ALA A O 1
ATOM 4245 N N . TYR A 1 584 ? 4.993 -7.323 -15.991 1.00 91.94 584 TYR A N 1
ATOM 4246 C CA . TYR A 1 584 ? 5.751 -8.247 -16.834 1.00 91.94 584 TYR A CA 1
ATOM 4247 C C . TYR A 1 584 ? 4.907 -8.822 -17.976 1.00 91.94 584 TYR A C 1
ATOM 4249 O O . TYR A 1 584 ? 5.296 -8.741 -19.139 1.00 91.94 584 TYR A O 1
ATOM 4257 N N . ASN A 1 585 ? 3.728 -9.362 -17.662 1.00 91.62 585 ASN A N 1
ATOM 4258 C CA . ASN A 1 585 ? 2.846 -9.948 -18.669 1.00 91.62 585 ASN A CA 1
ATOM 4259 C C . ASN A 1 585 ? 2.353 -8.894 -19.669 1.00 91.62 585 ASN A C 1
ATOM 4261 O O . ASN A 1 585 ? 2.352 -9.146 -20.873 1.00 91.62 585 ASN A O 1
ATOM 4265 N N . SER A 1 586 ? 1.984 -7.700 -19.197 1.00 90.19 586 SER A N 1
ATOM 4266 C CA . SER A 1 586 ? 1.604 -6.590 -20.075 1.00 90.19 586 SER A CA 1
ATOM 4267 C C . SER A 1 586 ? 2.774 -6.139 -20.958 1.00 90.19 586 SER A C 1
ATOM 4269 O O . SER A 1 586 ? 2.554 -5.825 -22.125 1.00 90.19 586 SER A O 1
ATOM 4271 N N . ALA A 1 587 ? 4.013 -6.165 -20.453 1.00 91.38 587 ALA A N 1
ATOM 4272 C CA . ALA A 1 587 ? 5.205 -5.871 -21.246 1.00 91.38 587 ALA A CA 1
ATOM 4273 C C . ALA A 1 587 ? 5.405 -6.891 -22.376 1.00 91.38 587 ALA A C 1
ATOM 4275 O O . ALA A 1 587 ? 5.744 -6.506 -23.493 1.00 91.38 587 ALA A O 1
ATOM 4276 N N . LEU A 1 588 ? 5.150 -8.181 -22.123 1.00 92.00 588 LEU A N 1
ATOM 4277 C CA . LEU A 1 588 ? 5.200 -9.212 -23.165 1.00 92.00 588 LEU A CA 1
ATOM 4278 C C . LEU A 1 588 ? 4.117 -9.005 -24.229 1.00 92.00 588 LEU A C 1
ATOM 4280 O O . LEU A 1 588 ? 4.400 -9.148 -25.416 1.00 92.00 588 LEU A O 1
ATOM 4284 N N . VAL A 1 589 ? 2.900 -8.622 -23.829 1.00 90.75 589 VAL A N 1
ATOM 4285 C CA . VAL A 1 589 ? 1.827 -8.291 -24.782 1.00 90.75 589 VAL A CA 1
ATOM 4286 C C . VAL A 1 589 ? 2.211 -7.075 -25.627 1.00 90.75 589 VAL A C 1
ATOM 4288 O O . VAL A 1 589 ? 2.095 -7.136 -26.848 1.00 90.75 589 VAL A O 1
ATOM 4291 N N . ALA A 1 590 ? 2.735 -6.011 -25.011 1.00 89.75 590 ALA A N 1
ATOM 4292 C CA . ALA A 1 590 ? 3.218 -4.827 -25.726 1.00 89.75 590 ALA A CA 1
ATOM 4293 C C . ALA A 1 590 ? 4.340 -5.179 -26.719 1.00 89.75 590 ALA A C 1
ATOM 4295 O O . ALA A 1 590 ? 4.338 -4.736 -27.870 1.00 89.75 590 ALA A O 1
ATOM 4296 N N . LEU A 1 591 ? 5.255 -6.066 -26.317 1.00 90.69 591 LEU A N 1
ATOM 4297 C CA . LEU A 1 591 ? 6.310 -6.573 -27.186 1.00 90.69 591 LEU A CA 1
ATOM 4298 C C . LEU A 1 591 ? 5.732 -7.345 -28.385 1.00 90.69 591 LEU A C 1
ATOM 4300 O O . LEU A 1 591 ? 6.165 -7.129 -29.519 1.00 90.69 591 LEU A O 1
ATOM 4304 N N . GLN A 1 592 ? 4.722 -8.193 -28.166 1.00 89.50 592 GLN A N 1
ATOM 4305 C CA . GLN A 1 592 ? 4.026 -8.934 -29.226 1.00 89.50 592 GLN A CA 1
ATOM 4306 C C . GLN A 1 592 ? 3.273 -8.013 -30.198 1.00 89.50 592 GLN A C 1
ATOM 4308 O O . GLN A 1 592 ? 3.234 -8.301 -31.394 1.00 89.50 592 GLN A O 1
ATOM 4313 N N . THR A 1 593 ? 2.713 -6.897 -29.722 1.00 88.69 593 THR A N 1
ATOM 4314 C CA . THR A 1 593 ? 2.035 -5.901 -30.572 1.00 88.69 593 THR A CA 1
ATOM 4315 C C . THR A 1 593 ? 2.993 -4.926 -31.251 1.00 88.69 593 THR A C 1
ATOM 4317 O O . THR A 1 593 ? 2.556 -4.088 -32.036 1.00 88.69 593 THR A O 1
ATOM 4320 N N . GLY A 1 594 ? 4.296 -5.034 -30.987 1.00 87.94 594 GLY A N 1
ATOM 4321 C CA . GLY A 1 594 ? 5.307 -4.185 -31.606 1.00 87.94 594 GLY A CA 1
ATOM 4322 C C . GLY A 1 594 ? 5.588 -2.875 -30.865 1.00 87.94 594 GLY A C 1
ATOM 4323 O O . GLY A 1 594 ? 6.421 -2.112 -31.346 1.00 87.94 594 GLY A O 1
ATOM 4324 N N . ASP A 1 595 ? 4.969 -2.632 -29.710 1.00 89.38 595 ASP A N 1
ATOM 4325 C CA . ASP A 1 595 ? 5.124 -1.400 -28.934 1.00 89.38 595 ASP A CA 1
ATOM 4326 C C . ASP A 1 595 ? 6.306 -1.502 -27.958 1.00 89.38 595 ASP A C 1
ATOM 4328 O O . ASP A 1 595 ? 6.178 -1.828 -26.776 1.00 89.38 595 ASP A O 1
ATOM 4332 N N . ASP A 1 596 ? 7.493 -1.259 -28.506 1.00 88.50 596 ASP A N 1
ATOM 4333 C CA . ASP A 1 596 ? 8.773 -1.364 -27.807 1.00 88.50 596 ASP A CA 1
ATOM 4334 C C . ASP A 1 596 ? 8.897 -0.396 -26.619 1.00 88.50 596 ASP A C 1
ATOM 4336 O O . ASP A 1 596 ? 9.397 -0.777 -25.560 1.00 88.50 596 ASP A O 1
ATOM 4340 N N . ALA A 1 597 ? 8.415 0.841 -26.770 1.00 86.62 597 ALA A N 1
ATOM 4341 C CA . ALA A 1 597 ? 8.490 1.848 -25.714 1.00 86.62 597 ALA A CA 1
ATOM 4342 C C . ALA A 1 597 ? 7.578 1.487 -24.535 1.00 86.62 597 ALA A C 1
ATOM 4344 O O . ALA A 1 597 ? 7.992 1.573 -23.376 1.00 86.62 597 ALA A O 1
ATOM 4345 N N . LEU A 1 598 ? 6.360 1.021 -24.825 1.00 88.56 598 LEU A N 1
ATOM 4346 C CA . LEU A 1 598 ? 5.440 0.554 -23.798 1.00 88.56 598 LEU A CA 1
ATOM 4347 C C . LEU A 1 598 ? 5.961 -0.706 -23.097 1.00 88.56 598 LEU A C 1
ATOM 4349 O O . LEU A 1 598 ? 5.887 -0.798 -21.872 1.00 88.56 598 LEU A O 1
ATOM 4353 N N . ALA A 1 599 ? 6.528 -1.661 -23.841 1.00 90.50 599 ALA A N 1
ATOM 4354 C CA . ALA A 1 599 ? 7.123 -2.862 -23.258 1.00 90.50 599 ALA A CA 1
ATOM 4355 C C . ALA A 1 599 ? 8.253 -2.520 -22.272 1.00 90.50 599 ALA A C 1
ATOM 4357 O O . ALA A 1 599 ? 8.314 -3.076 -21.173 1.00 90.50 599 ALA A O 1
ATOM 4358 N N . GLU A 1 600 ? 9.118 -1.566 -22.622 1.00 88.44 600 GLU A N 1
ATOM 4359 C CA . GLU A 1 600 ? 10.179 -1.081 -21.734 1.00 88.44 600 GLU A CA 1
ATOM 4360 C C . GLU A 1 600 ? 9.648 -0.371 -20.493 1.00 88.44 600 GLU A C 1
ATOM 4362 O O . GLU A 1 600 ? 10.157 -0.602 -19.395 1.00 88.44 600 GLU A O 1
ATOM 4367 N N . PHE A 1 601 ? 8.626 0.471 -20.645 1.00 88.31 601 PHE A N 1
ATOM 4368 C CA . PHE A 1 601 ? 7.965 1.118 -19.516 1.00 88.31 601 PHE A CA 1
ATOM 4369 C C . PHE A 1 601 ? 7.399 0.069 -18.545 1.00 88.31 601 PHE A C 1
ATOM 4371 O O . PHE A 1 601 ? 7.730 0.066 -17.357 1.00 88.31 601 PHE A O 1
ATOM 4378 N N . LEU A 1 602 ? 6.620 -0.883 -19.067 1.00 89.69 602 LEU A N 1
ATOM 4379 C CA . LEU A 1 602 ? 5.925 -1.904 -18.283 1.00 89.69 602 LEU A CA 1
ATOM 4380 C C . LEU A 1 602 ? 6.867 -2.929 -17.641 1.00 89.69 602 LEU A C 1
ATOM 4382 O O . LEU A 1 602 ? 6.524 -3.512 -16.616 1.00 89.69 602 LEU A O 1
ATOM 4386 N N . VAL A 1 603 ? 8.062 -3.166 -18.189 1.00 90.88 603 VAL A N 1
ATOM 4387 C CA . VAL A 1 603 ? 8.979 -4.139 -17.581 1.00 90.88 603 VAL A CA 1
ATOM 4388 C C . VAL A 1 603 ? 9.630 -3.615 -16.305 1.00 90.88 603 VAL A C 1
ATOM 4390 O O . VAL A 1 603 ? 10.026 -4.417 -15.462 1.00 90.88 603 VAL A O 1
ATOM 4393 N N . ARG A 1 604 ? 9.789 -2.295 -16.135 1.00 87.75 604 ARG A N 1
ATOM 4394 C CA . ARG A 1 604 ? 10.573 -1.753 -15.011 1.00 87.75 604 ARG A CA 1
ATOM 4395 C C . ARG A 1 604 ? 10.041 -2.186 -13.641 1.00 87.75 604 ARG A C 1
ATOM 4397 O O . ARG A 1 604 ? 10.846 -2.694 -12.859 1.00 87.75 604 ARG A O 1
ATOM 4404 N N . PRO A 1 605 ? 8.724 -2.118 -13.358 1.00 85.94 605 PRO A N 1
ATOM 4405 C CA . PRO A 1 605 ? 8.170 -2.672 -12.124 1.00 85.94 605 PRO A CA 1
ATOM 4406 C C . PRO A 1 605 ? 8.474 -4.165 -11.939 1.00 85.94 605 PRO A C 1
ATOM 4408 O O . PRO A 1 605 ? 8.741 -4.601 -10.820 1.00 85.94 605 PRO A O 1
ATOM 4411 N N . ALA A 1 606 ? 8.501 -4.956 -13.018 1.00 87.31 606 ALA A N 1
ATOM 4412 C CA . ALA A 1 606 ? 8.835 -6.381 -12.962 1.00 87.31 606 ALA A CA 1
ATOM 4413 C C . ALA A 1 606 ? 10.279 -6.629 -12.501 1.00 87.31 606 ALA A C 1
ATOM 4415 O O . ALA A 1 606 ? 10.544 -7.563 -11.742 1.00 87.31 606 ALA A O 1
ATOM 4416 N N . LEU A 1 607 ? 11.215 -5.773 -12.918 1.00 85.25 607 LEU A N 1
ATOM 4417 C CA . LEU A 1 607 ? 12.640 -5.907 -12.598 1.00 85.25 607 LEU A CA 1
ATOM 4418 C C . LEU A 1 607 ? 12.970 -5.640 -11.122 1.00 85.25 607 LEU A C 1
ATOM 4420 O O . LEU A 1 607 ? 14.066 -5.997 -10.679 1.00 85.25 607 LEU A O 1
ATOM 4424 N N . THR A 1 608 ? 12.019 -5.102 -10.351 1.00 81.31 608 THR A N 1
ATOM 4425 C CA . THR A 1 608 ? 12.124 -4.978 -8.887 1.00 81.31 608 THR A CA 1
ATOM 4426 C C . THR A 1 608 ? 12.120 -6.340 -8.181 1.00 81.31 608 THR A C 1
ATOM 4428 O O . THR A 1 608 ? 12.624 -6.467 -7.063 1.00 81.31 608 THR A O 1
ATOM 4431 N N . LEU A 1 609 ? 11.602 -7.391 -8.835 1.00 80.12 609 LEU A N 1
ATOM 4432 C CA . LEU A 1 609 ? 11.639 -8.761 -8.334 1.00 80.12 609 LEU A CA 1
ATOM 4433 C C . LEU A 1 609 ? 12.800 -9.539 -8.950 1.00 80.12 609 LEU A C 1
ATOM 4435 O O . LEU A 1 609 ? 12.877 -9.751 -10.161 1.00 80.12 609 LEU A O 1
ATOM 4439 N N . LEU A 1 610 ? 13.673 -10.064 -8.087 1.00 75.06 610 LEU A N 1
ATOM 4440 C CA . LEU A 1 610 ? 14.831 -10.852 -8.512 1.00 75.06 610 LEU A CA 1
ATOM 4441 C C . LEU A 1 610 ? 14.436 -12.080 -9.346 1.00 75.06 610 LEU A C 1
ATOM 4443 O O . LEU A 1 610 ? 15.127 -12.419 -10.303 1.00 75.06 610 LEU A O 1
ATOM 4447 N N . GLU A 1 611 ? 13.329 -12.738 -9.002 1.00 80.06 611 GLU A N 1
ATOM 4448 C CA . GLU A 1 611 ? 12.842 -13.908 -9.739 1.00 80.06 611 GLU A CA 1
ATOM 4449 C C . GLU A 1 611 ? 12.443 -13.554 -11.177 1.00 80.06 611 GLU A C 1
ATOM 4451 O O . GLU A 1 611 ? 12.827 -14.271 -12.095 1.00 80.06 611 GLU A O 1
ATOM 4456 N N . LEU A 1 612 ? 11.768 -12.418 -11.394 1.00 85.12 612 LEU A N 1
ATOM 4457 C CA . LEU A 1 612 ? 11.374 -11.950 -12.724 1.00 85.12 612 LEU A CA 1
ATOM 4458 C C . LEU A 1 612 ? 12.581 -11.455 -13.514 1.00 85.12 612 LEU A C 1
ATOM 4460 O O . LEU A 1 612 ? 12.712 -11.757 -14.695 1.00 85.12 612 LEU A O 1
ATOM 4464 N N . ARG A 1 613 ? 13.533 -10.796 -12.848 1.00 79.81 613 ARG A N 1
ATOM 4465 C CA . ARG A 1 613 ? 14.815 -10.418 -13.452 1.00 79.81 613 ARG A CA 1
ATOM 4466 C C . ARG A 1 613 ? 15.648 -11.627 -13.900 1.00 79.81 613 ARG A C 1
ATOM 4468 O O . ARG A 1 613 ? 16.409 -11.523 -14.860 1.00 79.81 613 ARG A O 1
ATOM 4475 N N . ARG A 1 614 ? 15.527 -12.771 -13.220 1.00 77.69 614 ARG A N 1
ATOM 4476 C CA . ARG A 1 614 ? 16.123 -14.044 -13.664 1.00 77.69 614 ARG A CA 1
ATOM 4477 C C . ARG A 1 614 ? 15.286 -14.682 -14.777 1.00 77.69 614 ARG A C 1
ATOM 4479 O O . ARG A 1 614 ? 15.845 -15.114 -15.782 1.00 77.69 614 ARG A O 1
ATOM 4486 N N . TRP A 1 615 ? 13.962 -14.706 -14.614 1.00 84.06 615 TRP A N 1
ATOM 4487 C CA . TRP A 1 615 ? 13.021 -15.334 -15.541 1.00 84.06 615 TRP A CA 1
ATOM 4488 C C . TR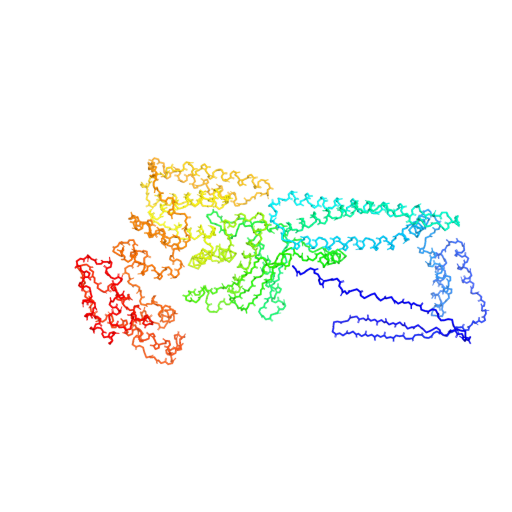P A 1 615 ? 13.014 -14.682 -16.923 1.00 84.06 615 TRP A C 1
ATOM 4490 O O . TRP A 1 615 ? 13.053 -15.400 -17.915 1.00 84.06 615 TRP A O 1
ATOM 4500 N N . ILE A 1 616 ? 13.059 -13.348 -17.001 1.00 86.12 616 ILE A N 1
ATOM 4501 C CA . ILE A 1 616 ? 12.988 -12.583 -18.257 1.00 86.12 616 ILE A CA 1
ATOM 4502 C C . ILE A 1 616 ? 13.999 -13.047 -19.312 1.00 86.12 616 ILE A C 1
ATOM 4504 O O . ILE A 1 616 ? 13.744 -12.947 -20.503 1.00 86.12 616 ILE A O 1
ATOM 4508 N N . ARG A 1 617 ? 15.137 -13.603 -18.887 1.00 76.19 617 ARG A N 1
ATOM 4509 C CA . ARG A 1 617 ? 16.193 -14.119 -19.773 1.00 76.19 617 ARG A CA 1
ATOM 4510 C C . ARG A 1 617 ? 15.871 -15.483 -20.379 1.00 76.19 617 ARG A C 1
ATOM 4512 O O . ARG A 1 617 ? 16.422 -15.839 -21.416 1.00 76.19 617 ARG A O 1
ATOM 4519 N N . ARG A 1 618 ? 15.035 -16.257 -19.690 1.00 78.81 618 ARG A N 1
ATOM 4520 C CA . ARG A 1 618 ? 14.620 -17.619 -20.047 1.00 78.81 618 ARG A CA 1
ATOM 4521 C C . ARG A 1 618 ? 13.245 -17.636 -20.713 1.00 78.81 618 ARG A C 1
ATOM 4523 O O . ARG A 1 618 ? 12.871 -18.658 -21.282 1.00 78.81 618 ARG A O 1
ATOM 4530 N N . ASP A 1 619 ? 12.511 -16.530 -20.634 1.00 86.38 619 ASP A N 1
ATOM 4531 C CA . ASP A 1 619 ? 11.172 -16.418 -21.186 1.00 86.38 619 ASP A CA 1
ATOM 4532 C C . ASP A 1 619 ? 11.185 -16.575 -22.722 1.00 86.38 619 ASP A C 1
ATOM 4534 O O . ASP A 1 619 ? 11.893 -15.828 -23.410 1.00 86.38 619 ASP A O 1
ATOM 4538 N N . PRO A 1 620 ? 10.418 -17.527 -23.288 1.00 81.56 620 PRO A N 1
ATOM 4539 C CA . PRO A 1 620 ? 10.393 -17.771 -24.726 1.00 81.56 620 PRO A CA 1
ATOM 4540 C C . PRO A 1 620 ? 9.989 -16.554 -25.566 1.00 81.56 620 PRO A C 1
ATOM 4542 O O . PRO A 1 620 ? 10.485 -16.405 -26.683 1.00 81.56 620 PRO A O 1
ATOM 4545 N N . ASP A 1 621 ? 9.102 -15.685 -25.073 1.00 85.69 621 ASP A N 1
ATOM 4546 C CA . ASP A 1 621 ? 8.683 -14.475 -25.786 1.00 85.69 621 ASP A CA 1
ATOM 4547 C C . ASP A 1 621 ? 9.815 -13.455 -25.863 1.00 85.69 621 ASP A C 1
ATOM 4549 O O . ASP A 1 621 ? 10.074 -12.887 -26.925 1.00 85.69 621 ASP A O 1
ATOM 4553 N N . VAL A 1 622 ? 10.549 -13.276 -24.768 1.00 86.25 622 VAL A N 1
ATOM 4554 C CA . VAL A 1 622 ? 11.702 -12.370 -24.720 1.00 86.25 622 VAL A CA 1
ATOM 4555 C C . VAL A 1 622 ? 12.844 -12.914 -25.573 1.00 86.25 622 VAL A C 1
ATOM 4557 O O . VAL A 1 622 ? 13.440 -12.178 -26.357 1.00 86.25 622 VAL A O 1
ATOM 4560 N N . VAL A 1 623 ? 13.111 -14.219 -25.488 1.00 78.69 623 VAL A N 1
ATOM 4561 C CA . VAL A 1 623 ? 14.136 -14.900 -26.289 1.00 78.69 623 VAL A CA 1
ATOM 4562 C C . VAL A 1 623 ? 13.837 -14.794 -27.788 1.00 78.69 623 VAL A C 1
ATOM 4564 O O . VAL A 1 623 ? 14.738 -14.473 -28.562 1.00 78.69 623 VAL A O 1
ATOM 4567 N N . ARG A 1 624 ? 12.576 -14.987 -28.204 1.00 78.69 624 ARG A N 1
ATOM 4568 C CA . ARG A 1 624 ? 12.140 -14.791 -29.601 1.00 78.69 624 ARG A CA 1
ATOM 4569 C C . ARG A 1 624 ? 12.390 -13.375 -30.112 1.00 78.69 624 ARG A C 1
ATOM 4571 O O . ARG A 1 624 ? 12.626 -13.187 -31.298 1.00 78.69 624 ARG A O 1
ATOM 4578 N N . ASN A 1 625 ? 12.348 -12.388 -29.225 1.00 80.44 625 ASN A N 1
ATOM 4579 C CA . ASN A 1 625 ? 12.468 -10.973 -29.560 1.00 80.44 625 ASN A CA 1
ATOM 4580 C C . ASN A 1 625 ? 13.840 -10.376 -29.194 1.00 80.44 625 ASN A C 1
ATOM 4582 O O . ASN A 1 625 ? 13.992 -9.157 -29.202 1.00 80.44 625 ASN A O 1
ATOM 4586 N N . ARG A 1 626 ? 14.859 -11.199 -28.899 1.00 76.94 626 ARG A N 1
ATOM 4587 C CA . ARG A 1 626 ? 16.171 -10.750 -28.383 1.00 76.94 626 ARG A CA 1
ATOM 4588 C C . ARG A 1 626 ? 16.919 -9.783 -29.308 1.00 76.94 626 ARG A C 1
ATOM 4590 O O . ARG A 1 626 ? 17.692 -8.964 -28.822 1.00 76.94 626 ARG A O 1
ATOM 4597 N N . GLY A 1 627 ? 16.651 -9.842 -30.615 1.00 70.31 627 GLY A N 1
ATOM 4598 C CA . GLY A 1 627 ? 17.191 -8.903 -31.605 1.00 70.31 627 GLY A CA 1
ATOM 4599 C C . GLY A 1 627 ? 16.595 -7.490 -31.538 1.00 70.31 627 GLY A C 1
ATOM 4600 O O . GLY A 1 627 ? 17.167 -6.556 -32.099 1.00 70.31 627 GLY A O 1
ATOM 4601 N N . ARG A 1 628 ? 15.468 -7.289 -30.840 1.00 80.75 628 ARG A N 1
ATOM 4602 C CA . ARG A 1 628 ? 14.847 -5.966 -30.686 1.00 80.75 628 ARG A CA 1
ATOM 4603 C C . ARG A 1 628 ? 15.612 -5.138 -29.660 1.00 80.75 628 ARG A C 1
ATOM 4605 O O . ARG A 1 628 ? 15.940 -5.608 -28.570 1.00 80.75 628 ARG A O 1
ATOM 4612 N N . ALA A 1 629 ? 15.839 -3.864 -29.979 1.00 75.50 629 ALA A N 1
ATOM 4613 C CA . ALA A 1 629 ? 16.538 -2.938 -29.089 1.00 75.50 629 ALA A CA 1
ATOM 4614 C C . ALA A 1 629 ? 15.843 -2.799 -27.722 1.00 75.50 629 ALA A C 1
ATOM 4616 O O . ALA A 1 629 ? 16.527 -2.665 -26.707 1.00 75.50 629 ALA A O 1
ATOM 4617 N N . ALA A 1 630 ? 14.510 -2.897 -27.693 1.00 80.62 630 ALA A N 1
ATOM 4618 C CA . ALA A 1 630 ? 13.737 -2.871 -26.460 1.00 80.62 630 ALA A CA 1
ATOM 4619 C C . ALA A 1 630 ? 14.032 -4.048 -25.547 1.00 80.62 630 ALA A C 1
ATOM 4621 O O . ALA A 1 630 ? 14.357 -3.842 -24.385 1.00 80.62 630 ALA A O 1
ATOM 4622 N N . VAL A 1 631 ? 14.049 -5.273 -26.075 1.00 81.69 631 VAL A N 1
ATOM 4623 C CA . VAL A 1 631 ? 14.414 -6.457 -25.287 1.00 81.69 631 VAL A CA 1
ATOM 4624 C C . VAL A 1 631 ? 15.834 -6.342 -24.749 1.00 81.69 631 VAL A C 1
ATOM 4626 O O . VAL A 1 631 ? 16.075 -6.635 -23.578 1.00 81.69 631 VAL A O 1
ATOM 4629 N N . ALA A 1 632 ? 16.768 -5.849 -25.564 1.00 73.56 632 ALA A N 1
ATOM 4630 C CA . ALA A 1 632 ? 18.127 -5.602 -25.102 1.00 73.56 632 ALA A CA 1
ATOM 4631 C C . ALA A 1 632 ? 18.164 -4.605 -23.929 1.00 73.56 632 ALA A C 1
ATOM 4633 O O . ALA A 1 632 ? 18.946 -4.803 -23.005 1.00 73.56 632 ALA A O 1
ATOM 4634 N N . ARG A 1 633 ? 17.317 -3.566 -23.920 1.00 75.12 633 ARG A N 1
ATOM 4635 C CA . ARG A 1 633 ? 17.190 -2.623 -22.795 1.00 75.12 633 ARG A CA 1
ATOM 4636 C C . ARG A 1 633 ? 16.469 -3.238 -21.589 1.00 75.12 633 ARG A C 1
ATOM 4638 O O . ARG A 1 633 ? 16.977 -3.108 -20.479 1.00 75.12 633 ARG A O 1
ATOM 4645 N N . MET A 1 634 ? 15.373 -3.972 -21.802 1.00 78.81 634 MET A N 1
ATOM 4646 C CA . MET A 1 634 ? 14.593 -4.669 -20.765 1.00 78.81 634 MET A CA 1
ATOM 4647 C C . MET A 1 634 ? 15.436 -5.692 -19.990 1.00 78.81 634 MET A C 1
ATOM 4649 O O . MET A 1 634 ? 15.338 -5.800 -18.772 1.00 78.81 634 MET A O 1
ATOM 4653 N N . VAL A 1 635 ? 16.292 -6.443 -20.687 1.00 71.81 635 VAL A N 1
ATOM 4654 C CA . VAL A 1 635 ? 17.171 -7.461 -20.087 1.00 71.81 635 VAL A CA 1
ATOM 4655 C C . VAL A 1 635 ? 18.448 -6.837 -19.484 1.00 71.81 635 VAL A C 1
ATOM 4657 O O . VAL A 1 635 ? 19.176 -7.498 -18.734 1.00 71.81 635 VAL A O 1
ATOM 4660 N N . GLY A 1 636 ? 18.680 -5.543 -19.737 1.00 58.59 636 GLY A N 1
ATOM 4661 C CA . GLY A 1 636 ? 19.922 -4.826 -19.467 1.00 58.59 636 GLY A CA 1
ATOM 4662 C C . GLY A 1 636 ? 20.838 -4.878 -20.689 1.00 58.59 636 GLY A C 1
ATOM 4663 O O . GLY A 1 636 ? 21.293 -5.946 -21.091 1.00 58.59 636 GLY A O 1
ATOM 4664 N N . SER A 1 637 ? 21.089 -3.709 -21.282 1.00 41.09 637 SER A N 1
ATOM 4665 C CA . SER A 1 637 ? 21.801 -3.503 -22.550 1.00 41.09 637 SER A CA 1
ATOM 4666 C C . SER A 1 637 ? 23.036 -4.388 -22.722 1.00 41.09 637 SER A C 1
ATOM 4668 O O . SER A 1 637 ? 23.959 -4.219 -21.933 1.00 41.09 637 SER A O 1
ATOM 4670 N N . ARG A 1 638 ? 23.077 -5.217 -23.783 1.00 40.81 638 ARG A N 1
ATOM 4671 C CA . ARG A 1 638 ? 24.240 -5.763 -24.545 1.00 40.81 638 ARG A CA 1
ATOM 4672 C C . ARG A 1 638 ? 25.481 -6.299 -23.811 1.00 40.81 638 ARG A C 1
ATOM 4674 O O . ARG A 1 638 ? 26.336 -6.892 -24.457 1.00 40.81 638 ARG A O 1
ATOM 4681 N N . SER A 1 639 ? 25.609 -6.141 -22.504 1.00 40.09 639 SER A N 1
ATOM 4682 C CA . SER A 1 639 ? 26.518 -6.918 -21.699 1.00 40.09 639 SER A CA 1
ATOM 4683 C C . SER A 1 639 ? 25.760 -8.206 -21.439 1.00 40.09 639 SER A C 1
ATOM 4685 O O . SER A 1 639 ? 24.785 -8.171 -20.678 1.00 40.09 639 SER A O 1
ATOM 4687 N N . PRO A 1 640 ? 26.165 -9.338 -22.039 1.00 48.06 640 PRO A N 1
ATOM 4688 C CA . PRO A 1 640 ? 25.733 -10.614 -21.505 1.00 48.06 640 PRO A CA 1
ATOM 4689 C C . PRO A 1 640 ? 26.017 -10.544 -20.006 1.00 48.06 640 PRO A C 1
ATOM 4691 O O . PRO A 1 640 ? 27.040 -9.975 -19.605 1.00 48.06 640 PRO A O 1
ATOM 4694 N N . VAL A 1 641 ? 25.031 -10.967 -19.214 1.00 54.56 641 VAL A N 1
ATOM 4695 C CA . VAL A 1 641 ? 25.108 -11.225 -17.773 1.00 54.56 641 VAL A CA 1
ATOM 4696 C C . VAL A 1 641 ? 26.566 -11.195 -17.331 1.00 54.56 641 VAL A C 1
ATOM 4698 O O . VAL A 1 641 ? 27.343 -12.046 -17.749 1.00 54.56 641 VAL A O 1
ATOM 4701 N N . GLY A 1 642 ? 27.004 -10.184 -16.576 1.00 70.50 642 GLY A N 1
ATOM 4702 C CA . GLY A 1 642 ? 28.379 -10.247 -16.090 1.00 70.50 642 GLY A CA 1
ATOM 4703 C C . GLY A 1 642 ? 28.499 -11.571 -15.343 1.00 70.50 642 GLY A C 1
ATOM 4704 O O . GLY A 1 642 ? 27.557 -11.940 -14.653 1.00 70.50 642 GLY A O 1
ATOM 4705 N N . LEU A 1 643 ? 29.593 -12.321 -15.468 1.00 80.88 643 LEU A N 1
ATOM 4706 C CA . LEU A 1 643 ? 29.708 -13.611 -14.767 1.00 80.88 643 LEU A CA 1
ATOM 4707 C C . LEU A 1 643 ? 29.368 -13.482 -13.259 1.00 80.88 643 LEU A C 1
ATOM 4709 O O . LEU A 1 643 ? 28.905 -14.433 -12.647 1.00 80.88 643 LEU A O 1
ATOM 4713 N N . TRP A 1 644 ? 29.526 -12.283 -12.675 1.00 85.50 644 TRP A N 1
ATOM 4714 C CA . TRP A 1 644 ? 29.115 -11.931 -11.310 1.00 85.50 644 TRP A CA 1
ATOM 4715 C C . TRP A 1 644 ? 27.619 -12.059 -11.013 1.00 85.50 644 TRP A C 1
ATOM 4717 O O . TRP A 1 644 ? 27.253 -12.140 -9.849 1.00 85.50 644 TRP A O 1
ATOM 4727 N N . ASP A 1 645 ? 26.766 -12.011 -12.026 1.00 79.38 645 ASP A N 1
ATOM 4728 C CA . ASP A 1 645 ? 25.313 -12.060 -11.895 1.00 79.38 645 ASP A CA 1
ATOM 4729 C C . ASP A 1 645 ? 24.776 -13.501 -12.001 1.00 79.38 645 ASP A C 1
ATOM 4731 O O . ASP A 1 645 ? 23.574 -13.712 -11.833 1.00 79.38 645 ASP A O 1
ATOM 4735 N N . LEU A 1 646 ? 25.640 -14.492 -12.270 1.00 82.81 646 LEU A N 1
ATOM 4736 C CA . LEU A 1 646 ? 25.278 -15.908 -12.167 1.00 82.81 646 LEU A CA 1
ATOM 4737 C C . LEU A 1 646 ? 25.039 -16.277 -10.700 1.00 82.81 646 LEU A C 1
ATOM 4739 O O . LEU A 1 646 ? 25.740 -15.789 -9.812 1.00 82.81 646 LEU A O 1
ATOM 4743 N N . GLU A 1 647 ? 24.083 -17.174 -10.448 1.00 81.44 647 GLU A N 1
ATOM 4744 C CA . GLU A 1 647 ? 23.633 -17.546 -9.097 1.00 81.44 647 GLU A CA 1
ATOM 4745 C C . GLU A 1 647 ? 24.776 -17.989 -8.181 1.00 81.44 647 GLU A C 1
ATOM 4747 O O . GLU A 1 647 ? 24.793 -17.653 -6.998 1.00 81.44 647 GLU A O 1
ATOM 4752 N N . LEU A 1 648 ? 25.772 -18.669 -8.747 1.00 88.00 648 LEU A N 1
ATOM 4753 C CA . LEU A 1 648 ? 26.944 -19.102 -8.008 1.00 88.00 648 LEU A CA 1
ATOM 4754 C C . LEU A 1 648 ? 27.830 -17.933 -7.542 1.00 88.00 648 LEU A C 1
ATOM 4756 O O . LEU A 1 648 ? 28.338 -17.967 -6.426 1.00 88.00 648 LEU A O 1
ATOM 4760 N N . PHE A 1 649 ? 28.019 -16.896 -8.364 1.00 89.94 649 PHE A N 1
ATOM 4761 C CA . PHE A 1 649 ? 28.933 -15.784 -8.069 1.00 89.94 649 PHE A CA 1
ATOM 4762 C C . PHE A 1 649 ? 28.250 -14.606 -7.362 1.00 89.94 649 PHE A C 1
ATOM 4764 O O . PHE A 1 649 ? 28.908 -13.877 -6.612 1.00 89.94 649 PHE A O 1
ATOM 4771 N N . ALA A 1 650 ? 26.945 -14.413 -7.573 1.00 86.12 650 ALA A N 1
ATOM 4772 C CA . ALA A 1 650 ? 26.205 -13.243 -7.101 1.00 86.12 650 ALA A CA 1
ATOM 4773 C C . ALA A 1 650 ? 26.293 -13.011 -5.580 1.00 86.12 650 ALA A C 1
ATOM 4775 O O . ALA A 1 650 ? 26.605 -11.879 -5.192 1.00 86.12 650 ALA A O 1
ATOM 4776 N N . PRO A 1 651 ? 26.140 -14.031 -4.707 1.00 88.56 651 PRO A N 1
ATOM 4777 C CA . PRO A 1 651 ? 26.264 -13.849 -3.257 1.00 88.56 651 PRO A CA 1
ATOM 4778 C C . PRO A 1 651 ? 27.658 -13.382 -2.812 1.00 88.56 651 PRO A C 1
ATOM 4780 O O . PRO A 1 651 ? 27.805 -12.750 -1.769 1.00 88.56 651 PRO A O 1
ATOM 4783 N N . HIS A 1 652 ? 28.691 -13.670 -3.607 1.00 91.31 652 HIS A N 1
ATOM 4784 C CA . HIS A 1 652 ? 30.093 -13.435 -3.254 1.00 91.31 652 HIS A CA 1
ATOM 4785 C C . HIS A 1 652 ? 30.697 -12.209 -3.945 1.00 91.31 652 HIS A C 1
ATOM 4787 O O . HIS A 1 652 ? 31.835 -11.833 -3.658 1.00 91.31 652 HIS A O 1
ATOM 4793 N N . ARG A 1 653 ? 29.936 -11.540 -4.820 1.00 90.31 653 ARG A N 1
ATOM 4794 C CA . ARG A 1 653 ? 30.393 -10.403 -5.630 1.00 90.31 653 ARG A CA 1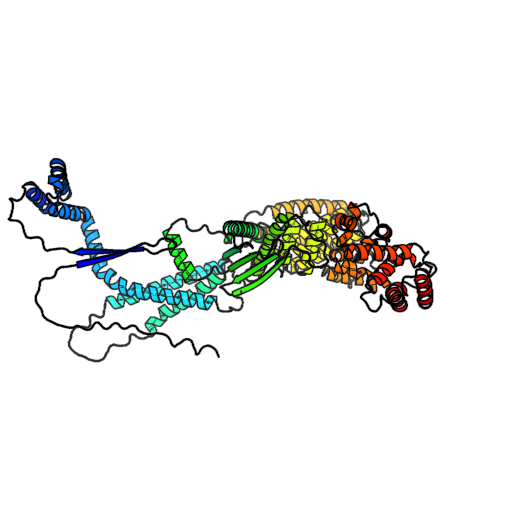
ATOM 4795 C C . ARG A 1 653 ? 31.022 -9.288 -4.797 1.00 90.31 653 ARG A C 1
ATOM 4797 O O . ARG A 1 653 ? 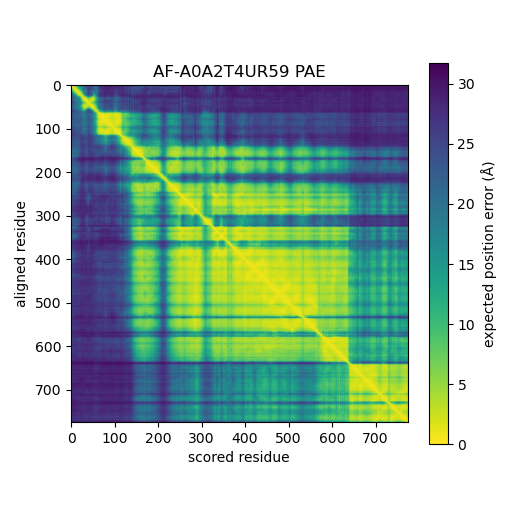32.094 -8.796 -5.144 1.00 90.31 653 ARG A O 1
ATOM 4804 N N . ALA A 1 654 ? 30.369 -8.868 -3.713 1.00 85.12 654 ALA A N 1
ATOM 4805 C CA . ALA A 1 654 ? 30.855 -7.767 -2.880 1.00 85.12 654 ALA A CA 1
ATOM 4806 C C . ALA A 1 654 ? 32.149 -8.131 -2.132 1.00 85.12 654 ALA A C 1
ATOM 4808 O O . ALA A 1 654 ? 33.070 -7.319 -2.059 1.00 85.12 654 ALA A O 1
ATOM 4809 N N . ALA A 1 655 ? 32.244 -9.360 -1.613 1.00 87.50 655 ALA A N 1
ATOM 4810 C CA . ALA A 1 655 ? 33.453 -9.857 -0.959 1.00 87.50 655 ALA A CA 1
ATOM 4811 C C . ALA A 1 655 ? 34.623 -9.954 -1.949 1.00 87.50 655 ALA A C 1
ATOM 4813 O O . ALA A 1 655 ? 35.688 -9.397 -1.694 1.00 87.50 655 ALA A O 1
ATOM 4814 N N . CYS A 1 656 ? 34.389 -10.543 -3.123 1.00 91.38 656 CYS A N 1
ATOM 4815 C CA . CYS A 1 656 ? 35.412 -10.685 -4.156 1.00 91.38 656 CYS A CA 1
ATOM 4816 C C . CYS A 1 656 ? 35.908 -9.328 -4.673 1.00 91.38 656 CYS A C 1
ATOM 4818 O O . CYS A 1 656 ? 37.111 -9.131 -4.821 1.00 91.38 656 CYS A O 1
ATOM 4820 N N . ARG A 1 657 ? 35.011 -8.354 -4.878 1.00 91.00 657 ARG A N 1
ATOM 4821 C CA . ARG A 1 657 ? 35.405 -6.996 -5.288 1.00 91.00 657 ARG A CA 1
ATOM 4822 C C . ARG A 1 657 ? 36.235 -6.275 -4.230 1.00 91.00 657 ARG A C 1
ATOM 4824 O O . ARG A 1 657 ? 37.196 -5.603 -4.590 1.00 91.00 657 ARG A O 1
ATOM 4831 N N . ARG A 1 658 ? 35.910 -6.431 -2.941 1.00 88.00 658 ARG A N 1
ATOM 4832 C CA . ARG A 1 658 ? 36.731 -5.885 -1.842 1.00 88.00 658 ARG A CA 1
ATOM 4833 C C . ARG A 1 658 ? 38.122 -6.516 -1.794 1.00 88.00 658 ARG A C 1
ATOM 4835 O O . ARG A 1 658 ? 39.083 -5.815 -1.506 1.00 88.00 658 ARG A O 1
ATOM 4842 N N . ALA A 1 659 ? 38.228 -7.796 -2.142 1.00 88.31 659 ALA A N 1
ATOM 4843 C CA . ALA A 1 659 ? 39.499 -8.500 -2.290 1.00 88.31 659 ALA A CA 1
ATOM 4844 C C . ALA A 1 659 ? 40.240 -8.188 -3.612 1.00 88.31 659 ALA A C 1
ATOM 4846 O O . ALA A 1 659 ? 41.290 -8.763 -3.875 1.00 88.31 659 ALA A O 1
ATOM 4847 N N . GLY A 1 660 ? 39.720 -7.278 -4.448 1.00 93.00 660 GLY A N 1
ATOM 4848 C CA . GLY A 1 660 ? 40.367 -6.828 -5.686 1.00 93.00 660 GLY A CA 1
ATOM 4849 C C . GLY A 1 660 ? 40.000 -7.618 -6.947 1.00 93.00 660 GLY A C 1
ATOM 4850 O O . GLY A 1 660 ? 40.505 -7.311 -8.027 1.00 93.00 660 GLY A O 1
ATOM 4851 N N . PHE A 1 661 ? 39.097 -8.599 -6.868 1.00 91.81 661 PHE A N 1
ATOM 4852 C CA . PHE A 1 661 ? 38.643 -9.347 -8.041 1.00 91.81 661 PHE A CA 1
ATOM 4853 C C . PHE A 1 661 ? 37.594 -8.550 -8.824 1.00 91.81 661 PHE A C 1
ATOM 4855 O O . PHE A 1 661 ? 36.430 -8.436 -8.432 1.00 91.81 661 PHE A O 1
ATOM 4862 N N . MET A 1 662 ? 38.002 -8.008 -9.972 1.00 84.88 662 MET A N 1
ATOM 4863 C CA . MET A 1 662 ? 37.122 -7.210 -10.836 1.00 84.88 662 MET A CA 1
ATOM 4864 C C . MET A 1 662 ? 36.180 -8.081 -11.682 1.00 84.88 662 MET A C 1
ATOM 4866 O O . MET A 1 662 ? 35.057 -7.668 -11.983 1.00 84.88 662 MET A O 1
ATOM 4870 N N . THR A 1 663 ? 36.586 -9.312 -12.006 1.00 89.38 663 THR A N 1
ATOM 4871 C CA . THR A 1 663 ? 35.805 -10.301 -12.769 1.00 89.38 663 THR A CA 1
ATOM 4872 C C . THR A 1 663 ? 35.878 -11.676 -12.094 1.00 89.38 663 THR A C 1
ATOM 4874 O O . THR A 1 663 ? 36.888 -11.973 -11.454 1.00 89.38 663 THR A O 1
ATOM 4877 N N . PRO A 1 664 ? 34.862 -12.548 -12.238 1.00 90.25 664 PRO A N 1
ATOM 4878 C CA . PRO A 1 664 ? 34.933 -13.908 -11.700 1.00 90.25 664 PRO A CA 1
ATOM 4879 C C . PRO A 1 664 ? 36.029 -14.736 -12.351 1.00 90.25 664 PRO A C 1
ATOM 4881 O O . PRO A 1 664 ? 36.590 -15.598 -11.696 1.00 90.25 664 PRO A O 1
ATOM 4884 N N . LEU A 1 665 ? 36.383 -14.437 -13.606 1.00 92.25 665 LEU A N 1
ATOM 4885 C CA . LEU A 1 665 ? 37.474 -15.102 -14.324 1.00 92.25 665 LEU A CA 1
ATOM 4886 C C . LEU A 1 665 ? 38.801 -15.029 -13.560 1.00 92.25 665 LEU A C 1
ATOM 4888 O O . LEU A 1 665 ? 39.577 -15.977 -13.591 1.00 92.25 665 LEU A O 1
ATOM 4892 N N . ALA A 1 666 ? 39.041 -13.937 -12.825 1.00 92.19 666 ALA A N 1
ATOM 4893 C CA . ALA A 1 666 ? 40.243 -13.785 -12.013 1.00 92.19 666 ALA A CA 1
ATOM 4894 C C . ALA A 1 666 ? 40.337 -14.826 -10.880 1.00 92.19 666 ALA A C 1
ATOM 4896 O O . ALA A 1 666 ? 41.441 -15.153 -10.454 1.00 92.19 666 ALA A O 1
ATOM 4897 N N . LEU A 1 667 ? 39.207 -15.391 -10.431 1.00 93.00 667 LEU A N 1
ATOM 4898 C CA . LEU A 1 667 ? 39.186 -16.452 -9.421 1.00 93.00 667 LEU A CA 1
ATOM 4899 C C . LEU A 1 667 ? 39.745 -17.779 -9.953 1.00 93.00 667 LEU A C 1
ATOM 4901 O O . LEU A 1 667 ? 40.182 -18.601 -9.157 1.00 93.00 667 LEU A O 1
ATOM 4905 N N . ALA A 1 668 ? 39.794 -17.991 -11.273 1.00 93.88 668 ALA A N 1
ATOM 4906 C CA . ALA A 1 668 ? 40.325 -19.225 -11.858 1.00 93.88 668 ALA A CA 1
ATOM 4907 C C . ALA A 1 668 ? 41.820 -19.438 -11.551 1.00 93.88 668 ALA A C 1
ATOM 4909 O O . ALA A 1 668 ? 42.293 -20.571 -11.537 1.00 93.88 668 ALA A O 1
ATOM 4910 N N . ALA A 1 669 ? 42.560 -18.352 -11.301 1.00 92.12 669 ALA A N 1
ATOM 4911 C CA . ALA A 1 669 ? 43.988 -18.380 -10.982 1.00 92.12 669 ALA A CA 1
ATOM 4912 C C . ALA A 1 669 ? 44.279 -18.401 -9.469 1.00 92.12 669 ALA A C 1
ATOM 4914 O O . ALA A 1 669 ? 45.441 -18.433 -9.065 1.00 92.12 669 ALA A O 1
ATOM 4915 N N . VAL A 1 670 ? 43.244 -18.341 -8.625 1.00 92.44 670 VAL A N 1
ATOM 4916 C CA . VAL A 1 670 ? 43.390 -18.249 -7.169 1.00 92.44 670 VAL A CA 1
ATOM 4917 C C . VAL A 1 670 ? 43.550 -19.643 -6.572 1.00 92.44 670 VAL A C 1
ATOM 4919 O O . VAL A 1 670 ? 42.779 -20.555 -6.873 1.00 92.44 670 VAL A O 1
ATOM 4922 N N . ALA A 1 671 ? 44.534 -19.808 -5.687 1.00 89.88 671 ALA A N 1
ATOM 4923 C CA . ALA A 1 671 ? 44.668 -21.028 -4.904 1.00 89.88 671 ALA A CA 1
ATOM 4924 C C . ALA A 1 671 ? 43.486 -21.150 -3.930 1.00 89.88 671 ALA A C 1
ATOM 4926 O O . ALA A 1 671 ? 43.196 -20.233 -3.164 1.00 89.88 671 ALA A O 1
ATOM 4927 N N . ALA A 1 672 ? 42.801 -22.294 -3.944 1.00 89.62 672 ALA A N 1
ATOM 4928 C CA . ALA A 1 672 ? 41.766 -22.590 -2.960 1.00 89.62 672 ALA A CA 1
ATOM 4929 C C . ALA A 1 672 ? 42.425 -22.963 -1.618 1.00 89.62 672 ALA A C 1
ATOM 4931 O O . ALA A 1 672 ? 42.545 -24.147 -1.295 1.00 89.62 672 ALA A O 1
ATOM 4932 N N . ASP A 1 673 ? 42.873 -21.957 -0.863 1.00 93.75 673 ASP A N 1
ATOM 4933 C CA . ASP A 1 673 ? 43.477 -22.086 0.467 1.00 93.75 673 ASP A CA 1
ATOM 4934 C C . ASP A 1 673 ? 42.633 -21.426 1.575 1.00 93.75 673 ASP A C 1
ATOM 4936 O O . ASP A 1 673 ? 41.758 -20.593 1.319 1.00 93.75 673 ASP A O 1
ATOM 4940 N N . GLU A 1 674 ? 42.878 -21.832 2.827 1.00 90.94 674 GLU A N 1
ATOM 4941 C CA . GLU A 1 674 ? 42.106 -21.371 3.995 1.00 90.94 674 GLU A CA 1
ATOM 4942 C C . GLU A 1 674 ? 42.189 -19.859 4.195 1.00 90.94 674 GLU A C 1
ATOM 4944 O O . GLU A 1 674 ? 41.216 -19.240 4.625 1.00 90.94 674 GLU A O 1
ATOM 4949 N N . LYS A 1 675 ? 43.330 -19.257 3.846 1.00 94.50 675 LYS A N 1
ATOM 4950 C CA . LYS A 1 675 ? 43.543 -17.818 3.972 1.00 94.50 675 LYS A CA 1
ATOM 4951 C C . LYS A 1 675 ? 42.617 -17.052 3.031 1.00 94.50 675 LYS A C 1
ATOM 4953 O O . LYS A 1 675 ? 41.897 -16.167 3.475 1.00 94.50 675 LYS A O 1
ATOM 4958 N N . THR A 1 676 ? 42.579 -17.430 1.757 1.00 91.94 676 THR A N 1
ATOM 4959 C CA . THR A 1 676 ? 41.725 -16.791 0.749 1.00 91.94 676 THR A CA 1
ATOM 4960 C C . THR A 1 676 ? 40.243 -17.007 1.063 1.00 91.94 676 THR A C 1
ATOM 4962 O O . THR A 1 676 ? 39.429 -16.097 0.898 1.00 91.94 676 THR A O 1
ATOM 4965 N N . ALA A 1 677 ? 39.874 -18.191 1.564 1.00 93.94 677 ALA A N 1
ATOM 4966 C CA . ALA A 1 677 ? 38.506 -18.467 1.996 1.00 93.94 677 ALA A CA 1
ATOM 4967 C C . ALA A 1 677 ? 38.089 -17.572 3.177 1.00 93.94 677 ALA A C 1
ATOM 4969 O O . ALA A 1 677 ? 36.995 -17.003 3.159 1.00 93.94 677 ALA A O 1
ATOM 4970 N N . ALA A 1 678 ? 38.980 -17.382 4.157 1.00 92.06 678 ALA A N 1
ATOM 4971 C CA . ALA A 1 678 ? 38.767 -16.470 5.276 1.00 92.06 678 ALA A CA 1
ATOM 4972 C C . ALA A 1 678 ? 38.674 -15.001 4.823 1.00 92.06 678 ALA A C 1
ATOM 4974 O O . ALA A 1 678 ? 37.741 -14.306 5.223 1.00 92.06 678 ALA A O 1
ATOM 4975 N N . ASP A 1 679 ? 39.567 -14.550 3.935 1.00 89.25 679 ASP A N 1
ATOM 4976 C CA . ASP A 1 679 ? 39.587 -13.177 3.403 1.00 89.25 679 ASP A CA 1
ATOM 4977 C C . ASP A 1 679 ? 38.295 -12.833 2.632 1.00 89.25 679 ASP A C 1
ATOM 4979 O O . ASP A 1 679 ? 37.801 -11.704 2.682 1.00 89.25 679 ASP A O 1
ATOM 4983 N N . LEU A 1 680 ? 37.705 -13.818 1.947 1.00 90.19 680 LEU A N 1
ATOM 4984 C CA . LEU A 1 680 ? 36.429 -13.684 1.235 1.00 90.19 680 LEU A CA 1
ATOM 4985 C C . LEU A 1 680 ? 35.198 -13.969 2.109 1.00 90.19 680 LEU A C 1
ATOM 4987 O O . LEU A 1 680 ? 34.072 -13.777 1.642 1.00 90.19 680 LEU A O 1
ATOM 4991 N N . ASN A 1 681 ? 35.393 -14.393 3.360 1.00 92.62 681 ASN A N 1
ATOM 4992 C CA . ASN A 1 681 ? 34.346 -14.834 4.281 1.00 92.62 681 ASN A CA 1
ATOM 4993 C C . ASN A 1 681 ? 33.443 -15.936 3.686 1.00 92.62 681 ASN A C 1
ATOM 4995 O O . ASN A 1 681 ? 32.213 -15.848 3.712 1.00 92.62 681 ASN A O 1
ATOM 4999 N N . ILE A 1 682 ? 34.060 -16.967 3.106 1.00 93.75 682 ILE A N 1
ATOM 5000 C CA . ILE A 1 682 ? 33.377 -18.130 2.524 1.00 93.75 682 ILE A CA 1
ATOM 5001 C C . ILE A 1 682 ? 33.989 -19.433 3.032 1.00 93.75 682 ILE A C 1
ATOM 5003 O O . ILE A 1 682 ? 35.126 -19.476 3.493 1.00 93.75 682 ILE A O 1
ATOM 5007 N N . THR A 1 683 ? 33.241 -20.531 2.939 1.00 94.69 683 THR A N 1
ATOM 5008 C CA . THR A 1 683 ? 33.782 -21.852 3.281 1.00 94.69 683 THR A CA 1
ATOM 5009 C C . THR A 1 683 ? 34.803 -22.302 2.237 1.00 94.69 683 THR A C 1
ATOM 5011 O O . THR A 1 683 ? 34.707 -21.938 1.065 1.00 94.69 683 THR A O 1
ATOM 5014 N N . MET A 1 684 ? 35.738 -23.169 2.632 1.00 95.38 684 MET A N 1
ATOM 5015 C CA . MET A 1 684 ? 36.692 -23.791 1.704 1.00 95.38 684 MET A CA 1
ATOM 5016 C C . MET A 1 684 ? 36.009 -24.488 0.522 1.00 95.38 684 MET A C 1
ATOM 5018 O O . MET A 1 684 ? 36.453 -24.378 -0.620 1.00 95.38 684 MET A O 1
ATOM 5022 N N . THR A 1 685 ? 34.894 -25.170 0.785 1.00 91.38 685 THR A N 1
ATOM 5023 C CA . THR A 1 685 ? 34.065 -25.797 -0.251 1.00 91.38 685 THR A CA 1
ATOM 5024 C C . THR A 1 685 ? 33.449 -24.754 -1.184 1.00 91.38 685 THR A C 1
ATOM 5026 O O . THR A 1 685 ? 33.431 -24.956 -2.395 1.00 91.38 685 THR A O 1
ATOM 5029 N N . GLY A 1 686 ? 32.980 -23.627 -0.638 1.00 91.19 686 GLY A N 1
ATOM 5030 C CA . GLY A 1 686 ? 32.464 -22.504 -1.419 1.00 91.19 686 GLY A CA 1
ATOM 5031 C C . GLY A 1 686 ? 33.531 -21.889 -2.322 1.00 91.19 686 GLY A C 1
ATOM 5032 O O . GLY A 1 686 ? 33.283 -21.720 -3.513 1.00 91.19 686 GLY A O 1
ATOM 5033 N N . LEU A 1 687 ? 34.736 -21.637 -1.794 1.00 94.62 687 LEU A N 1
ATOM 5034 C CA . LEU A 1 687 ? 35.858 -21.120 -2.582 1.00 94.62 687 LEU A CA 1
ATOM 5035 C C . LEU A 1 687 ? 36.219 -22.073 -3.721 1.00 94.62 687 LEU A C 1
ATOM 5037 O O . LEU A 1 687 ? 36.300 -21.637 -4.862 1.00 94.62 687 LEU A O 1
ATOM 5041 N N . ARG A 1 688 ? 36.365 -23.372 -3.434 1.00 93.12 688 ARG A N 1
ATOM 5042 C CA . ARG A 1 688 ? 36.672 -24.378 -4.460 1.00 93.12 688 ARG A CA 1
ATOM 5043 C C . ARG A 1 688 ? 35.619 -24.404 -5.567 1.00 93.12 688 ARG A C 1
ATOM 5045 O O . ARG A 1 688 ? 35.965 -24.411 -6.741 1.00 93.12 688 ARG A O 1
ATOM 5052 N N . ARG A 1 689 ? 34.336 -24.341 -5.203 1.00 91.38 689 ARG A N 1
ATOM 5053 C CA . ARG A 1 689 ? 33.242 -24.292 -6.180 1.00 91.38 689 ARG A CA 1
ATOM 5054 C C . ARG A 1 689 ? 33.307 -23.028 -7.047 1.00 91.38 689 ARG A C 1
ATOM 5056 O O . ARG A 1 689 ? 33.053 -23.103 -8.245 1.00 91.38 689 ARG A O 1
ATOM 5063 N N . LEU A 1 690 ? 33.660 -21.878 -6.466 1.00 93.31 690 LEU A N 1
ATOM 5064 C CA . LEU A 1 690 ? 33.827 -20.624 -7.210 1.00 93.31 690 LEU A CA 1
ATOM 5065 C C . LEU A 1 690 ? 35.038 -20.655 -8.144 1.00 93.31 690 LEU A C 1
ATOM 5067 O O . LEU A 1 690 ? 34.926 -20.176 -9.269 1.00 93.31 690 LEU A O 1
ATOM 5071 N N . THR A 1 691 ? 36.176 -21.202 -7.710 1.00 94.44 691 THR A N 1
ATOM 5072 C CA . THR A 1 691 ? 37.383 -21.289 -8.546 1.00 94.44 691 THR A CA 1
ATOM 5073 C C . THR A 1 691 ? 37.205 -22.293 -9.685 1.00 94.44 691 THR A C 1
ATOM 5075 O O . THR A 1 691 ? 37.567 -21.988 -10.819 1.00 94.44 691 THR A O 1
ATOM 5078 N N . GLU A 1 692 ? 36.566 -23.440 -9.432 1.00 90.62 692 GLU A N 1
ATOM 5079 C CA . GLU A 1 692 ? 36.189 -24.413 -10.467 1.00 90.62 692 GLU A CA 1
ATOM 5080 C C . GLU A 1 692 ? 35.256 -23.781 -11.505 1.00 90.62 692 GLU A C 1
ATOM 5082 O O . GLU A 1 692 ? 35.511 -23.852 -12.710 1.00 90.62 692 GLU A O 1
ATOM 5087 N N . ALA A 1 693 ? 34.218 -23.083 -11.044 1.00 91.06 693 ALA A N 1
ATOM 5088 C CA . ALA A 1 693 ? 33.288 -22.399 -11.926 1.00 91.06 693 ALA A CA 1
ATOM 5089 C C . ALA A 1 693 ? 33.928 -21.252 -12.713 1.00 91.06 693 ALA A C 1
ATOM 5091 O O . ALA A 1 693 ? 33.619 -21.039 -13.886 1.00 91.06 693 ALA A O 1
ATOM 5092 N N . ALA A 1 694 ? 34.843 -20.517 -12.084 1.00 93.25 694 ALA A N 1
ATOM 5093 C CA . ALA A 1 694 ? 35.620 -19.487 -12.752 1.00 93.25 694 ALA A CA 1
ATOM 5094 C C . ALA A 1 694 ? 36.540 -20.093 -13.814 1.00 93.25 694 ALA A C 1
ATOM 5096 O O . ALA A 1 694 ? 36.711 -19.488 -14.866 1.00 93.25 694 ALA A O 1
ATOM 5097 N N . GLY A 1 695 ? 37.081 -21.293 -13.578 1.00 93.38 695 GLY A N 1
ATOM 5098 C CA . GLY A 1 695 ? 37.860 -22.050 -14.556 1.00 93.38 695 GLY A CA 1
ATOM 5099 C C . GLY A 1 695 ? 37.036 -22.473 -15.775 1.00 93.38 695 GLY A C 1
ATOM 5100 O O . GLY A 1 695 ? 37.488 -22.299 -16.904 1.00 93.38 695 GLY A O 1
ATOM 5101 N N . VAL A 1 696 ? 35.807 -22.956 -15.563 1.00 90.31 696 VAL A N 1
ATOM 5102 C CA . VAL A 1 696 ? 34.829 -23.242 -16.635 1.00 90.31 696 VAL A CA 1
ATOM 5103 C C . VAL A 1 696 ? 34.555 -21.982 -17.461 1.00 90.31 696 VAL A C 1
ATOM 5105 O O . VAL A 1 696 ? 34.665 -21.996 -18.687 1.00 90.31 696 VAL A O 1
ATOM 5108 N N . ALA A 1 697 ? 34.264 -20.863 -16.794 1.00 89.81 697 ALA A N 1
ATOM 5109 C CA . ALA A 1 697 ? 34.051 -19.588 -17.465 1.00 89.81 697 ALA A CA 1
ATOM 5110 C C . ALA A 1 697 ? 35.321 -19.083 -18.178 1.00 89.81 697 ALA A C 1
ATOM 5112 O O . ALA A 1 697 ? 35.234 -18.549 -19.273 1.00 89.81 697 ALA A O 1
ATOM 5113 N N . ALA A 1 698 ? 36.517 -19.278 -17.622 1.00 91.88 698 ALA A N 1
ATOM 5114 C CA . ALA A 1 698 ? 37.761 -18.867 -18.272 1.00 91.88 698 ALA A CA 1
ATOM 5115 C C . ALA A 1 698 ? 37.997 -19.619 -19.586 1.00 91.88 698 ALA A C 1
ATOM 5117 O O . ALA A 1 698 ? 38.384 -18.989 -20.569 1.00 91.88 698 ALA A O 1
ATOM 5118 N N . ARG A 1 699 ? 37.682 -20.921 -19.635 1.00 92.69 699 ARG A N 1
ATOM 5119 C CA . ARG A 1 699 ? 37.742 -21.711 -20.874 1.00 92.69 699 ARG A CA 1
ATOM 5120 C C . ARG A 1 699 ? 36.771 -21.183 -21.928 1.00 92.69 699 ARG A C 1
ATOM 5122 O O . ARG A 1 699 ? 37.175 -20.928 -23.055 1.00 92.69 699 ARG A O 1
ATOM 5129 N N . LEU A 1 700 ? 35.523 -20.897 -21.551 1.00 89.75 700 LEU A N 1
ATOM 5130 C CA . LEU A 1 700 ? 34.520 -20.318 -22.463 1.00 89.75 700 LEU A CA 1
ATOM 5131 C C . LEU A 1 700 ? 34.978 -19.017 -23.146 1.00 89.75 700 LEU A C 1
ATOM 5133 O O . LEU A 1 700 ? 34.550 -18.723 -24.262 1.00 89.75 700 LEU A O 1
ATOM 5137 N N . TRP A 1 701 ? 35.834 -18.236 -22.482 1.00 91.75 701 TRP A N 1
ATOM 5138 C CA . TRP A 1 701 ? 36.383 -16.984 -23.005 1.00 91.75 701 TRP A CA 1
ATOM 5139 C C . TRP A 1 701 ? 37.757 -17.139 -23.669 1.00 91.75 701 TRP A C 1
ATOM 5141 O O . TRP A 1 701 ? 38.213 -16.175 -24.280 1.00 91.75 701 TRP A O 1
ATOM 5151 N N . SER A 1 702 ? 38.408 -18.304 -23.580 1.00 90.69 702 SER A N 1
ATOM 5152 C CA . SER A 1 702 ? 39.718 -18.539 -24.201 1.00 90.69 702 SER A CA 1
ATOM 5153 C C . SER A 1 702 ? 39.643 -18.968 -25.666 1.00 90.69 702 SER A C 1
ATOM 5155 O O . SER A 1 702 ? 40.646 -18.860 -26.363 1.00 90.69 702 SER A O 1
ATOM 5157 N N . VAL A 1 703 ? 38.486 -19.456 -26.127 1.00 91.44 703 VAL A N 1
ATOM 5158 C CA . VAL A 1 703 ? 38.263 -19.910 -27.512 1.00 91.44 703 VAL A CA 1
ATOM 5159 C C . VAL A 1 703 ? 37.281 -18.979 -28.211 1.00 91.44 703 VAL A C 1
ATOM 5161 O O . VAL A 1 703 ? 36.220 -18.666 -27.657 1.00 91.44 703 VAL A O 1
ATOM 5164 N N . ASP A 1 704 ? 37.607 -18.550 -29.429 1.00 90.69 704 ASP A N 1
ATOM 5165 C CA . ASP A 1 704 ? 36.721 -17.732 -30.256 1.00 90.69 704 ASP A CA 1
ATOM 5166 C C . ASP A 1 704 ? 35.423 -18.479 -30.564 1.00 90.69 704 ASP A C 1
ATOM 5168 O O . ASP A 1 704 ? 35.416 -19.638 -30.969 1.00 90.69 704 ASP A O 1
ATOM 5172 N N . ALA A 1 705 ? 34.294 -17.823 -30.312 1.00 88.69 705 ALA A N 1
ATOM 5173 C CA . ALA A 1 705 ? 32.998 -18.455 -30.486 1.00 88.69 705 ALA A CA 1
ATOM 5174 C C . ALA A 1 705 ? 32.575 -18.384 -31.963 1.00 88.69 705 ALA A C 1
ATOM 5176 O O . ALA A 1 705 ? 32.665 -17.306 -32.561 1.00 88.69 705 ALA A O 1
ATOM 5177 N N . PRO A 1 706 ? 32.090 -19.487 -32.560 1.00 91.94 706 PRO A N 1
ATOM 5178 C CA . PRO A 1 706 ? 31.754 -19.510 -33.976 1.00 91.94 706 PRO A CA 1
ATOM 5179 C C . PRO A 1 706 ? 30.515 -18.659 -34.286 1.00 91.94 706 PRO A C 1
ATOM 5181 O O . PRO A 1 706 ? 29.633 -18.455 -33.441 1.00 91.94 706 PRO A O 1
ATOM 5184 N N . ALA A 1 707 ? 30.440 -18.186 -35.530 1.00 88.44 707 ALA A N 1
ATOM 5185 C CA . ALA A 1 707 ? 29.221 -17.628 -36.101 1.00 88.44 707 ALA A CA 1
ATOM 5186 C C . ALA A 1 707 ? 28.263 -18.765 -36.490 1.00 88.44 707 ALA A C 1
ATOM 5188 O O . ALA A 1 707 ? 28.691 -19.774 -37.048 1.00 88.44 707 ALA A O 1
ATOM 5189 N N . VAL A 1 708 ? 26.978 -18.606 -36.174 1.00 85.56 708 VAL A N 1
ATOM 5190 C CA . VAL A 1 708 ? 25.916 -19.562 -36.542 1.00 85.56 708 VAL A CA 1
ATOM 5191 C C . VAL A 1 708 ? 25.127 -19.067 -37.755 1.00 85.56 708 VAL A C 1
ATOM 5193 O O . VAL A 1 708 ? 24.650 -19.876 -38.540 1.00 85.56 708 VAL A O 1
ATOM 5196 N N . ALA A 1 709 ? 25.028 -17.747 -37.913 1.00 83.69 709 ALA A N 1
ATOM 5197 C CA . ALA A 1 709 ? 24.438 -17.046 -39.050 1.00 83.69 709 ALA A CA 1
ATOM 5198 C C . ALA A 1 709 ? 25.226 -15.743 -39.286 1.00 83.69 709 ALA A C 1
ATOM 5200 O O . ALA A 1 709 ? 25.993 -15.342 -38.406 1.00 83.69 709 ALA A O 1
ATOM 5201 N N . ASP A 1 710 ? 25.013 -15.068 -40.422 1.00 76.62 710 ASP A N 1
ATOM 5202 C CA . ASP A 1 710 ? 25.788 -13.885 -40.854 1.00 76.62 710 ASP A CA 1
ATOM 5203 C C . ASP A 1 710 ? 25.901 -12.775 -39.788 1.00 76.62 710 ASP A C 1
ATOM 5205 O O . ASP A 1 710 ? 26.899 -12.057 -39.745 1.00 76.62 710 ASP A O 1
ATOM 5209 N N . GLU A 1 711 ? 24.923 -12.668 -38.882 1.00 70.88 711 GLU A N 1
ATOM 5210 C CA . GLU A 1 711 ? 24.902 -11.667 -37.806 1.00 70.88 711 GLU A CA 1
ATOM 5211 C C . GLU A 1 711 ? 24.882 -12.264 -36.385 1.00 70.88 711 GLU A C 1
ATOM 5213 O O . GLU A 1 711 ? 24.967 -11.522 -35.410 1.00 70.88 711 GLU A O 1
ATOM 5218 N N . THR A 1 712 ? 24.778 -13.592 -36.224 1.00 74.06 712 THR A N 1
ATOM 5219 C CA . THR A 1 712 ? 24.633 -14.231 -34.899 1.00 74.06 712 THR A CA 1
ATOM 5220 C C . THR A 1 712 ? 25.878 -15.027 -34.524 1.00 74.06 712 THR A C 1
ATOM 5222 O O . THR A 1 712 ? 26.159 -16.077 -35.105 1.00 74.06 712 THR A O 1
ATOM 5225 N N . THR A 1 713 ? 26.595 -14.568 -33.496 1.00 84.44 713 THR A N 1
ATOM 5226 C CA . THR A 1 713 ? 27.772 -15.263 -32.949 1.00 84.44 713 THR A CA 1
ATOM 5227 C C . THR A 1 713 ? 27.460 -15.915 -31.606 1.00 84.44 713 THR A C 1
ATOM 5229 O O . THR A 1 713 ? 26.751 -15.346 -30.775 1.00 84.44 713 THR A O 1
ATOM 5232 N N . LEU A 1 714 ? 28.030 -17.095 -31.334 1.00 85.19 714 LEU A N 1
ATOM 5233 C CA . LEU A 1 714 ? 27.896 -17.729 -30.013 1.00 85.19 714 LEU A CA 1
ATOM 5234 C C . LEU A 1 714 ? 28.627 -16.954 -28.900 1.00 85.19 714 LEU A C 1
ATOM 5236 O O . LEU A 1 714 ? 28.410 -17.227 -27.719 1.00 85.19 714 LEU A O 1
ATOM 5240 N N . ALA A 1 715 ? 29.444 -15.952 -29.245 1.00 83.62 715 ALA A N 1
ATOM 5241 C CA . ALA A 1 715 ? 30.149 -15.105 -28.282 1.00 83.62 715 ALA A CA 1
ATOM 5242 C C . ALA A 1 715 ? 29.169 -14.376 -27.352 1.00 83.62 715 ALA A C 1
ATOM 5244 O O . ALA A 1 715 ? 29.415 -14.263 -26.150 1.00 83.62 715 ALA A O 1
ATOM 5245 N N . GLU A 1 716 ? 28.030 -13.948 -27.899 1.00 77.81 716 GLU A N 1
ATOM 5246 C CA . GLU A 1 716 ? 26.958 -13.254 -27.176 1.00 77.81 716 GLU A CA 1
ATOM 5247 C C . GLU A 1 716 ? 26.252 -14.151 -26.149 1.00 77.81 716 GLU A C 1
ATOM 5249 O O . GLU A 1 716 ? 25.609 -13.660 -25.222 1.00 77.81 716 GLU A O 1
ATOM 5254 N N . TRP A 1 717 ? 26.424 -15.467 -26.281 1.00 81.81 717 TRP A N 1
ATOM 5255 C CA . TRP A 1 717 ? 25.774 -16.493 -25.473 1.00 81.81 717 TRP A CA 1
ATOM 5256 C C . TRP A 1 717 ? 26.731 -17.169 -24.488 1.00 81.81 717 TRP A C 1
ATOM 5258 O O . TRP A 1 717 ? 26.320 -18.066 -23.759 1.00 81.81 717 TRP A O 1
ATOM 5268 N N . ARG A 1 718 ? 28.001 -16.741 -24.397 1.00 87.56 718 ARG A N 1
ATOM 5269 C CA . ARG A 1 718 ? 29.001 -17.352 -23.496 1.00 87.56 718 ARG A CA 1
ATOM 5270 C C . ARG A 1 718 ? 28.551 -17.413 -22.039 1.00 87.56 718 ARG A C 1
ATOM 5272 O O . ARG A 1 718 ? 28.856 -18.379 -21.346 1.00 87.56 718 ARG A O 1
ATOM 5279 N N . VAL A 1 719 ? 27.816 -16.408 -21.564 1.00 82.62 719 VAL A N 1
ATOM 5280 C CA . VAL A 1 719 ? 27.326 -16.421 -20.181 1.00 82.62 719 VAL A CA 1
ATOM 5281 C C . VAL A 1 719 ? 26.115 -17.334 -20.022 1.00 82.62 719 VAL A C 1
ATOM 5283 O O . VAL A 1 719 ? 26.014 -18.002 -19.001 1.00 82.62 719 VAL A O 1
ATOM 5286 N N . ASP A 1 720 ? 25.239 -17.424 -21.025 1.00 81.12 720 ASP A N 1
ATOM 5287 C CA . ASP A 1 720 ? 24.166 -18.424 -21.042 1.00 81.12 720 ASP A CA 1
ATOM 5288 C C . ASP A 1 720 ? 24.754 -19.846 -21.009 1.00 81.12 720 ASP A C 1
ATOM 5290 O O . ASP A 1 720 ? 24.271 -20.694 -20.266 1.00 81.12 720 ASP A O 1
ATOM 5294 N N . VAL A 1 721 ? 25.841 -20.096 -21.747 1.00 85.25 721 VAL A N 1
ATOM 5295 C CA . VAL A 1 721 ? 26.568 -21.375 -21.703 1.00 85.25 721 VAL A CA 1
ATOM 5296 C C . VAL A 1 721 ? 27.199 -21.605 -20.333 1.00 85.25 721 VAL A C 1
ATOM 5298 O O . VAL A 1 721 ? 27.045 -22.687 -19.775 1.00 85.25 721 VAL A O 1
ATOM 5301 N N . ALA A 1 722 ? 27.861 -20.594 -19.761 1.00 87.25 722 ALA A N 1
ATOM 5302 C CA . ALA A 1 722 ? 28.411 -20.688 -18.411 1.00 87.25 722 ALA A CA 1
ATOM 5303 C C . ALA A 1 722 ? 27.311 -21.000 -17.387 1.00 87.25 722 ALA A C 1
ATOM 5305 O O . ALA A 1 722 ? 27.496 -21.870 -16.551 1.00 87.25 722 ALA A O 1
ATOM 5306 N N . GLU A 1 723 ? 26.151 -20.351 -17.471 1.00 84.69 723 GLU A N 1
ATOM 5307 C CA . GLU A 1 723 ? 25.002 -20.643 -16.614 1.00 84.69 723 GLU A CA 1
ATOM 5308 C C . GLU A 1 723 ? 24.546 -22.100 -16.768 1.00 84.69 723 GLU A C 1
ATOM 5310 O O . GLU A 1 723 ? 24.445 -22.802 -15.770 1.00 84.69 723 GLU A O 1
ATOM 5315 N N . ILE A 1 724 ? 24.336 -22.580 -18.000 1.00 83.12 724 ILE A N 1
ATOM 5316 C CA . ILE A 1 724 ? 23.875 -23.953 -18.273 1.00 83.12 724 ILE A CA 1
ATOM 5317 C C . ILE A 1 724 ? 24.857 -24.995 -17.718 1.00 83.12 724 ILE A C 1
ATOM 5319 O O . ILE A 1 724 ? 24.431 -25.963 -17.090 1.00 83.12 724 ILE A O 1
ATOM 5323 N N . VAL A 1 725 ? 26.161 -24.794 -17.933 1.00 85.69 725 VAL A N 1
ATOM 5324 C CA . VAL A 1 725 ? 27.206 -25.721 -17.471 1.00 85.69 725 VAL A CA 1
ATOM 5325 C C . VAL A 1 725 ? 27.340 -25.684 -15.943 1.00 85.69 725 VAL A C 1
ATOM 5327 O O . VAL A 1 725 ? 27.514 -26.721 -15.305 1.00 85.69 725 VAL A O 1
ATOM 5330 N N . LEU A 1 726 ? 27.234 -24.503 -15.327 1.00 85.25 726 LEU A N 1
ATOM 5331 C CA . LEU A 1 726 ? 27.382 -24.337 -13.876 1.00 85.25 726 LEU A CA 1
ATOM 5332 C C . LEU A 1 726 ? 26.129 -24.750 -13.083 1.00 85.25 726 LEU A C 1
ATOM 5334 O O . LEU A 1 726 ? 26.255 -25.189 -11.936 1.00 85.25 726 LEU A O 1
ATOM 5338 N N . ASP A 1 727 ? 24.946 -24.701 -13.700 1.00 77.69 727 ASP A N 1
ATOM 5339 C CA . ASP A 1 727 ? 23.668 -25.193 -13.161 1.00 77.69 727 ASP A CA 1
ATOM 5340 C C . ASP A 1 727 ? 23.512 -26.728 -13.296 1.00 77.69 727 ASP A C 1
ATOM 5342 O O . ASP A 1 727 ? 22.403 -27.254 -13.164 1.00 77.69 727 ASP A O 1
ATOM 5346 N N . GLY A 1 728 ? 24.609 -27.473 -13.516 1.00 61.94 728 GLY A N 1
ATOM 5347 C CA . GLY A 1 728 ? 24.694 -28.922 -13.798 1.00 61.94 728 GLY A CA 1
ATOM 5348 C C . GLY A 1 728 ? 24.073 -29.906 -12.783 1.00 61.94 728 GLY A C 1
ATOM 5349 O O . GLY A 1 728 ? 24.358 -31.097 -12.820 1.00 61.94 728 GLY A O 1
ATOM 5350 N N . HIS A 1 729 ? 23.215 -29.433 -11.878 1.00 52.75 729 HIS A N 1
ATOM 5351 C CA . HIS A 1 729 ? 22.278 -30.244 -11.094 1.00 52.75 729 HIS A CA 1
ATOM 5352 C C . HIS A 1 729 ? 21.020 -30.638 -11.894 1.00 52.75 729 HIS A C 1
ATOM 5354 O O . HIS A 1 729 ? 20.245 -31.477 -11.437 1.00 52.75 729 HIS A O 1
ATOM 5360 N N . SER A 1 730 ? 20.797 -30.053 -13.075 1.00 56.16 730 SER A N 1
ATOM 5361 C CA . SER A 1 730 ? 19.789 -30.533 -14.028 1.00 56.16 730 SER A CA 1
ATOM 5362 C C . SER A 1 730 ? 20.372 -31.650 -14.905 1.00 56.16 730 SER A C 1
ATOM 5364 O O . SER A 1 730 ? 21.534 -31.576 -15.300 1.00 56.16 730 SER A O 1
ATOM 5366 N N . ALA A 1 731 ? 19.577 -32.680 -15.228 1.00 56.78 731 ALA A N 1
ATOM 5367 C CA . ALA A 1 731 ? 19.991 -33.778 -16.119 1.00 56.78 731 ALA A CA 1
ATOM 5368 C C . ALA A 1 731 ? 20.495 -33.283 -17.494 1.00 56.78 731 ALA A C 1
ATOM 5370 O O . ALA A 1 731 ? 21.280 -33.963 -18.151 1.00 56.78 731 ALA A O 1
ATOM 5371 N N . ASP A 1 732 ? 20.085 -32.073 -17.880 1.00 59.41 732 ASP A N 1
ATOM 5372 C CA . ASP A 1 732 ? 20.457 -31.413 -19.126 1.00 59.41 732 ASP A CA 1
ATOM 5373 C C . ASP A 1 732 ? 21.865 -30.778 -19.061 1.00 59.41 732 ASP A C 1
ATOM 5375 O O . ASP A 1 732 ? 22.529 -30.664 -20.079 1.00 59.41 732 ASP A O 1
ATOM 5379 N N . GLY A 1 733 ? 22.376 -30.375 -17.893 1.00 64.50 733 GLY A N 1
ATOM 5380 C CA . GLY A 1 733 ? 23.661 -29.657 -17.794 1.00 64.50 733 GLY A CA 1
ATOM 5381 C C . GLY A 1 733 ? 24.909 -30.547 -17.734 1.00 64.50 733 GLY A C 1
ATOM 5382 O O . GLY A 1 733 ? 26.023 -30.043 -17.844 1.00 64.50 733 GLY A O 1
ATOM 5383 N N . SER A 1 734 ? 24.745 -31.860 -17.540 1.00 74.44 734 SER A N 1
ATOM 5384 C CA . SER A 1 734 ? 25.852 -32.798 -17.293 1.00 74.44 734 SER A CA 1
ATOM 5385 C C . SER A 1 734 ? 26.359 -33.534 -18.535 1.00 74.44 734 SER A C 1
ATOM 5387 O O . SER A 1 734 ? 27.375 -34.219 -18.456 1.00 74.44 734 SER A O 1
ATOM 5389 N N . THR A 1 735 ? 25.671 -33.409 -19.674 1.00 86.06 735 THR A N 1
ATOM 5390 C CA . THR A 1 735 ? 26.052 -34.061 -20.936 1.00 86.06 735 THR A CA 1
ATOM 5391 C C . THR A 1 735 ? 26.181 -33.035 -22.052 1.00 86.06 735 THR A C 1
ATOM 5393 O O . THR A 1 735 ? 25.438 -32.055 -22.090 1.00 86.06 735 THR A O 1
ATOM 5396 N N . LEU A 1 736 ? 27.104 -33.268 -22.989 1.00 88.00 736 LEU A N 1
ATOM 5397 C CA . LEU A 1 736 ? 27.320 -32.380 -24.134 1.00 88.00 736 LEU A CA 1
ATOM 5398 C C . LEU A 1 736 ? 26.010 -32.140 -24.900 1.00 88.00 736 LEU A C 1
ATOM 5400 O O . LEU A 1 736 ? 25.679 -31.004 -25.233 1.00 88.00 736 LEU A O 1
ATOM 5404 N N . LEU A 1 737 ? 25.233 -33.207 -25.114 1.00 88.06 737 LEU A N 1
ATOM 5405 C CA . LEU A 1 737 ? 23.941 -33.137 -25.792 1.00 88.06 737 LEU A CA 1
ATOM 5406 C C . LEU A 1 737 ? 22.934 -32.276 -25.022 1.00 88.06 737 LEU A C 1
ATOM 5408 O O . LEU A 1 737 ? 22.265 -31.446 -25.632 1.00 88.06 737 LEU A O 1
ATOM 5412 N N . GLY A 1 738 ? 22.849 -32.436 -23.701 1.00 85.25 738 GLY A N 1
ATOM 5413 C CA . GLY A 1 738 ? 21.936 -31.648 -22.881 1.00 85.25 738 GLY A CA 1
ATOM 5414 C C . GLY A 1 738 ? 22.309 -30.161 -22.844 1.00 85.25 738 GLY A C 1
ATOM 5415 O O . GLY A 1 738 ? 21.422 -29.311 -22.939 1.00 85.25 738 GLY A O 1
ATOM 5416 N N . VAL A 1 739 ? 23.608 -29.824 -22.818 1.00 85.62 739 VAL A N 1
ATOM 5417 C CA . VAL A 1 739 ? 24.075 -28.428 -22.902 1.00 85.62 739 VAL A CA 1
ATOM 5418 C C . VAL A 1 739 ? 23.731 -27.830 -24.266 1.00 85.62 739 VAL A C 1
ATOM 5420 O O . VAL A 1 739 ? 23.210 -26.716 -24.330 1.00 85.62 739 VAL A O 1
ATOM 5423 N N . VAL A 1 740 ? 23.954 -28.572 -25.358 1.00 89.81 740 VAL A N 1
ATOM 5424 C CA . VAL A 1 740 ? 23.588 -28.146 -26.721 1.00 89.81 740 VAL A CA 1
ATOM 5425 C C . VAL A 1 740 ? 22.076 -27.981 -26.864 1.00 89.81 740 VAL A C 1
ATOM 5427 O O . VAL A 1 740 ? 21.628 -27.010 -27.470 1.00 89.81 740 VAL A O 1
ATOM 5430 N N . GLU A 1 741 ? 21.270 -28.878 -26.298 1.00 86.38 741 GLU A N 1
ATOM 5431 C CA . GLU A 1 741 ? 19.810 -28.781 -26.336 1.00 86.38 741 GLU A CA 1
ATOM 5432 C C . GLU A 1 741 ? 19.309 -27.587 -25.516 1.00 86.38 741 GLU A C 1
ATOM 5434 O O . GLU A 1 741 ? 18.505 -26.788 -26.004 1.00 86.38 741 GLU A O 1
ATOM 5439 N N . ALA A 1 742 ? 19.823 -27.407 -24.297 1.00 81.94 742 ALA A N 1
ATOM 5440 C CA . ALA A 1 742 ? 19.488 -26.280 -23.438 1.00 81.94 742 ALA A CA 1
ATOM 5441 C C . ALA A 1 742 ? 19.883 -24.942 -24.074 1.00 81.94 742 ALA A C 1
ATOM 5443 O O . ALA A 1 742 ? 19.075 -24.011 -24.075 1.00 81.94 742 ALA A O 1
ATOM 5444 N N . LEU A 1 743 ? 21.076 -24.860 -24.671 1.00 85.00 743 LEU A N 1
ATOM 5445 C CA . LEU A 1 743 ? 21.514 -23.694 -25.431 1.00 85.00 743 LEU A CA 1
ATOM 5446 C C . LEU A 1 743 ? 20.644 -23.507 -26.679 1.00 85.00 743 LEU A C 1
ATOM 5448 O O . LEU A 1 743 ? 20.214 -22.397 -26.965 1.00 85.00 743 LEU A O 1
ATOM 5452 N N . GLY A 1 744 ? 20.296 -24.587 -27.376 1.00 84.62 744 GLY A N 1
ATOM 5453 C CA . GLY A 1 744 ? 19.437 -24.569 -28.557 1.00 84.62 744 GLY A CA 1
ATOM 5454 C C . GLY A 1 744 ? 18.035 -24.048 -28.276 1.00 84.62 744 GLY A C 1
ATOM 5455 O O . GLY A 1 744 ? 17.512 -23.279 -29.078 1.00 84.62 744 GLY A O 1
ATOM 5456 N N . ARG A 1 745 ? 17.448 -24.370 -27.116 1.00 80.06 745 ARG A N 1
ATOM 5457 C CA . ARG A 1 745 ? 16.172 -23.783 -26.669 1.00 80.06 745 ARG A CA 1
ATOM 5458 C C . ARG A 1 745 ? 16.254 -22.258 -26.523 1.00 80.06 745 ARG A C 1
ATOM 5460 O O . ARG A 1 745 ? 15.250 -21.587 -26.741 1.00 80.06 745 ARG A O 1
ATOM 5467 N N . ARG A 1 746 ? 17.433 -21.715 -26.198 1.00 77.88 746 ARG A N 1
ATOM 5468 C CA . ARG A 1 746 ? 17.669 -20.269 -26.067 1.00 77.88 746 ARG A CA 1
ATOM 5469 C C . ARG A 1 746 ? 18.075 -19.604 -27.390 1.00 77.88 746 ARG A C 1
ATOM 5471 O O . ARG A 1 746 ? 17.641 -18.495 -27.660 1.00 77.88 746 ARG A O 1
ATOM 5478 N N . VAL A 1 747 ? 18.878 -20.267 -28.223 1.00 78.75 747 VAL A N 1
ATOM 5479 C CA . VAL A 1 747 ? 19.462 -19.672 -29.440 1.00 78.75 747 VAL A CA 1
ATOM 5480 C C . VAL A 1 747 ? 18.576 -19.868 -30.674 1.00 78.75 747 VAL A C 1
ATOM 5482 O O . VAL A 1 747 ? 18.393 -18.931 -31.444 1.00 78.75 747 VAL A O 1
ATOM 5485 N N . ARG A 1 748 ? 17.964 -21.048 -30.871 1.00 77.50 748 ARG A N 1
ATOM 5486 C CA . ARG A 1 748 ? 17.161 -21.351 -32.078 1.00 77.50 748 ARG A CA 1
ATOM 5487 C C . ARG A 1 748 ? 16.010 -20.377 -32.351 1.00 77.50 748 ARG A C 1
ATOM 5489 O O . ARG A 1 748 ? 15.767 -20.117 -33.530 1.00 77.50 748 ARG A O 1
ATOM 5496 N N . PRO A 1 749 ? 15.296 -19.833 -31.345 1.00 73.62 749 PRO A N 1
ATOM 5497 C CA . PRO A 1 749 ? 14.255 -18.846 -31.612 1.00 73.62 749 PRO A CA 1
ATOM 5498 C C . PRO A 1 749 ? 14.796 -17.536 -32.200 1.00 73.62 749 PRO A C 1
ATOM 5500 O O . PRO A 1 749 ? 14.044 -16.847 -32.880 1.00 73.62 749 PRO A O 1
ATOM 5503 N N . ALA A 1 750 ? 16.074 -17.216 -31.963 1.00 67.69 750 ALA A N 1
ATOM 5504 C CA . ALA A 1 750 ? 16.749 -16.035 -32.498 1.00 67.69 750 ALA A CA 1
ATOM 5505 C C . ALA A 1 750 ? 17.396 -16.270 -33.879 1.00 67.69 750 ALA A C 1
ATOM 5507 O O . ALA A 1 750 ? 17.791 -15.307 -34.529 1.00 67.69 750 ALA A O 1
ATOM 5508 N N . LEU A 1 751 ? 17.500 -17.524 -34.337 1.00 75.75 751 LEU A N 1
ATOM 5509 C CA . LEU A 1 751 ? 18.076 -17.862 -35.640 1.00 75.75 751 LEU A CA 1
ATOM 5510 C C . LEU A 1 751 ? 17.023 -17.812 -36.763 1.00 75.75 751 LEU A C 1
ATOM 5512 O O . LEU A 1 751 ? 15.882 -18.257 -36.543 1.00 75.75 751 LEU A O 1
ATOM 5516 N N . PRO A 1 752 ? 17.406 -17.368 -37.979 1.00 80.31 752 PRO A N 1
ATOM 5517 C CA . PRO A 1 752 ? 16.615 -17.572 -39.188 1.00 80.31 752 PRO A CA 1
ATOM 5518 C C . PRO A 1 752 ? 16.251 -19.048 -39.362 1.00 80.31 752 PRO A C 1
ATOM 5520 O O . PRO A 1 752 ? 17.015 -19.939 -38.992 1.00 80.31 752 PRO A O 1
ATOM 5523 N N . GLU A 1 753 ? 15.078 -19.328 -39.931 1.00 81.75 753 GLU A N 1
ATOM 5524 C CA . GLU A 1 753 ? 14.561 -20.700 -40.030 1.00 81.75 753 GLU A CA 1
ATOM 5525 C C . GLU A 1 753 ? 15.516 -21.646 -40.779 1.00 81.75 753 GLU A C 1
ATOM 5527 O O . GLU A 1 753 ? 15.655 -22.798 -40.374 1.00 81.75 753 GLU A O 1
ATOM 5532 N N . GLY A 1 754 ? 16.244 -21.137 -41.781 1.00 86.56 754 GLY A N 1
ATOM 5533 C CA . GLY A 1 754 ? 17.251 -21.894 -42.534 1.00 86.56 754 GLY A CA 1
ATOM 5534 C C . GLY A 1 754 ? 18.517 -22.269 -41.749 1.00 86.56 754 GLY A C 1
ATOM 5535 O O . GLY A 1 754 ? 19.175 -23.240 -42.111 1.00 86.56 754 GLY A O 1
ATOM 5536 N N . ASP A 1 755 ? 18.826 -21.572 -40.651 1.00 86.62 755 ASP A N 1
ATOM 5537 C CA . ASP A 1 755 ? 20.080 -21.750 -39.896 1.00 86.62 755 ASP A CA 1
ATOM 5538 C C . ASP A 1 755 ? 19.900 -22.609 -38.630 1.00 86.62 755 ASP A C 1
ATOM 5540 O O . ASP A 1 755 ? 20.865 -23.001 -37.966 1.00 86.62 755 ASP A O 1
ATOM 5544 N N . ARG A 1 756 ? 18.652 -22.948 -38.274 1.00 86.38 756 ARG A N 1
ATOM 5545 C CA . ARG A 1 756 ? 18.328 -23.696 -37.042 1.00 86.38 756 ARG A CA 1
ATOM 5546 C C . ARG A 1 756 ? 18.914 -25.107 -37.011 1.00 86.38 756 ARG A C 1
ATOM 5548 O O . ARG A 1 756 ? 19.259 -25.590 -35.926 1.00 86.38 756 ARG A O 1
ATOM 5555 N N . ASP A 1 757 ? 19.039 -25.744 -38.172 1.00 89.38 757 ASP A N 1
ATOM 5556 C CA . ASP A 1 757 ? 19.602 -27.091 -38.306 1.00 89.38 757 ASP A CA 1
ATOM 5557 C C . ASP A 1 757 ? 21.135 -27.084 -38.187 1.00 89.38 757 ASP A C 1
ATOM 5559 O O . ASP A 1 757 ? 21.719 -28.024 -37.644 1.00 89.38 757 ASP A O 1
ATOM 5563 N N . ALA A 1 758 ? 21.788 -25.991 -38.599 1.00 89.94 758 ALA A N 1
ATOM 5564 C CA . ALA A 1 758 ? 23.239 -25.818 -38.506 1.00 89.94 758 ALA A CA 1
ATOM 5565 C C . ALA A 1 758 ? 23.723 -25.549 -37.069 1.00 89.94 758 ALA A C 1
ATOM 5567 O O . ALA A 1 758 ? 24.859 -25.881 -36.722 1.00 89.94 758 ALA A O 1
ATOM 5568 N N . PHE A 1 759 ? 22.856 -25.008 -36.205 1.00 92.12 759 PHE A N 1
ATOM 5569 C CA . PHE A 1 759 ? 23.196 -24.673 -34.819 1.00 92.12 759 PHE A CA 1
ATOM 5570 C C . PHE A 1 759 ? 23.759 -25.858 -34.021 1.00 92.12 759 PHE A C 1
ATOM 5572 O O . PHE A 1 759 ? 24.773 -25.714 -33.343 1.00 92.12 759 PHE A O 1
ATOM 5579 N N . GLY A 1 760 ? 23.107 -27.026 -34.085 1.00 92.94 760 GLY A N 1
ATOM 5580 C CA . GLY A 1 760 ? 23.474 -28.186 -33.263 1.00 92.94 760 GLY A CA 1
ATOM 5581 C C . GLY A 1 760 ? 24.925 -28.632 -33.489 1.00 92.94 760 GLY A C 1
ATOM 5582 O O . GLY A 1 760 ? 25.698 -28.662 -32.529 1.00 92.94 760 GLY A O 1
ATOM 5583 N N . PRO A 1 761 ? 25.325 -28.928 -34.741 1.00 94.94 761 PRO A N 1
ATOM 5584 C CA . PRO A 1 761 ? 26.704 -29.274 -35.079 1.00 94.94 761 PRO A CA 1
ATOM 5585 C C . PRO A 1 761 ? 27.731 -28.197 -34.698 1.00 94.94 761 PRO A C 1
ATOM 5587 O O . PRO A 1 761 ? 28.766 -28.534 -34.126 1.00 94.94 761 PRO A O 1
ATOM 5590 N N . ILE A 1 762 ? 27.439 -26.915 -34.958 1.00 94.00 762 ILE A N 1
ATOM 5591 C CA . ILE A 1 762 ? 28.354 -25.796 -34.665 1.00 94.00 762 ILE A CA 1
ATOM 5592 C C . ILE A 1 762 ? 28.577 -25.648 -33.153 1.00 94.00 762 ILE A C 1
ATOM 5594 O O . ILE A 1 762 ? 29.719 -25.582 -32.696 1.00 94.00 762 ILE A O 1
ATOM 5598 N N . ALA A 1 763 ? 27.499 -25.647 -32.365 1.00 92.38 763 ALA A N 1
ATOM 5599 C CA . ALA A 1 763 ? 27.581 -25.556 -30.909 1.00 92.38 763 ALA A CA 1
ATOM 5600 C C . ALA A 1 763 ? 28.294 -26.773 -30.301 1.00 92.38 763 ALA A C 1
ATOM 5602 O O . ALA A 1 763 ? 29.096 -26.619 -29.384 1.00 92.38 763 ALA A O 1
ATOM 5603 N N . THR A 1 764 ? 28.045 -27.972 -30.838 1.00 93.75 764 THR A N 1
ATOM 5604 C CA . THR A 1 764 ? 28.709 -29.209 -30.394 1.00 93.75 764 THR A CA 1
ATOM 5605 C C . THR A 1 764 ? 30.219 -29.135 -30.619 1.00 93.75 764 THR A C 1
ATOM 5607 O O . THR A 1 764 ? 30.980 -29.408 -29.696 1.00 93.75 764 THR A O 1
ATOM 5610 N N . ALA A 1 765 ? 30.662 -28.730 -31.815 1.00 93.00 765 ALA A N 1
ATOM 5611 C CA . ALA A 1 765 ? 32.085 -28.615 -32.137 1.00 93.00 765 ALA A CA 1
ATOM 5612 C C . ALA A 1 765 ? 32.803 -27.619 -31.215 1.00 93.00 765 ALA A C 1
ATOM 5614 O O . ALA A 1 765 ? 33.864 -27.928 -30.677 1.00 93.00 765 ALA A O 1
ATOM 5615 N N . TRP A 1 766 ? 32.184 -26.462 -30.972 1.00 93.50 766 TRP A N 1
ATOM 5616 C CA . TRP A 1 766 ? 32.736 -25.443 -30.083 1.00 93.50 766 TRP A CA 1
ATOM 5617 C C . TRP A 1 766 ? 32.834 -25.917 -28.626 1.00 93.50 766 TRP A C 1
ATOM 5619 O O . TRP A 1 766 ? 33.859 -25.725 -27.979 1.00 93.50 766 TRP A O 1
ATOM 5629 N N . LEU A 1 767 ? 31.802 -26.587 -28.104 1.00 91.31 767 LEU A N 1
ATOM 5630 C CA . LEU A 1 767 ? 31.815 -27.108 -26.732 1.00 91.31 767 LEU A CA 1
ATOM 5631 C C . LEU A 1 767 ? 32.830 -28.246 -26.526 1.00 91.31 767 LEU A C 1
ATOM 5633 O O . LEU A 1 767 ? 33.374 -28.362 -25.428 1.00 91.31 767 LEU A O 1
ATOM 5637 N N . ILE A 1 768 ? 33.111 -29.046 -27.564 1.00 91.88 768 ILE A N 1
ATOM 5638 C CA . ILE A 1 768 ? 34.183 -30.056 -27.548 1.00 91.88 768 ILE A CA 1
ATOM 5639 C C . ILE A 1 768 ? 35.557 -29.382 -27.483 1.00 91.88 768 ILE A C 1
ATOM 5641 O O . ILE A 1 768 ? 36.395 -29.790 -26.685 1.00 91.88 768 ILE A O 1
ATOM 5645 N N . GLU A 1 769 ? 35.789 -28.336 -28.282 1.00 92.56 769 GLU A N 1
ATOM 5646 C CA . GLU A 1 769 ? 37.055 -27.585 -28.268 1.00 92.56 769 GLU A CA 1
ATOM 5647 C C . GLU A 1 769 ? 37.347 -26.963 -26.893 1.00 92.56 769 GLU A C 1
ATOM 5649 O O . GLU A 1 769 ? 38.497 -26.854 -26.472 1.00 92.56 769 GLU A O 1
ATOM 5654 N N . LEU A 1 770 ? 36.291 -26.598 -26.169 1.00 89.06 770 LEU A N 1
ATOM 5655 C CA . LEU A 1 770 ? 36.368 -26.003 -24.842 1.00 89.06 770 LEU A CA 1
ATOM 5656 C C . LEU A 1 770 ? 36.608 -27.010 -23.697 1.00 89.06 770 LEU A C 1
ATOM 5658 O O . LEU A 1 770 ? 36.837 -26.570 -22.566 1.00 89.06 770 LEU A O 1
ATOM 5662 N N . ASP A 1 771 ? 36.529 -28.321 -23.961 1.00 89.56 771 ASP A N 1
ATOM 5663 C CA . ASP A 1 771 ? 36.672 -29.406 -22.970 1.00 89.56 771 ASP A CA 1
ATOM 5664 C C . ASP A 1 771 ? 35.805 -29.180 -21.709 1.00 89.56 771 ASP A C 1
ATOM 5666 O O . ASP A 1 771 ? 36.251 -29.259 -20.561 1.00 89.56 771 ASP A O 1
ATOM 5670 N N . LEU A 1 772 ? 34.549 -28.760 -21.913 1.00 79.00 772 LEU A N 1
ATOM 5671 C CA . LEU A 1 772 ? 33.634 -28.404 -20.814 1.00 79.00 772 LEU A CA 1
ATOM 5672 C C . LEU A 1 772 ? 32.777 -29.566 -20.338 1.00 79.00 772 LEU A C 1
ATOM 5674 O O . LEU A 1 772 ? 32.316 -29.546 -19.197 1.00 79.00 772 LEU A O 1
ATOM 5678 N N . VAL A 1 773 ? 32.542 -30.544 -21.207 1.00 70.31 773 VAL A N 1
ATOM 5679 C CA . VAL A 1 773 ? 31.714 -31.709 -20.920 1.00 70.31 773 VAL A CA 1
ATOM 5680 C C . VAL A 1 773 ? 32.390 -32.921 -21.543 1.00 70.31 773 VAL A C 1
ATOM 5682 O O . VAL A 1 773 ? 32.733 -32.884 -22.724 1.00 70.31 773 VAL A O 1
ATOM 5685 N N . THR A 1 774 ? 32.620 -33.948 -20.724 1.00 59.25 774 THR A N 1
ATOM 5686 C CA . THR A 1 774 ? 33.293 -35.195 -21.126 1.00 59.25 774 THR A CA 1
ATOM 5687 C C . THR A 1 774 ? 32.331 -36.206 -21.723 1.00 59.25 774 THR A C 1
ATOM 5689 O O . THR A 1 774 ? 31.125 -36.160 -21.378 1.00 59.25 774 THR A O 1
#

Mean predicted aligned error: 15.69 Å